Protein AF-A0A944BPG9-F1 (afdb_monomer_lite)

Radius of gyration: 37.39 Å; chains: 1; bounding box: 120×93×81 Å

Sequence (973 aa):
YGCSDDSTSGHALRCEVGTTICGHSCCDATCCDGVCIDTTSSMGNCGACGVACDTDEVCVESSCKPMTDACGDSKVWCRTTCVDTMSDDDNCGTCGNACGALESCVGGKCKPECLDSWVYCENDNKCANLTTDAEHCGACGHVCGGNMYCANGACVCPAGTSNCDGDESNGCETPSLQCGQVGQCADESKVCGDVCCDATCCNGAVCVDLTSNPLHCGDCATPCETTQRCEGGVCVDDIAGCDKESDTPCFGTCADLKTSVDHCGGCGIACSTDEECVDGECQDAGVTECDRVGYKACYGTCTNIYSDVNHCGDCRVVCGEKERCRLGKCEPDPAAFCTTTEKYCFGSCFDVLSDVERCGSCTTKCREGEVCIDGLCLEDCGEKERCGNGCFDLKRDIDNCGACGVGCLAGEACVDGACVCSEGYFDCDGKAENGCESTTACSCKPGEKRKCWRGSEETRNKGICRDGEQTCDATGAFWGSCTGGVYPSLVSCDVAGNLNGKDNDCDGVVDTVCRSTCDLEAGEKSYIGCEYWTAYLYNLYSDNHTVVMSNPSDTLTTKVYIYNKSGFENATQAPLYTLSIEPKGVVVQQINPKGKNMCISTSQMPMAYRIRADHPITAYQFNSWAAASTNSNDASLLIPSLSLGKEYIVMTYESQTGGEQDAAHTSYFTVVATEPGKTHVTVKTTAPIVKSGHFNNLGGPELYAGPNFEAMKAGDTRVFELDRFDVLTLNAPPQRVEQTGTTVNASKNVAVFGGSRSSHIPDQSVGCCRDHLEEQLFPLHSWGSHYYAARTYSKGSSGDFYRILAQKDGTKVTIVPAVVDPSTFTLNAGEFKQFEARDGFEIKANHPISVGQFMPSNYYAKTSNGDPSFLLTVPVEQYRKDYAFSVPESYSENYVTFIAPKSSEVRLDGNVVEMTDFTDIGKTGYAYGYRELKSGTHRVVATEPIGLYGYGSKGISSYGYPIGLDLKVINLN

Structure (mmCIF, N/CA/C/O backbone):
data_AF-A0A944BPG9-F1
#
_entry.id   AF-A0A944BPG9-F1
#
loop_
_atom_site.group_PDB
_atom_site.id
_atom_site.type_symbol
_atom_site.label_atom_id
_atom_site.label_alt_id
_atom_site.label_comp_id
_atom_site.label_asym_id
_atom_site.label_entity_id
_atom_site.label_seq_id
_atom_site.pdbx_PDB_ins_code
_atom_site.Cartn_x
_atom_site.Cartn_y
_atom_site.Cartn_z
_atom_site.occupancy
_atom_site.B_iso_or_equiv
_atom_site.auth_seq_id
_atom_site.auth_comp_id
_atom_site.auth_asym_id
_atom_site.auth_atom_id
_atom_site.pdbx_PDB_model_num
ATOM 1 N N . TYR A 1 1 ? 52.042 -39.621 -17.474 1.00 29.19 1 TYR A N 1
ATOM 2 C CA . TYR A 1 1 ? 52.901 -39.570 -16.275 1.00 29.19 1 TYR A CA 1
ATOM 3 C C . TYR A 1 1 ? 53.165 -38.102 -15.980 1.00 29.19 1 TYR A C 1
ATOM 5 O O . TYR A 1 1 ? 53.699 -37.453 -16.861 1.00 29.19 1 TYR A O 1
ATOM 13 N N . GLY A 1 2 ? 52.783 -37.496 -14.863 1.00 32.44 2 GLY A N 1
ATOM 14 C CA . GLY A 1 2 ? 51.903 -37.894 -13.760 1.00 32.44 2 GLY A CA 1
ATOM 15 C C . GLY A 1 2 ? 51.857 -36.696 -12.802 1.00 32.44 2 GLY A C 1
ATOM 16 O O . GLY A 1 2 ? 52.915 -36.151 -12.509 1.00 32.44 2 GLY A O 1
ATOM 17 N N . CYS A 1 3 ? 50.675 -36.233 -12.394 1.00 29.19 3 CYS A N 1
ATOM 18 C CA . CYS A 1 3 ? 50.565 -35.032 -11.560 1.00 29.19 3 CYS A CA 1
ATOM 19 C C . CYS A 1 3 ? 50.857 -35.347 -10.087 1.00 29.19 3 CYS A C 1
ATOM 21 O O . CYS A 1 3 ? 50.468 -36.404 -9.591 1.00 29.19 3 CYS A O 1
ATOM 23 N N . SER A 1 4 ? 51.465 -34.394 -9.386 1.00 32.81 4 SER A N 1
ATOM 24 C CA . SER A 1 4 ? 51.408 -34.294 -7.928 1.00 32.81 4 SER A CA 1
ATOM 25 C C . SER A 1 4 ? 51.236 -32.828 -7.555 1.00 32.81 4 SER A C 1
ATOM 27 O O . SER A 1 4 ? 52.079 -32.012 -7.928 1.00 32.81 4 SER A O 1
ATOM 29 N N . ASP A 1 5 ? 50.170 -32.513 -6.824 1.00 41.47 5 ASP A N 1
ATOM 30 C CA . ASP A 1 5 ? 50.061 -31.242 -6.116 1.00 41.47 5 ASP A CA 1
ATOM 31 C C . ASP A 1 5 ? 51.181 -31.129 -5.077 1.00 41.47 5 ASP A C 1
ATOM 33 O O . ASP A 1 5 ? 51.443 -32.079 -4.335 1.00 41.47 5 ASP A O 1
ATOM 37 N N . ASP A 1 6 ? 51.786 -29.948 -4.979 1.00 34.47 6 ASP A N 1
ATOM 38 C CA . ASP A 1 6 ? 52.363 -29.482 -3.722 1.00 34.47 6 ASP A CA 1
ATOM 39 C C . ASP A 1 6 ? 51.833 -28.073 -3.451 1.00 34.47 6 ASP A C 1
ATOM 41 O O . ASP A 1 6 ? 52.135 -27.103 -4.149 1.00 34.47 6 ASP A O 1
ATOM 45 N N . SER A 1 7 ? 50.957 -27.980 -2.458 1.00 47.81 7 SER A N 1
ATOM 46 C CA . SER A 1 7 ? 50.197 -26.784 -2.135 1.00 47.81 7 SER A CA 1
ATOM 47 C C . SER A 1 7 ? 51.023 -25.800 -1.299 1.00 47.81 7 SER A C 1
ATOM 49 O O . SER A 1 7 ? 50.663 -25.531 -0.155 1.00 47.81 7 SER A O 1
ATOM 51 N N . THR A 1 8 ? 52.110 -25.239 -1.842 1.00 41.75 8 THR A N 1
ATOM 52 C CA . THR A 1 8 ? 52.719 -23.995 -1.321 1.00 41.75 8 THR A CA 1
ATOM 53 C C . THR A 1 8 ? 53.530 -23.225 -2.376 1.00 41.75 8 THR A C 1
ATOM 55 O O . THR A 1 8 ? 54.411 -23.768 -3.029 1.00 41.75 8 THR A O 1
ATOM 58 N N . SER A 1 9 ? 53.310 -21.902 -2.434 1.00 40.91 9 SER A N 1
ATOM 59 C CA . SER A 1 9 ? 53.958 -20.902 -3.315 1.00 40.91 9 SER A CA 1
ATOM 60 C C . SER A 1 9 ? 53.590 -20.962 -4.813 1.00 40.91 9 SER A C 1
ATOM 62 O O . SER A 1 9 ? 53.558 -22.014 -5.436 1.00 40.91 9 SER A O 1
ATOM 64 N N . GLY A 1 10 ? 53.237 -19.799 -5.379 1.00 43.41 10 GLY A N 1
ATOM 65 C CA . GLY A 1 10 ? 52.512 -19.694 -6.652 1.00 43.41 10 GLY A CA 1
ATOM 66 C C . GLY A 1 10 ? 53.308 -20.054 -7.912 1.00 43.41 10 GLY A C 1
ATOM 67 O O . GLY A 1 10 ? 54.514 -19.821 -8.006 1.00 43.41 10 GLY A O 1
ATOM 68 N N . HIS A 1 11 ? 52.599 -20.574 -8.917 1.00 35.03 11 HIS A N 1
ATOM 69 C CA . HIS A 1 11 ? 53.185 -21.018 -10.178 1.00 35.03 11 HIS A CA 1
ATOM 70 C C . HIS A 1 11 ? 53.600 -19.865 -11.102 1.00 35.03 11 HIS A C 1
ATOM 72 O O . HIS A 1 11 ? 52.767 -19.110 -11.597 1.00 35.03 11 HIS A O 1
ATOM 78 N N . ALA A 1 12 ? 54.882 -19.854 -11.467 1.00 29.78 12 ALA A N 1
ATOM 79 C CA . ALA A 1 12 ? 55.327 -19.433 -12.791 1.00 29.78 12 ALA A CA 1
ATOM 80 C C . ALA A 1 12 ? 55.817 -20.683 -13.542 1.00 29.78 12 ALA A C 1
ATOM 82 O O . ALA A 1 12 ? 56.768 -21.338 -13.111 1.00 29.78 12 ALA A O 1
ATOM 83 N N . LEU A 1 13 ? 55.159 -21.038 -14.648 1.00 32.03 13 LEU A N 1
ATOM 84 C CA . LEU A 1 13 ? 55.530 -22.190 -15.476 1.00 32.03 13 LEU A CA 1
ATOM 85 C C . LEU A 1 13 ? 56.692 -21.841 -16.424 1.00 32.03 13 LEU A C 1
ATOM 87 O O . LEU A 1 13 ? 56.748 -20.750 -16.988 1.00 32.03 13 LEU A O 1
ATOM 91 N N . ARG A 1 14 ? 57.609 -22.794 -16.632 1.00 31.53 14 ARG A N 1
ATOM 92 C CA . ARG A 1 14 ? 58.635 -22.760 -17.690 1.00 31.53 14 ARG A CA 1
ATOM 93 C C . ARG A 1 14 ? 58.460 -23.965 -18.612 1.00 31.53 14 ARG A C 1
ATOM 95 O O . ARG A 1 14 ? 58.268 -25.072 -18.121 1.00 31.53 14 ARG A O 1
ATOM 102 N N . CYS A 1 15 ? 58.620 -23.751 -19.916 1.00 31.80 15 CYS A N 1
ATOM 103 C CA . CYS A 1 15 ? 58.663 -24.806 -20.932 1.00 31.80 15 CYS A CA 1
ATOM 104 C C . CYS A 1 15 ? 60.097 -25.057 -21.433 1.00 31.80 15 CYS A C 1
ATOM 106 O O . CYS A 1 15 ? 60.963 -24.185 -21.327 1.00 31.80 15 CYS A O 1
ATOM 108 N N . GLU A 1 16 ? 60.335 -26.250 -21.985 1.00 30.58 16 GLU A N 1
ATOM 109 C CA . GLU A 1 16 ? 61.619 -26.662 -22.571 1.00 30.58 16 GLU A CA 1
ATOM 110 C C . GLU A 1 16 ? 61.769 -26.308 -24.067 1.00 30.58 16 GLU A C 1
ATOM 112 O O . GLU A 1 16 ? 60.900 -25.712 -24.700 1.00 30.58 16 GLU A O 1
ATOM 117 N N . VAL A 1 17 ? 62.954 -26.612 -24.603 1.00 34.47 17 VAL A N 1
ATOM 118 C CA . VAL A 1 17 ? 63.543 -26.051 -25.826 1.00 34.47 17 VAL A CA 1
ATOM 119 C C . VAL A 1 17 ? 62.854 -26.526 -27.113 1.00 34.47 17 VAL A C 1
ATOM 121 O O . VAL A 1 17 ? 62.888 -27.712 -27.431 1.00 34.47 17 VAL A O 1
ATOM 124 N N . GLY A 1 18 ? 62.345 -25.587 -27.922 1.00 42.97 18 GLY A N 1
ATOM 125 C CA . GLY A 1 18 ? 61.896 -25.888 -29.290 1.00 42.97 18 GLY A CA 1
ATOM 126 C C . GLY A 1 18 ? 61.171 -24.774 -30.059 1.00 42.97 18 GLY A C 1
ATOM 127 O O . GLY A 1 18 ? 61.121 -24.841 -31.283 1.00 42.97 18 GLY A O 1
ATOM 128 N N . THR A 1 19 ? 60.631 -23.750 -29.389 1.00 37.53 19 THR A N 1
ATOM 129 C CA . THR A 1 19 ? 59.718 -22.760 -30.002 1.00 37.53 19 THR A CA 1
ATOM 130 C C . THR A 1 19 ? 60.218 -21.312 -29.931 1.00 37.53 19 THR A C 1
ATOM 132 O O . THR A 1 19 ? 60.877 -20.899 -28.977 1.00 37.53 19 THR A O 1
ATOM 135 N N . THR A 1 20 ? 59.901 -20.525 -30.965 1.00 37.25 20 THR A N 1
ATOM 136 C CA . THR A 1 20 ? 60.230 -19.090 -31.081 1.00 37.25 20 THR A CA 1
ATOM 137 C C . THR A 1 20 ? 59.162 -18.218 -30.402 1.00 37.25 20 THR A C 1
ATOM 139 O O . THR A 1 20 ? 58.008 -18.619 -30.300 1.00 37.25 20 THR A O 1
ATOM 142 N N . ILE A 1 21 ? 59.549 -17.039 -29.905 1.00 40.75 21 ILE A N 1
ATOM 143 C CA . ILE A 1 21 ? 58.786 -16.256 -28.916 1.00 40.75 21 ILE A CA 1
ATOM 144 C C . ILE A 1 21 ? 58.091 -15.038 -29.561 1.00 40.75 21 ILE A C 1
ATOM 146 O O . ILE A 1 21 ? 58.783 -14.137 -30.029 1.00 40.75 21 ILE A O 1
ATOM 150 N N . CYS A 1 22 ? 56.755 -14.951 -29.470 1.00 35.94 22 CYS A N 1
ATOM 151 C CA . CYS A 1 22 ? 56.055 -13.671 -29.239 1.00 35.94 22 CYS A CA 1
ATOM 152 C C . CYS A 1 22 ? 55.841 -13.516 -27.713 1.00 35.94 22 CYS A C 1
ATOM 154 O O . CYS A 1 22 ? 55.806 -14.503 -26.977 1.00 35.94 22 CYS A O 1
ATOM 156 N N . GLY A 1 23 ? 55.827 -12.284 -27.198 1.00 49.22 23 GLY A N 1
ATOM 157 C CA . GLY A 1 23 ? 56.078 -12.014 -25.776 1.00 49.22 23 GLY A CA 1
ATOM 158 C C . GLY A 1 23 ? 55.014 -12.510 -24.780 1.00 49.22 23 GLY A C 1
ATOM 159 O O . GLY A 1 23 ? 53.984 -11.875 -24.615 1.00 49.22 23 GLY A O 1
ATOM 160 N N . HIS A 1 24 ? 55.366 -13.533 -23.992 1.00 48.25 24 HIS A N 1
ATOM 161 C CA . HIS A 1 24 ? 54.801 -13.874 -22.668 1.00 48.25 24 HIS A CA 1
ATOM 162 C C . HIS A 1 24 ? 53.411 -14.539 -22.534 1.00 48.25 24 HIS A C 1
ATOM 164 O O . HIS A 1 24 ? 53.015 -14.812 -21.403 1.00 48.25 24 HIS A O 1
ATOM 170 N N . SER A 1 25 ? 52.727 -14.936 -23.611 1.00 42.34 25 SER A N 1
ATOM 171 C CA . SER A 1 25 ? 51.646 -15.940 -23.525 1.00 42.34 25 SER A CA 1
ATOM 172 C C . SER A 1 25 ? 51.577 -16.807 -24.781 1.00 42.34 25 SER A C 1
ATOM 174 O O . SER A 1 25 ? 52.030 -16.397 -25.849 1.00 42.34 25 SER A O 1
ATOM 176 N N . CYS A 1 26 ? 50.994 -18.003 -24.657 1.00 39.69 26 CYS A N 1
ATOM 177 C CA . CYS A 1 26 ? 50.511 -18.740 -25.823 1.00 39.69 26 CYS A CA 1
ATOM 178 C C . CYS A 1 26 ? 49.392 -17.926 -26.487 1.00 39.69 26 CYS A C 1
ATOM 180 O O . CYS A 1 26 ? 48.568 -17.334 -25.788 1.00 39.69 26 CYS A O 1
ATOM 182 N N . CYS A 1 27 ? 49.382 -17.901 -27.818 1.00 49.53 27 CYS A N 1
ATOM 183 C CA . CYS A 1 27 ? 48.320 -17.303 -28.614 1.00 49.53 27 CYS A CA 1
ATOM 184 C C . CYS A 1 27 ? 47.769 -18.362 -29.562 1.00 49.53 27 CYS A C 1
ATOM 186 O O . CYS A 1 27 ? 48.525 -18.921 -30.354 1.00 49.53 27 CYS A O 1
ATOM 188 N N . ASP A 1 28 ? 46.455 -18.563 -29.527 1.00 57.47 28 ASP A N 1
ATOM 189 C CA . ASP A 1 28 ? 45.728 -19.404 -30.488 1.00 57.47 28 ASP A CA 1
ATOM 190 C C . ASP A 1 28 ? 45.433 -18.654 -31.812 1.00 57.47 28 ASP A C 1
ATOM 192 O O . ASP A 1 28 ? 44.715 -19.147 -32.676 1.00 57.47 28 ASP A O 1
ATOM 196 N N . ALA A 1 29 ? 46.009 -17.455 -31.977 1.00 64.75 29 ALA A N 1
ATOM 197 C CA . ALA A 1 29 ? 45.825 -16.525 -33.091 1.00 64.75 29 ALA A CA 1
ATOM 198 C C . ALA A 1 29 ? 47.173 -16.077 -33.704 1.00 64.75 29 ALA A C 1
ATOM 200 O O . ALA A 1 29 ? 48.248 -16.338 -33.159 1.00 64.75 29 ALA A O 1
ATOM 201 N N . THR A 1 30 ? 47.134 -15.378 -34.842 1.00 74.88 30 THR A N 1
ATOM 202 C CA . THR A 1 30 ? 48.334 -15.039 -35.633 1.00 74.88 30 THR A CA 1
ATOM 203 C C . THR A 1 30 ? 49.091 -13.846 -35.035 1.00 74.88 30 THR A C 1
ATOM 205 O O . THR A 1 30 ? 48.496 -12.815 -34.738 1.00 74.88 30 THR A O 1
ATOM 208 N N . CYS A 1 31 ? 50.417 -13.939 -34.873 1.00 71.69 31 CYS A N 1
ATOM 209 C CA . CYS A 1 31 ? 51.226 -12.824 -34.357 1.00 71.69 31 CYS A CA 1
ATOM 210 C C . CYS A 1 31 ? 51.571 -11.829 -35.486 1.00 71.69 31 CYS A C 1
ATOM 212 O O . CYS A 1 31 ? 52.341 -12.158 -36.389 1.00 71.69 31 CYS A O 1
ATOM 214 N N . CYS A 1 32 ? 51.029 -10.611 -35.413 1.00 73.38 32 CYS A N 1
ATOM 215 C CA . CYS A 1 32 ? 51.250 -9.503 -36.344 1.00 73.38 32 CYS A CA 1
ATOM 216 C C . CYS A 1 32 ? 51.988 -8.363 -35.624 1.00 73.38 32 CYS A C 1
ATOM 218 O O . CYS A 1 32 ? 51.482 -7.814 -34.649 1.00 73.38 32 CYS A O 1
ATOM 220 N N . ASP A 1 33 ? 53.213 -8.047 -36.060 1.00 69.31 33 ASP A N 1
ATOM 221 C CA . ASP A 1 33 ? 54.100 -7.028 -35.461 1.00 69.31 33 ASP A CA 1
ATOM 222 C C . ASP A 1 33 ? 54.220 -7.086 -33.919 1.00 69.31 33 ASP A C 1
ATOM 224 O O . ASP A 1 33 ? 54.362 -6.078 -33.228 1.00 69.31 33 ASP A O 1
ATOM 228 N N . GLY A 1 34 ? 54.204 -8.306 -33.367 1.00 64.38 34 GLY A N 1
ATOM 229 C CA . GLY A 1 34 ? 54.338 -8.567 -31.929 1.00 64.38 34 GLY A CA 1
ATOM 230 C C . GLY A 1 34 ? 53.028 -8.541 -31.135 1.00 64.38 34 GLY A C 1
ATOM 231 O O . GLY A 1 34 ? 53.061 -8.797 -29.932 1.00 64.38 34 GLY A O 1
ATOM 232 N N . VAL A 1 35 ? 51.891 -8.286 -31.788 1.00 57.88 35 VAL A N 1
ATOM 233 C CA . VAL A 1 35 ? 50.541 -8.365 -31.212 1.00 57.88 35 VAL A CA 1
ATOM 234 C C . VAL A 1 35 ? 49.836 -9.603 -31.766 1.00 57.88 35 VAL A C 1
ATOM 236 O O . VAL A 1 35 ? 49.898 -9.872 -32.962 1.00 57.88 35 VAL A O 1
ATOM 239 N N . CYS A 1 36 ? 49.160 -10.377 -30.919 1.00 69.31 36 CYS A N 1
ATOM 240 C CA . CYS A 1 36 ? 48.346 -11.496 -31.392 1.00 69.31 36 CYS A CA 1
ATOM 241 C C . CYS A 1 36 ? 47.011 -10.966 -31.925 1.00 69.31 36 CYS A C 1
ATOM 243 O O . CYS A 1 36 ? 46.253 -10.338 -31.187 1.00 69.31 36 CYS A O 1
ATOM 245 N N . ILE A 1 37 ? 46.750 -11.198 -33.211 1.00 71.44 37 ILE A N 1
ATOM 246 C CA . ILE A 1 37 ? 45.562 -10.740 -33.926 1.00 71.44 37 ILE A CA 1
ATOM 247 C C . ILE A 1 37 ? 44.834 -11.956 -34.493 1.00 71.44 37 ILE A C 1
ATOM 249 O O . ILE A 1 37 ? 45.429 -12.821 -35.141 1.00 71.44 37 ILE A O 1
ATOM 253 N N . ASP A 1 38 ? 43.526 -12.011 -34.260 1.00 75.62 38 ASP A N 1
ATOM 254 C CA . ASP A 1 38 ? 42.659 -12.995 -34.892 1.00 75.62 38 ASP A CA 1
ATOM 255 C C . ASP A 1 38 ? 42.468 -12.657 -36.378 1.00 75.62 38 ASP A C 1
ATOM 257 O O . ASP A 1 38 ? 41.669 -11.803 -36.762 1.00 75.62 38 ASP A O 1
ATOM 261 N N . THR A 1 39 ? 43.221 -13.344 -37.231 1.00 79.81 39 THR A N 1
ATOM 262 C CA . THR A 1 39 ? 43.152 -13.213 -38.690 1.00 79.81 39 THR A CA 1
ATOM 263 C C . THR A 1 39 ? 41.931 -13.914 -39.293 1.00 79.81 39 THR A C 1
ATOM 265 O O . THR A 1 39 ? 41.782 -13.914 -40.515 1.00 79.81 39 THR A O 1
ATOM 268 N N . THR A 1 40 ? 41.039 -14.506 -38.489 1.00 77.38 40 THR A N 1
ATOM 269 C CA . THR A 1 40 ? 39.749 -15.042 -38.960 1.00 77.38 40 THR A CA 1
ATOM 270 C C . THR A 1 40 ? 38.636 -13.992 -38.982 1.00 77.38 40 THR A C 1
ATOM 272 O O . THR A 1 40 ? 37.702 -14.147 -39.771 1.00 77.38 40 THR A O 1
ATOM 275 N N . SER A 1 41 ? 38.777 -12.921 -38.185 1.00 72.00 41 SER A N 1
ATOM 276 C CA . SER A 1 41 ? 37.763 -11.873 -37.965 1.00 72.00 41 SER A CA 1
ATOM 277 C C . SER A 1 41 ? 38.285 -10.423 -38.058 1.00 72.00 41 SER A C 1
ATOM 279 O O . SER A 1 41 ? 37.500 -9.486 -38.213 1.00 72.00 41 SER A O 1
ATOM 281 N N . SER A 1 42 ? 39.603 -10.184 -37.994 1.00 77.81 42 SER A N 1
ATOM 282 C CA . SER A 1 42 ? 40.166 -8.825 -38.006 1.00 77.81 42 SER A CA 1
ATOM 283 C C . SER A 1 42 ? 40.035 -8.139 -39.370 1.00 77.81 42 SER A C 1
ATOM 285 O O . SER A 1 42 ? 40.750 -8.471 -40.314 1.00 77.81 42 SER A O 1
ATOM 287 N N . MET A 1 43 ? 39.214 -7.084 -39.447 1.00 79.94 43 MET A N 1
ATOM 288 C CA . MET A 1 43 ? 39.061 -6.243 -40.649 1.00 79.94 43 MET A CA 1
ATOM 289 C C . MET A 1 43 ? 40.363 -5.608 -41.168 1.00 79.94 43 MET A C 1
ATOM 291 O O . MET A 1 43 ? 40.407 -5.216 -42.326 1.00 79.94 43 MET A O 1
ATOM 295 N N . GLY A 1 44 ? 41.401 -5.469 -40.334 1.00 80.25 44 GLY A N 1
ATOM 296 C CA . GLY A 1 44 ? 42.708 -4.922 -40.731 1.00 80.25 44 GLY A CA 1
ATOM 297 C C . GLY A 1 44 ? 43.786 -5.977 -41.009 1.00 80.25 44 GLY A C 1
ATOM 298 O O . GLY A 1 44 ? 44.904 -5.615 -41.375 1.00 80.25 44 GLY A O 1
ATOM 299 N N . ASN A 1 45 ? 43.489 -7.257 -40.762 1.00 82.75 45 ASN A N 1
ATOM 300 C CA . ASN A 1 45 ? 44.437 -8.371 -40.859 1.00 82.75 45 ASN A CA 1
ATOM 301 C C . ASN A 1 45 ? 43.724 -9.659 -41.316 1.00 82.75 45 ASN A C 1
ATOM 303 O O . ASN A 1 45 ? 43.908 -10.725 -40.729 1.00 82.75 45 ASN A O 1
ATOM 307 N N . CYS A 1 46 ? 42.849 -9.571 -42.312 1.00 85.75 46 CYS A N 1
ATOM 308 C CA . CYS A 1 46 ? 42.018 -10.694 -42.709 1.00 85.75 46 CYS A CA 1
ATOM 309 C C . CYS A 1 46 ? 42.814 -11.750 -43.480 1.00 85.75 46 CYS A C 1
ATOM 311 O O . CYS A 1 46 ? 43.387 -11.483 -44.535 1.00 85.75 46 CYS A O 1
ATOM 313 N N . GLY A 1 47 ? 42.895 -12.958 -42.927 1.00 84.88 47 GLY A N 1
ATOM 314 C CA . GLY A 1 47 ? 43.692 -14.075 -43.443 1.00 84.88 47 GLY A CA 1
ATOM 315 C C . GLY A 1 47 ? 45.208 -13.913 -43.316 1.00 84.88 47 GLY A C 1
ATOM 316 O O . GLY A 1 47 ? 45.913 -14.911 -43.169 1.00 84.88 47 GLY A O 1
ATOM 317 N N . ALA A 1 48 ? 45.726 -12.683 -43.298 1.00 84.62 48 ALA A N 1
ATOM 318 C CA . ALA A 1 48 ? 47.121 -12.381 -43.001 1.00 84.62 48 ALA A CA 1
ATOM 319 C C . ALA A 1 48 ? 47.298 -10.965 -42.428 1.00 84.62 48 ALA A C 1
ATOM 321 O O . ALA A 1 48 ? 46.474 -10.073 -42.625 1.00 84.62 48 ALA A O 1
ATOM 322 N N . CYS A 1 49 ? 48.420 -10.747 -41.742 1.00 83.06 49 CYS A N 1
ATOM 323 C CA . CYS A 1 49 ? 48.787 -9.449 -41.180 1.00 83.06 49 CYS A CA 1
ATOM 324 C C . CYS A 1 49 ? 48.836 -8.345 -42.250 1.00 83.06 49 CYS A C 1
ATOM 326 O O . CYS A 1 49 ? 49.440 -8.530 -43.308 1.00 83.06 49 CYS A O 1
ATOM 328 N N . GLY A 1 50 ? 48.231 -7.191 -41.957 1.00 80.88 50 GLY A N 1
ATOM 329 C CA . GLY A 1 50 ? 48.183 -6.030 -42.852 1.00 80.88 50 GLY A CA 1
ATOM 330 C C . GLY A 1 50 ? 47.226 -6.149 -44.046 1.00 80.88 50 GLY A C 1
ATOM 331 O O . GLY A 1 50 ? 47.185 -5.233 -44.867 1.00 80.88 50 GLY A O 1
ATOM 332 N N . VAL A 1 51 ? 46.463 -7.241 -44.164 1.00 85.50 51 VAL A N 1
ATOM 333 C CA . VAL A 1 51 ? 45.393 -7.374 -45.163 1.00 85.50 51 VAL A CA 1
ATOM 334 C C . VAL A 1 51 ? 44.127 -6.724 -44.613 1.00 85.50 51 VAL A C 1
ATOM 336 O O . VAL A 1 51 ? 43.389 -7.334 -43.844 1.00 85.50 51 VAL A O 1
ATOM 339 N N . ALA A 1 52 ? 43.884 -5.468 -44.978 1.00 85.88 52 ALA A N 1
ATOM 340 C CA . ALA A 1 52 ? 42.625 -4.803 -44.667 1.00 85.88 52 ALA A CA 1
ATOM 341 C C . ALA A 1 52 ? 41.550 -5.162 -45.705 1.00 85.88 52 ALA A C 1
ATOM 343 O O . ALA A 1 52 ? 41.856 -5.211 -46.895 1.00 85.88 52 ALA A O 1
ATOM 344 N N . CYS A 1 53 ? 40.316 -5.390 -45.255 1.00 82.25 53 CYS A N 1
ATOM 345 C CA . CYS A 1 53 ? 39.158 -5.507 -46.144 1.00 82.25 53 CYS A CA 1
ATOM 346 C C . CYS A 1 53 ? 38.696 -4.122 -46.620 1.00 82.25 53 CYS A C 1
ATOM 348 O O . CYS A 1 53 ? 38.889 -3.127 -45.909 1.00 82.25 53 CYS A O 1
ATOM 350 N N . ASP A 1 54 ? 38.084 -4.060 -47.805 1.00 82.88 54 ASP A N 1
ATOM 351 C CA . ASP A 1 54 ? 37.541 -2.809 -48.343 1.00 82.88 54 ASP A CA 1
ATOM 352 C C . ASP A 1 54 ? 36.299 -2.331 -47.555 1.00 82.88 54 ASP A C 1
ATOM 354 O O . ASP A 1 54 ? 35.756 -3.028 -46.696 1.00 82.88 54 ASP A O 1
ATOM 358 N N . THR A 1 55 ? 35.860 -1.090 -47.795 1.00 76.31 55 THR A N 1
ATOM 359 C CA . THR A 1 55 ? 34.846 -0.398 -46.965 1.00 76.31 55 THR A CA 1
ATOM 360 C C . THR A 1 55 ? 33.462 -1.056 -46.915 1.00 76.31 55 THR A C 1
ATOM 362 O O . THR A 1 55 ? 32.671 -0.737 -46.027 1.00 76.31 55 THR A O 1
ATOM 365 N N . ASP A 1 56 ? 33.171 -1.933 -47.868 1.00 74.56 56 ASP A N 1
ATOM 366 C CA . ASP A 1 56 ? 31.935 -2.693 -48.071 1.00 74.56 56 ASP A CA 1
ATOM 367 C C . ASP A 1 56 ? 32.136 -4.217 -47.903 1.00 74.56 56 ASP A C 1
ATOM 369 O O . ASP A 1 56 ? 31.257 -5.020 -48.231 1.00 74.56 56 ASP A O 1
ATOM 373 N N . GLU A 1 57 ? 33.268 -4.617 -47.314 1.00 81.69 57 GLU A N 1
ATOM 374 C CA . GLU A 1 57 ? 33.619 -5.996 -46.975 1.00 81.69 57 GLU A CA 1
ATOM 375 C C . GLU A 1 57 ? 33.832 -6.199 -45.463 1.00 81.69 57 GLU A C 1
ATOM 377 O O . GLU A 1 57 ? 34.087 -5.269 -44.695 1.00 81.69 57 GLU A O 1
ATOM 382 N N . VAL A 1 58 ? 33.766 -7.456 -45.024 1.00 78.94 58 VAL A N 1
ATOM 383 C CA . VAL A 1 58 ? 34.101 -7.883 -43.659 1.00 78.94 58 VAL A CA 1
ATOM 384 C C . VAL A 1 58 ? 34.903 -9.183 -43.689 1.00 78.94 58 VAL A C 1
ATOM 386 O O . VAL A 1 58 ? 34.755 -10.009 -44.591 1.00 78.94 58 VAL A O 1
ATOM 389 N N . CYS A 1 59 ? 35.776 -9.365 -42.697 1.00 80.06 59 CYS A N 1
ATOM 390 C CA . CYS A 1 59 ? 36.555 -10.584 -42.550 1.00 80.06 59 CYS A CA 1
ATOM 391 C C . CYS A 1 59 ? 35.715 -11.720 -41.955 1.00 80.06 59 CYS A C 1
ATOM 393 O O . CYS A 1 59 ? 35.282 -11.633 -40.806 1.00 80.06 59 CYS A O 1
ATOM 395 N N . VAL A 1 60 ? 35.519 -12.792 -42.722 1.00 80.31 60 VAL A N 1
ATOM 396 C CA . VAL A 1 60 ? 34.827 -14.010 -42.281 1.00 80.31 60 VAL A CA 1
ATOM 397 C C . VAL A 1 60 ? 35.636 -15.221 -42.729 1.00 80.31 60 VAL A C 1
ATOM 399 O O . VAL A 1 60 ? 35.910 -15.380 -43.919 1.00 80.31 60 VAL A O 1
ATOM 402 N N . GLU A 1 61 ? 36.007 -16.087 -41.783 1.00 82.38 61 GLU A N 1
ATOM 403 C CA . GLU A 1 61 ? 36.810 -17.297 -42.038 1.00 82.38 61 GLU A CA 1
ATOM 404 C C . GLU A 1 61 ? 38.122 -16.982 -42.781 1.00 82.38 61 GLU A C 1
ATOM 406 O O . GLU A 1 61 ? 38.496 -17.649 -43.748 1.00 82.38 61 GLU A O 1
ATOM 411 N N . SER A 1 62 ? 38.823 -15.928 -42.347 1.00 82.69 62 SER A N 1
ATOM 412 C CA . SER A 1 62 ? 40.099 -15.496 -42.943 1.00 82.69 62 SER A CA 1
ATOM 413 C C . SER A 1 62 ? 40.020 -15.056 -44.413 1.00 82.69 62 SER A C 1
ATOM 415 O O . SER A 1 62 ? 41.040 -15.019 -45.100 1.00 82.69 62 SER A O 1
ATOM 417 N N . SER A 1 63 ? 38.833 -14.684 -44.898 1.00 87.25 63 SER A N 1
ATOM 418 C CA . SER A 1 63 ? 38.638 -14.053 -46.208 1.00 87.25 63 SER A CA 1
ATOM 419 C C . SER A 1 63 ? 37.799 -12.786 -46.069 1.00 87.25 63 SER A C 1
ATOM 421 O O . SER A 1 63 ? 36.794 -12.789 -45.358 1.00 87.25 63 SER A O 1
ATOM 423 N N . CYS A 1 64 ? 38.180 -11.712 -46.763 1.00 85.88 64 CYS A N 1
ATOM 424 C CA . CYS A 1 64 ? 37.280 -10.579 -46.949 1.00 85.88 64 CYS A CA 1
ATOM 425 C C . CYS A 1 64 ? 36.137 -11.033 -47.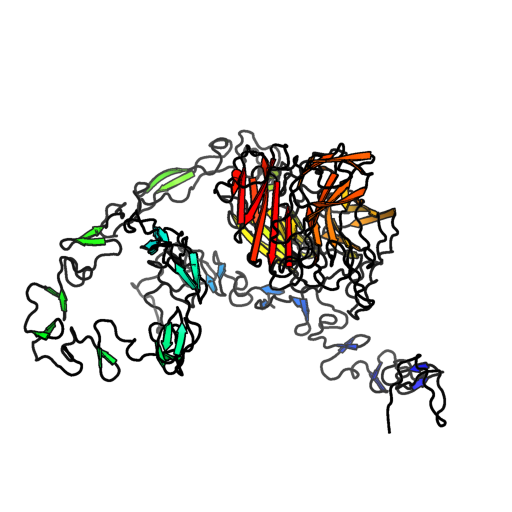862 1.00 85.88 64 CYS A C 1
ATOM 427 O O . CYS A 1 64 ? 36.378 -11.581 -48.941 1.00 85.88 64 CYS A O 1
ATOM 429 N N . LYS A 1 65 ? 34.902 -10.885 -47.384 1.00 82.94 65 LYS A N 1
ATOM 430 C CA . LYS A 1 65 ? 33.674 -11.169 -48.132 1.00 82.94 65 LYS A CA 1
ATOM 431 C C . LYS A 1 65 ? 32.846 -9.879 -48.189 1.00 82.94 65 LYS A C 1
ATOM 433 O O . LYS A 1 65 ? 32.849 -9.143 -47.195 1.00 82.94 65 LYS A O 1
ATOM 438 N N . PRO A 1 66 ? 32.111 -9.605 -49.282 1.00 76.94 66 PRO A N 1
ATOM 439 C CA . PRO A 1 66 ? 31.121 -8.531 -49.310 1.00 76.94 66 PRO A CA 1
ATOM 440 C C . PRO A 1 66 ? 30.180 -8.629 -48.107 1.00 76.94 66 PRO A C 1
ATOM 442 O O . PRO A 1 66 ? 29.793 -9.731 -47.713 1.00 76.94 66 PRO A O 1
ATOM 445 N N . MET A 1 67 ? 29.768 -7.496 -47.532 1.00 67.38 67 MET A N 1
ATOM 446 C CA . MET A 1 67 ? 28.872 -7.487 -46.361 1.00 67.38 67 MET A CA 1
ATOM 447 C C . MET A 1 67 ? 27.517 -8.185 -46.611 1.00 67.38 67 MET A C 1
ATOM 449 O O . MET A 1 67 ? 26.848 -8.572 -45.656 1.00 67.38 67 MET A O 1
ATOM 453 N N . THR A 1 68 ? 27.124 -8.389 -47.875 1.00 62.12 68 THR A N 1
ATOM 454 C CA . THR A 1 68 ? 25.952 -9.186 -48.284 1.00 62.12 68 THR A CA 1
ATOM 455 C C . THR A 1 68 ? 26.149 -10.697 -48.160 1.00 62.12 68 THR A C 1
ATOM 457 O O . THR A 1 68 ? 25.174 -11.414 -47.972 1.00 62.12 68 THR A O 1
ATOM 460 N N . ASP A 1 69 ? 27.392 -11.172 -48.254 1.00 67.31 69 ASP A N 1
ATOM 461 C CA . ASP A 1 69 ? 27.761 -12.592 -48.365 1.00 67.31 69 ASP A CA 1
ATOM 462 C C . ASP A 1 69 ? 28.395 -13.115 -47.056 1.00 67.31 69 ASP A C 1
ATOM 464 O O . ASP A 1 69 ? 28.692 -14.301 -46.903 1.00 67.31 69 ASP A O 1
ATOM 468 N N . ALA A 1 70 ? 28.638 -12.207 -46.107 1.00 65.25 70 ALA A N 1
ATOM 469 C CA . ALA A 1 70 ? 29.194 -12.475 -44.785 1.00 65.25 70 ALA A CA 1
ATOM 470 C C . ALA A 1 70 ? 28.190 -13.134 -43.826 1.00 65.25 70 ALA A C 1
ATOM 472 O O . ALA A 1 70 ? 28.582 -13.883 -42.930 1.00 65.25 70 ALA A O 1
ATOM 473 N N . CYS A 1 71 ? 26.902 -12.863 -44.029 1.00 64.19 71 CYS A N 1
ATOM 474 C CA . CYS A 1 71 ? 25.806 -13.463 -43.287 1.00 64.19 71 CYS A CA 1
ATOM 475 C C . CYS A 1 71 ? 25.140 -14.526 -44.160 1.00 64.19 71 CYS A C 1
ATOM 477 O O . CYS A 1 71 ? 24.780 -14.255 -45.301 1.00 64.19 71 CYS A O 1
ATOM 479 N N . GLY A 1 72 ? 24.983 -15.742 -43.629 1.00 65.94 72 GLY A N 1
ATOM 480 C CA . GLY A 1 72 ? 24.240 -16.798 -44.319 1.00 65.94 72 GLY A CA 1
ATOM 481 C C . GLY A 1 72 ? 22.771 -16.420 -44.540 1.00 65.94 72 GLY A C 1
ATOM 482 O O . GLY A 1 72 ? 22.262 -15.497 -43.898 1.00 65.94 72 GLY A O 1
ATOM 483 N N . ASP A 1 73 ? 22.101 -17.156 -45.433 1.00 63.97 73 ASP A N 1
ATOM 484 C CA . ASP A 1 73 ? 20.728 -16.883 -45.871 1.00 63.97 73 ASP A CA 1
ATOM 485 C C . ASP A 1 73 ? 19.799 -16.474 -44.711 1.00 63.97 73 ASP A C 1
ATOM 487 O O . ASP A 1 73 ? 19.637 -17.207 -43.733 1.00 63.97 73 ASP A O 1
ATOM 491 N N . SER A 1 74 ? 19.116 -15.335 -44.879 1.00 64.44 74 SER A N 1
ATOM 492 C CA . SER A 1 74 ? 18.165 -14.700 -43.936 1.00 64.44 74 SER A CA 1
ATOM 493 C C . SER A 1 74 ? 18.742 -13.778 -42.845 1.00 64.44 74 SER A C 1
ATOM 495 O O . SER A 1 74 ? 17.962 -13.266 -42.050 1.00 64.44 74 SER A O 1
ATOM 497 N N . LYS A 1 75 ? 20.053 -13.488 -42.807 1.00 72.94 75 LYS A N 1
ATOM 498 C CA . LYS A 1 75 ? 20.637 -12.500 -41.866 1.00 72.94 75 LYS A CA 1
ATOM 499 C C . LYS A 1 75 ? 21.302 -11.314 -42.572 1.00 72.94 75 LYS A C 1
ATOM 501 O O . LYS A 1 75 ? 21.773 -11.444 -43.697 1.00 72.94 75 LYS A O 1
ATOM 506 N N . VAL A 1 76 ? 21.363 -10.161 -41.902 1.00 78.19 76 VAL A N 1
ATOM 507 C CA . VAL A 1 76 ? 21.910 -8.896 -42.432 1.00 78.19 76 VAL A CA 1
ATOM 508 C C . VAL A 1 76 ? 23.106 -8.439 -41.594 1.00 78.19 76 VAL A C 1
ATOM 510 O O . VAL A 1 76 ? 23.094 -8.540 -40.368 1.00 78.19 76 VAL A O 1
ATOM 513 N N . TRP A 1 77 ? 24.146 -7.912 -42.247 1.00 73.31 77 TRP A N 1
ATOM 514 C CA . TRP A 1 77 ? 25.319 -7.365 -41.563 1.00 73.31 77 TRP A CA 1
ATOM 515 C C . TRP A 1 77 ? 25.053 -5.954 -41.022 1.00 73.31 77 TRP A C 1
ATOM 517 O O . TRP A 1 77 ? 25.045 -4.972 -41.769 1.00 73.31 77 TRP A O 1
ATOM 527 N N . CYS A 1 78 ? 24.890 -5.832 -39.706 1.00 70.88 78 CYS A N 1
ATOM 528 C CA . CYS A 1 78 ? 24.625 -4.561 -39.039 1.00 70.88 78 CYS A CA 1
ATOM 529 C C . CYS A 1 78 ? 25.879 -4.034 -38.335 1.00 70.88 78 CYS A C 1
ATOM 531 O O . CYS A 1 78 ? 26.049 -4.132 -37.123 1.00 70.88 78 CYS A O 1
ATOM 533 N N . ARG A 1 79 ? 26.762 -3.439 -39.153 1.00 65.81 79 ARG A N 1
ATOM 534 C CA . ARG A 1 79 ? 28.069 -2.829 -38.821 1.00 65.81 79 ARG A CA 1
ATOM 535 C C . ARG A 1 79 ? 29.129 -3.776 -38.255 1.00 65.81 79 ARG A C 1
ATOM 537 O O . ARG A 1 79 ? 30.230 -3.799 -38.797 1.00 65.81 79 ARG A O 1
ATOM 544 N N . THR A 1 80 ? 28.832 -4.497 -37.177 1.00 63.81 80 THR A N 1
ATOM 545 C CA . THR A 1 80 ? 29.798 -5.329 -36.431 1.00 63.81 80 THR A CA 1
ATOM 546 C C . THR A 1 80 ? 29.337 -6.767 -36.202 1.00 63.81 80 THR A C 1
ATOM 548 O O . THR A 1 80 ? 30.122 -7.562 -35.693 1.00 63.81 80 THR A O 1
ATOM 551 N N . THR A 1 81 ? 28.096 -7.121 -36.549 1.00 69.81 81 THR A N 1
ATOM 552 C CA . THR A 1 81 ? 27.577 -8.488 -36.394 1.00 69.81 81 THR A CA 1
ATOM 553 C C . THR A 1 81 ? 26.465 -8.812 -37.401 1.00 69.81 81 THR A C 1
ATOM 555 O O . THR A 1 81 ? 25.814 -7.910 -37.935 1.00 69.81 81 THR A O 1
ATOM 558 N N . CYS A 1 82 ? 26.250 -10.106 -37.657 1.00 77.12 82 CYS A N 1
ATOM 559 C CA . CYS A 1 82 ? 25.115 -10.618 -38.425 1.00 77.12 82 CYS A CA 1
ATOM 560 C C . CYS A 1 82 ? 23.888 -10.754 -37.524 1.00 77.12 82 CYS A C 1
ATOM 562 O O . CYS A 1 82 ? 23.852 -11.634 -36.660 1.00 77.12 82 CYS A O 1
ATOM 564 N N . VAL A 1 83 ? 22.863 -9.950 -37.782 1.00 80.06 83 VAL A N 1
ATOM 565 C CA . VAL A 1 83 ? 21.583 -9.995 -37.064 1.00 80.06 83 VAL A CA 1
ATOM 566 C C . VAL A 1 83 ? 20.482 -10.535 -37.964 1.00 80.06 83 VAL A C 1
ATOM 568 O O . VAL A 1 83 ? 20.538 -10.405 -39.188 1.00 80.06 83 VAL A O 1
ATOM 571 N N . ASP A 1 84 ? 19.474 -11.154 -37.363 1.00 84.19 84 ASP A N 1
ATOM 572 C CA . ASP A 1 84 ? 18.251 -11.500 -38.079 1.00 84.19 84 ASP A CA 1
ATOM 573 C C . ASP A 1 84 ? 17.289 -10.317 -37.974 1.00 84.19 84 ASP A C 1
ATOM 575 O O . ASP A 1 84 ? 16.586 -10.168 -36.978 1.00 84.19 84 ASP A O 1
ATOM 579 N N . THR A 1 85 ? 17.250 -9.450 -38.987 1.00 84.31 85 THR A N 1
ATOM 580 C CA . THR A 1 85 ? 16.382 -8.263 -38.948 1.00 84.31 85 THR A CA 1
ATOM 581 C C . THR A 1 85 ? 14.893 -8.614 -38.917 1.00 84.31 85 THR A C 1
ATOM 583 O O . THR A 1 85 ? 14.079 -7.705 -38.781 1.00 84.31 85 THR A O 1
ATOM 586 N N . MET A 1 86 ? 14.501 -9.892 -39.018 1.00 83.81 86 MET A N 1
ATOM 587 C CA . MET A 1 86 ? 13.117 -10.329 -38.836 1.00 83.81 86 MET A CA 1
ATOM 588 C C . MET A 1 86 ? 12.743 -10.580 -37.369 1.00 83.81 86 MET A C 1
ATOM 590 O O . MET A 1 86 ? 11.543 -10.588 -37.077 1.00 83.81 86 MET A O 1
ATOM 594 N N . SER A 1 87 ? 13.724 -10.762 -36.474 1.00 77.50 87 SER A N 1
ATOM 595 C CA . SER A 1 87 ? 13.519 -11.092 -35.051 1.00 77.50 87 SER A CA 1
ATOM 596 C C . SER A 1 87 ? 14.463 -10.394 -34.056 1.00 77.50 87 SER A C 1
ATOM 598 O O . SER A 1 87 ? 14.399 -10.677 -32.865 1.00 77.50 87 SER A O 1
ATOM 600 N N . ASP A 1 88 ? 15.376 -9.542 -34.518 1.00 76.19 88 ASP A N 1
ATOM 601 C CA . ASP A 1 88 ? 16.338 -8.813 -33.685 1.00 76.19 88 ASP A CA 1
ATOM 602 C C . ASP A 1 88 ? 15.749 -7.463 -33.239 1.00 76.19 88 ASP A C 1
ATOM 604 O O . ASP A 1 88 ? 15.543 -6.563 -34.059 1.00 76.19 88 ASP A O 1
ATOM 608 N N . ASP A 1 89 ? 15.458 -7.341 -31.940 1.00 77.12 89 ASP A N 1
ATOM 609 C CA . ASP A 1 89 ? 14.817 -6.166 -31.325 1.00 77.12 89 ASP A CA 1
ATOM 610 C C . ASP A 1 89 ? 15.614 -4.861 -31.526 1.00 77.12 89 ASP A C 1
ATOM 612 O O . ASP A 1 89 ? 15.011 -3.791 -31.566 1.00 77.12 89 ASP A O 1
ATOM 616 N N . ASP A 1 90 ? 16.938 -4.923 -31.717 1.00 81.25 90 ASP A N 1
ATOM 617 C CA . ASP A 1 90 ? 17.808 -3.750 -31.907 1.00 81.25 90 ASP A CA 1
ATOM 618 C C . ASP A 1 90 ? 17.984 -3.350 -33.392 1.00 81.25 90 ASP A C 1
ATOM 620 O O . ASP A 1 90 ? 18.494 -2.268 -33.712 1.00 81.25 90 ASP A O 1
ATOM 624 N N . ASN A 1 91 ? 17.582 -4.217 -34.327 1.00 78.00 91 ASN A N 1
ATOM 625 C CA . ASN A 1 91 ? 17.843 -4.081 -35.765 1.00 78.00 91 ASN A CA 1
ATOM 626 C C . ASN A 1 91 ? 16.619 -4.442 -36.619 1.00 78.00 91 ASN A C 1
ATOM 628 O O . ASN A 1 91 ? 16.735 -5.014 -37.710 1.00 78.00 91 ASN A O 1
ATOM 632 N N . CYS A 1 92 ? 15.429 -4.126 -36.125 1.00 85.31 92 CYS A N 1
ATOM 633 C CA . CYS A 1 92 ? 14.211 -4.686 -36.669 1.00 85.31 92 CYS A CA 1
ATOM 634 C C . CYS A 1 92 ? 13.833 -4.093 -38.032 1.00 85.31 92 CYS A C 1
ATOM 636 O O . CYS A 1 92 ? 13.678 -2.880 -38.199 1.00 85.31 92 CYS A O 1
ATOM 638 N N . GLY A 1 93 ? 13.694 -4.956 -39.036 1.00 85.94 93 GLY A N 1
ATOM 639 C CA . GLY A 1 93 ? 13.490 -4.611 -40.446 1.00 85.94 93 GLY A CA 1
ATOM 640 C C . GLY A 1 93 ? 14.736 -4.035 -41.132 1.00 85.94 93 GLY A C 1
ATOM 641 O O . GLY A 1 93 ? 14.979 -4.318 -42.304 1.00 85.94 93 GLY A O 1
ATOM 642 N N . THR A 1 94 ? 15.555 -3.265 -40.411 1.00 84.94 94 THR A N 1
ATOM 643 C CA . THR A 1 94 ? 16.825 -2.697 -40.879 1.00 84.94 94 THR A CA 1
ATOM 644 C C . THR A 1 94 ? 17.781 -2.430 -39.715 1.00 84.94 94 THR A C 1
ATOM 646 O O . THR A 1 94 ? 17.365 -2.132 -38.597 1.00 84.94 94 THR A O 1
ATOM 649 N N . CYS A 1 95 ? 19.083 -2.453 -40.000 1.00 80.56 95 CYS A N 1
ATOM 650 C CA . CYS A 1 95 ? 20.142 -2.181 -39.032 1.00 80.56 95 CYS A CA 1
ATOM 651 C C . CYS A 1 95 ? 19.949 -0.871 -38.256 1.00 80.56 95 CYS A C 1
ATOM 653 O O . CYS A 1 95 ? 19.777 0.191 -38.863 1.00 80.56 95 CYS A O 1
ATOM 655 N N . GLY A 1 96 ? 20.067 -0.942 -36.928 1.00 75.69 96 GLY A N 1
ATOM 656 C CA . GLY A 1 96 ? 19.947 0.199 -36.017 1.00 75.69 96 GLY A CA 1
ATOM 657 C C . GLY A 1 96 ? 18.529 0.756 -35.841 1.00 75.69 96 GLY A C 1
ATOM 658 O O . GLY A 1 96 ? 18.386 1.845 -35.287 1.00 75.69 96 GLY A O 1
ATOM 659 N N . ASN A 1 97 ? 17.498 0.054 -36.320 1.00 82.12 97 ASN A N 1
ATOM 660 C CA . ASN A 1 97 ? 16.101 0.360 -36.021 1.00 82.12 97 ASN A CA 1
ATOM 661 C C . ASN A 1 97 ? 15.646 -0.448 -34.795 1.00 82.12 97 ASN A C 1
ATOM 663 O O . ASN A 1 97 ? 14.980 -1.473 -34.931 1.00 82.12 97 ASN A O 1
ATOM 667 N N . ALA A 1 98 ? 16.064 0.007 -33.614 1.00 78.06 98 ALA A N 1
ATOM 668 C CA . ALA A 1 98 ? 15.706 -0.616 -32.346 1.00 78.06 98 ALA A CA 1
ATOM 669 C C . ALA A 1 98 ? 14.239 -0.349 -31.978 1.00 78.06 98 ALA A C 1
ATOM 671 O O . ALA A 1 98 ? 13.727 0.758 -32.173 1.00 78.06 98 ALA A O 1
ATOM 672 N N . CYS A 1 99 ? 13.581 -1.367 -31.436 1.00 72.06 99 CYS A N 1
ATOM 673 C CA . CYS A 1 99 ? 12.184 -1.325 -31.033 1.00 72.06 99 CYS A CA 1
ATOM 674 C C . CYS A 1 99 ? 11.969 -0.564 -29.717 1.00 72.06 99 CYS A C 1
ATOM 676 O O . CYS A 1 99 ? 12.888 -0.371 -28.917 1.00 72.06 99 CYS A O 1
ATOM 678 N N . GLY A 1 100 ? 10.742 -0.079 -29.502 1.00 59.00 100 GLY A N 1
ATOM 679 C CA . GLY A 1 100 ? 10.367 0.585 -28.257 1.00 59.00 100 GLY A CA 1
ATOM 680 C C . GLY A 1 100 ? 10.483 -0.341 -27.042 1.00 59.00 100 GLY A C 1
ATOM 681 O O . GLY A 1 100 ? 10.451 -1.559 -27.157 1.00 59.00 100 GLY A O 1
ATOM 682 N N . ALA A 1 101 ? 10.551 0.233 -25.839 1.00 48.56 101 ALA A N 1
ATOM 683 C CA . ALA A 1 101 ? 10.805 -0.511 -24.596 1.00 48.56 101 ALA A CA 1
ATOM 684 C C . ALA A 1 101 ? 9.749 -1.569 -24.191 1.00 48.56 101 ALA A C 1
ATOM 686 O O . ALA A 1 101 ? 9.919 -2.246 -23.179 1.00 48.56 101 ALA A O 1
ATOM 687 N N . LEU A 1 102 ? 8.653 -1.677 -24.943 1.00 53.84 102 LEU A N 1
ATOM 688 C CA . LEU A 1 102 ? 7.605 -2.692 -24.816 1.00 53.84 102 LEU A CA 1
ATOM 689 C C . LEU A 1 102 ? 7.227 -3.232 -26.204 1.00 53.84 102 LEU A C 1
ATOM 691 O O . LEU A 1 102 ? 6.065 -3.521 -26.456 1.00 53.84 102 LEU A O 1
ATOM 695 N N . GLU A 1 103 ? 8.183 -3.306 -27.128 1.00 69.50 103 GLU A N 1
ATOM 696 C CA . GLU A 1 103 ? 8.029 -3.846 -28.477 1.00 69.50 103 GLU A CA 1
ATOM 697 C C . GLU A 1 103 ? 9.158 -4.843 -28.757 1.00 69.50 103 GLU A C 1
ATOM 699 O O . GLU A 1 103 ? 10.299 -4.619 -28.356 1.00 69.50 103 GLU A O 1
ATOM 704 N N . SER A 1 104 ? 8.853 -5.906 -29.498 1.00 70.19 104 SER A N 1
ATOM 705 C CA . SER A 1 104 ? 9.851 -6.830 -30.038 1.00 70.19 104 SER A CA 1
ATOM 706 C C . SER A 1 104 ? 9.699 -6.959 -31.546 1.00 70.19 104 SER A C 1
ATOM 708 O O . SER A 1 104 ? 8.653 -6.664 -32.137 1.00 70.19 104 SER A O 1
ATOM 710 N N . CYS A 1 105 ? 10.773 -7.389 -32.190 1.00 76.56 105 CYS A N 1
ATOM 711 C CA . CYS A 1 105 ? 10.811 -7.577 -33.619 1.00 76.56 105 CYS A CA 1
ATOM 712 C C . CYS A 1 105 ? 10.108 -8.879 -34.006 1.00 76.56 105 CYS A C 1
ATOM 714 O O . CYS A 1 105 ? 10.581 -9.970 -33.693 1.00 76.56 105 CYS A O 1
ATOM 716 N N . VAL A 1 106 ? 8.978 -8.787 -34.716 1.00 82.06 106 VAL A N 1
ATOM 717 C CA . VAL A 1 106 ? 8.269 -9.978 -35.216 1.00 82.06 106 VAL A CA 1
ATOM 718 C C . VAL A 1 106 ? 7.906 -9.805 -36.688 1.00 82.06 106 VAL A C 1
ATOM 720 O O . VAL A 1 106 ? 6.894 -9.197 -37.057 1.00 82.06 106 VAL A O 1
ATOM 723 N N . GLY A 1 107 ? 8.743 -10.383 -37.550 1.00 80.44 107 GLY A N 1
ATOM 724 C CA . GLY A 1 107 ? 8.603 -10.311 -39.003 1.00 80.44 107 GLY A CA 1
ATOM 725 C C . GLY A 1 107 ? 9.169 -9.021 -39.603 1.00 80.44 107 GLY A C 1
ATOM 726 O O . GLY A 1 107 ? 8.625 -8.517 -40.585 1.00 80.44 107 GLY A O 1
ATOM 727 N N . GLY A 1 108 ? 10.220 -8.463 -38.995 1.00 83.06 108 GLY A N 1
ATOM 728 C CA . GLY A 1 108 ? 10.897 -7.258 -39.492 1.00 83.06 108 GLY A CA 1
ATOM 729 C C . GLY A 1 108 ? 10.140 -5.958 -39.238 1.00 83.06 108 GLY A C 1
ATOM 730 O O . GLY A 1 108 ? 10.330 -4.971 -39.949 1.00 83.06 108 GLY A O 1
ATOM 731 N N . LYS A 1 109 ? 9.260 -5.965 -38.235 1.00 84.88 109 LYS A N 1
ATOM 732 C CA . LYS A 1 109 ? 8.574 -4.788 -37.702 1.00 84.88 109 LYS A CA 1
ATOM 733 C C . LYS A 1 109 ? 8.596 -4.847 -36.182 1.00 84.88 109 LYS A C 1
ATOM 735 O O . LYS A 1 109 ? 8.316 -5.907 -35.619 1.00 84.88 109 LYS A O 1
ATOM 740 N N . CYS A 1 110 ? 8.890 -3.714 -35.555 1.00 78.06 110 CYS A N 1
ATOM 741 C CA . CYS A 1 110 ? 8.686 -3.539 -34.127 1.00 78.06 110 CYS A CA 1
ATOM 742 C C . CYS A 1 110 ? 7.192 -3.604 -33.846 1.00 78.06 110 CYS A C 1
ATOM 744 O O . CYS A 1 110 ? 6.401 -2.916 -34.497 1.00 78.06 110 CYS A O 1
ATOM 746 N N . LYS A 1 111 ? 6.821 -4.503 -32.944 1.00 74.75 111 LYS A N 1
ATOM 747 C CA . LYS A 1 111 ? 5.442 -4.787 -32.574 1.00 74.75 111 LYS A CA 1
ATOM 748 C C . LYS A 1 111 ? 5.377 -4.879 -31.056 1.00 74.75 111 LYS A C 1
ATOM 750 O O . LYS A 1 111 ? 6.201 -5.598 -30.490 1.00 74.75 111 LYS A O 1
ATOM 755 N N . PRO A 1 112 ? 4.437 -4.185 -30.399 1.00 70.75 112 PRO A N 1
ATOM 756 C CA . PRO A 1 112 ? 4.174 -4.328 -28.977 1.00 70.75 112 PRO A CA 1
ATOM 757 C C . PRO A 1 112 ? 4.293 -5.768 -28.451 1.00 70.75 112 PRO A C 1
ATOM 759 O O . PRO A 1 112 ? 3.654 -6.688 -28.961 1.00 70.75 112 PRO A O 1
ATOM 762 N N . GLU A 1 113 ? 5.135 -5.951 -27.432 1.00 61.91 113 GLU A N 1
ATOM 763 C CA . GLU A 1 113 ? 5.238 -7.186 -26.666 1.00 61.91 113 GLU A CA 1
ATOM 764 C C . GLU A 1 113 ? 4.019 -7.303 -25.765 1.00 61.91 113 GLU A C 1
ATOM 766 O O . GLU A 1 113 ? 3.853 -6.550 -24.803 1.00 61.91 113 GLU A O 1
ATOM 771 N N . CYS A 1 114 ? 3.183 -8.287 -26.054 1.00 59.81 114 CYS A N 1
ATOM 772 C CA . CYS A 1 114 ? 2.026 -8.559 -25.227 1.00 59.81 114 CYS A CA 1
ATOM 773 C C . CYS A 1 114 ? 2.439 -9.376 -23.998 1.00 59.81 114 CYS A C 1
ATOM 775 O O . CYS A 1 114 ? 3.446 -10.091 -24.015 1.00 59.81 114 CYS A O 1
ATOM 777 N N . LEU A 1 115 ? 1.677 -9.231 -22.911 1.00 52.00 115 LEU A N 1
ATOM 778 C CA . LEU A 1 115 ? 1.791 -10.096 -21.737 1.00 52.00 115 LEU A CA 1
ATOM 779 C C . LEU A 1 115 ? 1.554 -11.557 -22.146 1.00 52.00 115 LEU A C 1
ATOM 781 O O . LEU A 1 115 ? 0.872 -11.813 -23.141 1.00 52.00 115 LEU A O 1
ATOM 785 N N . ASP A 1 116 ? 2.065 -12.518 -21.372 1.00 47.28 116 ASP A N 1
ATOM 786 C CA . ASP A 1 116 ? 1.711 -13.924 -21.589 1.00 47.28 116 ASP A CA 1
ATOM 787 C C . ASP A 1 116 ? 0.177 -14.068 -21.596 1.00 47.28 116 ASP A C 1
ATOM 789 O O . ASP A 1 116 ? -0.507 -13.562 -20.706 1.00 47.28 116 ASP A O 1
ATOM 793 N N . SER A 1 117 ? -0.351 -14.736 -22.630 1.00 54.81 117 SER A N 1
ATOM 794 C CA . SER A 1 117 ? -1.774 -14.861 -23.024 1.00 54.81 117 SER A CA 1
ATOM 795 C C . SER A 1 117 ? -2.471 -13.666 -23.712 1.00 54.81 117 SER A C 1
ATOM 797 O O . SER A 1 117 ? -3.585 -13.840 -24.204 1.00 54.81 117 SER A O 1
ATOM 799 N N . TRP A 1 118 ? -1.839 -12.496 -23.856 1.00 70.44 118 TRP A N 1
ATOM 800 C CA . TRP A 1 118 ? -2.378 -11.381 -24.661 1.00 70.44 118 TRP A CA 1
ATOM 801 C C . TRP A 1 118 ? -1.925 -11.483 -26.129 1.00 70.44 118 TRP A C 1
ATOM 803 O O . TRP A 1 118 ? -0.862 -12.033 -26.422 1.00 70.44 118 TRP A O 1
ATOM 813 N N . VAL A 1 119 ? -2.699 -10.926 -27.069 1.00 76.12 119 VAL A N 1
ATOM 814 C CA . VAL A 1 119 ? -2.423 -11.043 -28.515 1.00 76.12 119 VAL A CA 1
ATOM 815 C C . VAL A 1 119 ? -2.148 -9.678 -29.141 1.00 76.12 119 VAL A C 1
ATOM 817 O O . VAL A 1 119 ? -2.801 -8.682 -28.834 1.00 76.12 119 VAL A O 1
ATOM 820 N N . TYR A 1 120 ? -1.150 -9.632 -30.026 1.00 79.62 120 TYR A N 1
ATOM 821 C CA . TYR A 1 120 ? -0.807 -8.426 -30.773 1.00 79.62 120 TYR A CA 1
ATOM 822 C C . TYR A 1 120 ? -1.718 -8.267 -31.990 1.00 79.62 120 TYR A C 1
ATOM 824 O O . TYR A 1 120 ? -1.755 -9.126 -32.876 1.00 79.62 120 TYR A O 1
ATOM 832 N N . CYS A 1 121 ? -2.412 -7.137 -32.054 1.00 79.81 121 CYS A N 1
ATOM 833 C CA . CYS A 1 121 ? -3.428 -6.873 -33.055 1.00 79.81 121 CYS A CA 1
ATOM 834 C C . CYS A 1 121 ? -2.878 -5.961 -34.153 1.00 79.81 121 CYS A C 1
ATOM 836 O O . CYS A 1 121 ? -2.846 -4.739 -34.018 1.00 79.81 121 CYS A O 1
ATOM 838 N N . GLU A 1 122 ? -2.428 -6.580 -35.254 1.00 74.62 122 GLU A N 1
ATOM 839 C CA . GLU A 1 122 ? -1.676 -5.907 -36.329 1.00 74.62 122 GLU A CA 1
ATOM 840 C C . GLU A 1 122 ? -2.411 -4.713 -36.961 1.00 74.62 122 GLU A C 1
ATOM 842 O O . GLU A 1 122 ? -1.759 -3.771 -37.410 1.00 74.62 122 GLU A O 1
ATOM 847 N N . ASN A 1 123 ? -3.748 -4.740 -37.000 1.00 74.88 123 ASN A N 1
ATOM 848 C CA . ASN A 1 123 ? -4.565 -3.679 -37.599 1.00 74.88 123 ASN A CA 1
ATOM 849 C C . ASN A 1 123 ? -4.609 -2.404 -36.742 1.00 74.88 123 ASN A C 1
ATOM 851 O O . ASN A 1 123 ? -4.673 -1.303 -37.285 1.00 74.88 123 ASN A O 1
ATOM 855 N N . ASP A 1 124 ? -4.527 -2.559 -35.420 1.00 67.62 124 ASP A N 1
ATOM 856 C CA . ASP A 1 124 ? -4.684 -1.487 -34.429 1.00 67.62 124 ASP A CA 1
ATOM 857 C C . ASP A 1 124 ? -3.350 -1.107 -33.768 1.00 67.62 124 ASP A C 1
ATOM 859 O O . ASP A 1 124 ? -3.276 -0.184 -32.959 1.00 67.62 124 ASP A O 1
ATOM 863 N N . ASN A 1 125 ? -2.278 -1.819 -34.136 1.00 69.81 125 ASN A N 1
ATOM 864 C CA . ASN A 1 125 ? -0.911 -1.648 -33.653 1.00 69.81 125 ASN A CA 1
ATOM 865 C C . ASN A 1 125 ? -0.789 -1.624 -32.115 1.00 69.81 125 ASN A C 1
ATOM 867 O O . ASN A 1 125 ? 0.064 -0.928 -31.563 1.00 69.81 125 ASN A O 1
ATOM 871 N N . LYS A 1 126 ? -1.632 -2.392 -31.417 1.00 72.62 126 LYS A N 1
ATOM 872 C CA . LYS A 1 126 ? -1.618 -2.529 -29.955 1.00 72.62 126 LYS A CA 1
ATOM 873 C C . LYS A 1 126 ? -1.748 -3.987 -29.522 1.00 72.62 126 LYS A C 1
ATOM 875 O O . LYS A 1 126 ? -2.249 -4.831 -30.262 1.00 72.62 126 LYS A O 1
ATOM 880 N N . CYS A 1 127 ? -1.286 -4.271 -28.310 1.00 74.19 127 CYS A N 1
ATOM 881 C CA . CYS A 1 127 ? -1.616 -5.508 -27.617 1.00 74.19 127 CYS A CA 1
ATOM 882 C C . CYS A 1 127 ? -3.005 -5.405 -27.015 1.00 74.19 127 CYS A C 1
ATOM 884 O O . CYS A 1 127 ? -3.313 -4.405 -26.365 1.00 74.19 127 CYS A O 1
ATOM 886 N N . ALA A 1 128 ? -3.792 -6.458 -27.181 1.00 73.25 128 ALA A N 1
ATOM 887 C CA . ALA A 1 128 ? -5.092 -6.573 -26.562 1.00 73.25 128 ALA A CA 1
ATOM 888 C C . ALA A 1 128 ? -5.195 -7.876 -25.776 1.00 73.25 128 ALA A C 1
ATOM 890 O O . ALA A 1 128 ? -4.710 -8.931 -26.202 1.00 73.25 128 ALA A O 1
ATOM 891 N N . ASN A 1 129 ? -5.858 -7.810 -24.625 1.00 77.06 129 ASN A N 1
ATOM 892 C CA . ASN A 1 129 ? -6.297 -9.023 -23.967 1.00 77.06 129 ASN A CA 1
ATOM 893 C C . ASN A 1 129 ? -7.539 -9.526 -24.691 1.00 77.06 129 ASN A C 1
ATOM 895 O O . ASN A 1 129 ? -8.625 -8.995 -24.461 1.00 77.06 129 ASN A O 1
ATOM 899 N N . LEU A 1 130 ? -7.413 -10.576 -25.502 1.00 81.38 130 LEU A N 1
ATOM 900 C CA . LEU A 1 130 ? -8.584 -11.141 -26.173 1.00 81.38 130 LEU A CA 1
ATOM 901 C C . LEU A 1 130 ? -9.644 -11.637 -25.179 1.00 81.38 130 LEU A C 1
ATOM 903 O O . LEU A 1 130 ? -10.772 -11.849 -25.590 1.00 81.38 130 LEU A O 1
ATOM 907 N N . THR A 1 131 ? -9.327 -11.802 -23.887 1.00 76.62 131 THR A N 1
ATOM 908 C CA . THR A 1 131 ? -10.311 -12.194 -22.866 1.00 76.62 131 THR A CA 1
ATOM 909 C C . THR A 1 131 ? -11.039 -11.033 -22.179 1.00 76.62 131 THR A C 1
ATOM 911 O O . THR A 1 131 ? -12.073 -11.283 -21.563 1.00 76.62 131 THR A O 1
ATOM 914 N N . THR A 1 132 ? -10.549 -9.785 -22.264 1.00 74.88 132 THR A N 1
ATOM 915 C CA . THR A 1 132 ? -11.131 -8.639 -21.521 1.00 74.88 132 THR A CA 1
ATOM 916 C C . THR A 1 132 ? -11.137 -7.291 -22.255 1.00 74.88 132 THR A C 1
ATOM 918 O O . THR A 1 132 ? -11.717 -6.337 -21.741 1.00 74.88 132 THR A O 1
ATOM 921 N N . ASP A 1 133 ? -10.498 -7.151 -23.420 1.00 77.12 133 ASP A N 1
ATOM 922 C CA . ASP A 1 133 ? -10.518 -5.907 -24.205 1.00 77.12 133 ASP A CA 1
ATOM 923 C C . ASP A 1 133 ? -11.782 -5.861 -25.083 1.00 77.12 133 ASP A C 1
ATOM 925 O O . ASP A 1 133 ? -11.945 -6.655 -26.008 1.00 77.12 133 ASP A O 1
ATOM 929 N N . ALA A 1 134 ? -12.685 -4.921 -24.791 1.00 79.00 134 ALA A N 1
ATOM 930 C CA . ALA A 1 134 ? -13.937 -4.729 -25.527 1.00 79.00 134 ALA A CA 1
ATOM 931 C C . ALA A 1 134 ? -13.745 -4.272 -26.985 1.00 79.00 134 ALA A C 1
ATOM 933 O O . ALA A 1 134 ? -14.683 -4.365 -27.769 1.00 79.00 134 ALA A O 1
ATOM 934 N N . GLU A 1 135 ? -12.556 -3.809 -27.378 1.00 83.69 135 GLU A N 1
ATOM 935 C CA . GLU A 1 135 ? -12.242 -3.482 -28.775 1.00 83.69 135 GLU A CA 1
ATOM 936 C C . GLU A 1 135 ? -11.634 -4.680 -29.547 1.00 83.69 135 GLU A C 1
ATOM 938 O O . GLU A 1 135 ? -11.392 -4.580 -30.752 1.00 83.69 135 GLU A O 1
ATOM 943 N N . HIS A 1 136 ? -11.356 -5.803 -28.867 1.00 85.94 136 HIS A N 1
ATOM 944 C CA . HIS A 1 136 ? -10.589 -6.954 -29.384 1.00 85.94 136 HIS A CA 1
ATOM 945 C C . HIS A 1 136 ? -11.058 -8.294 -28.798 1.00 85.94 136 HIS A C 1
ATOM 947 O O . HIS A 1 136 ? -10.248 -9.178 -28.514 1.00 85.94 136 HIS A O 1
ATOM 953 N N . CYS A 1 137 ? -12.351 -8.452 -28.539 1.00 83.62 137 CYS A N 1
ATOM 954 C CA . CYS A 1 137 ? -12.820 -9.589 -27.761 1.00 83.62 137 CYS A CA 1
ATOM 955 C C . CYS A 1 137 ? -12.778 -10.892 -28.568 1.00 83.62 137 CYS A C 1
ATOM 957 O O . CYS A 1 137 ? -13.309 -10.969 -29.670 1.00 83.62 137 CYS A O 1
ATOM 959 N N . GLY A 1 138 ? -12.106 -11.923 -28.061 1.00 83.06 138 GLY A N 1
ATOM 960 C CA . GLY A 1 138 ? -11.936 -13.220 -28.732 1.00 83.06 138 GLY A CA 1
ATOM 961 C C . GLY A 1 138 ? -11.018 -13.199 -29.964 1.00 83.06 138 GLY A C 1
ATOM 962 O O . GLY A 1 138 ? -10.333 -14.187 -30.234 1.00 83.06 138 GLY A O 1
ATOM 963 N N . ALA A 1 139 ? -10.944 -12.079 -30.687 1.00 88.19 139 ALA A N 1
ATOM 964 C CA . ALA A 1 139 ? -10.069 -11.858 -31.830 1.00 88.19 139 ALA A CA 1
ATOM 965 C C . ALA A 1 139 ? -9.693 -10.374 -31.996 1.00 88.19 139 ALA A C 1
ATOM 967 O O . ALA A 1 139 ? -10.448 -9.461 -31.675 1.00 88.19 139 ALA A O 1
ATOM 968 N N . CYS A 1 140 ? -8.519 -10.130 -32.572 1.00 85.75 140 CYS A N 1
ATOM 969 C CA . CYS A 1 140 ? -8.030 -8.783 -32.846 1.00 85.75 140 CYS A CA 1
ATOM 970 C C . CYS A 1 140 ? -8.949 -7.984 -33.785 1.00 85.75 140 CYS A C 1
ATOM 972 O O . CYS A 1 140 ? -9.236 -8.426 -34.900 1.00 85.75 140 CYS A O 1
ATOM 974 N N . GLY A 1 141 ? -9.353 -6.790 -33.349 1.00 82.38 141 GLY A N 1
ATOM 975 C CA . GLY A 1 141 ? -10.283 -5.902 -34.051 1.00 82.38 141 GLY A CA 1
ATOM 976 C C . GLY A 1 141 ? -11.756 -6.318 -33.946 1.00 82.38 141 GLY A C 1
ATOM 977 O O . GLY A 1 141 ? -12.600 -5.738 -34.630 1.00 82.38 141 GLY A O 1
ATOM 978 N N . HIS A 1 142 ? -12.081 -7.324 -33.128 1.00 86.06 142 HIS A N 1
ATOM 979 C CA . HIS A 1 142 ? -13.459 -7.692 -32.815 1.00 86.06 142 HIS A CA 1
ATOM 980 C C . HIS A 1 142 ? -13.997 -6.778 -31.704 1.00 86.06 142 HIS A C 1
ATOM 982 O O . HIS A 1 142 ? -13.887 -7.060 -30.510 1.00 86.06 142 HIS A O 1
ATOM 988 N N . VAL A 1 143 ? -14.526 -5.630 -32.126 1.00 83.69 143 VAL A N 1
ATOM 989 C CA . VAL A 1 143 ? -15.102 -4.615 -31.240 1.00 83.69 143 VAL A CA 1
ATOM 990 C C . VAL A 1 143 ? -16.515 -5.021 -30.829 1.00 83.69 143 VAL A C 1
ATOM 992 O O . VAL A 1 143 ? -17.386 -5.163 -31.686 1.00 83.69 143 VAL A O 1
ATOM 995 N N . CYS A 1 144 ? -16.757 -5.122 -29.525 1.00 80.94 144 CYS A N 1
ATOM 996 C CA . CYS A 1 144 ? -18.093 -5.269 -28.960 1.00 80.94 144 CYS A CA 1
ATOM 997 C C . CYS A 1 144 ? -18.904 -3.987 -29.203 1.00 80.94 144 CYS A C 1
ATOM 999 O O . CYS A 1 144 ? -18.505 -2.900 -28.775 1.00 80.94 144 CYS A O 1
ATOM 1001 N N . GLY A 1 145 ? -20.032 -4.094 -29.903 1.00 73.19 145 GLY A N 1
ATOM 1002 C CA . GLY A 1 145 ? -20.880 -2.953 -30.233 1.00 73.19 145 GLY A CA 1
ATOM 1003 C C . GLY A 1 145 ? -21.777 -2.488 -29.086 1.00 73.19 145 GLY A C 1
ATOM 1004 O O . GLY A 1 145 ? -21.974 -3.154 -28.067 1.00 73.19 145 GLY A O 1
ATOM 1005 N N . GLY A 1 146 ? -22.336 -1.290 -29.268 1.00 76.44 146 GLY A N 1
ATOM 1006 C CA . GLY A 1 146 ? -23.271 -0.662 -28.334 1.00 76.44 146 GLY A CA 1
ATOM 1007 C C . GLY A 1 146 ? -22.754 -0.577 -26.893 1.00 76.44 146 GLY A C 1
ATOM 1008 O O . GLY A 1 146 ? -21.823 0.172 -26.602 1.00 76.44 146 GLY A O 1
ATOM 1009 N N . ASN A 1 147 ? -23.422 -1.283 -25.978 1.00 70.69 147 ASN A N 1
ATOM 1010 C CA . ASN A 1 147 ? -23.150 -1.295 -24.536 1.00 70.69 147 ASN A CA 1
ATOM 1011 C C . ASN A 1 147 ? -22.597 -2.638 -24.019 1.00 70.69 147 ASN A C 1
ATOM 1013 O O . ASN A 1 147 ? -22.639 -2.878 -22.811 1.00 70.69 147 ASN A O 1
ATOM 1017 N N . MET A 1 148 ? -22.112 -3.505 -24.910 1.00 76.81 148 MET A N 1
ATOM 1018 C CA . MET A 1 148 ? -21.483 -4.785 -24.566 1.00 76.81 148 MET A CA 1
ATOM 1019 C C . MET A 1 148 ? -20.054 -4.588 -24.025 1.00 76.81 148 MET A C 1
ATOM 1021 O O . MET A 1 148 ? -19.416 -3.561 -24.263 1.00 76.81 148 MET A O 1
ATOM 1025 N N . TYR A 1 149 ? -19.533 -5.579 -23.302 1.00 77.88 149 TYR A N 1
ATOM 1026 C CA . TYR A 1 149 ? -18.149 -5.622 -22.816 1.00 77.88 149 TYR A CA 1
ATOM 1027 C C . TYR A 1 149 ? -17.530 -7.000 -23.072 1.00 77.88 149 TYR A C 1
ATOM 1029 O O . TYR A 1 149 ? -18.243 -7.963 -23.331 1.00 77.88 149 TYR A O 1
ATOM 1037 N N . CYS A 1 150 ? -16.203 -7.111 -23.011 1.00 76.81 150 CYS A N 1
ATOM 1038 C CA . CYS A 1 150 ? -15.529 -8.388 -23.232 1.00 76.81 150 CYS A CA 1
ATOM 1039 C C . CYS A 1 150 ? -15.370 -9.186 -21.934 1.00 76.81 150 CYS A C 1
ATOM 1041 O O . CYS A 1 150 ? -14.812 -8.671 -20.961 1.00 76.81 150 CYS A O 1
ATOM 1043 N N . ALA A 1 151 ? -15.793 -10.452 -21.940 1.00 77.38 151 ALA A N 1
ATOM 1044 C CA . ALA A 1 151 ? -15.517 -11.402 -20.865 1.00 77.38 151 ALA A CA 1
ATOM 1045 C C . ALA A 1 151 ? -15.138 -12.773 -21.439 1.00 77.38 151 ALA A C 1
ATOM 1047 O O . ALA A 1 151 ? -15.869 -13.345 -22.245 1.00 77.38 151 ALA A O 1
ATOM 1048 N N . ASN A 1 152 ? -13.983 -13.302 -21.028 1.00 77.50 152 ASN A N 1
ATOM 1049 C CA . ASN A 1 152 ? -13.421 -14.585 -21.473 1.00 77.50 152 ASN A CA 1
ATOM 1050 C C . ASN A 1 152 ? -13.325 -14.767 -23.004 1.00 77.50 152 ASN A C 1
ATOM 1052 O O . ASN A 1 152 ? -13.183 -15.887 -23.489 1.00 77.50 152 ASN A O 1
ATOM 1056 N N . GLY A 1 153 ? -13.355 -13.671 -23.766 1.00 79.19 153 GLY A N 1
ATOM 1057 C CA . GLY A 1 153 ? -13.262 -13.680 -25.226 1.00 79.19 153 GLY A CA 1
ATOM 1058 C C . GLY A 1 153 ? -14.586 -13.790 -25.970 1.00 79.19 153 GLY A C 1
ATOM 1059 O O . GLY A 1 153 ? -14.572 -14.076 -27.163 1.00 79.19 153 GLY A O 1
ATOM 1060 N N . ALA A 1 154 ? -15.704 -13.521 -25.296 1.00 80.69 154 ALA A N 1
ATOM 1061 C CA . ALA A 1 154 ? -16.980 -13.224 -25.934 1.00 80.69 154 ALA A CA 1
ATOM 1062 C C . ALA A 1 154 ? -17.440 -11.801 -25.581 1.00 80.69 154 ALA A C 1
ATOM 1064 O O . ALA A 1 154 ? -17.289 -11.352 -24.438 1.00 80.69 154 ALA A O 1
ATOM 1065 N N . CYS A 1 155 ? -18.022 -11.102 -26.556 1.00 79.56 155 CYS A N 1
ATOM 1066 C CA . CYS A 1 155 ? -18.758 -9.874 -26.295 1.00 79.56 155 CYS A CA 1
ATOM 1067 C C . CYS A 1 155 ? -20.047 -10.230 -25.553 1.00 79.56 155 CYS A C 1
ATOM 1069 O O . CYS A 1 155 ? -20.898 -10.958 -26.059 1.00 79.56 155 CYS A O 1
ATOM 1071 N N . VAL A 1 156 ? -20.184 -9.733 -24.328 1.00 79.19 156 VAL A N 1
ATOM 1072 C CA . VAL A 1 156 ? -21.302 -10.036 -23.434 1.00 79.19 156 VAL A CA 1
ATOM 1073 C C . VAL A 1 156 ? -22.029 -8.766 -23.018 1.00 79.19 156 VAL A C 1
ATOM 1075 O O . VAL A 1 156 ? -21.457 -7.679 -22.914 1.00 79.19 156 VAL A O 1
ATOM 1078 N N . CYS A 1 157 ? -23.325 -8.905 -22.773 1.00 71.69 157 CYS A N 1
ATOM 1079 C CA . CYS A 1 157 ? -24.149 -7.813 -22.283 1.00 71.69 157 CYS A CA 1
ATOM 1080 C C . CYS A 1 157 ? -23.978 -7.608 -20.771 1.00 71.69 157 CYS A C 1
ATOM 1082 O O . CYS A 1 157 ? -23.876 -8.591 -20.033 1.00 71.69 157 CYS A O 1
ATOM 1084 N N . PRO A 1 158 ? -23.999 -6.354 -20.276 1.00 64.50 158 PRO A N 1
ATOM 1085 C CA . PRO A 1 158 ? -24.108 -6.060 -18.851 1.00 64.50 158 PRO A CA 1
ATOM 1086 C C . PRO A 1 158 ? -25.278 -6.810 -18.211 1.00 64.50 158 PRO A C 1
ATOM 1088 O O . PRO A 1 158 ? -26.349 -6.922 -18.818 1.00 64.50 158 PRO A O 1
ATOM 1091 N N . ALA A 1 159 ? -25.075 -7.292 -16.982 1.00 58.53 159 ALA A N 1
ATOM 1092 C CA . ALA A 1 159 ? -26.049 -8.100 -16.255 1.00 58.53 159 ALA A CA 1
ATOM 1093 C C . ALA A 1 159 ? -27.459 -7.480 -16.290 1.00 58.53 159 ALA A C 1
ATOM 1095 O O . ALA A 1 159 ? -27.651 -6.296 -16.009 1.00 58.53 159 ALA A O 1
ATOM 1096 N N . GLY A 1 160 ? -28.445 -8.295 -16.667 1.00 55.28 160 GLY A N 1
ATOM 1097 C CA . GLY A 1 160 ? -29.830 -7.866 -16.866 1.00 55.28 160 GLY A CA 1
ATOM 1098 C C . GLY A 1 160 ? -30.162 -7.355 -18.272 1.00 55.28 160 GLY A C 1
ATOM 1099 O O . GLY A 1 160 ? -31.339 -7.136 -18.536 1.00 55.28 160 GLY A O 1
ATOM 1100 N N . THR A 1 161 ? -29.198 -7.211 -19.189 1.00 60.28 161 THR A N 1
ATOM 1101 C CA . THR A 1 161 ? -29.456 -6.899 -20.612 1.00 60.28 161 THR A CA 1
ATOM 1102 C C . THR A 1 161 ? -29.066 -8.049 -21.540 1.00 60.28 161 THR A C 1
ATOM 1104 O O . THR A 1 161 ? -28.311 -8.942 -21.153 1.00 60.28 161 THR A O 1
ATOM 1107 N N . SER A 1 162 ? -29.606 -8.079 -22.759 1.00 64.25 162 SER A N 1
ATOM 1108 C CA . SER A 1 162 ? -29.299 -9.133 -23.739 1.00 64.25 162 SER A CA 1
ATOM 1109 C C . SER A 1 162 ? -29.298 -8.597 -25.167 1.00 64.25 162 SER A C 1
ATOM 1111 O O . SER A 1 162 ? -30.201 -7.842 -25.533 1.00 64.25 162 SER A O 1
ATOM 1113 N N . ASN A 1 163 ? -28.300 -9.019 -25.949 1.00 65.31 163 ASN A N 1
ATOM 1114 C CA . ASN A 1 163 ? -28.283 -8.886 -27.400 1.00 65.31 163 ASN A CA 1
ATOM 1115 C C . ASN A 1 163 ? -29.298 -9.884 -27.957 1.00 65.31 163 ASN A C 1
ATOM 1117 O O . ASN A 1 163 ? -29.321 -11.055 -27.561 1.00 65.31 163 ASN A O 1
ATOM 1121 N N . CYS A 1 164 ? -30.207 -9.375 -28.769 1.00 61.19 164 CYS A N 1
ATOM 1122 C CA . CYS A 1 164 ? -31.537 -9.939 -28.897 1.00 61.19 164 CYS A CA 1
ATOM 1123 C C . CYS A 1 164 ? -31.832 -10.368 -30.346 1.00 61.19 164 CYS A C 1
ATOM 1125 O O . CYS A 1 164 ? -32.510 -11.371 -30.580 1.00 61.19 164 CYS A O 1
ATOM 1127 N N . ASP A 1 165 ? -31.272 -9.651 -31.322 1.00 64.19 165 ASP A N 1
ATOM 1128 C CA . ASP A 1 165 ? -31.236 -10.050 -32.733 1.00 64.19 165 ASP A CA 1
ATOM 1129 C C . ASP A 1 165 ? -29.960 -10.836 -33.110 1.00 64.19 165 ASP A C 1
ATOM 1131 O O . ASP A 1 165 ? -29.921 -11.454 -34.177 1.00 64.19 165 ASP A O 1
ATOM 1135 N N . GLY A 1 166 ? -28.963 -10.885 -32.220 1.00 59.84 166 GLY A N 1
ATOM 1136 C CA . GLY A 1 166 ? -27.677 -11.549 -32.433 1.00 59.84 166 GLY A CA 1
ATOM 1137 C C . GLY A 1 166 ? -26.662 -10.696 -33.200 1.00 59.84 166 GLY A C 1
ATOM 1138 O O . GLY A 1 166 ? -25.639 -11.233 -33.629 1.00 59.84 166 GLY A O 1
ATOM 1139 N N . ASP A 1 167 ? -26.935 -9.406 -33.423 1.00 67.19 167 ASP A N 1
ATOM 1140 C CA . ASP A 1 167 ? -26.022 -8.488 -34.102 1.00 67.19 167 ASP A CA 1
ATOM 1141 C C . ASP A 1 167 ? -25.109 -7.807 -33.073 1.00 67.19 167 ASP A C 1
ATOM 1143 O O . ASP A 1 167 ? -25.480 -6.844 -32.414 1.00 67.19 167 ASP A O 1
ATOM 1147 N N . GLU A 1 168 ? -23.872 -8.274 -32.915 1.00 64.50 168 GLU A N 1
ATOM 1148 C CA . GLU A 1 168 ? -22.935 -7.690 -31.939 1.00 64.50 168 GLU A CA 1
ATOM 1149 C C . GLU A 1 168 ? -22.603 -6.207 -32.212 1.00 64.50 168 GLU A C 1
ATOM 1151 O O . GLU A 1 168 ? -21.964 -5.570 -31.377 1.00 64.50 168 GLU A O 1
ATOM 1156 N N . SER A 1 169 ? -23.013 -5.628 -33.352 1.00 67.12 169 SER A N 1
ATOM 1157 C CA . SER A 1 169 ? -22.696 -4.242 -33.721 1.00 67.12 169 SER A CA 1
ATOM 1158 C C . SER A 1 169 ? -23.648 -3.180 -33.150 1.00 67.12 169 SER A C 1
ATOM 1160 O O . SER A 1 169 ? -23.242 -2.015 -33.040 1.00 67.12 169 SER A O 1
ATOM 1162 N N . ASN A 1 170 ? -24.881 -3.539 -32.764 1.00 69.19 170 ASN A N 1
ATOM 1163 C CA . ASN A 1 170 ? -25.878 -2.601 -32.219 1.00 69.19 170 ASN A CA 1
ATOM 1164 C C . ASN A 1 170 ? -26.006 -2.650 -30.677 1.00 69.19 170 ASN A C 1
ATOM 1166 O O . ASN A 1 170 ? -26.345 -1.617 -30.086 1.00 69.19 170 ASN A O 1
ATOM 1170 N N . GLY A 1 171 ? -25.597 -3.745 -30.025 1.00 69.44 171 GLY A N 1
ATOM 1171 C CA . GLY A 1 171 ? -25.350 -3.815 -28.580 1.00 69.44 171 GLY A CA 1
ATOM 1172 C C . GLY A 1 171 ? -26.266 -4.773 -27.824 1.00 69.44 171 GLY A C 1
ATOM 1173 O O . GLY A 1 171 ? -26.221 -5.975 -28.044 1.00 69.44 171 GLY A O 1
ATOM 1174 N N . CYS A 1 172 ? -26.999 -4.256 -26.835 1.00 76.19 172 CYS A N 1
ATOM 1175 C CA . CYS A 1 172 ? -27.981 -5.014 -26.063 1.00 76.19 172 CYS A CA 1
ATOM 1176 C C . CYS A 1 172 ? -29.323 -4.276 -26.092 1.00 76.19 172 CYS A C 1
ATOM 1178 O O . CYS A 1 172 ? -29.473 -3.213 -25.480 1.00 76.19 172 CYS A O 1
ATOM 1180 N N . GLU A 1 173 ? -30.321 -4.835 -26.771 1.00 68.50 173 GLU A N 1
ATOM 1181 C CA . GLU A 1 173 ? -31.525 -4.090 -27.171 1.00 68.50 173 GLU A CA 1
ATOM 1182 C C . GLU A 1 173 ? -32.579 -4.015 -26.055 1.00 68.50 173 GLU A C 1
ATOM 1184 O O . GLU A 1 173 ? -33.531 -3.236 -26.153 1.00 68.50 173 GLU A O 1
ATOM 1189 N N . THR A 1 174 ? -32.451 -4.829 -24.998 1.00 56.62 174 THR A N 1
ATOM 1190 C CA . THR A 1 174 ? -33.480 -4.976 -23.952 1.00 56.62 174 THR A CA 1
ATOM 1191 C C . THR A 1 174 ? -32.903 -5.219 -22.551 1.00 56.62 174 THR A C 1
ATOM 1193 O O . THR A 1 174 ? -31.842 -5.836 -22.429 1.00 56.62 174 THR A O 1
ATOM 1196 N N . PRO A 1 175 ? -33.610 -4.798 -21.479 1.00 40.12 175 PRO A N 1
ATOM 1197 C CA . PRO A 1 175 ? -33.443 -5.338 -20.137 1.00 40.12 175 PRO A CA 1
ATOM 1198 C C . PRO A 1 175 ? -34.411 -6.519 -19.906 1.00 40.12 175 PRO A C 1
ATOM 1200 O O . PRO A 1 175 ? -35.620 -6.312 -19.866 1.00 40.12 175 PRO A O 1
ATOM 1203 N N . SER A 1 176 ? -33.836 -7.720 -19.795 1.00 36.81 176 SER A N 1
ATOM 1204 C CA . SER A 1 176 ? -34.404 -9.050 -19.485 1.00 36.81 176 SER A CA 1
ATOM 1205 C C . SER A 1 176 ? -35.766 -9.493 -20.080 1.00 36.81 176 SER A C 1
ATOM 1207 O O . SER A 1 176 ? -36.822 -8.914 -19.857 1.00 36.81 176 SER A O 1
ATOM 1209 N N . LEU A 1 177 ? -35.736 -10.680 -20.713 1.00 38.78 177 LEU A N 1
ATOM 1210 C CA . LEU A 1 177 ? -36.885 -11.537 -21.078 1.00 38.78 177 LEU A CA 1
ATOM 1211 C C . LEU A 1 177 ? -37.862 -11.003 -22.148 1.00 38.78 177 LEU A C 1
ATOM 1213 O O . LEU A 1 177 ? -39.041 -10.781 -21.886 1.00 38.78 177 LEU A O 1
ATOM 1217 N N . GLN A 1 178 ? -37.418 -10.986 -23.410 1.00 41.81 178 GLN A N 1
ATOM 1218 C CA . GLN A 1 178 ? -37.883 -11.968 -24.414 1.00 41.81 178 GLN A CA 1
ATOM 1219 C C . GLN A 1 178 ? -37.259 -11.696 -25.791 1.00 41.81 178 GLN A C 1
ATOM 1221 O O . GLN A 1 178 ? -37.817 -10.946 -26.591 1.00 41.81 178 GLN A O 1
ATOM 1226 N N . CYS A 1 179 ? -36.200 -12.434 -26.139 1.00 37.69 179 CYS A N 1
ATOM 1227 C CA . CYS A 1 179 ? -35.960 -12.755 -27.544 1.00 37.69 179 CYS A CA 1
ATOM 1228 C C . CYS A 1 179 ? -36.492 -14.141 -27.895 1.00 37.69 179 CYS A C 1
ATOM 1230 O O . CYS A 1 179 ? -35.792 -15.144 -27.936 1.00 37.69 179 CYS A O 1
ATOM 1232 N N . GLY A 1 180 ? -37.807 -14.137 -28.136 1.00 38.38 180 GLY A N 1
ATOM 1233 C CA . GLY A 1 180 ? -38.493 -15.094 -28.994 1.00 38.38 180 GLY A CA 1
ATOM 1234 C C . GLY A 1 180 ? -38.696 -16.504 -28.447 1.00 38.38 180 GLY A C 1
ATOM 1235 O O . GLY A 1 180 ? -38.125 -17.451 -28.982 1.00 38.38 180 GLY A O 1
ATOM 1236 N N . GLN A 1 181 ? -39.658 -16.695 -27.536 1.00 31.98 181 GLN A N 1
ATOM 1237 C CA . GLN A 1 181 ? -40.379 -17.974 -27.526 1.00 31.98 181 GLN A CA 1
ATOM 1238 C C . GLN A 1 181 ? -41.468 -17.984 -28.614 1.00 31.98 181 GLN A C 1
ATOM 1240 O O . GLN A 1 181 ? -42.466 -17.276 -28.537 1.00 31.98 181 GLN A O 1
ATOM 1245 N N . VAL A 1 182 ? -41.207 -18.801 -29.641 1.00 29.91 182 VAL A N 1
ATOM 1246 C CA . VAL A 1 182 ? -42.127 -19.505 -30.559 1.00 29.91 182 VAL A CA 1
ATOM 1247 C C . VAL A 1 182 ? -43.535 -18.905 -30.747 1.00 29.91 182 VAL A C 1
ATOM 1249 O O . VAL A 1 182 ? -44.425 -19.102 -29.923 1.00 29.91 182 VAL A O 1
ATOM 1252 N N . GLY A 1 183 ? -43.802 -18.313 -31.921 1.00 32.53 183 GLY A N 1
ATOM 1253 C CA . GLY A 1 183 ? -45.168 -17.880 -32.260 1.00 32.53 183 GLY A CA 1
ATOM 1254 C C . GLY A 1 183 ? -45.474 -17.484 -33.710 1.00 32.53 183 GLY A C 1
ATOM 1255 O O . GLY A 1 183 ? -46.644 -17.513 -34.096 1.00 32.53 183 GLY A O 1
ATOM 1256 N N . GLN A 1 184 ? -44.482 -17.135 -34.541 1.00 30.84 184 GLN A N 1
ATOM 1257 C CA . GLN A 1 184 ? -44.711 -16.872 -35.970 1.00 30.84 184 GLN A CA 1
ATOM 1258 C C . GLN A 1 184 ? -43.417 -16.919 -36.791 1.00 30.84 184 GLN A C 1
ATOM 1260 O O . GLN A 1 184 ? -42.406 -16.346 -36.400 1.00 30.84 184 GLN A O 1
ATOM 1265 N N . CYS A 1 185 ? -43.463 -17.592 -37.942 1.00 29.77 185 CYS A N 1
ATOM 1266 C CA . CYS A 1 185 ? -42.378 -17.596 -38.920 1.00 29.77 185 CYS A CA 1
ATOM 1267 C C . CYS A 1 185 ? -42.499 -16.404 -39.878 1.00 29.77 185 CYS A C 1
ATOM 1269 O O . CYS A 1 185 ? -43.605 -16.058 -40.295 1.00 29.77 185 CYS A O 1
ATOM 1271 N N . ALA A 1 186 ? -41.356 -15.890 -40.328 1.00 30.47 186 ALA A N 1
ATOM 1272 C CA . ALA A 1 186 ? -41.220 -15.228 -41.620 1.00 30.47 186 ALA A CA 1
ATOM 1273 C C . ALA A 1 186 ? -40.091 -15.935 -42.400 1.00 30.47 186 ALA A C 1
ATOM 1275 O O . ALA A 1 186 ? -39.003 -16.106 -41.864 1.00 30.47 186 ALA A O 1
ATOM 1276 N N . ASP A 1 187 ? -40.426 -16.406 -43.606 1.00 29.28 187 ASP A N 1
ATOM 1277 C CA . ASP A 1 187 ? -39.622 -17.044 -44.676 1.00 29.28 187 ASP A CA 1
ATOM 1278 C C . ASP A 1 187 ? -38.080 -16.871 -44.673 1.00 29.28 187 ASP A C 1
ATOM 1280 O O . ASP A 1 187 ? -37.573 -15.797 -44.374 1.00 29.28 187 ASP A O 1
ATOM 1284 N N . GLU A 1 188 ? -37.249 -17.824 -45.133 1.00 33.16 188 GLU A N 1
ATOM 1285 C CA . GLU A 1 188 ? -37.462 -19.205 -45.623 1.00 33.16 188 GLU A CA 1
ATOM 1286 C C . GLU A 1 188 ? -36.099 -19.973 -45.540 1.00 33.16 188 GLU A C 1
ATOM 1288 O O . GLU A 1 188 ? -35.073 -19.425 -45.936 1.00 33.16 188 GLU A O 1
ATOM 1293 N N . SER A 1 189 ? -36.081 -21.257 -45.119 1.00 32.69 189 SER A N 1
ATOM 1294 C CA . SER A 1 189 ? -34.998 -22.290 -45.272 1.00 32.69 189 SER A CA 1
ATOM 1295 C C . SER A 1 189 ? -33.908 -22.618 -44.175 1.00 32.69 189 SER A C 1
ATOM 1297 O O . SER A 1 189 ? -32.776 -22.165 -44.254 1.00 32.69 189 SER A O 1
ATOM 1299 N N . LYS A 1 190 ? -34.200 -23.660 -43.342 1.00 35.31 190 LYS A N 1
ATOM 1300 C CA . LYS A 1 190 ? -33.356 -24.841 -42.892 1.00 35.31 190 LYS A CA 1
ATOM 1301 C C . LYS A 1 190 ? -32.458 -24.910 -41.587 1.00 35.31 190 LYS A C 1
ATOM 1303 O O . LYS A 1 190 ? -31.270 -24.639 -41.669 1.00 35.31 190 LYS A O 1
ATOM 1308 N N . VAL A 1 191 ? -32.963 -25.650 -40.559 1.00 33.91 191 VAL A N 1
ATOM 1309 C CA . VAL A 1 191 ? -32.333 -26.706 -39.651 1.00 33.91 191 VAL A CA 1
ATOM 1310 C C . VAL A 1 191 ? -31.405 -26.320 -38.427 1.00 33.91 191 VAL A C 1
ATOM 1312 O O . VAL A 1 191 ? -30.822 -25.249 -38.426 1.00 33.91 191 VAL A O 1
ATOM 1315 N N . CYS A 1 192 ? -31.326 -27.181 -37.369 1.00 35.06 192 CYS A N 1
ATOM 1316 C CA . CYS A 1 192 ? -31.065 -26.935 -35.902 1.00 35.06 192 CYS A CA 1
ATOM 1317 C C . CYS A 1 192 ? -29.735 -27.458 -35.231 1.00 35.06 192 CYS A C 1
ATOM 1319 O O . CYS A 1 192 ? -29.037 -28.261 -35.852 1.00 35.06 192 CYS A O 1
ATOM 1321 N N . GLY A 1 193 ? -29.478 -27.128 -33.930 1.00 36.50 193 GLY A N 1
ATOM 1322 C CA . GLY A 1 193 ? -28.557 -27.828 -32.969 1.00 36.50 193 GLY A CA 1
ATOM 1323 C C . GLY A 1 193 ? -28.308 -27.151 -31.573 1.00 36.50 193 GLY A C 1
ATOM 1324 O O . GLY A 1 193 ? -28.281 -25.927 -31.511 1.00 36.50 193 GLY A O 1
ATOM 1325 N N . ASP A 1 194 ? -28.117 -27.934 -30.485 1.00 43.03 194 ASP A N 1
ATOM 1326 C CA . ASP A 1 194 ? -28.351 -27.594 -29.035 1.00 43.03 194 ASP A CA 1
ATOM 1327 C C . ASP A 1 194 ? -27.075 -27.711 -28.102 1.00 43.03 194 ASP A C 1
ATOM 1329 O O . ASP A 1 194 ? -26.011 -28.029 -28.630 1.00 43.03 194 ASP A O 1
ATOM 1333 N N . VAL A 1 195 ? -27.003 -27.408 -26.769 1.00 40.88 195 VAL A N 1
ATOM 1334 C CA . VAL A 1 195 ? -27.376 -28.210 -25.537 1.00 40.88 195 VAL A CA 1
ATOM 1335 C C . VAL A 1 195 ? -26.865 -27.546 -24.193 1.00 40.88 195 VAL A C 1
ATOM 1337 O O . VAL A 1 195 ? -25.698 -27.169 -24.166 1.00 40.88 195 VAL A O 1
ATOM 1340 N N . CYS A 1 196 ? -27.629 -27.514 -23.062 1.00 36.69 196 CYS A N 1
ATOM 1341 C CA . CYS A 1 196 ? -27.208 -27.690 -21.618 1.00 36.69 196 CYS A CA 1
ATOM 1342 C C . CYS A 1 196 ? -28.449 -27.747 -20.662 1.00 36.69 196 CYS A C 1
ATOM 1344 O O . CYS A 1 196 ? -29.440 -27.091 -20.980 1.00 36.69 196 CYS A O 1
ATOM 1346 N N . CYS A 1 197 ? -28.457 -28.498 -19.535 1.00 47.00 197 CYS A N 1
ATOM 1347 C CA . CYS A 1 197 ? -29.689 -28.763 -18.732 1.00 47.00 197 CYS A CA 1
ATOM 1348 C C . CYS A 1 197 ? -29.521 -28.791 -17.187 1.00 47.00 197 CYS A C 1
ATOM 1350 O O . CYS A 1 197 ? -28.535 -29.320 -16.681 1.00 47.00 197 CYS A O 1
ATOM 1352 N N . ASP A 1 198 ? -30.545 -28.293 -16.476 1.00 49.97 198 ASP A N 1
ATOM 1353 C CA . ASP A 1 198 ? -30.885 -28.451 -15.040 1.00 49.97 198 ASP A CA 1
ATOM 1354 C C . ASP A 1 198 ? -29.861 -28.048 -13.952 1.00 49.97 198 ASP A C 1
ATOM 1356 O O . ASP A 1 198 ? -30.008 -28.422 -12.791 1.00 49.97 198 ASP A O 1
ATOM 1360 N N . ALA A 1 199 ? -28.870 -27.214 -14.280 1.00 51.91 199 ALA A N 1
ATOM 1361 C CA . ALA A 1 199 ? -28.057 -26.488 -13.296 1.00 51.91 199 ALA A CA 1
ATOM 1362 C C . ALA A 1 199 ? -27.496 -25.182 -13.887 1.00 51.91 199 ALA A C 1
ATOM 1364 O O . ALA A 1 199 ? -27.338 -25.059 -15.106 1.00 51.91 199 ALA A O 1
ATOM 1365 N N . THR A 1 200 ? -27.155 -24.205 -13.040 1.00 52.00 200 THR A N 1
ATOM 1366 C CA . THR A 1 200 ? -26.589 -22.927 -13.502 1.00 52.00 200 THR A CA 1
ATOM 1367 C C . THR A 1 200 ? -25.123 -23.114 -13.884 1.00 52.00 200 THR A C 1
ATOM 1369 O O . THR A 1 200 ? -24.269 -23.367 -13.032 1.00 52.00 200 THR A O 1
ATOM 1372 N N . CYS A 1 201 ? -24.811 -22.994 -15.177 1.00 55.31 201 CYS A N 1
ATOM 1373 C CA . CYS A 1 201 ? -23.435 -23.041 -15.663 1.00 55.31 201 CYS A CA 1
ATOM 1374 C C . CYS A 1 201 ? -22.732 -21.702 -15.409 1.00 55.31 201 CYS A C 1
ATOM 1376 O O . CYS A 1 201 ? -22.915 -20.737 -16.152 1.00 55.31 201 CYS A O 1
ATOM 1378 N N . CYS A 1 202 ? -21.906 -21.648 -14.368 1.00 48.09 202 CYS A N 1
ATOM 1379 C CA . CYS A 1 202 ? -21.133 -20.462 -14.034 1.00 48.09 202 CYS A CA 1
ATOM 1380 C C . CYS A 1 202 ? -19.827 -20.445 -14.840 1.00 48.09 202 CYS A C 1
ATOM 1382 O O . CYS A 1 202 ? -18.948 -21.292 -14.678 1.00 48.09 202 CYS A O 1
ATOM 1384 N N . ASN A 1 203 ? -19.731 -19.467 -15.745 1.00 45.34 203 ASN A N 1
ATOM 1385 C CA . ASN A 1 203 ? -18.599 -19.225 -16.646 1.00 45.34 203 ASN A CA 1
ATOM 1386 C C . ASN A 1 203 ? -18.198 -20.411 -17.548 1.00 45.34 203 ASN A C 1
ATOM 1388 O O . ASN A 1 203 ? -17.017 -20.670 -17.769 1.00 45.34 203 ASN A O 1
ATOM 1392 N N . GLY A 1 204 ? -19.185 -21.104 -18.127 1.00 46.59 204 GLY A N 1
ATOM 1393 C CA . GLY A 1 204 ? -19.000 -21.890 -19.359 1.00 46.59 204 GLY A CA 1
ATOM 1394 C C . GLY A 1 204 ? -18.193 -23.190 -19.250 1.00 46.59 204 GLY A C 1
ATOM 1395 O O . GLY A 1 204 ? -17.937 -23.818 -20.276 1.00 46.59 204 GLY A O 1
ATOM 1396 N N . ALA A 1 205 ? -17.801 -23.610 -18.043 1.00 49.38 205 ALA A N 1
ATOM 1397 C CA . ALA A 1 205 ? -17.068 -24.862 -17.823 1.00 49.38 205 ALA A CA 1
ATOM 1398 C C . ALA A 1 205 ? -17.547 -25.695 -16.617 1.00 49.38 205 ALA A C 1
ATOM 1400 O O . ALA A 1 205 ? -17.229 -26.881 -16.549 1.00 49.38 205 ALA A O 1
ATOM 1401 N N . VAL A 1 206 ? -18.304 -25.117 -15.672 1.00 47.25 206 VAL A N 1
ATOM 1402 C CA . VAL A 1 206 ? -18.766 -25.805 -14.449 1.00 47.25 206 VAL A CA 1
ATOM 1403 C C . VAL A 1 206 ? -20.215 -25.421 -14.138 1.00 47.25 206 VAL A C 1
ATOM 1405 O O . VAL A 1 206 ? -20.619 -24.285 -14.374 1.00 47.25 206 VAL A O 1
ATOM 1408 N N . CYS A 1 207 ? -21.004 -26.368 -13.627 1.00 52.91 207 CYS A N 1
ATOM 1409 C CA . CYS A 1 207 ? -22.382 -26.145 -13.179 1.00 52.91 207 CYS A CA 1
ATOM 1410 C C . CYS A 1 207 ? -22.463 -26.202 -11.647 1.00 52.91 207 CYS A C 1
ATOM 1412 O O . CYS A 1 207 ? -21.833 -27.073 -11.047 1.00 52.91 207 CYS A O 1
ATOM 1414 N N . VAL A 1 208 ? -23.220 -25.291 -11.028 1.00 57.72 208 VAL A N 1
ATOM 1415 C CA . VAL A 1 208 ? -23.319 -25.138 -9.563 1.00 57.72 208 VAL A CA 1
ATOM 1416 C C . VAL A 1 208 ? -24.787 -24.983 -9.144 1.00 57.72 208 VAL A C 1
ATOM 1418 O O . VAL A 1 208 ? -25.560 -24.312 -9.827 1.00 57.72 208 VAL A O 1
ATOM 1421 N N . ASP A 1 209 ? -25.164 -25.609 -8.025 1.00 64.25 209 ASP A N 1
ATOM 1422 C CA . ASP A 1 209 ? -26.457 -25.417 -7.354 1.00 64.25 209 ASP A CA 1
ATOM 1423 C C . ASP A 1 209 ? -26.321 -24.344 -6.269 1.00 64.25 209 ASP A C 1
ATOM 1425 O O . ASP A 1 209 ? -25.494 -24.446 -5.360 1.00 64.25 209 ASP A O 1
ATOM 1429 N N . LEU A 1 210 ? -27.137 -23.304 -6.403 1.00 71.75 210 LEU A N 1
ATOM 1430 C CA . LEU A 1 210 ? -27.090 -22.091 -5.598 1.00 71.75 210 LEU A CA 1
ATOM 1431 C C . LEU A 1 210 ? -27.968 -22.184 -4.345 1.00 71.75 210 LEU A C 1
ATOM 1433 O O . LEU A 1 210 ? -27.875 -21.341 -3.459 1.00 71.75 210 LEU A O 1
ATOM 1437 N N . THR A 1 211 ? -28.837 -23.190 -4.248 1.00 69.12 211 THR A N 1
ATOM 1438 C CA . THR A 1 211 ? -29.882 -23.239 -3.212 1.00 69.12 211 THR A CA 1
ATOM 1439 C C . THR A 1 211 ? -29.385 -23.740 -1.853 1.00 69.12 211 THR A C 1
ATOM 1441 O O . THR A 1 211 ? -30.017 -23.461 -0.832 1.00 69.12 211 THR A O 1
ATOM 1444 N N . SER A 1 212 ? -28.249 -24.447 -1.831 1.00 62.62 212 SER A N 1
ATOM 1445 C CA . SER A 1 212 ? -27.722 -25.161 -0.657 1.00 62.62 212 SER A CA 1
ATOM 1446 C C . SER A 1 212 ? -26.222 -24.960 -0.388 1.00 62.62 212 SER A C 1
ATOM 1448 O O . SER A 1 212 ? -25.721 -25.404 0.644 1.00 62.62 212 SER A O 1
ATOM 1450 N N . ASN A 1 213 ? -25.479 -24.298 -1.282 1.00 65.19 213 ASN A N 1
ATOM 1451 C CA . ASN A 1 213 ? -24.019 -24.207 -1.210 1.00 65.19 213 ASN A CA 1
ATOM 1452 C C . ASN A 1 213 ? -23.541 -23.010 -0.353 1.00 65.19 213 ASN A C 1
ATOM 1454 O O . ASN A 1 213 ? -23.654 -21.877 -0.808 1.00 65.19 213 ASN A O 1
ATOM 1458 N N . PRO A 1 214 ? -22.920 -23.199 0.830 1.00 59.19 214 PRO A N 1
ATOM 1459 C CA . PRO A 1 214 ? -22.514 -22.106 1.725 1.00 59.19 214 PRO A CA 1
ATOM 1460 C C . PRO A 1 214 ? -21.234 -21.360 1.309 1.00 59.19 214 PRO A C 1
ATOM 1462 O O . PRO A 1 214 ? -20.677 -20.620 2.120 1.00 59.19 214 PRO A O 1
ATOM 1465 N N . LEU A 1 215 ? -20.766 -21.547 0.071 1.00 63.34 215 LEU A N 1
ATOM 1466 C CA . LEU A 1 215 ? -19.760 -20.719 -0.611 1.00 63.34 215 LEU A CA 1
ATOM 1467 C C . LEU A 1 215 ? -20.339 -20.006 -1.852 1.00 63.34 215 LEU A C 1
ATOM 1469 O O . LEU A 1 215 ? -19.737 -19.061 -2.361 1.00 63.34 215 LEU A O 1
ATOM 1473 N N . HIS A 1 216 ? -21.505 -20.459 -2.323 1.00 68.31 216 HIS A N 1
ATOM 1474 C CA . HIS A 1 216 ? -22.181 -20.038 -3.550 1.00 68.31 216 HIS A CA 1
ATOM 1475 C C . HIS A 1 216 ? -23.705 -19.946 -3.322 1.00 68.31 216 HIS A C 1
ATOM 1477 O O . HIS A 1 216 ? -24.508 -20.460 -4.097 1.00 68.31 216 HIS A O 1
ATOM 1483 N N . CYS A 1 217 ? -24.091 -19.358 -2.191 1.00 68.81 217 CYS A N 1
ATOM 1484 C CA . CYS A 1 217 ? -25.442 -19.366 -1.657 1.00 68.81 217 CYS A CA 1
ATOM 1485 C C . CYS A 1 217 ? -26.280 -18.268 -2.318 1.00 68.81 217 CYS A C 1
ATOM 1487 O O . CYS A 1 217 ? -26.100 -17.086 -2.039 1.00 68.81 217 CYS A O 1
ATOM 1489 N N . GLY A 1 218 ? -27.166 -18.660 -3.230 1.00 64.38 218 GLY A N 1
ATOM 1490 C CA . GLY A 1 218 ? -28.016 -17.773 -4.030 1.00 64.38 218 GLY A CA 1
ATOM 1491 C C . GLY A 1 218 ? -27.364 -17.306 -5.327 1.00 64.38 218 GLY A C 1
ATOM 1492 O O . GLY A 1 218 ? -28.064 -17.116 -6.318 1.00 64.38 218 GLY A O 1
ATOM 1493 N N . ASP A 1 219 ? -26.034 -17.198 -5.350 1.00 63.75 219 ASP A N 1
ATOM 1494 C CA . ASP A 1 219 ? -25.223 -16.929 -6.540 1.00 63.75 219 ASP A CA 1
ATOM 1495 C C . ASP A 1 219 ? -23.810 -17.524 -6.395 1.00 63.75 219 ASP A C 1
ATOM 1497 O O . ASP A 1 219 ? -23.322 -17.768 -5.289 1.00 63.75 219 ASP A O 1
ATOM 1501 N N . CYS A 1 220 ? -23.128 -17.735 -7.521 1.00 60.44 220 CYS A N 1
ATOM 1502 C CA . CYS A 1 220 ? -21.824 -18.386 -7.679 1.00 60.44 220 CYS A CA 1
ATOM 1503 C C . CYS A 1 220 ? -20.632 -17.684 -6.986 1.00 60.44 220 CYS A C 1
ATOM 1505 O O . CYS A 1 220 ? -19.480 -18.004 -7.280 1.00 60.44 220 CYS A O 1
ATOM 1507 N N . ALA A 1 221 ? -20.864 -16.777 -6.033 1.00 56.47 221 ALA A N 1
ATOM 1508 C CA . ALA A 1 221 ? -19.829 -16.068 -5.279 1.00 56.47 221 ALA A CA 1
ATOM 1509 C C . ALA A 1 221 ? -20.239 -15.662 -3.840 1.00 56.47 221 ALA A C 1
ATOM 1511 O O . ALA A 1 221 ? -19.673 -14.710 -3.302 1.00 56.47 221 ALA A O 1
ATOM 1512 N N . THR A 1 222 ? -21.206 -16.342 -3.206 1.00 68.50 222 THR A N 1
ATOM 1513 C CA . THR A 1 222 ? -21.788 -15.910 -1.913 1.00 68.50 222 THR A CA 1
ATOM 1514 C C . THR A 1 222 ? -21.592 -16.915 -0.758 1.00 68.50 222 THR A C 1
ATOM 1516 O O . THR A 1 222 ? -22.397 -17.832 -0.596 1.00 68.50 222 THR A O 1
ATOM 1519 N N . PRO A 1 223 ? -20.553 -16.758 0.088 1.00 59.47 223 PRO A N 1
ATOM 1520 C CA . PRO A 1 223 ? -20.362 -17.581 1.289 1.00 59.47 223 PRO A CA 1
ATOM 1521 C C . PRO A 1 223 ? -21.150 -17.154 2.539 1.00 59.47 223 PRO A C 1
ATOM 1523 O O . PRO A 1 223 ? -21.519 -15.989 2.677 1.00 59.47 223 PRO A O 1
ATOM 1526 N N . CYS A 1 224 ? -21.319 -18.083 3.489 1.00 68.25 224 CYS A N 1
ATOM 1527 C CA . CYS A 1 224 ? -22.017 -17.878 4.771 1.00 68.25 224 CYS A CA 1
ATOM 1528 C C . CYS A 1 224 ? -21.093 -17.669 5.987 1.00 68.25 224 CYS A C 1
ATOM 1530 O O . CYS A 1 224 ? -19.951 -18.132 5.997 1.00 68.25 224 CYS A O 1
ATOM 1532 N N . GLU A 1 225 ? -21.597 -17.009 7.042 1.00 59.50 225 GLU A N 1
ATOM 1533 C CA . GLU A 1 225 ? -20.858 -16.829 8.305 1.00 59.50 225 GLU A CA 1
ATOM 1534 C C . GLU A 1 225 ? -20.820 -18.087 9.195 1.00 59.50 225 GLU A C 1
ATOM 1536 O O . GLU A 1 225 ? -21.567 -19.047 9.021 1.00 59.50 225 GLU A O 1
ATOM 1541 N N . THR A 1 226 ? -19.924 -18.086 10.188 1.00 58.06 226 THR A N 1
ATOM 1542 C CA . THR A 1 226 ? -19.497 -19.291 10.922 1.00 58.06 226 THR A CA 1
ATOM 1543 C C . THR A 1 226 ? -20.506 -19.841 11.936 1.00 58.06 226 THR A C 1
ATOM 1545 O O . THR A 1 226 ? -20.208 -20.829 12.604 1.00 58.06 226 THR A O 1
ATOM 1548 N N . THR A 1 227 ? -21.680 -19.227 12.077 1.00 55.84 227 THR A N 1
ATOM 1549 C CA . THR A 1 227 ? -22.835 -19.743 12.843 1.00 55.84 227 THR A CA 1
ATOM 1550 C C . THR A 1 227 ? -24.062 -19.994 11.961 1.00 55.84 227 THR A C 1
ATOM 1552 O O . THR A 1 227 ? -25.066 -20.520 12.441 1.00 55.84 227 THR A O 1
ATOM 1555 N N . GLN A 1 228 ? -23.947 -19.694 10.665 1.00 60.34 228 GLN A N 1
ATOM 1556 C CA . GLN A 1 228 ? -25.012 -19.746 9.671 1.00 60.34 228 GLN A CA 1
ATOM 1557 C C . GLN A 1 228 ? -24.904 -20.992 8.783 1.00 60.34 228 GLN A C 1
ATOM 1559 O O . GLN A 1 228 ? -23.854 -21.633 8.703 1.00 60.34 228 GLN A O 1
ATOM 1564 N N . ARG A 1 229 ? -25.988 -21.311 8.070 1.00 63.88 229 ARG A N 1
ATOM 1565 C CA . ARG A 1 229 ? -26.016 -22.296 6.971 1.00 63.88 229 ARG A CA 1
ATOM 1566 C C . ARG A 1 229 ? -26.655 -21.689 5.722 1.00 63.88 229 ARG A C 1
ATOM 1568 O O . ARG A 1 229 ? -27.428 -20.747 5.843 1.00 63.88 229 ARG A O 1
ATOM 1575 N N . CYS A 1 230 ? -26.366 -22.235 4.544 1.00 65.62 230 CYS A N 1
ATOM 1576 C CA . CYS A 1 230 ? -27.062 -21.847 3.317 1.00 65.62 230 CYS A CA 1
ATOM 1577 C C . CYS A 1 230 ? -28.407 -22.569 3.207 1.00 65.62 230 CYS A C 1
ATOM 1579 O O . CYS A 1 230 ? -28.439 -23.799 3.226 1.00 65.62 230 CYS A O 1
ATOM 1581 N N . GLU A 1 231 ? -29.503 -21.824 3.072 1.00 71.31 231 GLU A N 1
ATOM 1582 C CA . GLU A 1 231 ? -30.841 -22.389 2.902 1.00 71.31 231 GLU A CA 1
ATOM 1583 C C . GLU A 1 231 ? -31.659 -21.510 1.944 1.00 71.31 231 GLU A C 1
ATOM 1585 O O . GLU A 1 231 ? -31.795 -20.305 2.148 1.00 71.31 231 GLU A O 1
ATOM 1590 N N . GLY A 1 232 ? -32.145 -22.092 0.842 1.00 67.50 232 GLY A N 1
ATOM 1591 C CA . GLY A 1 232 ? -32.861 -21.350 -0.205 1.00 67.50 232 GLY A CA 1
ATOM 1592 C C . GLY A 1 232 ? -31.995 -20.331 -0.958 1.00 67.50 232 GLY A C 1
ATOM 1593 O O . GLY A 1 232 ? -32.528 -19.420 -1.584 1.00 67.50 232 GLY A O 1
ATOM 1594 N N . GLY A 1 233 ? -30.668 -20.462 -0.888 1.00 71.12 233 GLY A N 1
ATOM 1595 C CA . GLY A 1 233 ? -29.738 -19.493 -1.462 1.00 71.12 233 GLY A CA 1
ATOM 1596 C C . GLY A 1 233 ? -29.526 -18.227 -0.625 1.00 71.12 233 GLY A C 1
ATOM 1597 O O . GLY A 1 233 ? -29.060 -17.225 -1.156 1.00 71.12 233 GLY A O 1
ATOM 1598 N N . VAL A 1 234 ? -29.826 -18.245 0.679 1.00 66.62 234 VAL A N 1
ATOM 1599 C CA . VAL A 1 234 ? -29.332 -17.221 1.615 1.00 66.62 234 VAL A CA 1
ATOM 1600 C C . VAL A 1 234 ? -28.745 -17.877 2.864 1.00 66.62 234 VAL A C 1
ATOM 1602 O O . VAL A 1 234 ? -29.168 -18.944 3.305 1.00 66.62 234 VAL A O 1
ATOM 1605 N N . CYS A 1 235 ? -27.737 -17.228 3.433 1.00 68.12 235 CYS A N 1
ATOM 1606 C CA . CYS A 1 235 ? -27.095 -17.627 4.673 1.00 68.12 235 CYS A CA 1
ATOM 1607 C C . CYS A 1 235 ? -27.957 -17.237 5.882 1.00 68.12 235 CYS A C 1
ATOM 1609 O O . CYS A 1 235 ? -28.204 -16.054 6.115 1.00 68.12 235 CYS A O 1
ATOM 1611 N N . VAL A 1 236 ? -28.426 -18.230 6.640 1.00 73.44 236 VAL A N 1
ATOM 1612 C CA . VAL A 1 236 ? -29.333 -18.058 7.783 1.00 73.44 236 VAL A CA 1
ATOM 1613 C C . VAL A 1 236 ? -28.665 -18.461 9.098 1.00 73.44 236 VAL A C 1
ATOM 1615 O O . VAL A 1 236 ? -28.146 -19.571 9.224 1.00 73.44 236 VAL A O 1
ATOM 1618 N N . ASP A 1 237 ? -28.708 -17.578 10.102 1.00 67.94 237 ASP A N 1
ATOM 1619 C CA . ASP A 1 237 ? -28.508 -17.958 11.506 1.00 67.94 237 ASP A CA 1
ATOM 1620 C C . ASP A 1 237 ? -29.810 -18.590 12.008 1.00 67.94 237 ASP A C 1
ATOM 1622 O O . ASP A 1 237 ? -30.764 -17.877 12.325 1.00 67.94 237 ASP A O 1
ATOM 1626 N N . ASP A 1 238 ? -29.846 -19.915 12.145 1.00 54.38 238 ASP A N 1
ATOM 1627 C CA . ASP A 1 238 ? -30.776 -20.534 13.088 1.00 54.38 238 ASP A CA 1
ATOM 1628 C C . ASP A 1 238 ? -30.119 -21.672 13.869 1.00 54.38 238 ASP A C 1
ATOM 1630 O O . ASP A 1 238 ? -29.783 -22.731 13.331 1.00 54.38 238 ASP A O 1
ATOM 1634 N N . ILE A 1 239 ? -29.990 -21.435 15.176 1.00 54.19 239 ILE A N 1
ATOM 1635 C CA . ILE A 1 239 ? -29.575 -22.408 16.184 1.00 54.19 239 ILE A CA 1
ATOM 1636 C C . ILE A 1 239 ? -30.793 -22.705 17.066 1.00 54.19 239 ILE A C 1
ATOM 1638 O O . ILE A 1 239 ? -30.875 -22.336 18.244 1.00 54.19 239 ILE A O 1
ATOM 1642 N N . ALA A 1 240 ? -31.736 -23.432 16.479 1.00 52.25 240 ALA A N 1
ATOM 1643 C CA . ALA A 1 240 ? -32.779 -24.171 17.174 1.00 52.25 240 ALA A CA 1
ATOM 1644 C C . ALA A 1 240 ? -32.472 -25.681 17.103 1.00 52.25 240 ALA A C 1
ATOM 1646 O O . ALA A 1 240 ? -33.214 -26.453 16.503 1.00 52.25 240 ALA A O 1
ATOM 1647 N N . GLY A 1 241 ? -31.352 -26.116 17.700 1.00 56.41 241 GLY A N 1
ATOM 1648 C CA . GLY A 1 241 ? -30.945 -27.529 17.640 1.00 56.41 241 GLY A CA 1
ATOM 1649 C C . GLY A 1 241 ? -29.828 -27.974 18.588 1.00 56.41 241 GLY A C 1
ATOM 1650 O O . GLY A 1 241 ? -29.909 -29.081 19.109 1.00 56.41 241 GLY A O 1
ATOM 1651 N N . CYS A 1 242 ? -28.822 -27.135 18.864 1.00 59.78 242 CYS A N 1
ATOM 1652 C CA . CYS A 1 242 ? -27.757 -27.505 19.805 1.00 59.78 242 CYS A CA 1
ATOM 1653 C C . CYS A 1 242 ? -28.260 -27.410 21.252 1.00 59.78 242 CYS A C 1
ATOM 1655 O O . CYS A 1 242 ? -28.832 -26.385 21.647 1.00 59.78 242 CYS A O 1
ATOM 1657 N N . ASP A 1 243 ? -28.055 -28.469 22.038 1.00 59.66 243 ASP A N 1
ATOM 1658 C CA . ASP A 1 243 ? -28.502 -28.505 23.429 1.00 59.66 243 ASP A CA 1
ATOM 1659 C C . ASP A 1 243 ? -27.623 -27.570 24.274 1.00 59.66 243 ASP A C 1
ATOM 1661 O O . ASP A 1 243 ? -26.394 -27.682 24.293 1.00 59.66 243 ASP A O 1
ATOM 1665 N N . LYS A 1 244 ? -28.248 -26.594 24.944 1.00 53.84 244 LYS A N 1
ATOM 1666 C CA . LYS A 1 244 ? -27.579 -25.369 25.438 1.00 53.84 244 LYS A CA 1
ATOM 1667 C C . LYS A 1 244 ? -26.657 -25.578 26.650 1.00 53.84 244 LYS A C 1
ATOM 1669 O O . LYS A 1 244 ? -26.208 -24.596 27.241 1.00 53.84 244 LYS A O 1
ATOM 1674 N N . GLU A 1 245 ? -26.383 -26.828 27.018 1.00 57.22 245 GLU A N 1
ATOM 1675 C CA . GLU A 1 245 ? -25.482 -27.211 28.110 1.00 57.22 245 GLU A CA 1
ATOM 1676 C C . GLU A 1 245 ? -24.251 -28.038 27.663 1.00 57.22 245 GLU A C 1
ATOM 1678 O O . GLU A 1 245 ? -23.374 -28.252 28.501 1.00 57.22 245 GLU A O 1
ATOM 1683 N N . SER A 1 246 ? -24.120 -28.452 26.387 1.00 61.66 246 SER A N 1
ATOM 1684 C CA . SER A 1 246 ? -22.923 -29.185 25.902 1.00 61.66 246 SER A CA 1
ATOM 1685 C C . SER A 1 246 ? -22.367 -28.768 24.534 1.00 61.66 246 SER A C 1
ATOM 1687 O O . SER A 1 246 ? -21.147 -28.683 24.397 1.00 61.66 246 SER A O 1
ATOM 1689 N N . ASP A 1 247 ? -23.208 -28.474 23.538 1.00 65.44 247 ASP A N 1
ATOM 1690 C CA . ASP A 1 247 ? -22.757 -28.417 22.137 1.00 65.44 247 ASP A CA 1
ATOM 1691 C C . ASP A 1 247 ? -22.688 -26.975 21.606 1.00 65.44 247 ASP A C 1
ATOM 1693 O O . ASP A 1 247 ? -23.582 -26.161 21.852 1.00 65.44 247 ASP A O 1
ATOM 1697 N N . THR A 1 248 ? -21.650 -26.654 20.824 1.00 67.50 248 THR A N 1
ATOM 1698 C CA . THR A 1 248 ? -21.469 -25.324 20.212 1.00 67.50 248 THR A CA 1
ATOM 1699 C C . THR A 1 248 ? -21.698 -25.375 18.695 1.00 67.50 248 THR A C 1
ATOM 1701 O O . THR A 1 248 ? -21.155 -26.255 18.029 1.00 67.50 248 THR A O 1
ATOM 1704 N N . PRO A 1 249 ? -22.485 -24.451 18.116 1.00 65.06 249 PRO A N 1
ATOM 1705 C CA . PRO A 1 249 ? -22.736 -24.408 16.679 1.00 65.06 249 PRO A CA 1
ATOM 1706 C C . PRO A 1 249 ? -21.542 -23.852 15.895 1.00 65.06 249 PRO A C 1
ATOM 1708 O O . PRO A 1 249 ? -21.074 -22.745 16.156 1.00 65.06 249 PRO A O 1
ATOM 1711 N N . CYS A 1 250 ? -21.102 -24.607 14.891 1.00 64.25 250 CYS A N 1
ATOM 1712 C CA . CYS A 1 250 ? -19.998 -24.289 13.998 1.00 64.25 250 CYS A CA 1
ATOM 1713 C C . CYS A 1 250 ? -20.434 -24.520 12.538 1.00 64.25 250 CYS A C 1
ATOM 1715 O O . CYS A 1 250 ? -20.721 -25.651 12.144 1.00 64.25 250 CYS A O 1
ATOM 1717 N N . PHE A 1 251 ? -20.485 -23.450 11.739 1.00 61.97 251 PHE A N 1
ATOM 1718 C CA . PHE A 1 251 ? -20.804 -23.442 10.298 1.00 61.97 251 PHE A CA 1
ATOM 1719 C C . PHE A 1 251 ? -22.073 -24.247 9.932 1.00 61.97 251 PHE A C 1
ATOM 1721 O O . PHE A 1 251 ? -22.107 -24.961 8.932 1.00 61.97 251 PHE A O 1
ATOM 1728 N N . GLY A 1 252 ? -23.104 -24.178 10.783 1.00 64.25 252 GLY A N 1
ATOM 1729 C CA . GLY A 1 252 ? -24.383 -24.869 10.584 1.00 64.25 252 GLY A CA 1
ATOM 1730 C C . GLY A 1 252 ? -24.521 -26.258 11.227 1.00 64.25 252 GLY A C 1
ATOM 1731 O O . GLY A 1 252 ? -25.578 -26.869 11.083 1.00 64.25 252 GLY A O 1
ATOM 1732 N N . THR A 1 253 ? -23.519 -26.759 11.963 1.00 60.88 253 THR A N 1
ATOM 1733 C CA . THR A 1 253 ? -23.595 -28.045 12.697 1.00 60.88 253 THR A CA 1
ATOM 1734 C C . THR A 1 253 ? -23.264 -27.887 14.183 1.00 60.88 253 THR A C 1
ATOM 1736 O O . THR A 1 253 ? -22.517 -26.989 14.557 1.00 60.88 253 THR A O 1
ATOM 1739 N N . CYS A 1 254 ? -23.817 -28.738 15.053 1.00 70.69 254 CYS A N 1
ATOM 1740 C CA . CYS A 1 254 ? -23.481 -28.751 16.481 1.00 70.69 254 CYS A CA 1
ATOM 1741 C C . CYS A 1 254 ? -22.230 -29.609 16.719 1.00 70.69 254 CYS A C 1
ATOM 1743 O O . CYS A 1 254 ? -22.230 -30.791 16.377 1.00 70.69 254 CYS A O 1
ATOM 1745 N N . ALA A 1 255 ? -21.191 -29.031 17.322 1.00 72.50 255 ALA A N 1
ATOM 1746 C CA . ALA A 1 255 ? -19.969 -29.732 17.701 1.00 72.50 255 ALA A CA 1
ATOM 1747 C C . ALA A 1 255 ? -19.743 -29.653 19.219 1.00 72.50 255 ALA A C 1
ATOM 1749 O O . ALA A 1 255 ? -19.746 -28.568 19.807 1.00 72.50 255 ALA A O 1
ATOM 1750 N N . ASP A 1 256 ? -19.497 -30.799 19.856 1.00 79.75 256 ASP A N 1
ATOM 1751 C CA . ASP A 1 256 ? -18.974 -30.833 21.221 1.00 79.75 256 ASP A CA 1
ATOM 1752 C C . ASP A 1 256 ? -17.499 -30.415 21.195 1.00 79.75 256 ASP A C 1
ATOM 1754 O O . ASP A 1 256 ? -16.624 -31.164 20.749 1.00 79.75 256 ASP A O 1
ATOM 1758 N N . LEU A 1 257 ? -17.219 -29.216 21.706 1.00 79.75 257 LEU A N 1
ATOM 1759 C CA . LEU A 1 257 ? -15.865 -28.668 21.759 1.00 79.75 257 LEU A CA 1
ATOM 1760 C C . LEU A 1 257 ? -14.930 -29.474 22.671 1.00 79.75 257 LEU A C 1
ATOM 1762 O O . LEU A 1 257 ? -13.731 -29.220 22.673 1.00 79.75 257 LEU A O 1
ATOM 1766 N N . LYS A 1 258 ? -15.435 -30.430 23.459 1.00 79.31 258 LYS A N 1
ATOM 1767 C CA . LYS A 1 258 ? -14.613 -31.299 24.309 1.00 79.31 258 LYS A CA 1
ATOM 1768 C C . LYS A 1 258 ? -14.131 -32.571 23.620 1.00 79.31 258 LYS A C 1
ATOM 1770 O O . LYS A 1 258 ? -13.193 -33.186 24.124 1.00 79.31 258 LYS A O 1
ATOM 1775 N N . THR A 1 259 ? -14.764 -32.985 22.522 1.00 72.88 259 THR A N 1
ATOM 1776 C CA . THR A 1 259 ? -14.496 -34.290 21.884 1.00 72.88 259 THR A CA 1
ATOM 1777 C C . THR A 1 259 ? -14.408 -34.249 20.356 1.00 72.88 259 THR A C 1
ATOM 1779 O O . THR A 1 259 ? -13.941 -35.211 19.744 1.00 72.88 259 THR A O 1
ATOM 1782 N N . SER A 1 260 ? -14.800 -33.146 19.713 1.00 80.25 260 SER A N 1
ATOM 1783 C CA . SER A 1 260 ? -14.707 -32.987 18.260 1.00 80.25 260 SER A CA 1
ATOM 1784 C C . SER A 1 260 ? -13.264 -32.764 17.805 1.00 80.25 260 SER A C 1
ATOM 1786 O O . SER A 1 260 ? -12.656 -31.750 18.133 1.00 80.25 260 SER A O 1
ATOM 1788 N N . VAL A 1 261 ? -12.719 -33.679 16.998 1.00 75.69 261 VAL A N 1
ATOM 1789 C CA . VAL A 1 261 ? -11.348 -33.575 16.459 1.00 75.69 261 VAL A CA 1
ATOM 1790 C C . VAL A 1 261 ? -11.157 -32.461 15.432 1.00 75.69 261 VAL A C 1
ATOM 1792 O O . VAL A 1 261 ? -10.017 -32.088 15.196 1.00 75.69 261 VAL A O 1
ATOM 1795 N N . ASP A 1 262 ? -12.230 -31.915 14.855 1.00 74.81 262 ASP A N 1
ATOM 1796 C CA . ASP A 1 262 ? -12.175 -30.794 13.900 1.00 74.81 262 ASP A CA 1
ATOM 1797 C C . ASP A 1 262 ? -12.603 -29.449 14.540 1.00 74.81 262 ASP A C 1
ATOM 1799 O O . ASP A 1 262 ? -12.504 -28.386 13.924 1.00 74.81 262 ASP A O 1
ATOM 1803 N N . HIS A 1 263 ? -13.084 -29.489 15.792 1.00 78.94 263 HIS A N 1
ATOM 1804 C CA . HIS A 1 263 ? -13.570 -28.334 16.559 1.00 78.94 263 HIS A CA 1
ATOM 1805 C C . HIS A 1 263 ? -13.132 -28.406 18.042 1.00 78.94 263 HIS A C 1
ATOM 1807 O O . HIS A 1 263 ? -13.896 -28.076 18.951 1.00 78.94 263 HIS A O 1
ATOM 1813 N N . CYS A 1 264 ? -11.913 -28.877 18.306 1.00 80.75 264 CYS A N 1
ATOM 1814 C CA . CYS A 1 264 ? -11.405 -29.172 19.642 1.00 80.75 264 CYS A CA 1
ATOM 1815 C C . CYS A 1 264 ? -11.068 -27.893 20.417 1.00 80.75 264 CYS A C 1
ATOM 1817 O O . CYS A 1 264 ? -10.195 -27.117 20.036 1.00 80.75 264 CYS A O 1
ATOM 1819 N N . GLY A 1 265 ? -11.797 -27.639 21.500 1.00 72.94 265 GLY A N 1
ATOM 1820 C CA . GLY A 1 265 ? -11.727 -26.407 22.287 1.00 72.94 265 GLY A CA 1
ATOM 1821 C C . GLY A 1 265 ? -12.400 -25.191 21.631 1.00 72.94 265 GLY A C 1
ATOM 1822 O O . GLY A 1 265 ? -12.601 -24.179 22.303 1.00 72.94 265 GLY A O 1
ATOM 1823 N N . GLY A 1 266 ? -12.794 -25.270 20.355 1.00 70.69 266 GLY A N 1
ATOM 1824 C CA . GLY A 1 266 ? -13.403 -24.166 19.611 1.00 70.69 266 GLY A CA 1
ATOM 1825 C C . GLY A 1 266 ? -13.731 -24.513 18.157 1.00 70.69 266 GLY A C 1
ATOM 1826 O O . GLY A 1 266 ? -13.102 -25.373 17.545 1.00 70.69 266 GLY A O 1
ATOM 1827 N N . CYS A 1 267 ? -14.718 -23.824 17.579 1.00 68.19 267 CYS A N 1
ATOM 1828 C CA . CYS A 1 267 ? -15.147 -24.055 16.201 1.00 68.19 267 CYS A CA 1
ATOM 1829 C C . CYS A 1 267 ? -14.004 -23.883 15.183 1.00 68.19 267 CYS A C 1
ATOM 1831 O O . CYS A 1 267 ? -13.441 -22.797 15.070 1.00 68.19 267 CYS A O 1
ATOM 1833 N N . GLY A 1 268 ? -13.716 -24.932 14.404 1.00 67.25 268 GLY A N 1
ATOM 1834 C CA . GLY A 1 268 ? -12.685 -24.932 13.360 1.00 67.25 268 GLY A CA 1
ATOM 1835 C C . GLY A 1 268 ? -11.264 -25.216 13.860 1.00 67.25 268 GLY A C 1
ATOM 1836 O O . GLY A 1 268 ? -10.317 -25.102 13.082 1.00 67.25 268 GLY A O 1
ATOM 1837 N N . ILE A 1 269 ? -11.092 -25.564 15.139 1.00 68.00 269 ILE A N 1
ATOM 1838 C CA . ILE A 1 269 ? -9.801 -25.973 15.701 1.00 68.00 269 ILE A CA 1
ATOM 1839 C C . ILE A 1 269 ? -9.636 -27.485 15.508 1.00 68.00 269 ILE A C 1
ATOM 1841 O O . ILE A 1 269 ? -10.119 -28.281 16.310 1.00 68.00 269 ILE A O 1
ATOM 1845 N N . ALA A 1 270 ? -8.951 -27.888 14.440 1.00 69.38 270 ALA A N 1
ATOM 1846 C CA . ALA A 1 270 ? -8.692 -29.296 14.160 1.00 69.38 270 ALA A CA 1
ATOM 1847 C C . ALA A 1 270 ? -7.394 -29.805 14.812 1.00 69.38 270 ALA A C 1
ATOM 1849 O O . ALA A 1 270 ? -6.356 -29.143 14.753 1.00 69.38 270 ALA A O 1
ATOM 1850 N N . CYS A 1 271 ? -7.449 -31.003 15.393 1.00 75.44 271 CYS A N 1
ATOM 1851 C CA . CYS A 1 271 ? -6.296 -31.724 15.924 1.00 75.44 271 CYS A CA 1
ATOM 1852 C C . CYS A 1 271 ? -5.382 -32.249 14.807 1.00 75.44 271 CYS A C 1
ATOM 1854 O O . CYS A 1 271 ? -5.817 -32.483 13.672 1.00 75.44 271 CYS A O 1
ATOM 1856 N N . SER A 1 272 ? -4.103 -32.465 15.131 1.00 71.19 272 SER A N 1
ATOM 1857 C CA . SER A 1 272 ? -3.132 -33.022 14.182 1.00 71.19 272 SER A CA 1
ATOM 1858 C C . SER A 1 272 ? -3.527 -34.444 13.760 1.00 71.19 272 SER A C 1
ATOM 1860 O O . SER A 1 272 ? -4.309 -35.115 14.429 1.00 71.19 272 SER A O 1
ATOM 1862 N N . THR A 1 273 ? -2.971 -34.952 12.654 1.00 63.31 273 THR A N 1
ATOM 1863 C CA . THR A 1 273 ? -3.403 -36.234 12.054 1.00 63.31 273 THR A CA 1
ATOM 1864 C C . THR A 1 273 ? -3.289 -37.461 12.960 1.00 63.31 273 THR A C 1
ATOM 1866 O O . THR A 1 273 ? -3.955 -38.461 12.685 1.00 63.31 273 THR A O 1
ATOM 1869 N N . ASP A 1 274 ? -2.480 -37.366 14.016 1.00 65.56 274 ASP A N 1
ATOM 1870 C CA . ASP A 1 274 ? -2.160 -38.445 14.951 1.00 65.56 274 ASP A CA 1
ATOM 1871 C C . ASP A 1 274 ? -2.741 -38.184 16.366 1.00 65.56 274 ASP A C 1
ATOM 1873 O O . ASP A 1 274 ? -2.472 -38.937 17.300 1.00 65.56 274 ASP A O 1
ATOM 1877 N N . GLU A 1 275 ? -3.559 -37.135 16.532 1.00 74.44 275 GLU A N 1
ATOM 1878 C CA . GLU A 1 275 ? -4.142 -36.694 17.809 1.00 74.44 275 GLU A CA 1
ATOM 1879 C C . GLU A 1 275 ? -5.671 -36.908 17.870 1.00 74.44 275 GLU A C 1
ATOM 1881 O O . GLU A 1 275 ? -6.376 -36.834 16.861 1.00 74.44 275 GLU A O 1
ATOM 1886 N N . GLU A 1 276 ? -6.196 -37.137 19.075 1.00 71.44 276 GLU A N 1
ATOM 1887 C CA . GLU A 1 276 ? -7.621 -37.152 19.424 1.00 71.44 276 GLU A CA 1
ATOM 1888 C C . GLU A 1 276 ? -7.982 -35.967 20.339 1.00 71.44 276 GLU A C 1
ATOM 1890 O O . GLU A 1 276 ? -7.146 -35.475 21.095 1.00 71.44 276 GLU A O 1
ATOM 1895 N N . CYS A 1 277 ? -9.229 -35.490 20.280 1.00 76.38 277 CYS A N 1
ATOM 1896 C CA . CYS A 1 277 ? -9.700 -34.402 21.137 1.00 76.38 277 CYS A CA 1
ATOM 1897 C C . CYS A 1 277 ? -10.226 -34.958 22.464 1.00 76.38 277 CYS A C 1
ATOM 1899 O O . CYS A 1 277 ? -11.209 -35.704 22.477 1.00 76.38 277 CYS A O 1
ATOM 1901 N N . VAL A 1 278 ? -9.595 -34.585 23.580 1.00 82.44 278 VAL A N 1
ATOM 1902 C CA . VAL A 1 278 ? -9.955 -35.071 24.918 1.00 82.44 278 VAL A CA 1
ATOM 1903 C C . VAL A 1 278 ? -10.161 -33.899 25.872 1.00 82.44 278 VAL A C 1
ATOM 1905 O O . VAL A 1 278 ? -9.230 -33.190 26.248 1.00 82.44 278 VAL A O 1
ATOM 1908 N N . ASP A 1 279 ? -11.416 -33.717 26.277 1.00 81.94 279 ASP A N 1
ATOM 1909 C CA . ASP A 1 279 ? -11.913 -32.671 27.182 1.00 81.94 279 ASP A CA 1
ATOM 1910 C C . ASP A 1 279 ? -11.684 -31.216 26.700 1.00 81.94 279 ASP A C 1
ATOM 1912 O O . ASP A 1 279 ? -11.881 -30.266 27.467 1.00 81.94 279 ASP A O 1
ATOM 1916 N N . GLY A 1 280 ? -11.355 -31.052 25.412 1.00 76.44 280 GLY A N 1
ATOM 1917 C CA . GLY A 1 280 ? -11.143 -29.776 24.715 1.00 76.44 280 GLY A CA 1
ATOM 1918 C C . GLY A 1 280 ? -9.695 -29.481 24.320 1.00 76.44 280 GLY A C 1
ATOM 1919 O O . GLY A 1 280 ? -9.420 -28.391 23.828 1.00 76.44 280 GLY A O 1
ATOM 1920 N N . GLU A 1 281 ? -8.780 -30.434 24.517 1.00 78.19 281 GLU A N 1
ATOM 1921 C CA . GLU A 1 281 ? -7.386 -30.347 24.069 1.00 78.19 281 GLU A CA 1
ATOM 1922 C C . GLU A 1 281 ? -7.020 -31.551 23.187 1.00 78.19 281 GLU A C 1
ATOM 1924 O O . GLU A 1 281 ? -7.437 -32.679 23.455 1.00 78.19 281 GLU A O 1
ATOM 1929 N N . CYS A 1 282 ? -6.222 -31.318 22.143 1.00 76.62 282 CYS A N 1
ATOM 1930 C CA . CYS A 1 282 ? -5.705 -32.366 21.261 1.00 76.62 282 CYS A CA 1
ATOM 1931 C C . CYS A 1 282 ? -4.561 -33.139 21.937 1.00 76.62 282 CYS A C 1
ATOM 1933 O O . CYS A 1 282 ? -3.639 -32.530 22.485 1.00 76.62 282 CYS A O 1
ATOM 1935 N N . GLN A 1 283 ? -4.626 -34.473 21.922 1.00 78.75 283 GLN A N 1
ATOM 1936 C CA . GLN A 1 283 ? -3.683 -35.371 22.602 1.00 78.75 283 GLN A CA 1
ATOM 1937 C C . GLN A 1 283 ? -3.353 -36.591 21.724 1.00 78.75 283 GLN A C 1
ATOM 1939 O O . GLN A 1 283 ? -4.203 -37.084 20.996 1.00 78.75 283 GLN A O 1
ATOM 1944 N N . ASP A 1 284 ? -2.116 -37.089 21.782 1.00 71.81 284 ASP A N 1
ATOM 1945 C CA . ASP A 1 284 ? -1.595 -38.170 20.920 1.00 71.81 284 ASP A CA 1
ATOM 1946 C C . ASP A 1 284 ? -2.365 -39.506 21.087 1.00 71.81 284 ASP A C 1
ATOM 1948 O O . ASP A 1 284 ? -2.428 -40.069 22.185 1.00 71.81 284 ASP A O 1
ATOM 1952 N N . ALA A 1 285 ? -2.931 -40.032 19.989 1.00 59.91 285 ALA A N 1
ATOM 1953 C CA . ALA A 1 285 ? -3.900 -41.140 19.977 1.00 59.91 285 ALA A CA 1
ATOM 1954 C C . ALA A 1 285 ? -3.287 -42.557 20.129 1.00 59.91 285 ALA A C 1
ATOM 1956 O O . ALA A 1 285 ? -3.974 -43.575 19.991 1.00 59.91 285 ALA A O 1
ATOM 1957 N N . GLY A 1 286 ? -1.986 -42.661 20.422 1.00 61.09 286 GLY A N 1
ATOM 1958 C CA . GLY A 1 286 ? -1.429 -43.795 21.173 1.00 61.09 286 GLY A CA 1
ATOM 1959 C C . GLY A 1 286 ? -1.210 -45.138 20.453 1.00 61.09 286 GLY A C 1
ATOM 1960 O O . GLY A 1 286 ? -0.835 -46.107 21.121 1.00 61.09 286 GLY A O 1
ATOM 1961 N N . VAL A 1 287 ? -1.379 -45.239 19.126 1.00 61.66 287 VAL A N 1
ATOM 1962 C CA . VAL A 1 287 ? -1.048 -46.462 18.352 1.00 61.66 287 VAL A CA 1
ATOM 1963 C C . VAL A 1 287 ? -0.094 -46.157 17.200 1.00 61.66 287 VAL A C 1
ATOM 1965 O O . VAL A 1 287 ? -0.484 -45.608 16.176 1.00 61.66 287 VAL A O 1
ATOM 1968 N N . THR A 1 288 ? 1.164 -46.576 17.359 1.00 58.56 288 THR A N 1
ATOM 1969 C CA . THR A 1 288 ? 2.284 -46.197 16.481 1.00 58.56 288 THR A CA 1
ATOM 1970 C C . THR A 1 288 ? 2.747 -47.275 15.492 1.00 58.56 288 THR A C 1
ATOM 1972 O O . THR A 1 288 ? 3.558 -46.972 14.621 1.00 58.56 288 THR A O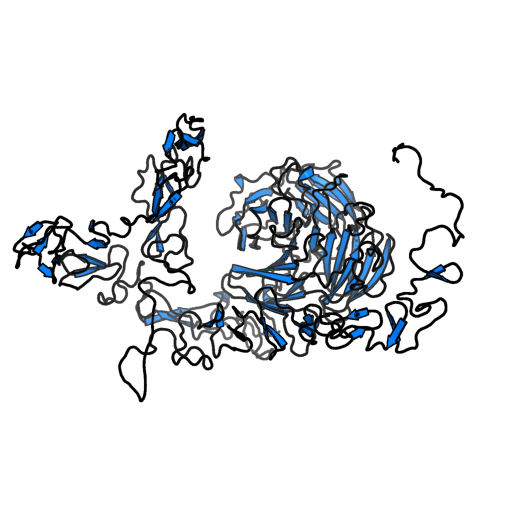 1
ATOM 1975 N N . GLU A 1 289 ? 2.251 -48.519 15.565 1.00 63.41 289 GLU A N 1
ATOM 1976 C CA . GLU A 1 289 ? 2.643 -49.594 14.633 1.00 63.41 289 GLU A CA 1
ATOM 1977 C C . GLU A 1 289 ? 1.532 -50.649 14.429 1.00 63.41 289 GLU A C 1
ATOM 1979 O O . GLU A 1 289 ? 0.768 -50.950 15.348 1.00 63.41 289 GLU A O 1
ATOM 1984 N N . CYS A 1 290 ? 1.435 -51.223 13.219 1.00 71.62 290 CYS A N 1
ATOM 1985 C CA . CYS A 1 290 ? 0.385 -52.176 12.825 1.00 71.62 290 CYS A CA 1
ATOM 1986 C C . CYS A 1 290 ? 0.957 -53.453 12.180 1.00 71.62 290 CYS A C 1
ATOM 1988 O O . CYS A 1 290 ? 1.369 -53.452 11.022 1.00 71.62 290 CYS A O 1
ATOM 1990 N N . ASP A 1 291 ? 0.881 -54.582 12.891 1.00 71.00 291 ASP A N 1
ATOM 1991 C CA . ASP A 1 291 ? 1.481 -55.884 12.525 1.00 71.00 291 ASP A CA 1
ATOM 1992 C C . ASP A 1 291 ? 0.823 -56.638 11.334 1.00 71.00 291 ASP A C 1
ATOM 1994 O O . ASP A 1 291 ? 0.910 -57.869 11.235 1.00 71.00 291 ASP A O 1
ATOM 1998 N N . ARG A 1 292 ? 0.123 -55.961 10.410 1.00 70.88 292 ARG A N 1
ATOM 1999 C CA . ARG A 1 292 ? -0.505 -56.611 9.238 1.00 70.88 292 ARG A CA 1
ATOM 2000 C C . ARG A 1 292 ? -0.235 -55.874 7.934 1.00 70.88 292 ARG A C 1
ATOM 2002 O O . ARG A 1 292 ? -0.520 -54.693 7.791 1.00 70.88 292 ARG A O 1
ATOM 2009 N N . VAL A 1 293 ? 0.221 -56.627 6.934 1.00 71.06 293 VAL A N 1
ATOM 2010 C CA . VAL A 1 293 ? 0.415 -56.136 5.562 1.00 71.06 293 VAL A CA 1
ATOM 2011 C C . VAL A 1 293 ? -0.909 -55.603 5.005 1.00 71.06 293 VAL A C 1
ATOM 2013 O O . VAL A 1 293 ? -1.910 -56.319 5.009 1.00 71.06 293 VAL A O 1
ATOM 2016 N N . GLY A 1 294 ? -0.898 -54.362 4.515 1.00 72.56 294 GLY A N 1
ATOM 2017 C CA . GLY A 1 294 ? -2.090 -53.670 4.014 1.00 72.56 294 GLY A CA 1
ATOM 2018 C C . GLY A 1 294 ? -2.902 -52.927 5.076 1.00 72.56 294 GLY A C 1
ATOM 2019 O O . GLY A 1 294 ? -3.966 -52.413 4.753 1.00 72.56 294 GLY A O 1
ATOM 2020 N N . TYR A 1 295 ? -2.419 -52.855 6.320 1.00 82.62 295 TYR A N 1
ATOM 2021 C CA . TYR A 1 295 ? -3.023 -52.048 7.375 1.00 82.62 295 TYR A CA 1
ATOM 2022 C C . TYR A 1 295 ? -2.063 -50.935 7.804 1.00 82.62 295 TYR A C 1
ATOM 2024 O O . TYR A 1 295 ? -0.880 -51.195 8.024 1.00 82.62 295 TYR A O 1
ATOM 2032 N N . LYS A 1 296 ? -2.574 -49.709 7.944 1.00 80.88 296 LYS A N 1
ATOM 2033 C CA . LYS A 1 296 ? -1.839 -48.550 8.479 1.00 80.88 296 LYS A CA 1
ATOM 2034 C C . LYS A 1 296 ? -2.549 -48.052 9.739 1.00 80.88 296 LYS A C 1
ATOM 2036 O O . LYS A 1 296 ? -3.763 -48.220 9.857 1.00 80.88 296 LYS A O 1
ATOM 2041 N N . ALA A 1 297 ? -1.804 -47.491 10.687 1.00 75.06 297 ALA A N 1
ATOM 2042 C CA . ALA A 1 297 ? -2.404 -46.814 11.830 1.00 75.06 297 ALA A CA 1
ATOM 2043 C C . ALA A 1 297 ? -3.061 -45.518 11.336 1.00 75.06 297 ALA A C 1
ATOM 2045 O O . ALA A 1 297 ? -2.375 -44.655 10.794 1.00 75.06 297 ALA A O 1
ATOM 2046 N N . CYS A 1 298 ? -4.378 -45.416 11.491 1.00 71.06 298 CYS A N 1
ATOM 2047 C CA . CYS A 1 298 ? -5.161 -44.210 11.246 1.00 71.06 298 CYS A CA 1
ATOM 2048 C C . CYS A 1 298 ? -6.071 -44.019 12.476 1.00 71.06 298 CYS A C 1
ATOM 2050 O O . CYS A 1 298 ? -6.846 -44.921 12.791 1.00 71.06 298 CYS A O 1
ATOM 2052 N N . TYR A 1 299 ? -5.972 -42.888 13.185 1.00 69.00 299 TYR A N 1
ATOM 2053 C CA . TYR A 1 299 ? -6.830 -42.546 14.344 1.00 69.00 299 TYR A CA 1
ATOM 2054 C C . TYR A 1 299 ? -6.838 -43.631 15.433 1.00 69.00 299 TYR A C 1
ATOM 2056 O O . TYR A 1 299 ? -7.862 -44.253 15.712 1.00 69.00 299 TYR A O 1
ATOM 2064 N N . GLY A 1 300 ? -5.657 -43.951 15.974 1.00 67.25 300 GLY A N 1
ATOM 2065 C CA . GLY A 1 300 ? -5.510 -44.946 17.046 1.00 67.25 300 GLY A CA 1
ATOM 2066 C C . GLY A 1 300 ? -5.881 -46.390 16.662 1.00 67.25 300 GLY A C 1
ATOM 2067 O O . GLY A 1 300 ? -5.880 -47.275 17.516 1.00 67.25 300 GLY A O 1
ATOM 2068 N N . THR A 1 301 ? -6.202 -46.676 15.393 1.00 67.50 301 THR A N 1
ATOM 2069 C CA . THR A 1 301 ? -6.649 -48.006 14.951 1.00 67.50 301 THR A CA 1
ATOM 2070 C C . THR A 1 301 ? -5.985 -48.450 13.648 1.00 67.50 301 THR A C 1
ATOM 2072 O O . THR A 1 301 ? -5.680 -47.660 12.758 1.00 67.50 301 THR A O 1
ATOM 2075 N N . CYS A 1 302 ? -5.729 -49.755 13.521 1.00 77.56 302 CYS A N 1
ATOM 2076 C CA . CYS A 1 302 ? -5.156 -50.321 12.302 1.00 77.56 302 CYS A CA 1
ATOM 2077 C C . CYS A 1 302 ? -6.245 -50.502 11.237 1.00 77.56 302 CYS A C 1
ATOM 2079 O O . CYS A 1 302 ? -7.072 -51.412 11.347 1.00 77.56 302 CYS A O 1
ATOM 2081 N N . THR A 1 303 ? -6.193 -49.690 10.182 1.00 80.69 303 THR A N 1
ATOM 2082 C CA . THR A 1 303 ? -7.215 -49.603 9.126 1.00 80.69 303 THR A CA 1
ATOM 2083 C C . THR A 1 303 ? -6.703 -50.167 7.797 1.00 80.69 303 THR A C 1
ATOM 2085 O O . THR A 1 303 ? -5.526 -50.019 7.467 1.00 80.69 303 THR A O 1
ATOM 2088 N N . ASN A 1 304 ? -7.564 -50.869 7.045 1.00 85.06 304 ASN A N 1
ATOM 2089 C CA . ASN A 1 304 ? -7.178 -51.626 5.845 1.00 85.06 304 ASN A CA 1
ATOM 2090 C C . ASN A 1 304 ? -7.131 -50.749 4.588 1.00 85.06 304 ASN A C 1
ATOM 2092 O O . ASN A 1 304 ? -8.107 -50.659 3.837 1.00 85.06 304 ASN A O 1
ATOM 2096 N N . ILE A 1 305 ? -5.960 -50.188 4.305 1.00 86.38 305 ILE A N 1
ATOM 2097 C CA . ILE A 1 305 ? -5.767 -49.251 3.197 1.00 86.38 305 ILE A CA 1
ATOM 2098 C C . ILE A 1 305 ? -5.944 -49.866 1.795 1.00 86.38 305 ILE A C 1
ATOM 2100 O O . ILE A 1 305 ? -5.867 -49.150 0.803 1.00 86.38 305 ILE A O 1
ATOM 2104 N N . TYR A 1 306 ? -6.185 -51.178 1.659 1.00 83.88 306 TYR A N 1
ATOM 2105 C CA . TYR A 1 306 ? -6.437 -51.808 0.354 1.00 83.88 306 TYR A CA 1
ATOM 2106 C C . TYR A 1 306 ? -7.909 -51.937 -0.048 1.00 83.88 306 TYR A C 1
ATOM 2108 O O . TYR A 1 306 ? -8.181 -52.241 -1.215 1.00 83.88 306 TYR A O 1
ATOM 2116 N N . SER A 1 307 ? -8.841 -51.752 0.884 1.00 82.38 307 SER A N 1
ATOM 2117 C CA . SER A 1 307 ? -10.281 -51.919 0.631 1.00 82.38 307 SER A CA 1
ATOM 2118 C C . SER A 1 307 ? -11.165 -50.909 1.352 1.00 82.38 307 SER A C 1
ATOM 2120 O O . SER A 1 307 ? -12.359 -50.859 1.068 1.00 82.38 307 SER A O 1
ATOM 2122 N N . ASP A 1 308 ? -10.620 -50.152 2.300 1.00 83.19 308 ASP A N 1
ATOM 2123 C CA . ASP A 1 308 ? -11.363 -49.100 2.975 1.00 83.19 308 ASP A CA 1
ATOM 2124 C C . ASP A 1 308 ? -11.510 -47.884 2.052 1.00 83.19 308 ASP A C 1
ATOM 2126 O O . ASP A 1 308 ? -10.519 -47.346 1.559 1.00 83.19 308 ASP A O 1
ATOM 2130 N N . VAL A 1 309 ? -12.753 -47.477 1.791 1.00 80.06 309 VAL A N 1
ATOM 2131 C CA . VAL A 1 309 ? -13.077 -46.345 0.910 1.00 80.06 309 VAL A CA 1
ATOM 2132 C C . VAL A 1 309 ? -12.656 -44.998 1.486 1.00 80.06 309 VAL A C 1
ATOM 2134 O O . VAL A 1 309 ? -12.473 -44.074 0.706 1.00 80.06 309 VAL A O 1
ATOM 2137 N N . ASN A 1 310 ? -12.444 -44.894 2.800 1.00 80.31 310 ASN A N 1
ATOM 2138 C CA . ASN A 1 310 ? -12.087 -43.641 3.474 1.00 80.31 310 ASN A CA 1
ATOM 2139 C C . ASN A 1 310 ? -10.573 -43.508 3.740 1.00 80.31 310 ASN A C 1
ATOM 2141 O O . ASN A 1 310 ? -10.087 -42.451 4.149 1.00 80.31 310 ASN A O 1
ATOM 2145 N N . HIS A 1 311 ? -9.817 -44.589 3.515 1.00 83.94 311 HIS A N 1
ATOM 2146 C CA . HIS A 1 311 ? -8.379 -44.681 3.790 1.00 83.94 311 HIS A CA 1
ATOM 2147 C C . HIS A 1 311 ? -7.646 -45.425 2.656 1.00 83.94 311 HIS A C 1
ATOM 2149 O O . HIS A 1 311 ? -6.766 -46.251 2.896 1.00 83.94 311 HIS A O 1
ATOM 2155 N N . CYS A 1 312 ? -8.049 -45.197 1.405 1.00 85.81 312 CYS A N 1
ATOM 2156 C CA . CYS A 1 312 ? -7.642 -45.994 0.256 1.00 85.81 312 CYS A CA 1
ATOM 2157 C C . CYS A 1 312 ? -6.225 -45.668 -0.238 1.00 85.81 312 CYS A C 1
ATOM 2159 O O . CYS A 1 312 ? -5.985 -44.687 -0.932 1.00 85.81 312 CYS A O 1
ATOM 2161 N N . GLY A 1 313 ? -5.267 -46.533 0.077 1.00 83.88 313 GLY A N 1
ATOM 2162 C CA . GLY A 1 313 ? -3.849 -46.351 -0.233 1.00 83.88 313 GLY A CA 1
ATOM 2163 C C . GLY A 1 313 ? -3.092 -45.549 0.830 1.00 83.88 313 GLY A C 1
ATOM 2164 O O . GLY A 1 313 ? -1.923 -45.848 1.065 1.00 83.88 313 GLY A O 1
ATOM 2165 N N . ASP A 1 314 ? -3.751 -44.614 1.522 1.00 82.44 314 ASP A N 1
ATOM 2166 C CA . ASP A 1 314 ? -3.264 -43.977 2.755 1.00 82.44 314 ASP A CA 1
ATOM 2167 C C . ASP A 1 314 ? -4.434 -43.413 3.606 1.00 82.44 314 ASP A C 1
ATOM 2169 O O . ASP A 1 314 ? -5.569 -43.310 3.139 1.00 82.44 314 ASP A O 1
ATOM 2173 N N . CYS A 1 315 ? -4.187 -43.047 4.866 1.00 76.50 315 CYS A N 1
ATOM 2174 C CA . CYS A 1 315 ? -5.167 -42.434 5.765 1.00 76.50 315 CYS A CA 1
ATOM 2175 C C . CYS A 1 315 ? -5.720 -41.111 5.182 1.00 76.50 315 CYS A C 1
ATOM 2177 O O . CYS A 1 315 ? -4.958 -40.283 4.692 1.00 76.50 315 CYS A O 1
ATOM 2179 N N . ARG A 1 316 ? -7.046 -40.903 5.266 1.00 71.19 316 ARG A N 1
ATOM 2180 C CA . ARG A 1 316 ? -7.815 -39.796 4.646 1.00 71.19 316 ARG A CA 1
ATOM 2181 C C . ARG A 1 316 ? -7.799 -39.756 3.115 1.00 71.19 316 ARG A C 1
ATOM 2183 O O . ARG A 1 316 ? -8.336 -38.811 2.543 1.00 71.19 316 ARG A O 1
ATOM 2190 N N . VAL A 1 317 ? -7.258 -40.766 2.430 1.00 80.62 317 VAL A N 1
ATOM 2191 C CA . VAL A 1 317 ? -7.471 -40.908 0.983 1.00 80.62 317 VAL A CA 1
ATOM 2192 C C . VAL A 1 317 ? -8.863 -41.499 0.763 1.00 80.62 317 VAL A C 1
ATOM 2194 O O . VAL A 1 317 ? -9.042 -42.712 0.660 1.00 80.62 317 VAL A O 1
ATOM 2197 N N . VAL A 1 318 ? -9.864 -40.622 0.763 1.00 79.94 318 VAL A N 1
ATOM 2198 C CA . VAL A 1 318 ? -11.263 -40.979 0.527 1.00 79.94 318 VAL A CA 1
ATOM 2199 C C . VAL A 1 318 ? -11.502 -41.113 -0.978 1.00 79.94 318 VAL A C 1
ATOM 2201 O O . VAL A 1 318 ? -11.145 -40.222 -1.749 1.00 79.94 318 VAL A O 1
ATOM 2204 N N . CYS A 1 319 ? -12.092 -42.226 -1.406 1.00 79.81 319 CYS A N 1
ATOM 2205 C CA . CYS A 1 319 ? -12.552 -42.406 -2.781 1.00 79.81 319 CYS A CA 1
ATOM 2206 C C . CYS A 1 319 ? -13.817 -41.586 -3.045 1.00 79.81 319 CYS A C 1
ATOM 2208 O O . CYS A 1 319 ? -14.658 -41.454 -2.158 1.00 79.81 319 CYS A O 1
ATOM 2210 N N . GLY A 1 320 ? -13.970 -41.056 -4.263 1.00 78.00 320 GLY A N 1
ATOM 2211 C CA . GLY A 1 320 ? -15.149 -40.257 -4.610 1.00 78.00 320 GLY A CA 1
ATOM 2212 C C . GLY A 1 320 ? -16.454 -41.054 -4.487 1.00 78.00 320 GLY A C 1
ATOM 2213 O O . GLY A 1 320 ? -16.449 -42.279 -4.567 1.00 78.00 320 GLY A O 1
ATOM 2214 N N . GLU A 1 321 ? -17.594 -40.368 -4.364 1.00 59.62 321 GLU A N 1
ATOM 2215 C CA . GLU A 1 321 ? -18.913 -40.972 -4.067 1.00 59.62 321 GLU A CA 1
ATOM 2216 C C . GLU A 1 321 ? -19.396 -42.056 -5.055 1.00 59.62 321 GLU A C 1
ATOM 2218 O O . GLU A 1 321 ? -20.353 -42.776 -4.776 1.00 59.62 321 GLU A O 1
ATOM 2223 N N . LYS A 1 322 ? -18.754 -42.179 -6.225 1.00 68.81 322 LYS A N 1
ATOM 2224 C CA . LYS A 1 322 ? -19.039 -43.199 -7.253 1.00 68.81 322 LYS A CA 1
ATOM 2225 C C . LYS A 1 322 ? -17.841 -44.104 -7.547 1.00 68.81 322 LYS A C 1
ATOM 2227 O O . LYS A 1 322 ? -17.772 -44.750 -8.594 1.00 68.81 322 LYS A O 1
ATOM 2232 N N . GLU A 1 323 ? -16.899 -44.166 -6.616 1.00 82.25 323 GLU A N 1
ATOM 2233 C CA . GLU A 1 323 ? -15.709 -45.004 -6.649 1.00 82.25 323 GLU A CA 1
ATOM 2234 C C . GLU A 1 323 ? -15.651 -45.916 -5.420 1.00 82.25 323 GLU A C 1
ATOM 2236 O O . GLU A 1 323 ? -16.219 -45.643 -4.366 1.00 82.25 323 GLU A O 1
ATOM 2241 N N . ARG A 1 324 ? -14.916 -47.017 -5.547 1.00 83.12 324 ARG A N 1
ATOM 2242 C CA . ARG A 1 324 ? -14.621 -47.940 -4.451 1.00 83.12 324 ARG A CA 1
ATOM 2243 C C . ARG A 1 324 ? -13.123 -48.154 -4.333 1.00 83.12 324 ARG A C 1
ATOM 2245 O O . ARG A 1 324 ? -12.407 -48.170 -5.336 1.00 83.12 324 ARG A O 1
ATOM 2252 N N . CYS A 1 325 ? -12.656 -48.417 -3.118 1.00 78.81 325 CYS A N 1
ATOM 2253 C CA . CYS A 1 325 ? -11.266 -48.770 -2.904 1.00 78.81 325 CYS A CA 1
ATOM 2254 C C . CYS A 1 325 ? -10.997 -50.213 -3.333 1.00 78.81 325 CYS A C 1
ATOM 2256 O O . CYS A 1 325 ? -11.600 -51.161 -2.820 1.00 78.81 325 CYS A O 1
ATOM 2258 N N . ARG A 1 326 ? -10.050 -50.396 -4.253 1.00 84.81 326 ARG A N 1
ATOM 2259 C CA . ARG A 1 326 ? -9.599 -51.714 -4.688 1.00 84.81 326 ARG A CA 1
ATOM 2260 C C . ARG A 1 326 ? -8.083 -51.754 -4.808 1.00 84.81 326 ARG A C 1
ATOM 2262 O O . ARG A 1 326 ? -7.492 -51.107 -5.663 1.00 84.81 326 ARG A O 1
ATOM 2269 N N . LEU A 1 327 ? -7.454 -52.565 -3.959 1.00 83.69 327 LEU A N 1
ATOM 2270 C CA . LEU A 1 327 ? -5.993 -52.696 -3.877 1.00 83.69 327 LEU A CA 1
ATOM 2271 C C . LEU A 1 327 ? -5.288 -51.347 -3.629 1.00 83.69 327 LEU A C 1
ATOM 2273 O O . LEU A 1 327 ? -4.172 -51.132 -4.097 1.00 83.69 327 LEU A O 1
ATOM 2277 N N . GLY A 1 328 ? -5.927 -50.459 -2.858 1.00 83.12 328 GLY A N 1
ATOM 2278 C CA . GLY A 1 328 ? -5.353 -49.168 -2.455 1.00 83.12 328 GLY A CA 1
ATOM 2279 C C . GLY A 1 328 ? -5.375 -48.116 -3.559 1.00 83.12 328 GLY A C 1
ATOM 2280 O O . GLY A 1 328 ? -4.532 -47.223 -3.579 1.00 83.12 328 GLY A O 1
ATOM 2281 N N . LYS A 1 329 ? -6.309 -48.253 -4.505 1.00 84.94 329 LYS A N 1
ATOM 2282 C CA . LYS A 1 329 ? -6.672 -47.226 -5.478 1.00 84.94 329 LYS A CA 1
ATOM 2283 C C . LYS A 1 329 ? -8.183 -47.111 -5.561 1.00 84.94 329 LYS A C 1
ATOM 2285 O O . LYS A 1 329 ? -8.884 -48.119 -5.470 1.00 84.94 329 LYS A O 1
ATOM 2290 N N . CYS A 1 330 ? -8.656 -45.896 -5.777 1.00 83.44 330 CYS A N 1
ATOM 2291 C CA . CYS A 1 330 ? -10.045 -45.640 -6.101 1.00 83.44 330 CYS A CA 1
ATOM 2292 C C . CYS A 1 330 ? -10.293 -46.022 -7.567 1.00 83.44 330 CYS A C 1
ATOM 2294 O O . CYS A 1 330 ? -9.531 -45.647 -8.461 1.00 83.44 330 CYS A O 1
ATOM 2296 N N . GLU A 1 331 ? -11.303 -46.859 -7.792 1.00 80.12 331 GLU A N 1
ATOM 2297 C CA . GLU A 1 331 ? -11.784 -47.277 -9.113 1.00 80.12 331 GLU A CA 1
ATOM 2298 C C . GLU A 1 331 ? -13.302 -47.022 -9.172 1.00 80.12 331 GLU A C 1
ATOM 2300 O O . GLU A 1 331 ? -13.974 -47.316 -8.180 1.00 80.12 331 GLU A O 1
ATOM 2305 N N . PRO A 1 332 ? -13.881 -46.571 -10.302 1.00 75.44 332 PRO A N 1
ATOM 2306 C CA . PRO A 1 332 ? -15.328 -46.387 -10.432 1.00 75.44 332 PRO A CA 1
ATOM 2307 C C . PRO A 1 332 ? -16.125 -47.639 -10.038 1.00 75.44 332 PRO A C 1
ATOM 2309 O O . PRO A 1 332 ? -15.810 -48.746 -10.493 1.00 75.44 332 PRO A O 1
ATOM 2312 N N . ASP A 1 333 ? -17.165 -47.481 -9.213 1.00 73.75 333 ASP A N 1
ATOM 2313 C CA . ASP A 1 333 ? -18.043 -48.584 -8.813 1.00 73.75 333 ASP A CA 1
ATOM 2314 C C . ASP A 1 333 ? -19.266 -48.671 -9.743 1.00 73.75 333 ASP A C 1
ATOM 2316 O O . ASP A 1 333 ? -20.128 -47.791 -9.704 1.00 73.75 333 ASP A O 1
ATOM 2320 N N . PRO A 1 334 ? -19.415 -49.739 -10.555 1.00 61.47 334 PRO A N 1
ATOM 2321 C CA . PRO A 1 334 ? -20.560 -49.887 -11.453 1.00 61.47 334 PRO A CA 1
ATOM 2322 C C . PRO A 1 334 ? -21.924 -49.927 -10.748 1.00 61.47 334 PRO A C 1
ATOM 2324 O O . PRO A 1 334 ? -22.939 -49.730 -11.411 1.00 61.47 334 PRO A O 1
ATOM 2327 N N . ALA A 1 335 ? -21.964 -50.197 -9.437 1.00 60.34 335 ALA A N 1
ATOM 2328 C CA . ALA A 1 335 ? -23.200 -50.201 -8.654 1.00 60.34 335 ALA A CA 1
ATOM 2329 C C . ALA A 1 335 ? -23.626 -48.803 -8.157 1.00 60.34 335 ALA A C 1
ATOM 2331 O O . ALA A 1 335 ? -24.811 -48.597 -7.909 1.00 60.34 335 ALA A O 1
ATOM 2332 N N . ALA A 1 336 ? -22.703 -47.837 -8.063 1.00 62.34 336 ALA A N 1
ATOM 2333 C CA . ALA A 1 336 ? -22.966 -46.481 -7.554 1.00 62.34 336 ALA A CA 1
ATOM 2334 C C . ALA A 1 336 ? -23.668 -45.550 -8.571 1.00 62.34 336 ALA A C 1
ATOM 2336 O O . ALA A 1 336 ? -23.854 -44.359 -8.327 1.00 62.34 336 ALA A O 1
ATOM 2337 N N . PHE A 1 337 ? -24.059 -46.093 -9.727 1.00 63.53 337 PHE A N 1
ATOM 2338 C CA . PHE A 1 337 ? -24.832 -45.399 -10.761 1.00 63.53 337 PHE A CA 1
ATOM 2339 C C . PHE A 1 337 ? -26.342 -45.685 -10.684 1.00 63.53 337 PHE A C 1
ATOM 2341 O O . PHE A 1 337 ? -27.080 -45.210 -11.541 1.00 63.53 337 PHE A O 1
ATOM 2348 N N . CYS A 1 338 ? -26.798 -46.442 -9.680 1.00 64.06 338 CYS A N 1
ATOM 2349 C CA . CYS A 1 338 ? -28.219 -46.636 -9.383 1.00 64.06 338 CYS A CA 1
ATOM 2350 C C . CYS A 1 338 ? -28.670 -45.692 -8.268 1.00 64.06 338 CYS A C 1
ATOM 2352 O O . CYS A 1 338 ? -27.921 -45.456 -7.318 1.00 64.06 338 CYS A O 1
ATOM 2354 N N . THR A 1 339 ? -29.898 -45.185 -8.358 1.00 66.44 339 THR A N 1
ATOM 2355 C CA . THR A 1 339 ? -30.523 -44.421 -7.267 1.00 66.44 339 THR A CA 1
ATOM 2356 C C . THR A 1 339 ? -30.892 -45.331 -6.084 1.00 66.44 339 THR A C 1
ATOM 2358 O O . THR A 1 339 ? -30.841 -46.557 -6.177 1.00 66.44 339 THR A O 1
ATOM 2361 N N . THR A 1 340 ? -31.257 -44.747 -4.940 1.00 60.28 340 THR A N 1
ATOM 2362 C CA . THR A 1 340 ? -31.487 -45.477 -3.674 1.00 60.28 340 THR A CA 1
ATOM 2363 C C . THR A 1 340 ? -32.676 -46.447 -3.690 1.00 60.28 340 THR A C 1
ATOM 2365 O O . THR A 1 340 ? -32.734 -47.337 -2.840 1.00 60.28 340 THR A O 1
ATOM 2368 N N . THR A 1 341 ? -33.602 -46.316 -4.645 1.00 58.69 341 THR A N 1
ATOM 2369 C CA . THR A 1 341 ? -34.715 -47.255 -4.889 1.00 58.69 341 THR A CA 1
ATOM 2370 C C . THR A 1 341 ? -34.390 -48.307 -5.958 1.00 58.69 341 THR A C 1
ATOM 2372 O O . THR A 1 341 ? -35.039 -49.353 -6.035 1.00 58.69 341 THR A O 1
ATOM 2375 N N . GLU A 1 342 ? -33.351 -48.082 -6.762 1.00 73.56 342 GLU A N 1
ATOM 2376 C CA . GLU A 1 342 ? -32.984 -48.940 -7.882 1.00 73.56 342 GLU A CA 1
ATOM 2377 C C . GLU A 1 342 ? -32.003 -50.050 -7.507 1.00 73.56 342 GLU A C 1
ATOM 2379 O O . GLU A 1 342 ? -31.128 -49.922 -6.650 1.00 73.56 342 GLU A O 1
ATOM 2384 N N . LYS A 1 343 ? -32.099 -51.169 -8.228 1.00 78.50 343 LYS A N 1
ATOM 2385 C CA . LYS A 1 343 ? -31.192 -52.305 -8.083 1.00 78.50 343 LYS A CA 1
ATOM 2386 C C . LYS A 1 343 ? -30.397 -52.525 -9.362 1.00 78.50 343 LYS A C 1
ATOM 2388 O O . LYS A 1 343 ? -30.963 -52.587 -10.451 1.00 78.50 343 LYS A O 1
ATOM 2393 N N . TYR A 1 344 ? -29.083 -52.710 -9.229 1.00 78.56 344 TYR A N 1
ATOM 2394 C CA . TYR A 1 344 ? -28.227 -53.042 -10.367 1.00 78.56 344 TYR A CA 1
ATOM 2395 C C . TYR A 1 344 ? -28.492 -54.478 -10.839 1.00 78.56 344 TYR A C 1
ATOM 2397 O O . TYR A 1 344 ? -28.140 -55.456 -10.172 1.00 78.56 344 TYR A O 1
ATOM 2405 N N . CYS A 1 345 ? -29.122 -54.605 -12.004 1.00 71.38 345 CYS A N 1
ATOM 2406 C CA . CYS A 1 345 ? -29.592 -55.859 -12.573 1.00 71.38 345 CYS A CA 1
ATOM 2407 C C . CYS A 1 345 ? -28.990 -56.057 -13.972 1.00 71.38 345 CYS A C 1
ATOM 2409 O O . CYS A 1 345 ? -29.320 -55.349 -14.919 1.00 71.38 345 CYS A O 1
ATOM 2411 N N . PHE A 1 346 ? -28.113 -57.056 -14.114 1.00 74.06 346 PHE A N 1
ATOM 2412 C CA . PHE A 1 346 ? -27.538 -57.495 -15.400 1.00 74.06 346 PHE A CA 1
ATOM 2413 C C . PHE A 1 346 ? -26.835 -56.408 -16.243 1.00 74.06 346 PHE A C 1
ATOM 2415 O O . PHE A 1 346 ? -26.743 -56.547 -17.460 1.00 74.06 346 PHE A O 1
ATOM 2422 N N . GLY A 1 347 ? -26.291 -55.367 -15.605 1.00 71.06 347 GLY A N 1
ATOM 2423 C CA . GLY A 1 347 ? -25.526 -54.307 -16.275 1.00 71.06 347 GLY A CA 1
ATOM 2424 C C . GLY A 1 347 ? -26.197 -52.931 -16.296 1.00 71.06 347 GLY A C 1
ATOM 2425 O O . GLY A 1 347 ? -25.604 -51.988 -16.817 1.00 71.06 347 GLY A O 1
ATOM 2426 N N . SER A 1 348 ? -27.409 -52.788 -15.753 1.00 72.94 348 SER A N 1
ATOM 2427 C CA . SER A 1 348 ? -28.134 -51.508 -15.684 1.00 72.94 348 SER A CA 1
ATOM 2428 C C . SER A 1 348 ? -29.013 -51.422 -14.431 1.00 72.94 348 SER A C 1
ATOM 2430 O O . SER A 1 348 ? -29.282 -52.437 -13.786 1.00 72.94 348 SER A O 1
ATOM 2432 N N . CYS A 1 349 ? -29.437 -50.212 -14.076 1.00 78.31 349 CYS A N 1
ATOM 2433 C CA . CYS A 1 349 ? -30.278 -49.924 -12.914 1.00 78.31 349 CYS A CA 1
ATOM 2434 C C . CYS A 1 349 ? -31.766 -50.007 -13.272 1.00 78.31 349 CYS A C 1
ATOM 2436 O O . CYS A 1 349 ? -32.144 -49.669 -14.393 1.00 78.31 349 CYS A O 1
ATOM 2438 N N . PHE A 1 350 ? -32.583 -50.503 -12.340 1.00 80.50 350 PHE A N 1
ATOM 2439 C CA . PHE A 1 350 ? -34.041 -50.569 -12.465 1.00 80.50 350 PHE A CA 1
ATOM 2440 C C . PHE A 1 350 ? -34.698 -50.445 -11.085 1.00 80.50 350 PHE A C 1
ATOM 2442 O O . PHE A 1 350 ? -34.232 -51.083 -10.135 1.00 80.50 350 PHE A O 1
ATOM 2449 N N . ASP A 1 351 ? -35.787 -49.680 -10.977 1.00 81.56 351 ASP A N 1
ATOM 2450 C CA . ASP A 1 351 ? -36.545 -49.526 -9.729 1.00 81.56 351 ASP A CA 1
ATOM 2451 C C . ASP A 1 351 ? -37.372 -50.782 -9.457 1.00 81.56 351 ASP A C 1
ATOM 2453 O O . ASP A 1 351 ? -38.441 -50.993 -10.025 1.00 81.56 351 ASP A O 1
ATOM 2457 N N . VAL A 1 352 ? -36.884 -51.630 -8.556 1.00 77.75 352 VAL A N 1
ATOM 2458 C CA . VAL A 1 352 ? -37.574 -52.874 -8.203 1.00 77.75 352 VAL A CA 1
ATOM 2459 C C . VAL A 1 352 ? -38.789 -52.646 -7.300 1.00 77.75 352 VAL A C 1
ATOM 2461 O O . VAL A 1 352 ? -39.475 -53.616 -6.993 1.00 77.75 352 VAL A O 1
ATOM 2464 N N . LEU A 1 353 ? -39.081 -51.422 -6.854 1.00 80.06 353 LEU A N 1
ATOM 2465 C CA . LEU A 1 353 ? -40.272 -51.119 -6.055 1.00 80.06 353 LEU A CA 1
ATOM 2466 C C . LEU A 1 353 ? -41.492 -50.754 -6.913 1.00 80.06 353 LEU A C 1
ATOM 2468 O O . LEU A 1 353 ? -42.612 -50.970 -6.447 1.00 80.06 353 LEU A O 1
ATOM 2472 N N . SER A 1 354 ? -41.283 -50.274 -8.149 1.00 76.94 354 SER A N 1
ATOM 2473 C CA . SER A 1 354 ? -42.354 -49.859 -9.075 1.00 76.94 354 SER A CA 1
ATOM 2474 C C . SER A 1 354 ? -42.282 -50.447 -10.502 1.00 76.94 354 SER A C 1
ATOM 2476 O O . SER A 1 354 ? -43.291 -50.438 -11.214 1.00 76.94 354 SER A O 1
ATOM 2478 N N . ASP A 1 355 ? -41.154 -51.026 -10.942 1.00 81.25 355 ASP A N 1
ATOM 2479 C CA . ASP A 1 355 ? -41.044 -51.655 -12.270 1.00 81.25 355 ASP A CA 1
ATOM 2480 C C . ASP A 1 355 ? -41.826 -52.978 -12.333 1.00 81.25 355 ASP A C 1
ATOM 2482 O O . ASP A 1 355 ? -41.432 -54.006 -11.778 1.00 81.25 355 ASP A O 1
ATOM 2486 N N . VAL A 1 356 ? -42.918 -52.971 -13.099 1.00 79.56 356 VAL A N 1
ATOM 2487 C CA . VAL A 1 356 ? -43.779 -54.132 -13.376 1.00 79.56 356 VAL A CA 1
ATOM 2488 C C . VAL A 1 356 ? -43.029 -55.325 -14.000 1.00 79.56 356 VAL A C 1
ATOM 2490 O O . VAL A 1 356 ? -43.460 -56.470 -13.856 1.00 79.56 356 VAL A O 1
ATOM 2493 N N . GLU A 1 357 ? -41.890 -55.102 -14.661 1.00 84.44 357 GLU A N 1
ATOM 2494 C CA . GLU A 1 357 ? -41.049 -56.156 -15.245 1.00 84.44 357 GLU A CA 1
ATOM 2495 C C . GLU A 1 357 ? -40.009 -56.726 -14.253 1.00 84.44 357 GLU A C 1
ATOM 2497 O O . GLU A 1 357 ? -39.426 -57.779 -14.539 1.00 84.44 357 GLU A O 1
ATOM 2502 N N . ARG A 1 358 ? -39.744 -56.041 -13.123 1.00 86.50 358 ARG A N 1
ATOM 2503 C CA . ARG A 1 358 ? -38.659 -56.346 -12.153 1.00 86.50 358 ARG A CA 1
ATOM 2504 C C . ARG A 1 358 ? -39.075 -56.154 -10.679 1.00 86.50 358 ARG A C 1
ATOM 2506 O O . ARG A 1 358 ? -38.248 -55.878 -9.809 1.00 86.50 358 ARG A O 1
ATOM 2513 N N . CYS A 1 359 ? -40.355 -56.340 -10.386 1.00 84.44 359 CYS A N 1
ATOM 2514 C CA . CYS A 1 359 ? -40.989 -56.058 -9.104 1.00 84.44 359 CYS A CA 1
ATOM 2515 C C . CYS A 1 359 ? -40.456 -56.938 -7.954 1.00 84.44 359 CYS A C 1
ATOM 2517 O O . CYS A 1 359 ? -40.585 -58.163 -7.953 1.00 84.44 359 CYS A O 1
ATOM 2519 N N . GLY A 1 360 ? -39.800 -56.321 -6.976 1.00 81.62 360 GLY A N 1
ATOM 2520 C CA . GLY A 1 360 ? -39.135 -56.948 -5.831 1.00 81.62 360 GLY A CA 1
ATOM 2521 C C . GLY A 1 360 ? -37.810 -57.654 -6.160 1.00 81.62 360 GLY A C 1
ATOM 2522 O O . GLY A 1 360 ? -37.012 -57.934 -5.260 1.00 81.62 360 GLY A O 1
ATOM 2523 N N . SER A 1 361 ? -37.523 -57.954 -7.434 1.00 84.06 361 SER A N 1
ATOM 2524 C CA . SER A 1 361 ? -36.241 -58.536 -7.850 1.00 84.06 361 SER A CA 1
ATOM 2525 C C . SER A 1 361 ? -35.948 -58.356 -9.340 1.00 84.06 361 SER A C 1
ATOM 2527 O O . SER A 1 361 ? -36.852 -58.387 -10.170 1.00 84.06 361 SER A O 1
ATOM 2529 N N . CYS A 1 362 ? -34.655 -58.354 -9.685 1.00 81.88 362 CYS A N 1
ATOM 2530 C CA . CYS A 1 362 ? -34.115 -58.294 -11.051 1.00 81.88 362 CYS A CA 1
ATOM 2531 C C . CYS A 1 362 ? -34.704 -59.285 -12.080 1.00 81.88 362 CYS A C 1
ATOM 2533 O O . CYS A 1 362 ? -34.382 -59.182 -13.262 1.00 81.88 362 CYS A O 1
ATOM 2535 N N . THR A 1 363 ? -35.482 -60.283 -11.652 1.00 83.38 363 THR A N 1
ATOM 2536 C CA . THR A 1 363 ? -36.059 -61.336 -12.505 1.00 83.38 363 THR A CA 1
ATOM 2537 C C . THR A 1 363 ? -37.569 -61.532 -12.322 1.00 83.38 363 THR A C 1
ATOM 2539 O O . THR A 1 363 ? -38.126 -62.470 -12.893 1.00 83.38 363 THR A O 1
ATOM 2542 N N . THR A 1 364 ? -38.237 -60.714 -11.504 1.00 84.25 364 THR A N 1
ATOM 2543 C CA . THR A 1 364 ? -39.656 -60.901 -11.162 1.00 84.25 364 THR A CA 1
ATOM 2544 C C . THR A 1 364 ? -40.544 -59.978 -11.990 1.00 84.25 364 THR A C 1
ATOM 2546 O O . THR A 1 364 ? -40.572 -58.781 -11.754 1.00 84.25 364 THR A O 1
ATOM 2549 N N . LYS A 1 365 ? -41.330 -60.540 -12.908 1.00 89.38 365 LYS A N 1
ATOM 2550 C CA . LYS A 1 365 ? -42.321 -59.800 -13.698 1.00 89.38 365 LYS A CA 1
ATOM 2551 C C . LYS A 1 365 ? -43.738 -60.021 -13.155 1.00 89.38 365 LYS A C 1
ATOM 2553 O O . LYS A 1 365 ? -44.135 -61.175 -12.965 1.00 89.38 365 LYS A O 1
ATOM 2558 N N . CYS A 1 366 ? -44.494 -58.943 -12.953 1.00 83.31 366 CYS A N 1
ATOM 2559 C CA . CYS A 1 366 ? -45.913 -58.984 -12.597 1.00 83.31 366 CYS A CA 1
ATOM 2560 C C . CYS A 1 366 ? -46.788 -59.452 -13.768 1.00 83.31 366 CYS A C 1
ATOM 2562 O O . CYS A 1 366 ? -46.376 -59.457 -14.933 1.00 83.31 366 CYS A O 1
ATOM 2564 N N . ARG A 1 367 ? -48.013 -59.881 -13.466 1.00 81.44 367 ARG A N 1
ATOM 2565 C CA . ARG A 1 367 ? -48.958 -60.373 -14.475 1.00 81.44 367 ARG A CA 1
ATOM 2566 C C . ARG A 1 367 ? -49.673 -59.225 -15.174 1.00 81.44 367 ARG A C 1
ATOM 2568 O O . ARG A 1 367 ? -49.748 -58.102 -14.692 1.00 81.44 367 ARG A O 1
ATOM 2575 N N . GLU A 1 368 ? -50.223 -59.538 -16.340 1.00 76.12 368 GLU A N 1
ATOM 2576 C CA . GLU A 1 368 ? -50.979 -58.596 -17.160 1.00 76.12 368 GLU A CA 1
ATOM 2577 C C . GLU A 1 368 ? -52.227 -58.102 -16.404 1.00 76.12 368 GLU A C 1
ATOM 2579 O O . GLU A 1 368 ? -53.172 -58.861 -16.194 1.00 76.12 368 GLU A O 1
ATOM 2584 N N . GLY A 1 369 ? -52.197 -56.835 -15.974 1.00 71.94 369 GLY A N 1
ATOM 2585 C CA . GLY A 1 369 ? -53.238 -56.188 -15.164 1.00 71.94 369 GLY A CA 1
ATOM 2586 C C . GLY A 1 369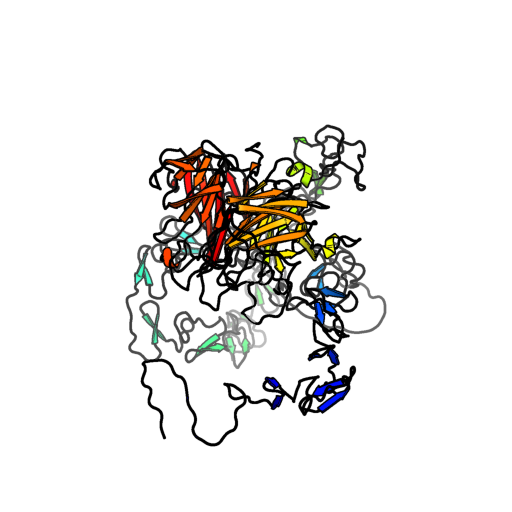 ? -52.800 -55.789 -13.748 1.00 71.94 369 GLY A C 1
ATOM 2587 O O . GLY A 1 369 ? -53.447 -54.930 -13.157 1.00 71.94 369 GLY A O 1
ATOM 2588 N N . GLU A 1 370 ? -51.703 -56.348 -13.231 1.00 81.25 370 GLU A N 1
ATOM 2589 C CA . GLU A 1 370 ? -51.132 -55.993 -11.922 1.00 81.25 370 GLU A CA 1
ATOM 2590 C C . GLU A 1 370 ? -50.236 -54.736 -12.023 1.00 81.25 370 GLU A C 1
ATOM 2592 O O . GLU A 1 370 ? -49.617 -54.473 -13.059 1.00 81.25 370 GLU A O 1
ATOM 2597 N N . VAL A 1 371 ? -50.135 -53.975 -10.931 1.00 77.38 371 VAL A N 1
ATOM 2598 C CA . VAL A 1 371 ? -49.174 -52.875 -10.728 1.00 77.38 371 VAL A CA 1
ATOM 2599 C C . VAL A 1 371 ? -48.150 -53.268 -9.662 1.00 77.38 371 VAL A C 1
ATOM 2601 O O . VAL A 1 371 ? -48.471 -54.023 -8.746 1.00 77.38 371 VAL A O 1
ATOM 2604 N N . CYS A 1 372 ? -46.914 -52.780 -9.772 1.00 78.12 372 CYS A N 1
ATOM 2605 C CA . CYS A 1 372 ? -45.901 -52.988 -8.739 1.00 78.12 372 CYS A CA 1
ATOM 2606 C C . CYS A 1 372 ? -45.983 -51.860 -7.703 1.00 78.12 372 CYS A C 1
ATOM 2608 O O . CYS A 1 372 ? -45.906 -50.687 -8.066 1.00 78.12 372 CYS A O 1
ATOM 2610 N N . ILE A 1 373 ? -46.167 -52.215 -6.432 1.00 77.56 373 ILE A N 1
ATOM 2611 C CA . ILE A 1 373 ? -46.206 -51.287 -5.297 1.00 77.56 373 ILE A CA 1
ATOM 2612 C C . ILE A 1 373 ? -45.306 -51.867 -4.204 1.00 77.56 373 ILE A C 1
ATOM 2614 O O . ILE A 1 373 ? -45.493 -53.013 -3.792 1.00 77.56 373 ILE A O 1
ATOM 2618 N N . ASP A 1 374 ? -44.313 -51.093 -3.761 1.00 78.62 374 ASP A N 1
ATOM 2619 C CA . ASP A 1 374 ? -43.316 -51.476 -2.749 1.00 78.62 374 ASP A CA 1
ATOM 2620 C C . ASP A 1 374 ? -42.647 -52.845 -3.021 1.00 78.62 374 ASP A C 1
ATOM 2622 O O . ASP A 1 374 ? -42.311 -53.607 -2.110 1.00 78.62 374 ASP A O 1
ATOM 2626 N N . GLY A 1 375 ? -42.456 -53.178 -4.303 1.00 79.62 375 GLY A N 1
ATOM 2627 C CA . GLY A 1 375 ? -41.841 -54.434 -4.746 1.00 79.62 375 GLY A CA 1
ATOM 2628 C C . GLY A 1 375 ? -42.765 -55.657 -4.708 1.00 79.62 375 GLY A C 1
ATOM 2629 O O . GLY A 1 375 ? -42.284 -56.791 -4.801 1.00 79.62 375 GLY A O 1
ATOM 2630 N N . LEU A 1 376 ? -44.080 -55.450 -4.592 1.00 82.00 376 LEU A N 1
ATOM 2631 C CA . LEU A 1 376 ? -45.113 -56.482 -4.692 1.00 82.00 376 LEU A CA 1
ATOM 2632 C C . LEU A 1 376 ? -46.083 -56.184 -5.844 1.00 82.00 376 LEU A C 1
ATOM 2634 O O . LEU A 1 376 ? -46.536 -55.059 -6.023 1.00 82.00 376 LEU A O 1
ATOM 2638 N N . CYS A 1 377 ? -46.440 -57.217 -6.606 1.00 84.44 377 CYS A N 1
ATOM 2639 C CA . CYS A 1 377 ? -47.452 -57.128 -7.659 1.00 84.44 377 CYS A CA 1
ATOM 2640 C C . CYS A 1 377 ? -48.862 -57.176 -7.043 1.00 84.44 377 CYS A C 1
ATOM 2642 O O . CYS A 1 377 ? -49.211 -58.176 -6.409 1.00 84.44 377 CYS A O 1
ATOM 2644 N N . LEU A 1 378 ? -49.658 -56.117 -7.224 1.00 77.88 378 LEU A N 1
ATOM 2645 C CA . LEU A 1 378 ? -51.005 -55.933 -6.661 1.00 77.88 378 LEU A CA 1
ATOM 2646 C C . LEU A 1 378 ? -52.027 -55.555 -7.752 1.00 77.88 378 LEU A C 1
ATOM 2648 O O . LEU A 1 378 ? -51.652 -55.118 -8.836 1.00 77.88 378 LEU A O 1
ATOM 2652 N N . GLU A 1 379 ? -53.327 -55.724 -7.481 1.00 75.31 379 GLU A N 1
ATOM 2653 C CA . GLU A 1 379 ? -54.398 -55.501 -8.475 1.00 75.31 379 GLU A CA 1
ATOM 2654 C C . GLU A 1 379 ? -54.950 -54.049 -8.519 1.00 75.31 379 GLU A C 1
ATOM 2656 O O . GLU A 1 379 ? -55.519 -53.669 -9.542 1.00 75.31 379 GLU A O 1
ATOM 2661 N N . ASP A 1 380 ? -54.777 -53.213 -7.477 1.00 74.88 380 ASP A N 1
ATOM 2662 C CA . ASP A 1 380 ? -55.225 -51.799 -7.457 1.00 74.88 380 ASP A CA 1
ATOM 2663 C C . ASP A 1 380 ? -54.392 -50.856 -6.539 1.00 74.88 380 ASP A C 1
ATOM 2665 O O . ASP A 1 380 ? -53.442 -51.291 -5.889 1.00 74.88 380 ASP A O 1
ATOM 2669 N N . CYS A 1 381 ? -54.719 -49.549 -6.536 1.00 69.75 381 CYS A N 1
ATOM 2670 C CA . CYS A 1 381 ? -54.013 -48.467 -5.811 1.00 69.75 381 CYS A CA 1
ATOM 2671 C C . CYS A 1 381 ? -54.517 -48.180 -4.371 1.00 69.75 381 CYS A C 1
ATOM 2673 O O . CYS A 1 381 ? -53.961 -47.304 -3.699 1.00 69.75 381 CYS A O 1
ATOM 2675 N N . GLY A 1 382 ? -55.568 -48.844 -3.877 1.00 76.31 382 GLY A N 1
ATOM 2676 C CA . GLY A 1 382 ? -56.174 -48.520 -2.577 1.00 76.31 382 GLY A CA 1
ATOM 2677 C C . GLY A 1 382 ? -56.774 -47.103 -2.491 1.00 76.31 382 GLY A C 1
ATOM 2678 O O . GLY A 1 382 ? -57.540 -46.696 -3.358 1.00 76.31 382 GLY A O 1
ATOM 2679 N N . GLU A 1 383 ? -56.459 -46.358 -1.420 1.00 71.44 383 GLU A N 1
ATOM 2680 C CA . GLU A 1 383 ? -56.971 -44.989 -1.172 1.00 71.44 383 GLU A CA 1
ATOM 2681 C C . GLU A 1 383 ? -56.165 -43.870 -1.873 1.00 71.44 383 GLU A C 1
ATOM 2683 O O . GLU A 1 383 ? -56.499 -42.695 -1.723 1.00 71.44 383 GLU A O 1
ATOM 2688 N N . LYS A 1 384 ? -55.107 -44.210 -2.624 1.00 75.38 384 LYS A N 1
ATOM 2689 C CA . LYS A 1 384 ? -54.278 -43.252 -3.377 1.00 75.38 384 LYS A CA 1
ATOM 2690 C C . LYS A 1 384 ? -54.795 -43.072 -4.807 1.00 75.38 384 LYS A C 1
ATOM 2692 O O . LYS A 1 384 ? -55.262 -44.030 -5.422 1.00 75.38 384 LYS A O 1
ATOM 2697 N N . GLU A 1 385 ? -54.650 -41.872 -5.366 1.00 81.31 385 GLU A N 1
ATOM 2698 C CA . GLU A 1 385 ? -55.078 -41.583 -6.742 1.00 81.31 385 GLU A CA 1
ATOM 2699 C C . GLU A 1 385 ? -54.039 -42.089 -7.755 1.00 81.31 385 GLU A C 1
ATOM 2701 O O . GLU A 1 385 ? -52.828 -42.014 -7.519 1.00 81.31 385 GLU A O 1
ATOM 2706 N N . ARG A 1 386 ? -54.497 -42.617 -8.897 1.00 79.56 386 ARG A N 1
ATOM 2707 C CA . ARG A 1 386 ? -53.609 -43.208 -9.908 1.00 79.56 386 ARG A CA 1
ATOM 2708 C C . ARG A 1 386 ? -53.119 -42.160 -10.909 1.00 79.56 386 ARG A C 1
ATOM 2710 O O . ARG A 1 386 ? -53.749 -41.930 -11.943 1.00 79.56 386 ARG A O 1
ATOM 2717 N N . CYS A 1 387 ? -51.940 -41.603 -10.659 1.00 74.50 387 CYS A N 1
ATOM 2718 C CA . CYS A 1 387 ? -51.263 -40.711 -11.597 1.00 74.50 387 CYS A CA 1
ATOM 2719 C C . CYS A 1 387 ? -50.371 -41.529 -12.550 1.00 74.50 387 CYS A C 1
ATOM 2721 O O . CYS A 1 387 ? -49.217 -41.854 -12.268 1.00 74.50 387 CYS A O 1
ATOM 2723 N N . GLY A 1 388 ? -50.943 -41.923 -13.693 1.00 72.75 388 GLY A N 1
ATOM 2724 C CA . GLY A 1 388 ? -50.259 -42.729 -14.709 1.00 72.75 388 GLY A CA 1
ATOM 2725 C C . GLY A 1 388 ? -50.021 -44.178 -14.264 1.00 72.75 388 GLY A C 1
ATOM 2726 O O . GLY A 1 388 ? -50.965 -44.966 -14.136 1.00 72.75 388 GLY A O 1
ATOM 2727 N N . ASN A 1 389 ? -48.749 -44.540 -14.071 1.00 66.94 389 ASN A N 1
ATOM 2728 C CA . ASN A 1 389 ? -48.337 -45.880 -13.634 1.00 66.94 389 ASN A CA 1
ATOM 2729 C C . ASN A 1 389 ? -48.078 -45.987 -12.118 1.00 66.94 389 ASN A C 1
ATOM 2731 O O . ASN A 1 389 ? -47.881 -47.101 -11.644 1.00 66.94 389 ASN A O 1
ATOM 2735 N N . GLY A 1 390 ? -48.112 -44.874 -11.373 1.00 65.56 390 GLY A N 1
ATOM 2736 C CA . GLY A 1 390 ? -47.966 -44.841 -9.910 1.00 65.56 390 GLY A CA 1
ATOM 2737 C C . GLY A 1 390 ? -49.254 -44.438 -9.178 1.00 65.56 390 GLY A C 1
ATOM 2738 O O . GLY A 1 390 ? -50.246 -44.056 -9.805 1.00 65.56 390 GLY A O 1
ATOM 2739 N N . CYS A 1 391 ? -49.228 -44.517 -7.843 1.00 79.00 391 CYS A N 1
ATOM 2740 C CA . CYS A 1 391 ? -50.343 -44.166 -6.956 1.00 79.00 391 CYS A CA 1
ATOM 2741 C C . CYS A 1 391 ? -49.872 -43.153 -5.885 1.00 79.00 391 CYS A C 1
ATOM 2743 O O . CYS A 1 391 ? -49.000 -43.492 -5.079 1.00 79.00 391 CYS A O 1
ATOM 2745 N N . PHE A 1 392 ? -50.462 -41.953 -5.829 1.00 82.38 392 PHE A N 1
ATOM 2746 C CA . PHE A 1 392 ? -49.978 -40.807 -5.028 1.00 82.38 392 PHE A CA 1
ATOM 2747 C C . PHE A 1 392 ? -51.075 -40.210 -4.111 1.00 82.38 392 PHE A C 1
ATOM 2749 O O . PHE A 1 392 ? -52.268 -40.422 -4.343 1.00 82.38 392 PHE A O 1
ATOM 2756 N N . ASP A 1 393 ? -50.690 -39.490 -3.046 1.00 85.19 393 ASP A N 1
ATOM 2757 C CA . ASP A 1 393 ? -51.623 -38.814 -2.114 1.00 85.19 393 ASP A CA 1
ATOM 2758 C C . ASP A 1 393 ? -51.683 -37.307 -2.399 1.00 85.19 393 ASP A C 1
ATOM 2760 O O . ASP A 1 393 ? -50.892 -36.522 -1.873 1.00 85.19 393 ASP A O 1
ATOM 2764 N N . LEU A 1 394 ? -52.674 -36.897 -3.195 1.00 85.62 394 LEU A N 1
ATOM 2765 C CA . LEU A 1 394 ? -52.815 -35.529 -3.708 1.00 85.62 394 LEU A CA 1
ATOM 2766 C C . LEU A 1 394 ? -52.983 -34.434 -2.634 1.00 85.62 394 LEU A C 1
ATOM 2768 O O . LEU A 1 394 ? -53.086 -33.258 -2.967 1.00 85.62 394 LEU A O 1
ATOM 2772 N N . LYS A 1 395 ? -53.076 -34.774 -1.343 1.00 85.81 395 LYS A N 1
ATOM 2773 C CA . LYS A 1 395 ? -53.189 -33.781 -0.260 1.00 85.81 395 LYS A CA 1
ATOM 2774 C C . LYS A 1 395 ? -51.856 -33.349 0.340 1.00 85.81 395 LYS A C 1
ATOM 2776 O O . LYS A 1 395 ? -51.851 -32.437 1.167 1.00 85.81 395 LYS A O 1
ATOM 2781 N N . ARG A 1 396 ? -50.780 -34.070 0.016 1.00 83.25 396 ARG A N 1
ATOM 2782 C CA . ARG A 1 396 ? -49.459 -33.968 0.662 1.00 83.25 396 ARG A CA 1
ATOM 2783 C C . ARG A 1 396 ? -48.299 -34.193 -0.298 1.00 83.25 396 ARG A C 1
ATOM 2785 O O . ARG A 1 396 ? -47.196 -33.740 -0.021 1.00 83.25 396 ARG A O 1
ATOM 2792 N N . ASP A 1 397 ? -48.539 -34.932 -1.374 1.00 83.38 397 ASP A N 1
ATOM 2793 C CA . ASP A 1 397 ? -47.576 -35.164 -2.436 1.00 83.38 397 ASP A CA 1
ATOM 2794 C C . ASP A 1 397 ? -47.283 -33.839 -3.149 1.00 83.38 397 ASP A C 1
ATOM 2796 O O . ASP A 1 397 ? -48.179 -33.238 -3.740 1.00 83.38 397 ASP A O 1
ATOM 2800 N N . ILE A 1 398 ? -46.047 -33.353 -3.024 1.00 81.38 398 ILE A N 1
ATOM 2801 C CA . ILE A 1 398 ? -45.661 -32.017 -3.495 1.00 81.38 398 ILE A CA 1
ATOM 2802 C C . ILE A 1 398 ? -45.663 -31.909 -5.025 1.00 81.38 398 ILE A C 1
ATOM 2804 O O . ILE A 1 398 ? -45.871 -30.813 -5.534 1.00 81.38 398 ILE A O 1
ATOM 2808 N N . ASP A 1 399 ? -45.522 -33.035 -5.733 1.00 83.19 399 ASP A N 1
ATOM 2809 C CA . ASP A 1 399 ? -45.501 -33.135 -7.200 1.00 83.19 399 ASP A CA 1
ATOM 2810 C C . ASP A 1 399 ? -46.900 -33.382 -7.808 1.00 83.19 399 ASP A C 1
ATOM 2812 O O . ASP A 1 399 ? -47.099 -33.294 -9.024 1.00 83.19 399 ASP A O 1
ATOM 2816 N N . ASN A 1 400 ? -47.885 -33.716 -6.967 1.00 81.38 400 ASN A N 1
ATOM 2817 C CA . ASN A 1 400 ? -49.262 -34.036 -7.353 1.00 81.38 400 ASN A CA 1
ATOM 2818 C C . ASN A 1 400 ? -50.289 -33.349 -6.426 1.00 81.38 400 ASN A C 1
ATOM 2820 O O . ASN A 1 400 ? -51.347 -33.907 -6.121 1.00 81.38 400 ASN A O 1
ATOM 2824 N N . CYS A 1 401 ? -49.984 -32.145 -5.947 1.00 85.19 401 CYS A N 1
ATOM 2825 C CA . CYS A 1 401 ? -50.803 -31.404 -5.000 1.00 85.19 401 CYS A CA 1
ATOM 2826 C C . CYS A 1 401 ? -52.138 -30.956 -5.622 1.00 85.19 401 CYS A C 1
ATOM 2828 O O . CYS A 1 401 ? -52.197 -30.231 -6.614 1.00 85.19 401 CYS A O 1
ATOM 2830 N N . GLY A 1 402 ? -53.249 -31.408 -5.044 1.00 84.81 402 GLY A N 1
ATOM 2831 C CA . GLY A 1 402 ? -54.614 -31.139 -5.508 1.00 84.81 402 GLY A CA 1
ATOM 2832 C C . GLY A 1 402 ? -55.031 -31.924 -6.761 1.00 84.81 402 GLY A C 1
ATOM 2833 O O . GLY A 1 402 ? -56.201 -32.299 -6.876 1.00 84.81 402 GLY A O 1
ATOM 2834 N N . ALA A 1 403 ? -54.102 -32.219 -7.677 1.00 85.62 403 ALA A N 1
ATOM 2835 C CA . ALA A 1 403 ? -54.320 -33.045 -8.865 1.00 85.62 403 ALA A CA 1
ATOM 2836 C C . ALA A 1 403 ? -53.016 -33.693 -9.373 1.00 85.62 403 ALA A C 1
ATOM 2838 O O . ALA A 1 403 ? -51.924 -33.167 -9.183 1.00 85.62 403 ALA A O 1
ATOM 2839 N N . CYS A 1 404 ? -53.137 -34.821 -10.082 1.00 79.94 404 CYS A N 1
ATOM 2840 C CA . CYS A 1 404 ? -52.000 -35.495 -10.715 1.00 79.94 404 CYS A CA 1
ATOM 2841 C C . CYS A 1 404 ? -51.201 -34.555 -11.636 1.00 79.94 404 CYS A C 1
ATOM 2843 O O . CYS A 1 404 ? -51.770 -33.982 -12.568 1.00 79.94 404 CYS A O 1
ATOM 2845 N N . GLY A 1 405 ? -49.887 -34.463 -11.415 1.00 77.06 405 GLY A N 1
ATOM 2846 C CA . GLY A 1 405 ? -48.969 -33.612 -12.177 1.00 77.06 405 GLY A CA 1
ATOM 2847 C C . GLY A 1 405 ? -49.082 -32.108 -11.897 1.00 77.06 405 GLY A C 1
ATOM 2848 O O . GLY A 1 405 ? -48.580 -31.317 -12.695 1.00 77.06 405 GLY A O 1
ATOM 2849 N N . VAL A 1 406 ? -49.756 -31.702 -10.816 1.00 78.00 406 VAL A N 1
ATOM 2850 C CA . VAL A 1 406 ? -49.772 -30.315 -10.330 1.00 78.00 406 VAL A CA 1
ATOM 2851 C C . VAL A 1 406 ? -48.814 -30.214 -9.147 1.00 78.00 406 VAL A C 1
ATOM 2853 O O . VAL A 1 406 ? -49.172 -30.552 -8.026 1.00 78.00 406 VAL A O 1
ATOM 2856 N N . GLY A 1 407 ? -47.580 -29.785 -9.408 1.00 79.12 407 GLY A N 1
ATOM 2857 C CA . GLY A 1 407 ? -46.582 -29.562 -8.364 1.00 79.12 407 GLY A CA 1
ATOM 2858 C C . GLY A 1 407 ? -46.701 -28.180 -7.716 1.00 79.12 407 GLY A C 1
ATOM 2859 O O . GLY A 1 407 ? -47.085 -27.223 -8.392 1.00 79.12 407 GLY A O 1
ATOM 2860 N N . CYS A 1 408 ? -46.351 -28.066 -6.434 1.00 80.12 408 CYS A N 1
ATOM 2861 C CA . CYS A 1 408 ? -46.167 -26.766 -5.776 1.00 80.12 408 CYS A CA 1
ATOM 2862 C C . CYS A 1 408 ? -44.810 -26.139 -6.128 1.00 80.12 408 CYS A C 1
ATOM 2864 O O . CYS A 1 408 ? -43.855 -26.846 -6.456 1.00 80.12 408 CYS A O 1
ATOM 2866 N N . LEU A 1 409 ? -44.720 -24.810 -6.062 1.00 76.88 409 LEU A N 1
ATOM 2867 C CA . LEU A 1 409 ? -43.500 -24.067 -6.375 1.00 76.88 409 LEU A CA 1
ATOM 2868 C C . LEU A 1 409 ? -42.541 -24.015 -5.173 1.00 76.88 409 LEU A C 1
ATOM 2870 O O . LEU A 1 409 ? -42.909 -24.270 -4.026 1.00 76.88 409 LEU A O 1
ATOM 2874 N N . ALA A 1 410 ? -41.274 -23.688 -5.433 1.00 61.91 410 ALA A N 1
ATOM 2875 C CA . ALA A 1 410 ? -40.256 -23.599 -4.389 1.00 61.91 410 ALA A CA 1
ATOM 2876 C C . ALA A 1 410 ? -40.619 -22.529 -3.338 1.00 61.91 410 ALA A C 1
ATOM 2878 O O . ALA A 1 410 ? -40.947 -21.396 -3.684 1.00 61.91 410 ALA A O 1
ATOM 2879 N N . GLY A 1 411 ? -40.553 -22.898 -2.054 1.00 67.50 411 GLY A N 1
ATOM 2880 C CA . GLY A 1 411 ? -41.015 -22.075 -0.924 1.00 67.50 411 GLY A CA 1
ATOM 2881 C C . GLY A 1 411 ? -42.450 -22.380 -0.469 1.00 67.50 411 GLY A C 1
ATOM 2882 O O . GLY A 1 411 ? -42.844 -21.991 0.636 1.00 67.50 411 GLY A O 1
ATOM 2883 N N . GLU A 1 412 ? -43.219 -23.133 -1.256 1.00 81.50 412 GLU A N 1
ATOM 2884 C CA . GLU A 1 412 ? -44.575 -23.560 -0.911 1.00 81.50 412 GLU A CA 1
ATOM 2885 C C . GLU A 1 412 ? -44.611 -24.978 -0.323 1.00 81.50 412 GLU A C 1
ATOM 2887 O O . GLU A 1 412 ? -43.807 -25.845 -0.666 1.00 81.50 412 GLU A O 1
ATOM 2892 N N . ALA A 1 413 ? -45.601 -25.239 0.530 1.00 81.94 413 ALA A N 1
ATOM 2893 C CA . ALA A 1 413 ? -45.925 -26.581 1.005 1.00 81.94 413 ALA A CA 1
ATOM 2894 C C . ALA A 1 413 ? -47.297 -27.025 0.478 1.00 81.94 413 ALA A C 1
ATOM 2896 O O . ALA A 1 413 ? -48.247 -26.240 0.470 1.00 81.94 413 ALA A O 1
ATOM 2897 N N . CYS A 1 414 ? -47.428 -28.304 0.105 1.00 81.94 414 CYS A N 1
ATOM 2898 C CA . CYS A 1 414 ? -48.731 -28.897 -0.194 1.00 81.94 414 CYS A CA 1
ATOM 2899 C C . CYS A 1 414 ? -49.499 -29.163 1.110 1.00 81.94 414 CYS A C 1
ATOM 2901 O O . CYS A 1 414 ? -49.236 -30.142 1.816 1.00 81.94 414 CYS A O 1
ATOM 2903 N N . VAL A 1 415 ? -50.454 -28.290 1.439 1.00 85.88 415 VAL A N 1
ATOM 2904 C CA . VAL A 1 415 ? -51.266 -28.380 2.660 1.00 85.88 415 VAL A CA 1
ATOM 2905 C C . VAL A 1 415 ? -52.734 -28.559 2.277 1.00 85.88 415 VAL A C 1
ATOM 2907 O O . VAL A 1 415 ? -53.359 -27.675 1.699 1.00 85.88 415 VAL A O 1
ATOM 2910 N N . ASP A 1 416 ? -53.285 -29.737 2.586 1.00 85.50 416 ASP A N 1
ATOM 2911 C CA . ASP A 1 416 ? -54.659 -30.148 2.243 1.00 85.50 416 ASP A CA 1
ATOM 2912 C C . ASP A 1 416 ? -55.001 -30.054 0.735 1.00 85.50 416 ASP A C 1
ATOM 2914 O O . ASP A 1 416 ? -56.168 -29.940 0.351 1.00 85.50 416 ASP A O 1
ATOM 2918 N N . GLY A 1 417 ? -53.990 -30.189 -0.133 1.00 81.88 417 GLY A N 1
ATOM 2919 C CA . GLY A 1 417 ? -54.147 -30.148 -1.593 1.00 81.88 417 GLY A CA 1
ATOM 2920 C C . GLY A 1 417 ? -54.151 -28.739 -2.197 1.00 81.88 417 GLY A C 1
ATOM 2921 O O . GLY A 1 417 ? -54.633 -28.566 -3.315 1.00 81.88 417 GLY A O 1
ATOM 2922 N N . ALA A 1 418 ? -53.642 -27.743 -1.467 1.00 80.56 418 ALA A N 1
ATOM 2923 C CA . ALA A 1 418 ? -53.325 -26.417 -1.985 1.00 80.56 418 ALA A CA 1
ATOM 2924 C C . ALA A 1 418 ? -51.874 -26.048 -1.643 1.00 80.56 418 ALA A C 1
ATOM 2926 O O . ALA A 1 418 ? -51.381 -26.384 -0.565 1.00 80.56 418 ALA A O 1
ATOM 2927 N N . CYS A 1 419 ? -51.215 -25.341 -2.556 1.00 81.81 419 CYS A N 1
ATOM 2928 C CA . CYS A 1 419 ? -49.884 -24.791 -2.344 1.00 81.81 419 CYS A CA 1
ATOM 2929 C C . CYS A 1 419 ? -49.995 -23.471 -1.572 1.00 81.81 419 CYS A C 1
ATOM 2931 O O . CYS A 1 419 ? -50.845 -22.634 -1.885 1.00 81.81 419 CYS A O 1
ATOM 2933 N N . VAL A 1 420 ? -49.200 -23.325 -0.511 1.00 83.38 420 VAL A N 1
ATOM 2934 C CA . VAL A 1 420 ? -49.202 -22.146 0.368 1.00 83.38 420 VAL A CA 1
ATOM 2935 C C . VAL A 1 420 ? -47.784 -21.800 0.813 1.00 83.38 420 VAL A C 1
ATOM 2937 O O . VAL A 1 420 ? -46.995 -22.703 1.092 1.00 83.38 420 VAL A O 1
ATOM 2940 N N . CYS A 1 421 ? -47.479 -20.503 0.925 1.00 80.69 421 CYS A N 1
ATOM 2941 C CA . CYS A 1 421 ? -46.187 -20.012 1.410 1.00 80.69 421 CYS A CA 1
ATOM 2942 C C . CYS A 1 421 ? -45.829 -20.589 2.785 1.00 80.69 421 CYS A C 1
ATOM 2944 O O . CYS A 1 421 ? -46.630 -20.540 3.726 1.00 80.69 421 CYS A O 1
ATOM 2946 N N . SER A 1 422 ? -44.607 -21.108 2.895 1.00 79.31 422 SER A N 1
ATOM 2947 C CA . SER A 1 422 ? -44.052 -21.626 4.147 1.00 79.31 422 SER A CA 1
ATOM 2948 C C . SER A 1 422 ? -43.711 -20.497 5.129 1.00 79.31 422 SER A C 1
ATOM 2950 O O . SER A 1 422 ? -43.579 -19.332 4.751 1.00 79.31 422 SER A O 1
ATOM 2952 N N . GLU A 1 423 ? -43.561 -20.828 6.413 1.00 72.00 423 GLU A N 1
ATOM 2953 C CA . GLU A 1 423 ? -43.220 -19.845 7.449 1.00 72.00 423 GLU A CA 1
ATOM 2954 C C . GLU A 1 423 ? -41.885 -19.142 7.124 1.00 72.00 423 GLU A C 1
ATOM 2956 O O . GLU A 1 423 ? -40.889 -19.793 6.824 1.00 72.00 423 GLU A O 1
ATOM 2961 N N . GLY A 1 424 ? -41.886 -17.803 7.138 1.00 65.19 424 GLY A N 1
ATOM 2962 C CA . GLY A 1 424 ? -40.756 -16.967 6.705 1.00 65.19 424 GLY A CA 1
ATOM 2963 C C . GLY A 1 424 ? -40.881 -16.378 5.292 1.00 65.19 424 GLY A C 1
ATOM 2964 O O . GLY A 1 424 ? -40.163 -15.431 4.979 1.00 65.19 424 GLY A O 1
ATOM 2965 N N . TYR A 1 425 ? -41.820 -16.859 4.471 1.00 72.06 425 TYR A N 1
ATOM 2966 C CA . TYR A 1 425 ? -42.063 -16.360 3.112 1.00 72.06 425 TYR A CA 1
ATOM 2967 C C . TYR A 1 425 ? -43.361 -15.541 3.036 1.00 72.06 425 TYR A C 1
ATOM 2969 O O . TYR A 1 425 ? -44.368 -15.871 3.669 1.00 72.06 425 TYR A O 1
ATOM 2977 N N . PHE A 1 426 ? -43.340 -14.460 2.257 1.00 75.00 426 PHE A N 1
ATOM 2978 C CA . PHE A 1 426 ? -44.422 -13.484 2.137 1.00 75.00 426 PHE A CA 1
ATOM 2979 C C . PHE A 1 426 ? -44.813 -13.276 0.669 1.00 75.00 426 PHE A C 1
ATOM 2981 O O . PHE A 1 426 ? -43.983 -12.876 -0.145 1.00 75.00 426 PHE A O 1
ATOM 2988 N N . ASP A 1 427 ? -46.095 -13.496 0.370 1.00 78.81 427 ASP A N 1
ATOM 2989 C CA . ASP A 1 427 ? -46.774 -13.001 -0.834 1.00 78.81 427 ASP A CA 1
ATOM 2990 C C . ASP A 1 427 ? -47.007 -11.485 -0.662 1.00 78.81 427 ASP A C 1
ATOM 2992 O O . ASP A 1 427 ? -47.778 -11.047 0.205 1.00 78.81 427 ASP A O 1
ATOM 2996 N N . CYS A 1 428 ? -46.257 -10.681 -1.416 1.00 76.00 428 CYS A N 1
ATOM 2997 C CA . CYS A 1 428 ? -46.185 -9.226 -1.286 1.00 76.00 428 CYS A CA 1
ATOM 2998 C C . CYS A 1 428 ? -47.064 -8.471 -2.284 1.00 76.00 428 CYS A C 1
ATOM 3000 O O . CYS A 1 428 ? -47.452 -7.328 -1.998 1.00 76.00 428 CYS A O 1
ATOM 3002 N N . ASP A 1 429 ? -47.418 -9.092 -3.413 1.00 76.12 429 ASP A N 1
ATOM 3003 C CA . ASP A 1 429 ? -48.332 -8.500 -4.395 1.00 76.12 429 ASP A CA 1
ATOM 3004 C C . ASP A 1 429 ? -49.766 -9.072 -4.349 1.00 76.12 429 ASP A C 1
ATOM 3006 O O . ASP A 1 429 ? -50.696 -8.478 -4.909 1.00 76.12 429 ASP A O 1
ATOM 3010 N N . GLY A 1 430 ? -49.972 -10.119 -3.545 1.00 69.62 430 GLY A N 1
ATOM 3011 C CA . GLY A 1 430 ? -51.255 -10.737 -3.212 1.00 69.62 430 GLY A CA 1
ATOM 3012 C C . GLY A 1 430 ? -51.702 -11.807 -4.208 1.00 69.62 430 GLY A C 1
ATOM 3013 O O . GLY A 1 430 ? -52.916 -11.975 -4.389 1.00 69.62 430 GLY A O 1
ATOM 3014 N N . LYS A 1 431 ? -50.763 -12.464 -4.901 1.00 72.31 431 LYS A N 1
ATOM 3015 C CA . LYS A 1 431 ? -51.032 -13.425 -5.979 1.00 72.31 431 LYS A CA 1
ATOM 3016 C C . LYS A 1 431 ? -50.248 -14.729 -5.810 1.00 72.31 431 LYS A C 1
ATOM 3018 O O . LYS A 1 431 ? -49.269 -14.979 -6.504 1.00 72.31 431 LYS A O 1
ATOM 3023 N N . ALA A 1 432 ? -50.833 -15.646 -5.044 1.00 60.31 432 ALA A N 1
ATOM 3024 C CA . ALA A 1 432 ? -50.402 -17.044 -4.896 1.00 60.31 432 ALA A CA 1
ATOM 3025 C C . ALA A 1 432 ? -50.166 -17.843 -6.208 1.00 60.31 432 ALA A C 1
ATOM 3027 O O . ALA A 1 432 ? -49.656 -18.953 -6.166 1.00 60.31 432 ALA A O 1
ATOM 3028 N N . GLU A 1 433 ? -50.532 -17.325 -7.384 1.00 63.06 433 GLU A N 1
ATOM 3029 C CA . GLU A 1 433 ? -50.211 -17.920 -8.693 1.00 63.06 433 GLU A CA 1
ATOM 3030 C C . GLU A 1 433 ? -48.772 -17.636 -9.175 1.00 63.06 433 GLU A C 1
ATOM 3032 O O . GLU A 1 433 ? -48.317 -18.276 -10.123 1.00 63.06 433 GLU A O 1
ATOM 3037 N N . ASN A 1 434 ? -48.051 -16.713 -8.521 1.00 65.00 434 ASN A N 1
ATOM 3038 C CA . ASN A 1 434 ? -46.621 -16.447 -8.728 1.00 65.00 434 ASN A CA 1
ATOM 3039 C C . ASN A 1 434 ? -45.727 -16.835 -7.527 1.00 65.00 434 ASN A C 1
ATOM 3041 O O . ASN A 1 434 ? -44.526 -16.568 -7.559 1.00 65.00 434 ASN A O 1
ATOM 3045 N N . GLY A 1 435 ? -46.275 -17.537 -6.528 1.00 70.00 435 GLY A N 1
ATOM 3046 C CA . GLY A 1 435 ? -45.547 -18.001 -5.346 1.00 70.00 435 GLY A CA 1
ATOM 3047 C C . GLY A 1 435 ? -45.455 -16.937 -4.248 1.00 70.00 435 GLY A C 1
ATOM 3048 O O . GLY A 1 435 ? -46.457 -16.319 -3.896 1.00 70.00 435 GLY A O 1
ATOM 3049 N N . CYS A 1 436 ? -44.261 -16.773 -3.671 1.00 75.06 436 CYS A N 1
ATOM 3050 C CA . CYS A 1 436 ? -43.988 -15.865 -2.555 1.00 75.06 436 CYS A CA 1
ATOM 3051 C C . CYS A 1 436 ? -42.798 -14.960 -2.920 1.00 75.06 436 CYS A C 1
ATOM 3053 O O . CYS A 1 436 ? -41.690 -15.461 -3.121 1.00 75.06 436 CYS A O 1
ATOM 3055 N N . GLU A 1 437 ? -42.984 -13.641 -3.001 1.00 76.50 437 GLU A N 1
ATOM 3056 C CA . GLU A 1 437 ? -41.980 -12.737 -3.597 1.00 76.50 437 GLU A CA 1
ATOM 3057 C C . GLU A 1 437 ? -40.868 -12.298 -2.632 1.00 76.50 437 GLU A C 1
ATOM 3059 O O . GLU A 1 437 ? -39.887 -11.694 -3.069 1.00 76.50 437 GLU A O 1
ATOM 3064 N N . SER A 1 438 ? -41.008 -12.538 -1.323 1.00 64.69 438 SER A N 1
ATOM 3065 C CA . SER A 1 438 ? -40.046 -12.045 -0.329 1.00 64.69 438 SER A CA 1
ATOM 3066 C C . SER A 1 438 ? -39.885 -12.963 0.883 1.00 64.69 438 SER A C 1
ATOM 3068 O O . SER A 1 438 ? -40.858 -13.463 1.441 1.00 64.69 438 SER A O 1
ATOM 3070 N N . THR A 1 439 ? -38.649 -13.096 1.368 1.00 63.66 439 THR A N 1
ATOM 3071 C CA . THR A 1 439 ? -38.286 -13.722 2.659 1.00 63.66 439 THR A CA 1
ATOM 3072 C C . THR A 1 439 ? -38.316 -12.738 3.839 1.00 63.66 439 THR A C 1
ATOM 3074 O O . THR A 1 439 ? -37.978 -13.073 4.972 1.00 63.66 439 THR A O 1
ATOM 3077 N N . THR A 1 440 ? -38.710 -11.485 3.592 1.00 59.81 440 THR A N 1
ATOM 3078 C CA . THR A 1 440 ? -38.864 -10.436 4.613 1.00 59.81 440 THR A CA 1
ATOM 3079 C C . THR A 1 440 ? -40.173 -9.668 4.424 1.00 59.81 440 THR A C 1
ATOM 3081 O O . THR A 1 440 ? -40.759 -9.664 3.341 1.00 59.81 440 THR A O 1
ATOM 3084 N N . ALA A 1 441 ? -40.655 -9.001 5.476 1.00 67.06 441 ALA A N 1
ATOM 3085 C CA . ALA A 1 441 ? -41.897 -8.234 5.399 1.00 67.06 441 ALA A CA 1
ATOM 3086 C C . ALA A 1 441 ? -41.810 -7.116 4.337 1.00 67.06 441 ALA A C 1
ATOM 3088 O O . ALA A 1 441 ? -40.892 -6.299 4.362 1.00 67.06 441 ALA A O 1
ATOM 3089 N N . CYS A 1 442 ? -42.793 -7.079 3.435 1.00 74.38 442 CYS A N 1
ATOM 3090 C CA . CYS A 1 442 ? -42.793 -6.281 2.205 1.00 74.38 442 CYS A CA 1
ATOM 3091 C C . CYS A 1 442 ? -42.452 -4.792 2.420 1.00 74.38 442 CYS A C 1
ATOM 3093 O O . CYS A 1 442 ? -43.107 -4.092 3.201 1.00 74.38 442 CYS A O 1
ATOM 3095 N N . SER A 1 443 ? -41.449 -4.295 1.689 1.00 72.38 443 SER A N 1
ATOM 3096 C CA . SER A 1 443 ? -40.861 -2.958 1.886 1.00 72.38 443 SER A CA 1
ATOM 3097 C C . SER A 1 443 ? -41.753 -1.793 1.448 1.00 72.38 443 SER A C 1
ATOM 3099 O O . SER A 1 443 ? -41.572 -0.662 1.917 1.00 72.38 443 SER A O 1
ATOM 3101 N N . CYS A 1 444 ? -42.650 -2.025 0.491 1.00 78.75 444 CYS A N 1
ATOM 3102 C CA . CYS A 1 444 ? -43.566 -1.028 -0.059 1.00 78.75 444 CYS A CA 1
ATOM 3103 C C . CYS A 1 444 ? -44.715 -1.694 -0.821 1.00 78.75 444 CYS A C 1
ATOM 3105 O O . CYS A 1 444 ? -44.747 -2.910 -0.984 1.00 78.75 444 CYS A O 1
ATOM 3107 N N . LYS A 1 445 ? -45.697 -0.909 -1.274 1.00 84.38 445 LYS A N 1
ATOM 3108 C CA . LYS A 1 445 ? -46.746 -1.443 -2.153 1.00 84.38 445 LYS A CA 1
ATOM 3109 C C . LYS A 1 445 ? -46.291 -1.410 -3.612 1.00 84.38 445 LYS A C 1
ATOM 3111 O O . LYS A 1 445 ? -45.734 -0.389 -4.018 1.00 84.38 445 LYS A O 1
ATOM 3116 N N . PRO A 1 446 ? -46.589 -2.441 -4.421 1.00 83.12 446 PRO A N 1
ATOM 3117 C CA . PRO A 1 446 ? -46.266 -2.443 -5.841 1.00 83.12 446 PRO A CA 1
ATOM 3118 C C . PRO A 1 446 ? -46.636 -1.138 -6.560 1.00 83.12 446 PRO A C 1
ATOM 3120 O O . PRO A 1 446 ? -47.775 -0.666 -6.476 1.00 83.12 446 PRO A O 1
ATOM 3123 N N . GLY A 1 447 ? -45.666 -0.520 -7.239 1.00 81.56 447 GLY A N 1
ATOM 3124 C CA . GLY A 1 447 ? -45.855 0.751 -7.952 1.00 81.56 447 GLY A CA 1
ATOM 3125 C C . GLY A 1 447 ? -46.059 2.007 -7.083 1.00 81.56 447 GLY A C 1
ATOM 3126 O O . GLY A 1 447 ? -46.331 3.083 -7.627 1.00 81.56 447 GLY A O 1
ATOM 3127 N N . GLU A 1 448 ? -45.930 1.921 -5.753 1.00 87.94 448 GLU A N 1
ATOM 3128 C CA . GLU A 1 448 ? -45.898 3.085 -4.855 1.00 87.94 448 GLU A CA 1
ATOM 3129 C C . GLU A 1 448 ? -44.734 4.026 -5.222 1.00 87.94 448 GLU A C 1
ATOM 3131 O O . GLU A 1 448 ? -43.752 3.615 -5.834 1.00 87.94 448 GLU A O 1
ATOM 3136 N N . LYS A 1 449 ? -44.815 5.315 -4.877 1.00 87.69 449 LYS A N 1
ATOM 3137 C CA . LYS A 1 449 ? -43.787 6.313 -5.221 1.00 87.69 449 LYS A CA 1
ATOM 3138 C C . LYS A 1 449 ? -43.316 7.075 -3.995 1.00 87.69 449 LYS A C 1
ATOM 3140 O O . LYS A 1 449 ? -44.137 7.582 -3.232 1.00 87.69 449 LYS A O 1
ATOM 3145 N N . ARG A 1 450 ? -41.996 7.217 -3.844 1.00 87.12 450 ARG A N 1
ATOM 3146 C CA . ARG A 1 450 ? -41.379 8.032 -2.788 1.00 87.12 450 ARG A CA 1
ATOM 3147 C C . ARG A 1 450 ? -40.310 8.956 -3.345 1.00 87.12 450 ARG A C 1
ATOM 3149 O O . ARG A 1 450 ? -39.648 8.655 -4.335 1.00 87.12 450 ARG A O 1
ATOM 3156 N N . LYS A 1 451 ? -40.089 10.063 -2.642 1.00 88.19 451 LYS A N 1
ATOM 3157 C CA . LYS A 1 451 ? -38.930 10.919 -2.885 1.00 88.19 451 LYS A CA 1
ATOM 3158 C C . LYS A 1 451 ? -37.651 10.259 -2.390 1.00 88.19 451 LYS A C 1
ATOM 3160 O O . LYS A 1 451 ? -37.664 9.544 -1.390 1.00 88.19 451 LYS A O 1
ATOM 3165 N N . CYS A 1 452 ? -36.550 10.571 -3.052 1.00 77.00 452 CYS A N 1
ATOM 3166 C CA . CYS A 1 452 ? -35.227 10.071 -2.717 1.00 77.00 452 CYS A CA 1
ATOM 3167 C C . CYS A 1 452 ? -34.175 11.164 -2.904 1.00 77.00 452 CYS A C 1
ATOM 3169 O O . CYS A 1 452 ? -34.294 12.040 -3.765 1.00 77.00 452 CYS A O 1
ATOM 3171 N N . TRP A 1 453 ? -33.132 11.105 -2.090 1.00 81.19 453 TRP A N 1
ATOM 3172 C CA . TRP A 1 453 ? -32.078 12.102 -2.045 1.00 81.19 453 TRP A CA 1
ATOM 3173 C C . TRP A 1 453 ? -30.729 11.387 -1.941 1.00 81.19 453 TRP A C 1
ATOM 3175 O O . TRP A 1 453 ? -30.618 10.418 -1.196 1.00 81.19 453 TRP A O 1
ATOM 3185 N N . ARG A 1 454 ? -29.747 11.812 -2.749 1.00 65.62 454 ARG A N 1
ATOM 3186 C CA . ARG A 1 454 ? -28.415 11.179 -2.838 1.00 65.62 454 ARG A CA 1
ATOM 3187 C C . ARG A 1 454 ? -27.275 12.048 -2.285 1.00 65.62 454 ARG A C 1
ATOM 3189 O O . ARG A 1 454 ? -26.148 11.580 -2.232 1.00 65.62 454 ARG A O 1
ATOM 3196 N N . GLY A 1 455 ? -27.548 13.305 -1.927 1.00 59.72 455 GLY A N 1
ATOM 3197 C CA . GLY A 1 455 ? -26.577 14.198 -1.285 1.00 59.72 455 GLY A CA 1
ATOM 3198 C C . GLY A 1 455 ? -26.702 14.183 0.242 1.00 59.72 455 GLY A C 1
ATOM 3199 O O . GLY A 1 455 ? -27.525 13.462 0.806 1.00 59.72 455 GLY A O 1
ATOM 3200 N N . SER A 1 456 ? -25.944 15.042 0.922 1.00 63.25 456 SER A N 1
ATOM 3201 C CA . SER A 1 456 ? -26.163 15.325 2.348 1.00 63.25 456 SER A CA 1
ATOM 3202 C C . SER A 1 456 ? -27.503 16.044 2.563 1.00 63.25 456 SER A C 1
ATOM 3204 O O . SER A 1 456 ? -27.943 16.809 1.706 1.00 63.25 456 SER A O 1
ATOM 3206 N N . GLU A 1 457 ? -28.171 15.865 3.707 1.00 75.56 457 GLU A N 1
ATOM 3207 C CA . GLU A 1 457 ? -29.404 16.628 4.005 1.00 75.56 457 GLU A CA 1
ATOM 3208 C C . GLU A 1 457 ? -29.163 18.152 4.008 1.00 75.56 457 GLU A C 1
ATOM 3210 O O . GLU A 1 457 ? -30.061 18.931 3.700 1.00 75.56 457 GLU A O 1
ATOM 3215 N N . GLU A 1 458 ? -27.928 18.595 4.260 1.00 70.19 458 GLU A N 1
ATOM 3216 C CA . GLU A 1 458 ? -27.542 20.009 4.225 1.00 70.19 458 GLU A CA 1
ATOM 3217 C C . GLU A 1 458 ? -27.490 20.614 2.813 1.00 70.19 458 GLU A C 1
ATOM 3219 O O . GLU A 1 458 ? -27.603 21.833 2.689 1.00 70.19 458 GLU A O 1
ATOM 3224 N N . THR A 1 459 ? -27.349 19.804 1.758 1.00 71.25 459 THR A N 1
ATOM 3225 C CA . THR A 1 459 ? -27.353 20.242 0.341 1.00 71.25 459 THR A CA 1
ATOM 3226 C C . THR A 1 459 ? -28.727 20.072 -0.329 1.00 71.25 459 THR A C 1
ATOM 3228 O O . THR A 1 459 ? -28.941 20.425 -1.492 1.00 71.25 459 THR A O 1
ATOM 3231 N N . ARG A 1 460 ? -29.706 19.538 0.411 1.00 84.12 460 ARG A N 1
ATOM 3232 C CA . ARG A 1 460 ? -31.018 19.150 -0.107 1.00 84.12 460 ARG A CA 1
ATOM 3233 C C . ARG A 1 460 ? -31.887 20.354 -0.473 1.00 84.12 460 ARG A C 1
ATOM 3235 O O . ARG A 1 460 ? -32.165 21.217 0.354 1.00 84.12 460 ARG A O 1
ATOM 3242 N N . ASN A 1 461 ? -32.383 20.371 -1.713 1.00 86.62 461 ASN A N 1
ATOM 3243 C CA . ASN A 1 461 ? -33.208 21.452 -2.282 1.00 86.62 461 ASN A CA 1
ATOM 3244 C C . ASN A 1 461 ? -32.553 22.858 -2.244 1.00 86.62 461 ASN A C 1
ATOM 3246 O O . ASN A 1 461 ? -33.261 23.868 -2.225 1.00 86.62 461 ASN A O 1
ATOM 3250 N N . LYS A 1 462 ? -31.214 22.927 -2.242 1.00 84.88 462 LYS A N 1
ATOM 3251 C CA . LYS A 1 462 ? -30.425 24.153 -2.460 1.00 84.88 462 LYS A CA 1
ATOM 3252 C C . LYS A 1 462 ? -29.964 24.262 -3.916 1.00 84.88 462 LYS A C 1
ATOM 3254 O O . LYS A 1 462 ? -29.961 23.267 -4.633 1.00 84.88 462 LYS A O 1
ATOM 3259 N N . GLY A 1 463 ? -29.584 25.459 -4.359 1.00 84.56 463 GLY A N 1
ATOM 3260 C CA . GLY A 1 463 ? -29.060 25.681 -5.707 1.00 84.56 463 GLY A CA 1
ATOM 3261 C C . GLY A 1 463 ? -29.938 25.118 -6.825 1.00 84.56 463 GLY A C 1
ATOM 3262 O O . GLY A 1 463 ? -31.127 25.433 -6.929 1.00 84.56 463 GLY A O 1
ATOM 3263 N N . ILE A 1 464 ? -29.342 24.282 -7.678 1.00 82.12 464 ILE A N 1
ATOM 3264 C CA . ILE A 1 464 ? -30.062 23.514 -8.712 1.00 82.12 464 ILE A CA 1
ATOM 3265 C C . ILE A 1 464 ? -30.616 22.171 -8.222 1.00 82.12 464 ILE A C 1
ATOM 3267 O O . ILE A 1 464 ? -31.349 21.501 -8.966 1.00 82.12 464 ILE A O 1
ATOM 3271 N N . CYS A 1 465 ? -30.241 21.760 -7.012 1.00 86.38 465 CYS A N 1
ATOM 3272 C CA . CYS A 1 465 ? -30.532 20.446 -6.482 1.00 86.38 465 CYS A CA 1
ATOM 3273 C C . CYS A 1 465 ? -32.003 20.249 -6.134 1.00 86.38 465 CYS A C 1
ATOM 3275 O O . CYS A 1 465 ? -32.712 21.155 -5.697 1.00 86.38 465 CYS A O 1
ATOM 3277 N N . ARG A 1 466 ? -32.458 19.009 -6.308 1.00 90.56 466 ARG A N 1
ATOM 3278 C CA . ARG A 1 466 ? -33.809 18.559 -5.976 1.00 90.56 466 ARG A CA 1
ATOM 3279 C C . ARG A 1 466 ? -33.849 17.050 -5.800 1.00 90.56 466 ARG A C 1
ATOM 3281 O O . ARG A 1 466 ? -33.130 16.319 -6.484 1.00 90.56 466 ARG A O 1
ATOM 3288 N N . ASP A 1 467 ? -34.759 16.609 -4.944 1.00 87.56 467 ASP A N 1
ATOM 3289 C CA . ASP A 1 467 ? -35.108 15.199 -4.780 1.00 87.56 467 ASP A CA 1
ATOM 3290 C C . ASP A 1 467 ? -35.400 14.525 -6.130 1.00 87.56 467 ASP A C 1
ATOM 3292 O O . ASP A 1 467 ? -36.032 15.112 -7.015 1.00 87.56 467 ASP A O 1
ATOM 3296 N N . GLY A 1 468 ? -34.970 13.272 -6.257 1.00 85.06 468 GLY A N 1
ATOM 3297 C CA . GLY A 1 468 ? -35.493 12.364 -7.269 1.00 85.06 468 GLY A CA 1
ATOM 3298 C C . GLY A 1 468 ? -36.738 11.632 -6.776 1.00 85.06 468 GLY A C 1
ATOM 3299 O O . GLY A 1 468 ? -37.197 11.822 -5.644 1.00 85.06 468 GLY A O 1
ATOM 3300 N N . GLU A 1 469 ? -37.243 10.739 -7.616 1.00 88.81 469 GLU A N 1
ATOM 3301 C CA . GLU A 1 469 ? -38.329 9.818 -7.295 1.00 88.81 469 GLU A CA 1
ATOM 3302 C C . GLU A 1 469 ? -37.858 8.366 -7.473 1.00 88.81 469 GLU A C 1
ATOM 3304 O O . GLU A 1 469 ? -37.202 8.030 -8.463 1.00 88.81 469 GLU A O 1
ATOM 3309 N N . GLN A 1 470 ? -38.183 7.514 -6.500 1.00 78.31 470 GLN A N 1
ATOM 3310 C CA . GLN A 1 470 ? -38.146 6.056 -6.625 1.00 78.31 470 GLN A CA 1
ATOM 3311 C C . GLN A 1 470 ? -39.579 5.561 -6.790 1.00 78.31 470 GLN A C 1
ATOM 3313 O O . GLN A 1 470 ? -40.490 6.040 -6.109 1.00 78.31 470 GLN A O 1
ATOM 3318 N N . THR A 1 471 ? -39.760 4.570 -7.654 1.00 85.44 471 THR A N 1
ATOM 3319 C CA . THR A 1 471 ? -41.005 3.798 -7.741 1.00 85.44 471 THR A CA 1
ATOM 3320 C C . THR A 1 471 ? -40.730 2.425 -7.136 1.00 85.44 471 THR A C 1
ATOM 3322 O O . THR A 1 471 ? -39.700 1.829 -7.448 1.00 85.44 471 THR A O 1
ATOM 3325 N N . CYS A 1 472 ? -41.587 1.973 -6.226 1.00 75.00 472 CYS A N 1
ATOM 3326 C CA . CYS A 1 472 ? -41.592 0.610 -5.718 1.00 75.00 472 CYS A CA 1
ATOM 3327 C C . CYS A 1 472 ? -41.815 -0.337 -6.897 1.00 75.00 472 CYS A C 1
ATOM 3329 O O . CYS A 1 472 ? -42.572 -0.013 -7.818 1.00 75.00 472 CYS A O 1
ATOM 3331 N N . ASP A 1 473 ? -41.108 -1.454 -6.901 1.00 77.62 473 ASP A N 1
ATOM 3332 C CA . ASP A 1 473 ? -41.123 -2.404 -8.002 1.00 77.62 473 ASP A CA 1
ATOM 3333 C C . ASP A 1 473 ? -42.496 -3.109 -8.141 1.00 77.62 473 ASP A C 1
ATOM 3335 O O . ASP A 1 473 ? -43.446 -2.810 -7.415 1.00 77.62 473 ASP A O 1
ATOM 3339 N N . ALA A 1 474 ? -42.642 -4.005 -9.119 1.00 71.06 474 ALA A N 1
ATOM 3340 C CA . ALA A 1 474 ? -43.919 -4.674 -9.380 1.00 71.06 474 ALA A CA 1
ATOM 3341 C C . ALA A 1 474 ? -44.291 -5.740 -8.327 1.00 71.06 474 ALA A C 1
ATOM 3343 O O . ALA A 1 474 ? -45.467 -6.076 -8.228 1.00 71.06 474 ALA A O 1
ATOM 3344 N N . THR A 1 475 ? -43.325 -6.231 -7.543 1.00 66.94 475 THR A N 1
ATOM 3345 C CA . THR A 1 475 ? -43.518 -7.239 -6.481 1.00 66.94 475 THR A CA 1
ATOM 3346 C C . THR A 1 475 ? -43.774 -6.627 -5.100 1.00 66.94 475 THR A C 1
ATOM 3348 O O . THR A 1 475 ? -44.323 -7.283 -4.221 1.00 66.94 475 THR A O 1
ATOM 3351 N N . GLY A 1 476 ? -43.399 -5.358 -4.881 1.00 70.56 476 GLY A N 1
ATOM 3352 C CA . GLY A 1 476 ? -43.502 -4.705 -3.568 1.00 70.56 476 GLY A CA 1
ATOM 3353 C C . GLY A 1 476 ? -42.313 -4.973 -2.634 1.00 70.56 476 GLY A C 1
ATOM 3354 O O . GLY A 1 476 ? -42.265 -4.453 -1.512 1.00 70.56 476 GLY A O 1
ATOM 3355 N N . ALA A 1 477 ? -41.335 -5.762 -3.082 1.00 61.44 477 ALA A N 1
ATOM 3356 C CA . ALA A 1 477 ? -40.168 -6.127 -2.295 1.00 61.44 477 ALA A CA 1
ATOM 3357 C C . ALA A 1 477 ? -39.175 -4.962 -2.121 1.00 61.44 477 ALA A C 1
ATOM 3359 O O . ALA A 1 477 ? -38.543 -4.864 -1.064 1.00 61.44 477 ALA A O 1
ATOM 3360 N N . PHE A 1 478 ? -39.037 -4.049 -3.097 1.00 66.69 478 PHE A N 1
ATOM 3361 C CA . PHE A 1 478 ? -38.005 -3.001 -3.053 1.00 66.69 478 PHE A CA 1
ATOM 3362 C C . PHE A 1 478 ? -38.316 -1.713 -3.838 1.00 66.69 478 PHE A C 1
ATOM 3364 O O . PHE A 1 478 ? -39.183 -1.617 -4.702 1.00 66.69 478 PHE A O 1
ATOM 3371 N N . TRP A 1 479 ? -37.550 -0.664 -3.529 1.00 70.69 479 TRP A N 1
ATOM 3372 C CA . TRP A 1 479 ? -37.637 0.640 -4.186 1.00 70.69 479 TRP A CA 1
ATOM 3373 C C . TRP A 1 479 ? -36.635 0.751 -5.339 1.00 70.69 479 TRP A C 1
ATOM 3375 O O . TRP A 1 479 ? -35.428 0.703 -5.109 1.00 70.69 479 TRP A O 1
ATOM 3385 N N . GLY A 1 480 ? -37.131 0.978 -6.559 1.00 66.88 480 GLY A N 1
ATOM 3386 C CA . GLY A 1 480 ? -36.319 1.135 -7.770 1.00 66.88 480 GLY A CA 1
ATOM 3387 C C . GLY A 1 480 ? -35.386 2.354 -7.756 1.00 66.88 480 GLY A C 1
ATOM 3388 O O . GLY A 1 480 ? -35.335 3.125 -6.797 1.00 66.88 480 GLY A O 1
ATOM 3389 N N . SER A 1 481 ? -34.622 2.553 -8.832 1.00 62.31 481 SER A N 1
ATOM 3390 C CA . SER A 1 481 ? -33.573 3.581 -8.869 1.00 62.31 481 SER A CA 1
ATOM 3391 C C . SER A 1 481 ? -34.112 5.009 -8.675 1.00 62.31 481 SER A C 1
ATOM 3393 O O . SER A 1 481 ? -35.207 5.376 -9.100 1.00 62.31 481 SER A O 1
ATOM 3395 N N . CYS A 1 482 ? -33.325 5.839 -7.986 1.00 66.12 482 CYS A N 1
ATOM 3396 C CA . CYS A 1 482 ? -33.681 7.225 -7.694 1.00 66.12 482 CYS A CA 1
ATOM 3397 C C . CYS A 1 482 ? -33.459 8.100 -8.941 1.00 66.12 482 CYS A C 1
ATOM 3399 O O . CYS A 1 482 ? -32.308 8.394 -9.275 1.00 66.12 482 CYS A O 1
ATOM 3401 N N . THR A 1 483 ? -34.532 8.482 -9.641 1.00 71.88 483 THR A N 1
ATOM 3402 C CA . THR A 1 483 ? -34.481 9.137 -10.967 1.00 71.88 483 THR A CA 1
ATOM 3403 C C . THR A 1 483 ? -35.017 10.573 -10.948 1.00 71.88 483 THR A C 1
ATOM 3405 O O . THR A 1 483 ? -35.711 10.980 -10.021 1.00 71.88 483 THR A O 1
ATOM 3408 N N . GLY A 1 484 ? -34.665 11.384 -11.955 1.00 73.88 484 GLY A N 1
ATOM 3409 C CA . GLY A 1 484 ? -35.178 12.757 -12.142 1.00 73.88 484 GLY A CA 1
ATOM 3410 C C . GLY A 1 484 ? -34.663 13.827 -11.162 1.00 73.88 484 GLY A C 1
ATOM 3411 O O . GLY A 1 484 ? -34.879 15.026 -11.391 1.00 73.88 484 GLY A O 1
ATOM 3412 N N . GLY A 1 485 ? -33.963 13.411 -10.105 1.00 76.94 485 GLY A N 1
ATOM 3413 C CA . GLY A 1 485 ? -33.294 14.303 -9.166 1.00 76.94 485 GLY A CA 1
ATOM 3414 C C . GLY A 1 485 ? -32.094 15.007 -9.793 1.00 76.94 485 GLY A C 1
ATOM 3415 O O . GLY A 1 485 ? -31.538 14.564 -10.797 1.00 76.94 485 GLY A O 1
ATOM 3416 N N . VAL A 1 486 ? -31.705 16.123 -9.184 1.00 76.12 486 VAL A N 1
ATOM 3417 C CA . VAL A 1 486 ? -30.415 16.774 -9.439 1.00 76.12 486 VAL A CA 1
ATOM 3418 C C . VAL A 1 486 ? -29.717 16.848 -8.098 1.00 76.12 486 VAL A C 1
ATOM 3420 O O . VAL A 1 486 ? -30.287 17.343 -7.128 1.00 76.12 486 VAL A O 1
ATOM 3423 N N . TYR A 1 487 ? -28.519 16.291 -8.051 1.00 70.62 487 TYR A N 1
ATOM 3424 C CA . TYR A 1 487 ? -27.719 16.131 -6.844 1.00 70.62 487 TYR A CA 1
ATOM 3425 C C . TYR A 1 487 ? -26.498 17.055 -6.928 1.00 70.62 487 TYR A C 1
ATOM 3427 O O . TYR A 1 487 ? -26.225 17.554 -8.025 1.00 70.62 487 TYR A O 1
ATOM 3435 N N . PRO A 1 488 ? -25.785 17.289 -5.811 1.00 63.88 488 PRO A N 1
ATOM 3436 C CA . PRO A 1 488 ? -24.581 18.110 -5.796 1.00 63.88 488 PRO A CA 1
ATOM 3437 C C . PRO A 1 488 ? -23.606 17.678 -6.893 1.00 63.88 488 PRO A C 1
ATOM 3439 O O . PRO A 1 488 ? -23.143 16.537 -6.918 1.00 63.88 488 PRO A O 1
ATOM 3442 N N . SER A 1 489 ? -23.342 18.579 -7.833 1.00 55.97 489 SER A N 1
ATOM 3443 C CA . SER A 1 489 ? -22.350 18.394 -8.882 1.00 55.97 489 SER A CA 1
ATOM 3444 C C . SER A 1 489 ? -20.993 18.761 -8.317 1.00 55.97 489 SER A C 1
ATOM 3446 O O . SER A 1 489 ? -20.721 19.916 -8.004 1.00 55.97 489 SER A O 1
ATOM 3448 N N . LEU A 1 490 ? -20.119 17.766 -8.246 1.00 53.81 490 LEU A N 1
ATOM 3449 C CA . LEU A 1 490 ? -18.774 17.894 -7.691 1.00 53.81 490 LEU A CA 1
ATOM 3450 C C . LEU A 1 490 ? -17.805 18.602 -8.661 1.00 53.81 490 LEU A C 1
ATOM 3452 O O . LEU A 1 490 ? -16.630 18.771 -8.357 1.00 53.81 490 LEU A O 1
ATOM 3456 N N . VAL A 1 491 ? -18.309 19.036 -9.824 1.00 53.72 491 VAL A N 1
ATOM 3457 C CA . VAL A 1 491 ? -17.721 20.108 -10.629 1.00 53.72 491 VAL A CA 1
ATOM 3458 C C . VAL A 1 491 ? -18.643 21.326 -10.568 1.00 53.72 491 VAL A C 1
ATOM 3460 O O . VAL A 1 491 ? -19.772 21.274 -11.060 1.00 53.72 491 VAL A O 1
ATOM 3463 N N . SER A 1 492 ? -18.144 22.433 -10.015 1.00 58.91 492 SER A N 1
ATOM 3464 C CA . SER A 1 492 ? -18.847 23.723 -9.841 1.00 58.91 492 SER A CA 1
ATOM 3465 C C . SER A 1 492 ? -19.030 24.537 -11.142 1.00 58.91 492 SER A C 1
ATOM 3467 O O . SER A 1 492 ? -19.169 25.762 -11.140 1.00 58.91 492 SER A O 1
ATOM 3469 N N . CYS A 1 493 ? -18.974 23.865 -12.293 1.00 60.69 493 CYS A N 1
ATOM 3470 C CA . CYS A 1 493 ? -18.946 24.458 -13.627 1.00 60.69 493 CYS A CA 1
ATOM 3471 C C . CYS A 1 493 ? -19.743 23.606 -14.627 1.00 60.69 493 CYS A C 1
ATOM 3473 O O . CYS A 1 493 ? -20.115 22.468 -14.345 1.00 60.69 493 CYS A O 1
ATOM 3475 N N . ASP A 1 494 ? -20.059 24.168 -15.797 1.00 58.19 494 ASP A N 1
ATOM 3476 C CA . ASP A 1 494 ? -20.740 23.417 -16.854 1.00 58.19 494 ASP A CA 1
ATOM 3477 C C . ASP A 1 494 ? -19.876 22.295 -17.456 1.00 58.19 494 ASP A C 1
ATOM 3479 O O . ASP A 1 494 ? -18.678 22.176 -17.204 1.00 58.19 494 ASP A O 1
ATOM 3483 N N . VAL A 1 495 ? -20.498 21.489 -18.321 1.00 48.88 495 VAL A N 1
ATOM 3484 C CA . VAL A 1 495 ? -19.852 20.404 -19.083 1.00 48.88 495 VAL A CA 1
ATOM 3485 C C . VAL A 1 495 ? -18.705 20.865 -19.999 1.00 48.88 495 VAL A C 1
ATOM 3487 O O . VAL A 1 495 ? -18.022 20.024 -20.575 1.00 48.88 495 VAL A O 1
ATOM 3490 N N . ALA A 1 496 ? -18.484 22.175 -20.151 1.00 47.62 496 ALA A N 1
ATOM 3491 C CA . ALA A 1 496 ? -17.364 22.765 -20.882 1.00 47.62 496 ALA A CA 1
ATOM 3492 C C . ALA A 1 496 ? -16.312 23.412 -19.951 1.00 47.62 496 ALA A C 1
ATOM 3494 O O . ALA A 1 496 ? -15.388 24.064 -20.439 1.00 47.62 496 ALA A O 1
ATOM 3495 N N . GLY A 1 497 ? -16.438 23.243 -18.628 1.00 52.62 497 GLY A N 1
ATOM 3496 C CA . GLY A 1 497 ? -15.503 23.763 -17.628 1.00 52.62 497 GLY A CA 1
ATOM 3497 C C . GLY A 1 497 ? -15.631 25.264 -17.352 1.00 52.62 497 GLY A C 1
ATOM 3498 O O . GLY A 1 497 ? -14.664 25.869 -16.894 1.00 52.62 497 GLY A O 1
ATOM 3499 N N . ASN A 1 498 ? -16.785 25.881 -17.632 1.00 59.53 498 ASN A N 1
ATOM 3500 C CA . ASN A 1 498 ? -17.019 27.312 -17.401 1.00 59.53 498 ASN A CA 1
ATOM 3501 C C . ASN A 1 498 ? -17.995 27.559 -16.245 1.00 59.53 498 ASN A C 1
ATOM 3503 O O . ASN A 1 498 ? -18.931 26.792 -16.014 1.00 59.53 498 ASN A O 1
ATOM 3507 N N . LEU A 1 499 ? -17.822 28.692 -15.558 1.00 65.25 499 LEU A N 1
ATOM 3508 C CA . LEU A 1 499 ? -18.773 29.164 -14.551 1.00 65.25 499 LEU A CA 1
ATOM 3509 C C . LEU A 1 499 ? -20.122 29.467 -15.210 1.00 65.25 499 LEU A C 1
ATOM 3511 O O . LEU A 1 499 ? -20.256 30.408 -15.993 1.00 65.25 499 LEU A O 1
ATOM 3515 N N . ASN A 1 500 ? -21.133 28.678 -14.857 1.00 70.88 500 ASN A N 1
ATOM 3516 C CA . ASN A 1 500 ? -22.465 28.733 -15.462 1.00 70.88 500 ASN A CA 1
ATOM 3517 C C . ASN A 1 500 ? -23.453 29.648 -14.703 1.00 70.88 500 ASN A C 1
ATOM 3519 O O . ASN A 1 500 ? -24.627 29.731 -15.074 1.00 70.88 500 ASN A O 1
ATOM 3523 N N . GLY A 1 501 ? -22.983 30.327 -13.648 1.00 74.44 501 GLY A N 1
ATOM 3524 C CA . GLY A 1 501 ? -23.774 31.240 -12.817 1.00 74.44 501 GLY A CA 1
ATOM 3525 C C . GLY A 1 501 ? -24.816 30.548 -11.935 1.00 74.44 501 GLY A C 1
ATOM 3526 O O . GLY A 1 501 ? -25.833 31.162 -11.606 1.00 74.44 501 GLY A O 1
ATOM 3527 N N . LYS A 1 502 ? -24.597 29.276 -11.589 1.00 81.19 502 LYS A N 1
ATOM 3528 C CA . LYS A 1 502 ? -25.463 28.475 -10.717 1.00 81.19 502 LYS A CA 1
ATOM 3529 C C . LYS A 1 502 ? -24.692 28.010 -9.484 1.00 81.19 502 LYS A C 1
ATOM 3531 O O . LYS A 1 502 ? -23.475 28.076 -9.449 1.00 81.19 502 LYS A O 1
ATOM 3536 N N . ASP A 1 503 ? -25.445 27.594 -8.483 1.00 78.38 503 ASP A N 1
ATOM 3537 C CA . ASP A 1 503 ? -24.989 26.853 -7.309 1.00 78.38 503 ASP A CA 1
ATOM 3538 C C . ASP A 1 503 ? -25.109 25.366 -7.685 1.00 78.38 503 ASP A C 1
ATOM 3540 O O . ASP A 1 503 ? -26.230 24.837 -7.729 1.00 78.38 503 ASP A O 1
ATOM 3544 N N . ASN A 1 504 ? -24.004 24.767 -8.152 1.00 75.88 504 ASN A N 1
ATOM 3545 C CA . ASN A 1 504 ? -23.968 23.395 -8.664 1.00 75.88 504 ASN A CA 1
ATOM 3546 C C . ASN A 1 504 ? -23.548 22.390 -7.576 1.00 75.88 504 ASN A C 1
ATOM 3548 O O . ASN A 1 504 ? -24.041 21.263 -7.622 1.00 75.88 504 ASN A O 1
ATOM 3552 N N . ASP A 1 505 ? -22.711 22.777 -6.604 1.00 67.00 505 ASP A N 1
ATOM 3553 C CA . ASP A 1 505 ? -22.378 21.945 -5.430 1.00 67.00 505 ASP A CA 1
ATOM 3554 C C . ASP A 1 505 ? -23.466 21.976 -4.331 1.00 67.00 505 ASP A C 1
ATOM 3556 O O . ASP A 1 505 ? -23.493 21.124 -3.439 1.00 67.00 505 ASP A O 1
ATOM 3560 N N . CYS A 1 506 ? -24.447 22.874 -4.467 1.00 79.94 506 CYS A N 1
ATOM 3561 C CA . CYS A 1 506 ? -25.640 22.977 -3.634 1.00 79.94 506 CYS A CA 1
ATOM 3562 C C . CYS A 1 506 ? -25.343 23.342 -2.171 1.00 79.94 506 CYS A C 1
ATOM 3564 O O . CYS A 1 506 ? -26.137 23.011 -1.280 1.00 79.94 506 CYS A O 1
ATOM 3566 N N . ASP A 1 507 ? -24.247 24.064 -1.900 1.00 75.75 507 ASP A N 1
ATOM 3567 C CA . ASP A 1 507 ? -23.941 24.595 -0.565 1.00 75.75 507 ASP A CA 1
ATOM 3568 C C . ASP A 1 507 ? -24.900 25.739 -0.144 1.00 75.75 507 ASP A C 1
ATOM 3570 O O . ASP A 1 507 ? -25.184 25.920 1.052 1.00 75.75 507 ASP A O 1
ATOM 3574 N N . GLY A 1 508 ? -25.523 26.413 -1.122 1.00 79.75 508 GLY A N 1
ATOM 3575 C CA . GLY A 1 508 ? -26.413 27.569 -0.962 1.00 79.75 508 GLY A CA 1
ATOM 3576 C C . GLY A 1 508 ? -25.855 28.890 -1.519 1.00 79.75 508 GLY A C 1
ATOM 3577 O O . GLY A 1 508 ? -26.504 29.933 -1.365 1.00 79.75 508 GLY A O 1
ATOM 3578 N N . VAL A 1 509 ? -24.676 28.868 -2.138 1.00 79.88 509 VAL A N 1
ATOM 3579 C CA . VAL A 1 509 ? -23.950 29.997 -2.728 1.00 79.88 509 VAL A CA 1
ATOM 3580 C C . VAL A 1 509 ? -23.719 29.720 -4.216 1.00 79.88 509 VAL A C 1
ATOM 3582 O O . VAL A 1 509 ? -23.426 28.611 -4.632 1.00 79.88 509 VAL A O 1
ATOM 3585 N N . VAL A 1 510 ? -23.856 30.740 -5.065 1.00 80.75 510 VAL A N 1
ATOM 3586 C CA . VAL A 1 510 ? -23.570 30.585 -6.502 1.00 80.75 510 VAL A CA 1
ATOM 3587 C C . VAL A 1 510 ? -22.068 30.414 -6.726 1.00 80.75 510 VAL A C 1
ATOM 3589 O O . VAL A 1 510 ? -21.278 31.216 -6.222 1.00 80.75 510 VAL A O 1
ATOM 3592 N N . ASP A 1 511 ? -21.697 29.430 -7.544 1.00 69.19 511 ASP A N 1
ATOM 3593 C CA . ASP A 1 511 ? -20.312 29.089 -7.844 1.00 69.19 511 ASP A CA 1
ATOM 3594 C C . ASP A 1 511 ? -19.526 30.276 -8.412 1.00 69.19 511 ASP A C 1
ATOM 3596 O O . ASP A 1 511 ? -19.955 30.969 -9.341 1.00 69.19 511 ASP A O 1
ATOM 3600 N N . THR A 1 512 ? -18.327 30.493 -7.865 1.00 67.25 512 THR A N 1
ATOM 3601 C CA . THR A 1 512 ? -17.415 31.577 -8.282 1.00 67.25 512 THR A CA 1
ATOM 3602 C C . THR A 1 512 ? -16.052 31.091 -8.778 1.00 67.25 512 THR A C 1
ATOM 3604 O O . THR A 1 512 ? -15.289 31.892 -9.319 1.00 67.25 512 THR A O 1
ATOM 3607 N N . VAL A 1 513 ? -15.739 29.796 -8.633 1.00 60.88 513 VAL A N 1
ATOM 3608 C CA . VAL A 1 513 ? -14.499 29.149 -9.104 1.00 60.88 513 VAL A CA 1
ATOM 3609 C C . VAL A 1 513 ? -14.805 27.698 -9.498 1.00 60.88 513 VAL A C 1
ATOM 3611 O O . VAL A 1 513 ? -15.468 27.006 -8.731 1.00 60.88 513 VAL A O 1
ATOM 3614 N N . CYS A 1 514 ? -14.293 27.220 -10.641 1.00 57.31 514 CYS A N 1
ATOM 3615 C CA . CYS A 1 514 ? -14.354 25.796 -10.995 1.00 57.31 514 CYS A CA 1
ATOM 3616 C C . CYS A 1 514 ? -13.444 24.968 -10.074 1.00 57.31 514 CYS A C 1
ATOM 3618 O O . CYS A 1 514 ? -12.251 25.256 -9.970 1.00 57.31 514 CYS A O 1
ATOM 3620 N N . ARG A 1 515 ? -13.997 23.933 -9.445 1.00 54.03 515 ARG A N 1
ATOM 3621 C CA . ARG A 1 515 ? -13.312 22.931 -8.615 1.00 54.03 515 ARG A CA 1
ATOM 3622 C C . ARG A 1 515 ? -13.864 21.556 -8.972 1.00 54.03 515 ARG A C 1
ATOM 3624 O O . ARG A 1 515 ? -15.045 21.475 -9.290 1.00 54.03 515 ARG A O 1
ATOM 3631 N N . SER A 1 516 ? -13.039 20.516 -8.938 1.00 54.66 516 SER A N 1
ATOM 3632 C CA . SER A 1 516 ? -13.460 19.109 -9.043 1.00 54.66 516 SER A CA 1
ATOM 3633 C C . SER A 1 516 ? -13.652 18.460 -7.663 1.00 54.66 516 SER A C 1
ATOM 3635 O O . SER A 1 516 ? -13.233 19.034 -6.658 1.00 54.66 516 SER A O 1
ATOM 3637 N N . THR A 1 517 ? -14.185 17.230 -7.615 1.00 53.00 517 THR A N 1
ATOM 3638 C CA . THR A 1 517 ? -14.103 16.300 -6.462 1.00 53.00 517 THR A CA 1
ATOM 3639 C C . THR A 1 517 ? -12.733 16.364 -5.804 1.00 53.00 517 THR A C 1
ATOM 3641 O O . THR A 1 517 ? -12.596 16.639 -4.616 1.00 53.00 517 THR A O 1
ATOM 3644 N N . CYS A 1 518 ? -11.705 16.200 -6.628 1.00 56.84 518 CYS A N 1
ATOM 3645 C CA . CYS A 1 518 ? -10.309 16.178 -6.235 1.00 56.84 518 CYS A CA 1
ATOM 3646 C C . CYS A 1 518 ? -9.788 17.520 -5.701 1.00 56.84 518 CYS A C 1
ATOM 3648 O O . CYS A 1 518 ? -8.824 17.517 -4.947 1.00 56.84 518 CYS A O 1
ATOM 3650 N N . ASP A 1 519 ? -10.410 18.651 -6.046 1.00 50.41 519 ASP A N 1
ATOM 3651 C CA . ASP A 1 519 ? -10.053 19.977 -5.514 1.00 50.41 519 ASP A CA 1
ATOM 3652 C C . ASP A 1 519 ? -10.889 20.368 -4.278 1.00 50.41 519 ASP A C 1
ATOM 3654 O O . ASP A 1 519 ? -10.517 21.286 -3.544 1.00 50.41 519 ASP A O 1
ATOM 3658 N N . LEU A 1 520 ? -12.032 19.706 -4.062 1.00 48.94 520 LEU A N 1
ATOM 3659 C CA . LEU A 1 520 ? -12.932 19.915 -2.924 1.00 48.94 520 LEU A CA 1
ATOM 3660 C C . LEU A 1 520 ? -12.571 19.000 -1.744 1.00 48.94 520 LEU A C 1
ATOM 3662 O O . LEU A 1 520 ? -12.439 19.482 -0.621 1.00 48.94 520 LEU A O 1
ATOM 3666 N N . GLU A 1 521 ? -12.354 17.706 -1.993 1.00 46.81 521 GLU A N 1
ATOM 3667 C CA . GLU A 1 521 ? -12.059 16.706 -0.956 1.00 46.81 521 GLU A CA 1
ATOM 3668 C C . GLU A 1 521 ? -10.573 16.684 -0.561 1.00 46.81 521 GLU A C 1
ATOM 3670 O O . GLU A 1 521 ? -10.263 16.560 0.622 1.00 46.81 521 GLU A O 1
ATOM 3675 N N . ALA A 1 522 ? -9.645 16.913 -1.502 1.00 46.12 522 ALA A N 1
ATOM 3676 C CA . ALA A 1 522 ? -8.220 17.111 -1.187 1.00 46.12 522 ALA A CA 1
ATOM 3677 C C . ALA A 1 522 ? -7.865 18.586 -0.887 1.00 46.12 522 ALA A C 1
ATOM 3679 O O . ALA A 1 522 ? -6.699 18.987 -0.947 1.00 46.12 522 ALA A O 1
ATOM 3680 N N . GLY A 1 523 ? -8.873 19.406 -0.553 1.00 40.62 523 GLY A N 1
ATOM 3681 C CA . GLY A 1 523 ? -8.687 20.775 -0.062 1.00 40.62 523 GLY A CA 1
ATOM 3682 C C . GLY A 1 523 ? -7.927 20.836 1.271 1.00 40.62 523 GLY A C 1
ATOM 3683 O O . GLY A 1 523 ? -7.248 21.827 1.551 1.00 40.62 523 GLY A O 1
ATOM 3684 N N . GLU A 1 524 ? -7.966 19.755 2.059 1.00 57.72 524 GLU A N 1
ATOM 3685 C CA . GLU A 1 524 ? -6.946 19.456 3.065 1.00 57.72 524 GLU A CA 1
ATOM 3686 C C . GLU A 1 524 ? -5.949 18.434 2.505 1.00 57.72 524 GLU A C 1
ATOM 3688 O O . GLU A 1 524 ? -6.333 17.464 1.851 1.00 57.72 524 GLU A O 1
ATOM 3693 N N . LYS A 1 525 ? -4.656 18.624 2.804 1.00 69.88 525 LYS A N 1
ATOM 3694 C CA . LYS A 1 525 ? -3.643 17.598 2.532 1.00 69.88 525 LYS A CA 1
ATOM 3695 C C . LYS A 1 525 ? -4.029 16.283 3.221 1.00 69.88 525 LYS A C 1
ATOM 3697 O O . LYS A 1 525 ? -4.643 16.286 4.288 1.00 69.88 525 LYS A O 1
ATOM 3702 N N . SER A 1 526 ? -3.680 15.175 2.572 1.00 83.06 526 SER A N 1
ATOM 3703 C CA . SER A 1 526 ? -3.883 13.803 3.044 1.00 83.06 526 SER A CA 1
ATOM 3704 C C . SER A 1 526 ? -3.021 12.825 2.234 1.00 83.06 526 SER A C 1
ATOM 3706 O O . SER A 1 526 ? -2.460 13.194 1.201 1.00 83.06 526 SER A O 1
ATOM 3708 N N . TYR A 1 527 ? -2.933 11.574 2.686 1.00 86.75 527 TYR A N 1
ATOM 3709 C CA . TYR A 1 527 ? -2.532 10.417 1.879 1.00 86.75 527 TYR A CA 1
ATOM 3710 C C . TYR A 1 527 ? -3.624 9.959 0.885 1.00 86.75 527 TYR A C 1
ATOM 3712 O O . TYR A 1 527 ? -3.308 9.313 -0.113 1.00 86.75 527 TYR A O 1
ATOM 3720 N N . ILE A 1 528 ? -4.890 10.328 1.123 1.00 85.62 528 ILE A N 1
ATOM 3721 C CA . ILE A 1 528 ? -6.011 10.148 0.187 1.00 85.62 528 ILE A CA 1
ATOM 3722 C C . ILE A 1 528 ? -5.965 11.267 -0.864 1.00 85.62 528 ILE A C 1
ATOM 3724 O O . ILE A 1 528 ? -5.797 12.438 -0.516 1.00 85.62 528 ILE A O 1
ATOM 3728 N N . GLY A 1 529 ? -6.119 10.936 -2.147 1.00 85.31 529 GLY A N 1
ATOM 3729 C CA . GLY A 1 529 ? -6.076 11.924 -3.227 1.00 85.31 529 GLY A CA 1
ATOM 3730 C C . GLY A 1 529 ? -6.306 11.335 -4.617 1.00 85.31 529 GLY A C 1
ATOM 3731 O O . GLY A 1 529 ? -6.553 10.146 -4.771 1.00 85.31 529 GLY A O 1
ATOM 3732 N N . CYS A 1 530 ? -6.238 12.182 -5.648 1.00 84.12 530 CYS A N 1
ATOM 3733 C CA . CYS A 1 530 ? -6.544 11.791 -7.032 1.00 84.12 530 CYS A CA 1
ATOM 3734 C C . CYS A 1 530 ? -5.337 11.741 -7.976 1.00 84.12 530 CYS A C 1
ATOM 3736 O O . CYS A 1 530 ? -5.502 11.453 -9.159 1.00 84.12 530 CYS A O 1
ATOM 3738 N N . GLU A 1 531 ? -4.131 12.073 -7.518 1.00 89.50 531 GLU A N 1
ATOM 3739 C CA . GLU A 1 531 ? -2.939 11.998 -8.359 1.00 89.50 531 GLU A CA 1
ATOM 3740 C C . GLU A 1 531 ? -1.730 11.552 -7.556 1.00 89.50 531 GLU A C 1
ATOM 3742 O O . GLU A 1 531 ? -1.400 12.182 -6.554 1.00 89.50 531 GLU A O 1
ATOM 3747 N N . TYR A 1 532 ? -1.051 10.519 -8.050 1.00 95.56 532 TYR A N 1
ATOM 3748 C CA . TYR A 1 532 ? 0.145 9.946 -7.446 1.00 95.56 532 TYR A CA 1
ATOM 3749 C C . TYR A 1 532 ? 1.243 9.768 -8.487 1.00 95.56 532 TYR A C 1
ATOM 3751 O O . TYR A 1 532 ? 0.984 9.617 -9.686 1.00 95.56 532 TYR A O 1
ATOM 3759 N N . TRP A 1 533 ? 2.479 9.751 -7.999 1.00 95.06 533 TRP A N 1
ATOM 3760 C CA . TRP A 1 533 ? 3.674 9.558 -8.804 1.00 95.06 533 TRP A CA 1
ATOM 3761 C C . TRP A 1 533 ? 4.506 8.429 -8.223 1.00 95.06 533 TRP A C 1
ATOM 3763 O O . TRP A 1 533 ? 4.892 8.464 -7.055 1.00 95.06 533 TRP A O 1
ATOM 3773 N N . THR A 1 534 ? 4.786 7.448 -9.070 1.00 93.81 534 THR A N 1
ATOM 3774 C CA . THR A 1 534 ? 5.553 6.248 -8.743 1.00 93.81 534 THR A CA 1
ATOM 3775 C C . THR A 1 534 ? 6.665 6.062 -9.774 1.00 93.81 534 THR A C 1
ATOM 3777 O O . THR A 1 534 ? 6.609 6.612 -10.881 1.00 93.81 534 THR A O 1
ATOM 3780 N N . ALA A 1 535 ? 7.701 5.324 -9.405 1.00 88.69 535 ALA A N 1
ATOM 3781 C CA . ALA A 1 535 ? 8.785 4.946 -10.296 1.00 88.69 535 ALA A CA 1
ATOM 3782 C C . ALA A 1 535 ? 9.332 3.595 -9.845 1.00 88.69 535 ALA A C 1
ATOM 3784 O O . ALA A 1 535 ? 9.409 3.330 -8.646 1.00 88.69 535 ALA A O 1
ATOM 3785 N N . TYR A 1 536 ? 9.766 2.769 -10.797 1.00 81.81 536 TYR A N 1
ATOM 3786 C CA . TYR A 1 536 ? 10.454 1.534 -10.451 1.00 81.81 536 TYR A CA 1
ATOM 3787 C C . TYR A 1 536 ? 11.783 1.851 -9.755 1.00 81.81 536 TYR A C 1
ATOM 3789 O O . TYR A 1 536 ? 12.637 2.547 -10.314 1.00 81.81 536 TYR A O 1
ATOM 3797 N N . LEU A 1 537 ? 11.952 1.334 -8.541 1.00 82.31 537 LEU A N 1
ATOM 3798 C CA . LEU A 1 537 ? 13.203 1.388 -7.796 1.00 82.31 537 LEU A CA 1
ATOM 3799 C C . LEU A 1 537 ? 13.906 0.037 -7.970 1.00 82.31 537 LEU A C 1
ATOM 3801 O O . LEU A 1 537 ? 13.264 -1.004 -7.955 1.00 82.31 537 LEU A O 1
ATOM 3805 N N . TYR A 1 538 ? 15.215 0.025 -8.203 1.00 75.06 538 TYR A N 1
ATOM 3806 C CA . TYR A 1 538 ? 15.894 -1.207 -8.617 1.00 75.06 538 TYR A CA 1
ATOM 3807 C C . TYR A 1 538 ? 15.980 -2.233 -7.471 1.00 75.06 538 TYR A C 1
ATOM 3809 O O . TYR A 1 538 ? 16.767 -2.034 -6.543 1.00 75.06 538 TYR A O 1
ATOM 3817 N N . ASN A 1 539 ? 15.235 -3.336 -7.581 1.00 74.44 539 ASN A N 1
ATOM 3818 C CA . ASN A 1 539 ? 15.399 -4.542 -6.768 1.00 74.44 539 ASN A CA 1
ATOM 3819 C C . ASN A 1 539 ? 16.340 -5.528 -7.505 1.00 74.44 539 ASN A C 1
ATOM 3821 O O . ASN A 1 539 ? 16.381 -5.575 -8.733 1.00 74.44 539 ASN A O 1
ATOM 3825 N N . LEU A 1 540 ? 17.150 -6.287 -6.759 1.00 65.25 540 LEU A N 1
ATOM 3826 C CA . LEU A 1 540 ? 18.101 -7.277 -7.288 1.00 65.25 540 LEU A CA 1
ATOM 3827 C C . LEU A 1 540 ? 17.487 -8.644 -7.631 1.00 65.25 540 LEU A C 1
ATOM 3829 O O . LEU A 1 540 ? 18.119 -9.414 -8.351 1.00 65.25 540 LEU A O 1
ATOM 3833 N N . TYR A 1 541 ? 16.308 -8.962 -7.094 1.00 62.88 541 TYR A N 1
ATOM 3834 C CA . TYR A 1 541 ? 15.672 -10.284 -7.193 1.00 62.88 541 TYR A CA 1
ATOM 3835 C C . TYR A 1 541 ? 14.230 -10.213 -7.732 1.00 62.88 541 TYR A C 1
ATOM 3837 O O . TYR A 1 541 ? 13.465 -11.165 -7.576 1.00 62.88 541 TYR A O 1
ATOM 3845 N N . SER A 1 542 ? 13.852 -9.073 -8.314 1.00 63.00 542 SER A N 1
ATOM 3846 C CA . SER A 1 542 ? 12.508 -8.729 -8.782 1.00 63.00 542 SER A CA 1
ATOM 3847 C C . SER A 1 542 ? 12.607 -7.704 -9.908 1.00 63.00 542 SER A C 1
ATOM 3849 O O . SER A 1 542 ? 13.332 -6.730 -9.749 1.00 63.00 542 SER A O 1
ATOM 3851 N N . ASP A 1 543 ? 11.808 -7.861 -10.966 1.00 61.22 543 ASP A N 1
ATOM 3852 C CA . ASP A 1 543 ? 11.584 -6.824 -11.991 1.00 61.22 543 ASP A CA 1
ATOM 3853 C C . ASP A 1 543 ? 10.178 -6.187 -11.886 1.00 61.22 543 ASP A C 1
ATOM 3855 O O . ASP A 1 543 ? 9.806 -5.306 -12.669 1.00 61.22 543 ASP A O 1
ATOM 3859 N N . ASN A 1 544 ? 9.373 -6.641 -10.917 1.00 70.62 544 ASN A N 1
ATOM 3860 C CA . ASN A 1 544 ? 7.922 -6.469 -10.888 1.00 70.62 544 ASN A CA 1
ATOM 3861 C C . ASN A 1 544 ? 7.492 -5.209 -10.118 1.00 70.62 544 ASN A C 1
ATOM 3863 O O . ASN A 1 544 ? 7.068 -5.275 -8.960 1.00 70.62 544 ASN A O 1
ATOM 3867 N N . HIS A 1 545 ? 7.523 -4.057 -10.791 1.00 81.19 545 HIS A N 1
ATOM 3868 C CA . HIS A 1 545 ? 6.936 -2.822 -10.261 1.00 81.19 545 HIS A CA 1
ATOM 3869 C C . HIS A 1 545 ? 5.405 -2.908 -10.227 1.00 81.19 545 HIS A C 1
ATOM 3871 O O . HIS A 1 545 ? 4.767 -2.983 -11.284 1.00 81.19 545 HIS A O 1
ATOM 3877 N N . THR A 1 546 ? 4.816 -2.862 -9.033 1.00 85.25 546 THR A N 1
ATOM 3878 C CA . THR A 1 546 ? 3.364 -2.978 -8.841 1.00 85.25 546 THR A CA 1
ATOM 3879 C C . THR A 1 546 ? 2.817 -1.785 -8.073 1.00 85.25 546 THR A C 1
ATOM 3881 O O . THR A 1 546 ? 3.438 -1.333 -7.114 1.00 85.25 546 THR A O 1
ATOM 3884 N N . VAL A 1 547 ? 1.637 -1.303 -8.462 1.00 90.69 547 VAL A N 1
ATOM 3885 C CA . VAL A 1 547 ? 0.862 -0.338 -7.676 1.00 90.69 547 VAL A CA 1
ATOM 3886 C C . VAL A 1 547 ? -0.461 -0.932 -7.236 1.00 90.69 547 VAL A C 1
ATOM 3888 O O . VAL A 1 547 ? -1.090 -1.707 -7.957 1.00 90.69 547 VAL A O 1
ATOM 3891 N N . VAL A 1 548 ? -0.880 -0.545 -6.041 1.00 89.81 548 VAL A N 1
ATOM 3892 C CA . VAL A 1 548 ? -2.084 -1.033 -5.375 1.00 89.81 548 VAL A CA 1
ATOM 3893 C C . VAL A 1 548 ? -2.932 0.182 -5.078 1.00 89.81 548 VAL A C 1
ATOM 3895 O O . VAL A 1 548 ? -2.501 1.082 -4.358 1.00 89.81 548 VAL A O 1
ATOM 3898 N N . MET A 1 549 ? -4.107 0.235 -5.686 1.00 91.31 549 MET A N 1
ATOM 3899 C CA . MET A 1 549 ? -4.990 1.394 -5.664 1.00 91.31 549 MET A CA 1
ATOM 3900 C C . MET A 1 549 ? -6.307 0.969 -5.033 1.00 91.31 549 MET A C 1
ATOM 3902 O O . MET A 1 549 ? -6.914 -0.002 -5.480 1.00 91.31 549 MET A O 1
ATOM 3906 N N . SER A 1 550 ? -6.736 1.674 -3.992 1.00 87.31 550 SER A N 1
ATOM 3907 C CA . SER A 1 550 ? -7.922 1.313 -3.204 1.00 87.31 550 SER A CA 1
ATOM 3908 C C . SER A 1 550 ? -8.922 2.458 -3.230 1.00 87.31 550 SER A C 1
ATOM 3910 O O . SER A 1 550 ? -8.534 3.619 -3.102 1.00 87.31 550 SER A O 1
ATOM 3912 N N . ASN A 1 551 ? -10.205 2.148 -3.388 1.00 83.75 551 ASN A N 1
ATOM 3913 C CA . ASN A 1 551 ? -11.264 3.147 -3.413 1.00 83.75 551 ASN A CA 1
ATOM 3914 C C . ASN A 1 551 ? -11.901 3.287 -2.015 1.00 83.75 551 ASN A C 1
ATOM 3916 O O . ASN A 1 551 ? -12.662 2.408 -1.613 1.00 83.75 551 ASN A O 1
ATOM 3920 N N . PRO A 1 552 ? -11.637 4.373 -1.262 1.00 75.62 552 PRO A N 1
ATOM 3921 C CA . PRO A 1 552 ? -12.219 4.591 0.061 1.00 75.62 552 PRO A CA 1
ATOM 3922 C C . PRO A 1 552 ? -13.716 4.938 0.024 1.00 75.62 552 PRO A C 1
ATOM 3924 O O . PRO A 1 552 ? -14.342 5.001 1.082 1.00 75.62 552 PRO A O 1
ATOM 3927 N N . SER A 1 553 ? -14.298 5.200 -1.154 1.00 73.06 553 SER A N 1
ATOM 3928 C CA . SER A 1 553 ? -15.705 5.582 -1.275 1.00 73.06 553 SER A CA 1
ATOM 3929 C C . SER A 1 553 ? -16.643 4.432 -0.911 1.00 73.06 553 SER A C 1
ATOM 3931 O O . SER A 1 553 ? -16.496 3.309 -1.391 1.00 73.06 553 SER A O 1
ATOM 3933 N N . ASP A 1 554 ? -17.668 4.741 -0.116 1.00 65.62 554 ASP A N 1
ATOM 3934 C CA . ASP A 1 554 ? -18.776 3.831 0.185 1.00 65.62 554 ASP A CA 1
ATOM 3935 C C . ASP A 1 554 ? -19.805 3.730 -0.967 1.00 65.62 554 ASP A C 1
ATOM 3937 O O . ASP A 1 554 ? -20.687 2.876 -0.904 1.00 65.62 554 ASP A O 1
ATOM 3941 N N . THR A 1 555 ? -19.755 4.606 -1.988 1.00 64.12 555 THR A N 1
ATOM 3942 C CA . THR A 1 555 ? -20.856 4.744 -2.977 1.00 64.12 555 THR A CA 1
ATOM 3943 C C . THR A 1 555 ? -20.462 5.039 -4.428 1.00 64.12 555 THR A C 1
ATOM 3945 O O . THR A 1 555 ? -21.307 4.880 -5.309 1.00 64.12 555 THR A O 1
ATOM 3948 N N . LEU A 1 556 ? -19.230 5.481 -4.705 1.00 67.69 556 LEU A N 1
ATOM 3949 C CA . LEU A 1 556 ? -18.801 5.906 -6.043 1.00 67.69 556 LEU A CA 1
ATOM 3950 C C . LEU A 1 556 ? -17.737 4.961 -6.602 1.00 67.69 556 LEU A C 1
ATOM 3952 O O . LEU A 1 556 ? -16.697 4.772 -5.976 1.00 67.69 556 LEU A O 1
ATOM 3956 N N . THR A 1 557 ? -17.980 4.403 -7.787 1.00 73.50 557 THR A N 1
ATOM 3957 C CA . THR A 1 557 ? -16.963 3.727 -8.604 1.00 73.50 557 THR A CA 1
ATOM 3958 C C . THR A 1 557 ? -15.977 4.763 -9.143 1.00 73.50 557 THR A C 1
ATOM 3960 O O . THR A 1 557 ? -16.389 5.777 -9.710 1.00 73.50 557 THR A O 1
ATOM 3963 N N . THR A 1 558 ? -14.680 4.499 -9.006 1.00 74.25 558 THR A N 1
ATOM 3964 C CA . THR A 1 558 ? -13.605 5.440 -9.347 1.00 74.25 558 THR A CA 1
ATOM 3965 C C . THR A 1 558 ? -12.844 4.966 -10.578 1.00 74.25 558 THR A C 1
ATOM 3967 O O . THR A 1 558 ? -12.347 3.837 -10.592 1.00 74.25 558 THR A O 1
ATOM 3970 N N . LYS A 1 559 ? -12.695 5.810 -11.605 1.00 77.50 559 LYS A N 1
ATOM 3971 C CA . LYS A 1 559 ? -11.851 5.492 -12.768 1.00 77.50 559 LYS A CA 1
ATOM 3972 C C . LYS A 1 559 ? -10.434 5.989 -12.556 1.00 77.50 559 LYS A C 1
ATOM 3974 O O . LYS A 1 559 ? -10.219 7.130 -12.148 1.00 77.50 559 LYS A O 1
ATOM 3979 N N . VAL A 1 560 ? -9.468 5.142 -12.895 1.00 85.19 560 VAL A N 1
ATOM 3980 C CA . VAL A 1 560 ? -8.038 5.422 -12.764 1.00 85.19 560 VAL A CA 1
ATOM 3981 C C . VAL A 1 560 ? -7.340 5.278 -14.110 1.00 85.19 560 VAL A C 1
ATOM 3983 O O . VAL A 1 560 ? -7.574 4.337 -14.862 1.00 85.19 560 VAL A O 1
ATOM 3986 N N . TYR A 1 561 ? -6.458 6.226 -14.398 1.00 82.31 561 TYR A N 1
ATOM 3987 C CA . TYR A 1 561 ? -5.700 6.352 -15.631 1.00 82.31 561 TYR A CA 1
ATOM 3988 C C . TYR A 1 561 ? -4.212 6.421 -15.280 1.00 82.31 561 TYR A C 1
ATOM 3990 O O . TYR A 1 561 ? -3.790 7.318 -14.543 1.00 82.31 561 TYR A O 1
ATOM 3998 N N . ILE A 1 562 ? -3.411 5.497 -15.806 1.00 85.81 562 ILE A N 1
ATOM 3999 C CA . ILE A 1 562 ? -1.958 5.466 -15.589 1.00 85.81 562 ILE A CA 1
ATOM 4000 C C . ILE A 1 562 ? -1.258 5.909 -16.868 1.00 85.81 562 ILE A C 1
ATOM 4002 O O . ILE A 1 562 ? -1.538 5.382 -17.941 1.00 85.81 562 ILE A O 1
ATOM 4006 N N . TYR A 1 563 ? -0.322 6.849 -16.763 1.00 80.94 563 TYR A N 1
ATOM 4007 C CA . TYR A 1 563 ? 0.425 7.395 -17.898 1.00 80.94 563 TYR A CA 1
ATOM 4008 C C . TYR A 1 563 ? 1.933 7.249 -17.694 1.00 80.94 563 TYR A C 1
ATOM 4010 O O . TYR A 1 563 ? 2.431 7.492 -16.594 1.00 80.94 563 TYR A O 1
ATOM 4018 N N . ASN A 1 564 ? 2.666 6.968 -18.773 1.00 82.06 564 ASN A N 1
ATOM 4019 C CA . ASN A 1 564 ? 4.087 7.313 -18.890 1.00 82.06 564 ASN A CA 1
ATOM 4020 C C . ASN A 1 564 ? 4.249 8.647 -19.648 1.00 82.06 564 ASN A C 1
ATOM 4022 O O . ASN A 1 564 ? 3.269 9.228 -20.126 1.00 82.06 564 ASN A O 1
ATOM 4026 N N . LYS A 1 565 ? 5.493 9.121 -19.805 1.00 78.44 565 LYS A N 1
ATOM 4027 C CA . LYS A 1 565 ? 5.784 10.376 -20.518 1.00 78.44 565 LYS A CA 1
ATOM 4028 C C . LYS A 1 565 ? 5.257 10.386 -21.957 1.00 78.44 565 LYS A C 1
ATOM 4030 O O . LYS A 1 565 ? 4.626 11.356 -22.360 1.00 78.44 565 LYS A O 1
ATOM 4035 N N . SER A 1 566 ? 5.479 9.306 -22.711 1.00 71.56 566 SER A N 1
ATOM 4036 C CA . SER A 1 566 ? 5.104 9.217 -24.131 1.00 71.56 566 SER A CA 1
ATOM 4037 C C . SER A 1 566 ? 3.589 9.312 -24.340 1.00 71.56 566 SER A C 1
ATOM 4039 O O . SER A 1 566 ? 3.133 10.151 -25.115 1.00 71.56 566 SER A O 1
ATOM 4041 N N . GLY A 1 567 ? 2.806 8.523 -23.597 1.00 62.41 567 GLY A N 1
ATOM 4042 C CA . GLY A 1 567 ? 1.344 8.571 -23.648 1.00 62.41 567 GLY A CA 1
ATOM 4043 C C . GLY A 1 567 ? 0.786 9.919 -23.185 1.00 62.41 567 GLY A C 1
ATOM 4044 O O . GLY A 1 567 ? -0.113 10.468 -23.823 1.00 62.41 567 GLY A O 1
ATOM 4045 N N . PHE A 1 568 ? 1.373 10.508 -22.134 1.00 66.00 568 PHE A N 1
ATOM 4046 C CA . PHE A 1 568 ? 0.924 11.796 -21.600 1.00 66.00 568 PHE A CA 1
ATOM 4047 C C . PHE A 1 568 ? 1.236 12.999 -22.505 1.00 66.00 568 PHE A C 1
ATOM 4049 O O . PHE A 1 568 ? 0.460 13.954 -22.554 1.00 66.00 568 PHE A O 1
ATOM 4056 N N . GLU A 1 569 ? 2.387 13.001 -23.180 1.00 68.12 569 GLU A N 1
ATOM 4057 C CA . GLU A 1 569 ? 2.821 14.114 -24.040 1.00 68.12 569 GLU A CA 1
ATOM 4058 C C . GLU A 1 569 ? 2.308 13.989 -25.486 1.00 68.12 569 GLU A C 1
ATOM 4060 O O . GLU A 1 569 ? 2.413 14.942 -26.260 1.00 68.12 569 GLU A O 1
ATOM 4065 N N . ASN A 1 570 ? 1.680 12.860 -25.838 1.00 55.66 570 ASN A N 1
ATOM 4066 C CA . ASN A 1 570 ? 0.923 12.704 -27.077 1.00 55.66 570 ASN A CA 1
ATOM 4067 C C . ASN A 1 570 ? -0.298 13.651 -27.104 1.00 55.66 570 ASN A C 1
ATOM 4069 O O . ASN A 1 570 ? -0.929 13.919 -26.081 1.00 55.66 570 ASN A O 1
ATOM 4073 N N . ALA A 1 571 ? -0.671 14.131 -28.293 1.00 42.84 571 ALA A N 1
ATOM 4074 C CA . ALA A 1 571 ? -1.767 15.080 -28.499 1.00 42.84 571 ALA A CA 1
ATOM 4075 C C . ALA A 1 571 ? -3.139 14.560 -28.025 1.00 42.84 571 ALA A C 1
ATOM 4077 O O . ALA A 1 571 ? -4.022 15.360 -27.720 1.00 42.84 571 ALA A O 1
ATOM 4078 N N . THR A 1 572 ? -3.313 13.238 -27.956 1.00 44.56 572 THR A N 1
ATOM 4079 C CA . THR A 1 572 ? -4.523 12.567 -27.457 1.00 44.56 572 THR A CA 1
ATOM 4080 C C . THR A 1 572 ? -4.499 12.262 -25.956 1.00 44.56 572 THR A C 1
ATOM 4082 O O . THR A 1 572 ? -5.531 11.861 -25.431 1.00 44.56 572 THR A O 1
ATOM 4085 N N . GLN A 1 573 ? -3.360 12.439 -25.271 1.00 56.25 573 GLN A N 1
ATOM 4086 C CA . GLN A 1 573 ? -3.131 12.006 -23.882 1.00 56.25 573 GLN A CA 1
ATOM 4087 C C . GLN A 1 573 ? -3.581 10.557 -23.637 1.00 56.25 573 GLN A C 1
ATOM 4089 O O . GLN A 1 573 ? -4.458 10.294 -22.819 1.00 56.25 573 GLN A O 1
ATOM 4094 N N . ALA A 1 574 ? -2.993 9.609 -24.368 1.00 66.31 574 ALA A N 1
ATOM 4095 C CA . ALA A 1 574 ? -3.326 8.195 -24.236 1.00 66.31 574 ALA A CA 1
ATOM 4096 C C . ALA A 1 574 ? -2.769 7.622 -22.912 1.00 66.31 574 ALA A C 1
ATOM 4098 O O . ALA A 1 574 ? -1.549 7.658 -22.708 1.00 66.31 574 ALA A O 1
ATOM 4099 N N . PRO A 1 575 ? -3.609 7.095 -22.002 1.00 73.12 575 PRO A N 1
ATOM 4100 C CA . PRO A 1 575 ? -3.132 6.340 -20.848 1.00 73.12 575 PRO A CA 1
ATOM 4101 C C . PRO A 1 575 ? -2.570 4.979 -21.286 1.00 73.12 575 PRO A C 1
ATOM 4103 O O . PRO A 1 575 ? -3.028 4.395 -22.264 1.00 73.12 575 PRO A O 1
ATOM 4106 N N . LEU A 1 576 ? -1.602 4.458 -20.530 1.00 76.31 576 LEU A N 1
ATOM 4107 C CA . LEU A 1 576 ? -1.141 3.069 -20.637 1.00 76.31 576 LEU A CA 1
ATOM 4108 C C . LEU A 1 576 ? -2.198 2.086 -20.129 1.00 76.31 576 LEU A C 1
ATOM 4110 O O . LEU A 1 576 ? -2.411 1.041 -20.731 1.00 76.31 576 LEU A O 1
ATOM 4114 N N . TYR A 1 577 ? -2.852 2.436 -19.019 1.00 77.81 577 TYR A N 1
ATOM 4115 C CA . TYR A 1 577 ? -3.892 1.629 -18.391 1.00 77.81 577 TYR A CA 1
ATOM 4116 C C . TYR A 1 577 ? -5.077 2.522 -18.032 1.00 77.81 577 TYR A C 1
ATOM 4118 O O . TYR A 1 577 ? -4.887 3.606 -17.472 1.00 77.81 577 TYR A O 1
ATOM 4126 N N . THR A 1 578 ? -6.288 2.054 -18.333 1.00 79.75 578 THR A N 1
ATOM 4127 C CA . THR A 1 578 ? -7.548 2.631 -17.845 1.00 79.75 578 THR A CA 1
ATOM 4128 C C . THR A 1 578 ? -8.267 1.557 -17.046 1.00 79.75 578 THR A C 1
ATOM 4130 O O . THR A 1 578 ? -8.504 0.465 -17.553 1.00 79.75 578 THR A O 1
ATOM 4133 N N . LEU A 1 579 ? -8.569 1.860 -15.790 1.00 80.31 579 LEU A N 1
ATOM 4134 C CA . LEU A 1 579 ? -9.036 0.918 -14.778 1.00 80.31 579 LEU A CA 1
ATOM 4135 C C . LEU A 1 579 ? -10.280 1.498 -14.096 1.00 80.31 579 LEU A C 1
ATOM 4137 O O . LEU A 1 579 ? -10.440 2.718 -14.036 1.00 80.31 579 LEU A O 1
ATOM 4141 N N . SER A 1 580 ? -11.144 0.640 -13.560 1.00 74.31 580 SER A N 1
ATOM 4142 C CA . SER A 1 580 ? -12.255 1.047 -12.688 1.00 74.31 580 SER A CA 1
ATOM 4143 C C . SER A 1 580 ? -12.125 0.324 -11.353 1.00 74.31 580 SER A C 1
ATOM 4145 O O . SER A 1 580 ? -11.802 -0.861 -11.327 1.00 74.31 580 SER A O 1
ATOM 4147 N N . ILE A 1 581 ? -12.337 1.047 -10.257 1.00 79.94 581 ILE A N 1
ATOM 4148 C CA . ILE A 1 581 ? -12.264 0.535 -8.890 1.00 79.94 581 ILE A CA 1
ATOM 4149 C C . ILE A 1 581 ? -13.629 0.761 -8.247 1.00 79.94 581 ILE A C 1
ATOM 4151 O O . ILE A 1 581 ? -14.022 1.903 -8.001 1.00 79.94 581 ILE A O 1
ATOM 4155 N N . GLU A 1 582 ? -14.363 -0.316 -7.986 1.00 79.81 582 GLU A N 1
ATOM 4156 C CA . GLU A 1 582 ? -15.675 -0.252 -7.331 1.00 79.81 582 GLU A CA 1
ATOM 4157 C C . GLU A 1 582 ? -15.593 0.340 -5.911 1.00 79.81 582 GLU A C 1
ATOM 4159 O O . GLU A 1 582 ? -14.495 0.422 -5.352 1.00 79.81 582 GLU A O 1
ATOM 4164 N N . PRO A 1 583 ? -16.710 0.795 -5.309 1.00 75.88 583 PRO A N 1
ATOM 4165 C CA . PRO A 1 583 ? -16.736 1.239 -3.914 1.00 75.88 583 PRO A CA 1
ATOM 4166 C C . PRO A 1 583 ? -16.106 0.195 -2.981 1.00 75.88 583 PRO A C 1
ATOM 4168 O O . PRO A 1 583 ? -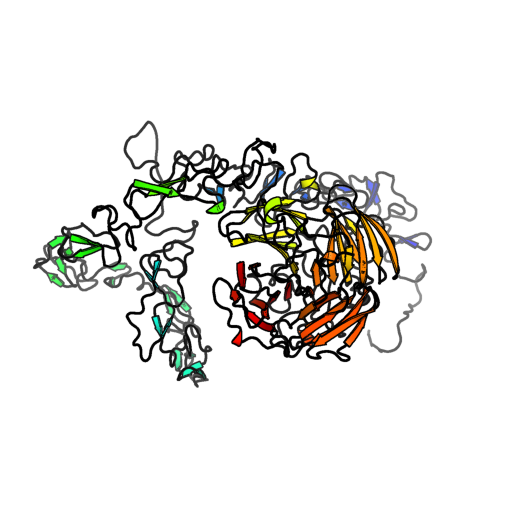16.445 -0.984 -3.064 1.00 75.88 583 PRO A O 1
ATOM 4171 N N . LYS A 1 584 ? -15.174 0.609 -2.111 1.00 72.94 584 LYS A N 1
ATOM 4172 C CA . LYS A 1 584 ? -14.337 -0.273 -1.255 1.00 72.94 584 LYS A CA 1
ATOM 4173 C C . LYS A 1 584 ? -13.447 -1.277 -2.002 1.00 72.94 584 LYS A C 1
ATOM 4175 O O . LYS A 1 584 ? -12.775 -2.086 -1.363 1.00 72.94 584 LYS A O 1
ATOM 4180 N N . GLY A 1 585 ? -13.423 -1.234 -3.330 1.00 74.12 585 GLY A N 1
ATOM 4181 C CA . GLY A 1 585 ? -12.631 -2.119 -4.170 1.00 74.12 585 GLY A CA 1
ATOM 4182 C C . GLY A 1 585 ? -11.142 -1.781 -4.157 1.00 74.12 585 GLY A C 1
ATOM 4183 O O . GLY A 1 585 ? -10.721 -0.681 -3.785 1.00 74.12 585 GLY A O 1
ATOM 4184 N N . VAL A 1 586 ? -10.349 -2.745 -4.620 1.00 81.62 586 VAL A N 1
ATOM 4185 C CA . VAL A 1 586 ? -8.898 -2.641 -4.795 1.00 81.62 586 VAL A CA 1
ATOM 4186 C C . VAL A 1 586 ? -8.541 -3.126 -6.185 1.00 81.62 586 VAL A C 1
ATOM 4188 O O . VAL A 1 586 ? -9.036 -4.157 -6.632 1.00 81.62 586 VAL A O 1
ATOM 4191 N N . VAL A 1 587 ? -7.650 -2.399 -6.851 1.00 82.88 587 VAL A N 1
ATOM 4192 C CA . VAL A 1 587 ? -7.022 -2.835 -8.096 1.00 82.88 587 VAL A CA 1
ATOM 4193 C C . VAL A 1 587 ? -5.513 -2.865 -7.908 1.00 82.88 587 VAL A C 1
ATOM 4195 O O . VAL A 1 587 ? -4.886 -1.875 -7.523 1.00 82.88 587 VAL A O 1
ATOM 4198 N N . VAL A 1 588 ? -4.939 -4.024 -8.211 1.00 84.50 588 VAL A N 1
ATOM 4199 C CA . VAL A 1 588 ? -3.499 -4.257 -8.276 1.00 84.50 588 VAL A CA 1
ATOM 4200 C C . VAL A 1 588 ? -3.091 -4.170 -9.741 1.00 84.50 588 VAL A C 1
ATOM 4202 O O . VAL A 1 588 ? -3.572 -4.950 -10.559 1.00 84.50 588 VAL A O 1
ATOM 4205 N N . GLN A 1 589 ? -2.204 -3.238 -10.080 1.00 85.38 589 GLN A N 1
ATOM 4206 C CA . GLN A 1 589 ? -1.682 -3.087 -11.435 1.00 85.38 589 GLN A CA 1
ATOM 4207 C C . GLN A 1 589 ? -0.164 -3.239 -11.432 1.00 85.38 589 GLN A C 1
ATOM 4209 O O . GLN A 1 589 ? 0.565 -2.386 -10.923 1.00 85.38 589 GLN A O 1
ATOM 4214 N N . GLN A 1 590 ? 0.327 -4.303 -12.065 1.00 82.12 590 GLN A N 1
ATOM 4215 C CA . GLN A 1 590 ? 1.735 -4.395 -12.427 1.00 82.12 590 GLN A CA 1
ATOM 4216 C C . GLN A 1 590 ? 2.003 -3.442 -13.597 1.00 82.12 590 GLN A C 1
ATOM 4218 O O . GLN A 1 590 ? 1.350 -3.525 -14.636 1.00 82.12 590 GLN A O 1
ATOM 4223 N N . ILE A 1 591 ? 2.935 -2.507 -13.423 1.00 76.50 591 ILE A N 1
ATOM 4224 C CA . ILE A 1 591 ? 3.234 -1.476 -14.427 1.00 76.50 591 ILE A CA 1
ATOM 4225 C C . ILE A 1 591 ? 4.416 -1.891 -15.315 1.00 76.50 591 ILE A C 1
ATOM 4227 O O . ILE A 1 591 ? 4.413 -1.585 -16.507 1.00 76.50 591 ILE A O 1
ATOM 4231 N N . ASN A 1 592 ? 5.404 -2.602 -14.758 1.00 65.12 592 ASN A N 1
ATOM 4232 C CA . ASN A 1 592 ? 6.608 -3.049 -15.467 1.00 65.12 592 ASN A CA 1
ATOM 4233 C C . ASN A 1 592 ? 6.716 -4.590 -15.430 1.00 65.12 592 ASN A C 1
ATOM 4235 O O . ASN A 1 592 ? 7.006 -5.136 -14.365 1.00 65.12 592 ASN A O 1
ATOM 4239 N N . PRO A 1 593 ? 6.456 -5.298 -16.547 1.00 45.25 593 PRO A N 1
ATOM 4240 C CA . PRO A 1 593 ? 6.486 -6.762 -16.586 1.00 45.25 593 PRO A CA 1
ATOM 4241 C C . PRO A 1 593 ? 7.765 -7.390 -17.168 1.00 45.25 593 PRO A C 1
ATOM 4243 O O . PRO A 1 593 ? 7.834 -8.613 -17.223 1.00 45.25 593 PRO A O 1
ATOM 4246 N N . LYS A 1 594 ? 8.747 -6.610 -17.658 1.00 43.09 594 LYS A N 1
ATOM 4247 C CA . LYS A 1 594 ? 9.881 -7.168 -18.438 1.00 43.09 594 LYS A CA 1
ATOM 4248 C C . LYS A 1 594 ? 11.289 -6.639 -18.130 1.00 43.09 594 LYS A C 1
ATOM 4250 O O . LYS A 1 594 ? 12.206 -6.971 -18.870 1.00 43.09 594 LYS A O 1
ATOM 4255 N N . GLY A 1 595 ? 11.500 -5.807 -17.106 1.00 46.38 595 GLY A N 1
ATOM 4256 C CA . GLY A 1 595 ? 12.855 -5.416 -16.652 1.00 46.38 595 GLY A CA 1
ATOM 4257 C C . GLY A 1 595 ? 13.746 -4.629 -17.645 1.00 46.38 595 GLY A C 1
ATOM 4258 O O . GLY A 1 595 ? 14.791 -4.119 -17.254 1.00 46.38 595 GLY A O 1
ATOM 4259 N N . LYS A 1 596 ? 13.342 -4.445 -18.913 1.00 38.84 596 LYS A N 1
ATOM 4260 C CA . LYS A 1 596 ? 14.189 -3.906 -20.002 1.00 38.84 596 LYS A CA 1
ATOM 4261 C C . LYS A 1 596 ? 14.683 -2.452 -19.804 1.00 38.84 596 LYS A C 1
ATOM 4263 O O . LYS A 1 596 ? 15.661 -2.065 -20.432 1.00 38.84 596 LYS A O 1
ATOM 4268 N N . ASN A 1 597 ? 14.080 -1.666 -18.901 1.00 45.38 597 ASN A N 1
ATOM 4269 C CA . ASN A 1 597 ? 14.430 -0.258 -18.621 1.00 45.38 597 ASN A CA 1
ATOM 4270 C C . ASN A 1 597 ? 15.050 -0.051 -17.220 1.00 45.38 597 ASN A C 1
ATOM 4272 O O . ASN A 1 597 ? 14.557 0.741 -16.412 1.00 45.38 597 ASN A O 1
ATOM 4276 N N . MET A 1 598 ? 16.113 -0.782 -16.886 1.00 50.25 598 MET A N 1
ATOM 4277 C CA . MET A 1 598 ? 16.723 -0.730 -15.552 1.00 50.25 598 MET A CA 1
ATOM 4278 C C . MET A 1 598 ? 17.867 0.282 -15.420 1.00 50.25 598 MET A C 1
ATOM 4280 O O . MET A 1 598 ? 18.976 0.080 -15.912 1.00 50.25 598 MET A O 1
ATOM 4284 N N . CYS A 1 599 ? 17.657 1.314 -14.602 1.00 51.66 599 CYS A N 1
ATOM 4285 C CA . CYS A 1 599 ? 18.738 2.170 -14.115 1.00 51.66 599 CYS A CA 1
ATOM 4286 C C . CYS A 1 599 ? 19.544 1.501 -12.988 1.00 51.66 599 CYS A C 1
ATOM 4288 O O . CYS A 1 599 ? 19.480 1.902 -11.826 1.00 51.66 599 CYS A O 1
ATOM 4290 N N . ILE A 1 600 ? 20.402 0.540 -13.347 1.00 55.78 600 ILE A N 1
ATOM 4291 C CA . ILE A 1 600 ? 21.369 -0.086 -12.419 1.00 55.78 600 ILE A CA 1
ATOM 4292 C C . ILE A 1 600 ? 22.423 0.934 -11.929 1.00 55.78 600 ILE A C 1
ATOM 4294 O O . ILE A 1 600 ? 23.196 0.646 -11.018 1.00 55.78 600 ILE A O 1
ATOM 4298 N N . SER A 1 601 ? 22.468 2.161 -12.468 1.00 64.50 601 SER A N 1
ATOM 4299 C CA . SER A 1 601 ? 23.436 3.199 -12.083 1.00 64.50 601 SER A CA 1
ATOM 4300 C C . SER A 1 601 ? 22.828 4.593 -11.886 1.00 64.50 601 SER A C 1
ATOM 4302 O O . SER A 1 601 ? 21.659 4.836 -12.191 1.00 64.50 601 SER A O 1
ATOM 4304 N N . THR A 1 602 ? 23.637 5.515 -11.350 1.00 77.25 602 THR A N 1
ATOM 4305 C CA . THR A 1 602 ? 23.287 6.935 -11.203 1.00 77.25 602 THR A CA 1
ATOM 4306 C C . THR A 1 602 ? 22.857 7.526 -12.543 1.00 77.25 602 THR A C 1
ATOM 4308 O O . THR A 1 602 ? 23.592 7.426 -13.527 1.00 77.25 602 THR A O 1
ATOM 4311 N N . SER A 1 603 ? 21.656 8.101 -12.587 1.00 78.75 603 SER A N 1
ATOM 4312 C CA . SER A 1 603 ? 20.932 8.339 -13.841 1.00 78.75 603 SER A CA 1
ATOM 4313 C C . SER A 1 603 ? 19.812 9.374 -13.701 1.00 78.75 603 SER A C 1
ATOM 4315 O O . SER A 1 603 ? 19.317 9.637 -12.607 1.00 78.75 603 SER A O 1
ATOM 4317 N N . GLN A 1 604 ? 19.386 9.921 -14.842 1.00 83.12 604 GLN A N 1
ATOM 4318 C CA . GLN A 1 604 ? 18.165 10.711 -15.005 1.00 83.12 604 GLN A CA 1
ATOM 4319 C C . GLN A 1 604 ? 17.463 10.249 -16.281 1.00 83.12 604 GLN A C 1
ATOM 4321 O O . GLN A 1 604 ? 18.060 10.343 -17.355 1.00 83.12 604 GLN A O 1
ATOM 4326 N N . MET A 1 605 ? 16.229 9.748 -16.174 1.00 76.75 605 MET A N 1
ATOM 4327 C CA . MET A 1 605 ? 15.463 9.224 -17.316 1.00 76.75 605 MET A CA 1
ATOM 4328 C C . MET A 1 605 ? 13.946 9.410 -17.148 1.00 76.75 605 MET A C 1
ATOM 4330 O O . MET A 1 605 ? 13.467 9.430 -16.016 1.00 76.75 605 MET A O 1
ATOM 4334 N N . PRO A 1 606 ? 13.167 9.502 -18.243 1.00 78.88 606 PRO A N 1
ATOM 4335 C CA . PRO A 1 606 ? 11.717 9.731 -18.220 1.00 78.88 606 PRO A CA 1
ATOM 4336 C C . PRO A 1 606 ? 10.892 8.472 -17.865 1.00 78.88 606 PRO A C 1
ATOM 4338 O O . PRO A 1 606 ? 10.050 8.036 -18.649 1.00 78.88 606 PRO A O 1
ATOM 4341 N N . MET A 1 607 ? 11.158 7.861 -16.707 1.00 79.25 607 MET A N 1
ATOM 4342 C CA . MET A 1 607 ? 10.640 6.532 -16.323 1.00 79.25 607 MET A CA 1
ATOM 4343 C C . MET A 1 607 ? 9.593 6.549 -15.201 1.00 79.25 607 MET A C 1
ATOM 4345 O O . MET A 1 607 ? 9.276 5.500 -14.642 1.00 79.25 607 MET A O 1
ATOM 4349 N N . ALA A 1 608 ? 9.074 7.721 -14.831 1.00 88.62 608 ALA A N 1
ATOM 4350 C CA . ALA A 1 608 ? 8.003 7.798 -13.845 1.00 88.62 608 ALA A CA 1
ATOM 4351 C C . ALA A 1 608 ? 6.661 7.394 -14.459 1.00 88.62 608 ALA A C 1
ATOM 4353 O O . ALA A 1 608 ? 6.435 7.559 -15.664 1.00 88.62 608 ALA A O 1
ATOM 4354 N N . TYR A 1 609 ? 5.734 6.993 -13.596 1.00 92.06 609 TYR A N 1
ATOM 4355 C CA . TYR A 1 609 ? 4.333 6.814 -13.944 1.00 92.06 609 TYR A CA 1
ATOM 4356 C C . TYR A 1 609 ? 3.470 7.774 -13.132 1.00 92.06 609 TYR A C 1
ATOM 4358 O O . TYR A 1 609 ? 3.647 7.932 -11.921 1.00 92.06 609 TYR A O 1
ATOM 4366 N N . ARG A 1 610 ? 2.528 8.420 -13.822 1.00 89.81 610 ARG A N 1
ATOM 4367 C CA . ARG A 1 610 ? 1.505 9.277 -13.219 1.00 89.81 610 ARG A CA 1
ATOM 4368 C C . ARG A 1 610 ? 0.213 8.487 -13.137 1.00 89.81 610 ARG A C 1
ATOM 4370 O O . ARG A 1 610 ? -0.341 8.123 -14.173 1.00 89.81 610 ARG A O 1
ATOM 4377 N N . ILE A 1 611 ? -0.271 8.273 -11.924 1.00 93.50 611 ILE A N 1
ATOM 4378 C CA . ILE A 1 611 ? -1.590 7.706 -11.649 1.00 93.50 611 ILE A CA 1
ATOM 4379 C C . ILE A 1 611 ? -2.540 8.885 -11.461 1.00 93.50 611 ILE A C 1
ATOM 4381 O O . ILE A 1 611 ? -2.245 9.781 -10.671 1.00 93.50 611 ILE A O 1
ATOM 4385 N N . ARG A 1 612 ? -3.664 8.905 -12.176 1.00 86.69 612 ARG A N 1
ATOM 4386 C CA . ARG A 1 612 ? -4.721 9.912 -12.026 1.00 86.69 612 ARG A CA 1
ATOM 4387 C C . ARG A 1 612 ? -6.066 9.222 -11.843 1.00 86.69 612 ARG A C 1
ATOM 4389 O O . ARG A 1 612 ? -6.430 8.410 -12.683 1.00 86.69 612 ARG A O 1
ATOM 4396 N N . ALA A 1 613 ? -6.814 9.597 -10.819 1.00 84.94 613 ALA A N 1
ATOM 4397 C CA . ALA A 1 613 ? -8.186 9.165 -10.586 1.00 84.94 613 ALA A CA 1
ATOM 4398 C C . ALA A 1 613 ? -9.186 10.315 -10.825 1.00 84.94 613 ALA A C 1
ATOM 4400 O O . ALA A 1 613 ? -8.788 11.486 -10.850 1.00 84.94 613 ALA A O 1
ATOM 4401 N N . ASP A 1 614 ? -10.467 9.996 -11.029 1.00 72.00 614 ASP A N 1
ATOM 4402 C CA . ASP A 1 614 ? -11.563 10.983 -11.081 1.00 72.00 614 ASP A CA 1
ATOM 4403 C C . ASP A 1 614 ? -12.240 11.244 -9.717 1.00 72.00 614 ASP A C 1
ATOM 4405 O O . ASP A 1 614 ? -12.873 12.285 -9.525 1.00 72.00 614 ASP A O 1
ATOM 4409 N N . HIS A 1 615 ? -12.017 10.355 -8.750 1.00 76.75 615 HIS A N 1
ATOM 4410 C CA . HIS A 1 615 ? -12.377 10.493 -7.338 1.00 76.75 615 HIS A CA 1
ATOM 4411 C C . HIS A 1 615 ? -11.172 10.098 -6.464 1.00 76.75 615 HIS A C 1
ATOM 4413 O O . HIS A 1 615 ? -10.258 9.434 -6.966 1.00 76.75 615 HIS A O 1
ATOM 4419 N N . PRO A 1 616 ? -11.110 10.494 -5.180 1.00 81.12 616 PRO A N 1
ATOM 4420 C CA . PRO A 1 616 ? -9.956 10.173 -4.352 1.00 81.12 616 PRO A CA 1
ATOM 4421 C C . PRO A 1 616 ? -9.813 8.669 -4.096 1.00 81.12 616 PRO A C 1
ATOM 4423 O O . PRO A 1 616 ? -10.777 7.986 -3.763 1.00 81.12 616 PRO A O 1
ATOM 4426 N N . ILE A 1 617 ? -8.582 8.178 -4.207 1.00 88.25 617 ILE A N 1
ATOM 4427 C CA . ILE A 1 617 ? -8.165 6.810 -3.880 1.00 88.25 617 ILE A CA 1
ATOM 4428 C C . ILE A 1 617 ? -7.129 6.846 -2.748 1.00 88.25 617 ILE A C 1
ATOM 4430 O O . ILE A 1 617 ? -6.725 7.920 -2.300 1.00 88.25 617 ILE A O 1
ATOM 4434 N N . THR A 1 618 ? -6.670 5.679 -2.306 1.00 90.62 618 THR A N 1
ATOM 4435 C CA . THR A 1 618 ? -5.344 5.514 -1.688 1.00 90.62 618 THR A CA 1
ATOM 4436 C C . THR A 1 618 ? -4.458 4.697 -2.616 1.00 90.62 618 THR A C 1
ATOM 4438 O O . THR A 1 618 ? -4.959 3.884 -3.398 1.00 90.62 618 THR A O 1
ATOM 4441 N N . ALA A 1 619 ? -3.147 4.938 -2.581 1.00 93.31 619 ALA A N 1
ATOM 4442 C CA . ALA A 1 619 ? -2.199 4.269 -3.460 1.00 93.31 619 ALA A CA 1
ATOM 4443 C C . ALA A 1 619 ? -0.918 3.868 -2.716 1.00 93.31 619 ALA A C 1
ATOM 4445 O O . ALA A 1 619 ? -0.391 4.623 -1.899 1.00 93.31 619 ALA A O 1
ATOM 4446 N N . TYR A 1 620 ? -0.409 2.688 -3.051 1.00 93.31 620 TYR A N 1
ATOM 4447 C CA . TYR A 1 620 ? 0.820 2.105 -2.515 1.00 93.31 620 TYR A CA 1
ATOM 4448 C C . TYR A 1 620 ? 1.629 1.523 -3.679 1.00 93.31 620 TYR A C 1
ATOM 4450 O O . TYR A 1 620 ? 1.038 1.080 -4.669 1.00 93.31 620 TYR A O 1
ATOM 4458 N N . GLN A 1 621 ? 2.957 1.508 -3.577 1.00 92.19 621 GLN A N 1
ATOM 4459 C CA . GLN A 1 621 ? 3.820 0.762 -4.503 1.00 92.19 621 GLN A CA 1
ATOM 4460 C C . GLN A 1 621 ? 4.462 -0.435 -3.797 1.00 92.19 621 GLN A C 1
ATOM 4462 O O . GLN A 1 621 ? 4.686 -0.387 -2.591 1.00 92.19 621 GLN A O 1
ATOM 4467 N N . PHE A 1 622 ? 4.719 -1.497 -4.558 1.00 88.06 622 PHE A N 1
ATOM 4468 C CA . PHE A 1 622 ? 5.319 -2.755 -4.113 1.00 88.06 622 PHE A CA 1
ATOM 4469 C C . PHE A 1 622 ? 6.326 -3.255 -5.152 1.00 88.06 622 PHE A C 1
ATOM 4471 O O . PHE A 1 622 ? 6.168 -3.014 -6.360 1.00 88.06 622 PHE A O 1
ATOM 4478 N N . ASN A 1 623 ? 7.332 -3.996 -4.692 1.00 81.12 623 ASN A N 1
ATOM 4479 C CA . ASN A 1 623 ? 8.497 -4.355 -5.490 1.00 81.12 623 ASN A CA 1
ATOM 4480 C C . ASN A 1 623 ? 9.154 -5.690 -5.053 1.00 81.12 623 ASN A C 1
ATOM 4482 O O . ASN A 1 623 ? 10.293 -5.693 -4.593 1.00 81.12 623 ASN A O 1
ATOM 4486 N N . SER A 1 624 ? 8.500 -6.855 -5.157 1.00 68.94 624 SER A N 1
ATOM 4487 C CA . SER A 1 624 ? 7.205 -7.110 -5.808 1.00 68.94 624 SER A CA 1
ATOM 4488 C C . SER A 1 624 ? 6.020 -7.392 -4.873 1.00 68.94 624 SER A C 1
ATOM 4490 O O . SER A 1 624 ? 6.150 -7.988 -3.809 1.00 68.94 624 SER A O 1
ATOM 4492 N N . TRP A 1 625 ? 4.810 -7.107 -5.365 1.00 64.19 625 TRP A N 1
ATOM 4493 C CA . TRP A 1 625 ? 3.539 -7.476 -4.718 1.00 64.19 625 TRP A CA 1
ATOM 4494 C C . TRP A 1 625 ? 3.344 -8.989 -4.497 1.00 64.19 625 TRP A C 1
ATOM 4496 O O . TRP A 1 625 ? 2.491 -9.392 -3.705 1.00 64.19 625 TRP A O 1
ATOM 4506 N N . ALA A 1 626 ? 4.093 -9.850 -5.194 1.00 61.12 626 ALA A N 1
ATOM 4507 C CA . ALA A 1 626 ? 3.892 -11.295 -5.197 1.00 61.12 626 ALA A CA 1
ATOM 4508 C C . ALA A 1 626 ? 5.049 -12.035 -4.506 1.00 61.12 626 ALA A C 1
ATOM 4510 O O . ALA A 1 626 ? 5.999 -12.474 -5.161 1.00 61.12 626 ALA A O 1
ATOM 4511 N N . ALA A 1 627 ? 4.909 -12.288 -3.198 1.00 54.12 627 ALA A N 1
ATOM 4512 C CA . ALA A 1 627 ? 5.906 -12.980 -2.369 1.00 54.12 627 ALA A CA 1
ATOM 4513 C C . ALA A 1 627 ? 6.327 -14.378 -2.870 1.00 54.12 627 ALA A C 1
ATOM 4515 O O . ALA A 1 627 ? 7.363 -14.895 -2.469 1.00 54.12 627 ALA A O 1
ATOM 4516 N N . ALA A 1 628 ? 5.532 -15.017 -3.735 1.00 47.19 628 ALA A N 1
ATOM 4517 C CA . ALA A 1 628 ? 5.872 -16.304 -4.346 1.00 47.19 628 ALA A CA 1
ATOM 4518 C C . ALA A 1 628 ? 6.865 -16.196 -5.522 1.00 47.19 628 ALA A C 1
ATOM 4520 O O . ALA A 1 628 ? 7.415 -17.212 -5.941 1.00 47.19 628 ALA A O 1
ATOM 4521 N N . SER A 1 629 ? 7.070 -14.994 -6.070 1.00 47.91 629 SER A N 1
ATOM 4522 C CA . SER A 1 629 ? 7.909 -14.761 -7.254 1.00 47.91 629 SER A CA 1
ATOM 4523 C C . SER A 1 629 ? 9.281 -14.161 -6.939 1.00 47.91 629 SER A C 1
ATOM 4525 O O . SER A 1 629 ? 10.184 -14.272 -7.765 1.00 47.91 629 SER A O 1
ATOM 4527 N N . THR A 1 630 ? 9.462 -13.550 -5.761 1.00 56.56 630 THR A N 1
ATOM 4528 C CA . THR A 1 630 ? 10.680 -12.801 -5.419 1.00 56.56 630 THR A CA 1
ATOM 4529 C C . THR A 1 630 ? 11.108 -13.071 -3.975 1.00 56.56 630 THR A C 1
ATOM 4531 O O . THR A 1 630 ? 10.312 -12.963 -3.047 1.00 56.56 630 THR A O 1
ATOM 4534 N N . ASN A 1 631 ? 12.396 -13.377 -3.775 1.00 64.12 631 ASN A N 1
ATOM 4535 C CA . ASN A 1 631 ? 13.040 -13.552 -2.456 1.00 64.12 631 ASN A CA 1
ATOM 4536 C C . ASN A 1 631 ? 13.383 -12.207 -1.780 1.00 64.12 631 ASN A C 1
ATOM 4538 O O . ASN A 1 631 ? 14.330 -12.117 -1.004 1.00 64.12 631 ASN A O 1
ATOM 4542 N N . SER A 1 632 ? 12.694 -11.148 -2.193 1.00 74.31 632 SER A N 1
ATOM 4543 C CA . SER A 1 632 ? 12.940 -9.771 -1.800 1.00 74.31 632 SER A CA 1
ATOM 4544 C C . SER A 1 632 ? 11.730 -8.918 -2.181 1.00 74.31 632 SER A C 1
ATOM 4546 O O . SER A 1 632 ? 11.229 -9.045 -3.307 1.00 74.31 632 SER A O 1
ATOM 4548 N N . ASN A 1 633 ? 11.265 -8.077 -1.262 1.00 79.62 633 ASN A N 1
ATOM 4549 C CA . ASN A 1 633 ? 10.272 -7.037 -1.494 1.00 79.62 633 ASN A CA 1
ATOM 4550 C C . ASN A 1 633 ? 10.335 -5.944 -0.412 1.00 79.62 633 ASN A C 1
ATOM 4552 O O . ASN A 1 633 ? 10.668 -6.212 0.735 1.00 79.62 633 ASN A O 1
ATOM 4556 N N . ASP A 1 634 ? 9.895 -4.738 -0.769 1.00 88.56 634 ASP A N 1
ATOM 4557 C CA . ASP A 1 634 ? 9.404 -3.760 0.201 1.00 88.56 634 ASP A CA 1
ATOM 4558 C C . ASP A 1 634 ? 8.217 -2.983 -0.398 1.00 88.56 634 ASP A C 1
ATOM 4560 O O . ASP A 1 634 ? 7.865 -3.176 -1.570 1.00 88.56 634 ASP A O 1
ATOM 4564 N N . ALA A 1 635 ? 7.569 -2.134 0.394 1.00 91.88 635 ALA A N 1
ATOM 4565 C CA . ALA A 1 635 ? 6.430 -1.339 -0.053 1.00 91.88 635 ALA A CA 1
ATOM 4566 C C . ALA A 1 635 ? 6.534 0.112 0.414 1.00 91.88 635 ALA A C 1
ATOM 4568 O O . ALA A 1 635 ? 7.133 0.403 1.438 1.00 91.88 635 ALA A O 1
ATOM 4569 N N . SER A 1 636 ? 5.900 1.032 -0.308 1.00 94.44 636 SER A N 1
ATOM 4570 C CA . SER A 1 636 ? 5.858 2.444 0.088 1.00 94.44 636 SER A CA 1
ATOM 4571 C C . SER A 1 636 ? 4.446 3.009 0.011 1.00 94.44 636 SER A C 1
ATOM 4573 O O . SER A 1 636 ? 3.710 2.749 -0.951 1.00 94.44 636 SER A O 1
ATOM 4575 N N . LEU A 1 637 ? 4.088 3.857 0.979 1.00 95.31 637 LEU A N 1
ATOM 4576 C CA . LEU A 1 637 ? 2.890 4.692 0.878 1.00 95.31 637 LEU A CA 1
ATOM 4577 C C . LEU A 1 637 ? 3.114 5.747 -0.211 1.00 95.31 637 LEU A C 1
ATOM 4579 O O . LEU A 1 637 ? 4.034 6.556 -0.101 1.00 95.31 637 LEU A O 1
ATOM 4583 N N . LEU A 1 638 ? 2.257 5.798 -1.235 1.00 96.38 638 LEU A N 1
ATOM 4584 C CA . LEU A 1 638 ? 2.329 6.882 -2.211 1.00 96.38 638 LEU A CA 1
ATOM 4585 C C . LEU A 1 638 ? 1.622 8.134 -1.676 1.00 96.38 638 LEU A C 1
ATOM 4587 O O . LEU A 1 638 ? 0.516 8.097 -1.140 1.00 96.38 638 LEU A O 1
ATOM 4591 N N . ILE A 1 639 ? 2.277 9.273 -1.856 1.00 94.75 639 ILE A N 1
ATOM 4592 C CA . ILE A 1 639 ? 1.851 10.597 -1.424 1.00 94.75 639 ILE A CA 1
ATOM 4593 C C . ILE A 1 639 ? 1.175 11.316 -2.602 1.00 94.75 639 ILE A C 1
ATOM 4595 O O . ILE A 1 639 ? 1.786 11.428 -3.672 1.00 94.75 639 ILE A O 1
ATOM 4599 N N . PRO A 1 640 ? -0.040 11.875 -2.429 1.00 91.31 640 PRO A N 1
ATOM 4600 C CA . PRO A 1 640 ? -0.695 12.642 -3.481 1.00 91.31 640 PRO A CA 1
ATOM 4601 C C . PRO A 1 640 ? 0.087 13.893 -3.896 1.00 91.31 640 PRO A C 1
ATOM 4603 O O . PRO A 1 640 ? 0.674 14.570 -3.048 1.00 91.31 640 PRO A O 1
ATOM 4606 N N . SER A 1 641 ? 0.005 14.297 -5.167 1.00 89.12 641 SER A N 1
ATOM 4607 C CA . SER A 1 641 ? 0.704 15.483 -5.707 1.00 89.12 641 SER A CA 1
ATOM 4608 C C . SER A 1 641 ? 0.454 16.790 -4.942 1.00 89.12 641 SER A C 1
ATOM 4610 O O . SER A 1 641 ? 1.344 17.639 -4.855 1.00 89.12 641 SER A O 1
ATOM 4612 N N . LEU A 1 642 ? -0.742 16.954 -4.365 1.00 82.81 642 LEU A N 1
ATOM 4613 C CA . LEU A 1 642 ? -1.111 18.107 -3.529 1.00 82.81 642 LEU A CA 1
ATOM 4614 C C . LEU A 1 642 ? -0.406 18.093 -2.161 1.00 82.81 642 LEU A C 1
ATOM 4616 O O . LEU A 1 642 ? -0.104 19.144 -1.589 1.00 82.81 642 LEU A O 1
ATOM 4620 N N . SER A 1 643 ? -0.107 16.900 -1.653 1.00 88.00 643 SER A N 1
ATOM 4621 C CA . SER A 1 643 ? 0.549 16.672 -0.367 1.00 88.00 643 SER A CA 1
ATOM 4622 C C . SER A 1 643 ? 2.076 16.671 -0.471 1.00 88.00 643 SER A C 1
ATOM 4624 O O . SER A 1 643 ? 2.731 17.022 0.513 1.00 88.00 643 SER A O 1
ATOM 4626 N N . LEU A 1 644 ? 2.640 16.404 -1.657 1.00 92.38 644 LEU A N 1
ATOM 4627 C CA . LEU A 1 644 ? 4.073 16.546 -1.943 1.00 92.38 644 LEU A CA 1
ATOM 4628 C C . LEU A 1 644 ? 4.627 17.936 -1.574 1.00 92.38 644 LEU A C 1
ATOM 4630 O O . LEU A 1 644 ? 3.908 18.926 -1.376 1.00 92.38 644 LEU A O 1
ATOM 4634 N N . GLY A 1 645 ? 5.950 18.000 -1.448 1.00 91.75 645 GLY A N 1
ATOM 4635 C CA . GLY A 1 645 ? 6.678 19.207 -1.092 1.00 91.75 645 GLY A CA 1
ATOM 4636 C C . GLY A 1 645 ? 7.883 19.457 -1.984 1.00 91.75 645 GLY A C 1
ATOM 4637 O O . GLY A 1 645 ? 8.120 18.779 -2.980 1.00 91.75 645 GLY A O 1
ATOM 4638 N N . LYS A 1 646 ? 8.649 20.473 -1.593 1.00 95.88 646 LYS A N 1
ATOM 4639 C CA . LYS A 1 646 ? 9.846 20.939 -2.301 1.00 95.88 646 LYS A CA 1
ATOM 4640 C C . LYS A 1 646 ? 11.143 20.600 -1.580 1.00 95.88 646 LYS A C 1
ATOM 4642 O O . LYS A 1 646 ? 12.210 20.672 -2.174 1.00 95.88 646 LYS A O 1
ATOM 4647 N N . GLU A 1 647 ? 11.057 20.280 -0.295 1.00 97.62 647 GLU A N 1
ATOM 4648 C CA . GLU A 1 647 ? 12.203 20.156 0.597 1.00 97.62 647 GLU A CA 1
ATOM 4649 C C . GLU A 1 647 ? 12.121 18.830 1.344 1.00 97.62 647 GLU A C 1
ATOM 4651 O O . GLU A 1 647 ? 11.100 18.530 1.971 1.00 97.62 647 GLU A O 1
ATOM 4656 N N . TYR A 1 648 ? 13.203 18.058 1.268 1.00 98.44 648 TYR A N 1
ATOM 4657 C CA . TYR A 1 648 ? 13.346 16.736 1.870 1.00 98.44 648 TYR A CA 1
ATOM 4658 C C . TYR A 1 648 ? 14.755 16.590 2.451 1.00 98.44 648 TYR A C 1
ATOM 4660 O O . TYR A 1 648 ? 15.727 17.117 1.900 1.00 98.44 648 TYR A O 1
ATOM 4668 N N . ILE A 1 649 ? 14.874 15.832 3.539 1.00 98.25 649 ILE A N 1
ATOM 4669 C CA . ILE A 1 649 ? 16.147 15.258 3.978 1.00 98.25 649 ILE A CA 1
ATOM 4670 C C . ILE A 1 649 ? 16.006 13.747 3.807 1.00 98.25 649 ILE A C 1
ATOM 4672 O O . ILE A 1 649 ? 15.064 13.144 4.318 1.00 98.25 649 ILE A O 1
ATOM 4676 N N . VAL A 1 650 ? 16.918 13.163 3.040 1.00 98.25 650 VAL A N 1
ATOM 4677 C CA . VAL A 1 650 ? 16.917 11.754 2.660 1.00 98.25 650 VAL A CA 1
ATOM 4678 C C . VAL A 1 650 ? 17.185 10.874 3.879 1.00 98.25 650 VAL A C 1
ATOM 4680 O O . VAL A 1 650 ? 18.036 11.196 4.713 1.00 98.25 650 VAL A O 1
ATOM 4683 N N . MET A 1 651 ? 16.498 9.734 3.937 1.00 97.75 651 MET A N 1
ATOM 4684 C CA . MET A 1 651 ? 16.821 8.605 4.802 1.00 97.75 651 MET A CA 1
ATOM 4685 C C . MET A 1 651 ? 17.017 7.361 3.932 1.00 97.75 651 MET A C 1
ATOM 4687 O O . MET A 1 651 ? 16.249 7.125 3.005 1.00 97.75 651 MET A O 1
ATOM 4691 N N . THR A 1 652 ? 18.059 6.590 4.221 1.00 94.56 652 THR A N 1
ATOM 4692 C CA . THR A 1 652 ? 18.385 5.309 3.570 1.00 94.56 652 THR A CA 1
ATOM 4693 C C . THR A 1 652 ? 18.907 4.335 4.622 1.00 94.56 652 THR A C 1
ATOM 4695 O O . THR A 1 652 ? 19.281 4.768 5.713 1.00 94.56 652 THR A O 1
ATOM 4698 N N . TYR A 1 653 ? 19.056 3.060 4.270 1.00 90.56 653 TYR A N 1
ATOM 4699 C CA . TYR A 1 653 ? 19.911 2.127 5.010 1.00 90.56 653 TYR A CA 1
ATOM 4700 C C . TYR A 1 653 ? 21.179 1.793 4.202 1.00 90.56 653 TYR A C 1
ATOM 4702 O O . TYR A 1 653 ? 21.240 2.038 2.996 1.00 90.56 653 TYR A O 1
ATOM 4710 N N . GLU A 1 654 ? 22.214 1.256 4.849 1.00 85.06 654 GLU A N 1
ATOM 4711 C CA . GLU A 1 654 ? 23.424 0.779 4.164 1.00 85.06 654 GLU A CA 1
ATOM 4712 C C . GLU A 1 654 ? 23.154 -0.510 3.367 1.00 85.06 654 GLU A C 1
ATOM 4714 O O . GLU A 1 654 ? 22.383 -1.372 3.794 1.00 85.06 654 GLU A O 1
ATOM 4719 N N . SER A 1 655 ? 23.816 -0.678 2.220 1.00 75.69 655 SER A N 1
ATOM 4720 C CA . SER A 1 655 ? 23.756 -1.926 1.447 1.00 75.69 655 SER A CA 1
ATOM 4721 C C . SER A 1 655 ? 24.966 -2.817 1.748 1.00 75.69 655 SER A C 1
ATOM 4723 O O . SER A 1 655 ? 26.082 -2.321 1.923 1.00 75.69 655 SER A O 1
ATOM 4725 N N . GLN A 1 656 ? 24.743 -4.131 1.832 1.00 69.31 656 GLN A N 1
ATOM 4726 C CA . GLN A 1 656 ? 25.787 -5.127 2.112 1.00 69.31 656 GLN A CA 1
ATOM 4727 C C . GLN A 1 656 ? 26.860 -5.161 1.015 1.00 69.31 656 GLN A C 1
ATOM 4729 O O . GLN A 1 656 ? 26.553 -5.084 -0.169 1.00 69.31 656 GLN A O 1
ATOM 4734 N N . THR A 1 657 ? 28.121 -5.383 1.390 1.00 58.53 657 THR A N 1
ATOM 4735 C CA . THR A 1 657 ? 29.152 -5.794 0.426 1.00 58.53 657 THR A CA 1
ATOM 4736 C C . THR A 1 657 ? 28.956 -7.262 0.066 1.00 58.53 657 THR A C 1
ATOM 4738 O O . THR A 1 657 ? 29.108 -8.125 0.932 1.00 58.53 657 THR A O 1
ATOM 4741 N N . GLY A 1 658 ? 28.673 -7.552 -1.202 1.00 49.41 658 GLY A N 1
ATOM 4742 C CA . GLY A 1 658 ? 28.949 -8.876 -1.756 1.00 49.41 658 GLY A CA 1
ATOM 4743 C C . GLY A 1 658 ? 30.444 -9.046 -2.068 1.00 49.41 658 GLY A C 1
ATOM 4744 O O . GLY A 1 658 ? 31.272 -8.229 -1.650 1.00 49.41 658 GLY A O 1
ATOM 4745 N N . GLY A 1 659 ? 30.810 -10.121 -2.769 1.00 48.59 659 GLY A N 1
ATOM 4746 C CA . GLY A 1 659 ? 32.211 -10.377 -3.141 1.00 48.59 659 GLY A CA 1
ATOM 4747 C C . GLY A 1 659 ? 32.735 -9.403 -4.208 1.00 48.59 659 GLY A C 1
ATOM 4748 O O . GLY A 1 659 ? 32.003 -8.543 -4.689 1.00 48.59 659 GLY A O 1
ATOM 4749 N N . GLU A 1 660 ? 33.979 -9.581 -4.676 1.00 38.28 660 GLU A N 1
ATOM 4750 C CA . GLU A 1 660 ? 34.533 -8.792 -5.805 1.00 38.28 660 GLU A CA 1
ATOM 4751 C C . GLU A 1 660 ? 33.710 -8.903 -7.113 1.00 38.28 660 GLU A C 1
ATOM 4753 O O . GLU A 1 660 ? 33.928 -8.128 -8.043 1.00 38.28 660 GLU A O 1
ATOM 4758 N N . GLN A 1 661 ? 32.758 -9.840 -7.185 1.00 42.53 661 GLN A N 1
ATOM 4759 C CA . GLN A 1 661 ? 31.828 -10.032 -8.303 1.00 42.53 661 GLN A CA 1
ATOM 4760 C C . GLN A 1 661 ? 30.499 -9.255 -8.148 1.00 42.53 661 GLN A C 1
ATOM 4762 O O . GLN A 1 661 ? 29.839 -8.987 -9.150 1.00 42.53 661 GLN A O 1
ATOM 4767 N N . ASP A 1 662 ? 30.133 -8.812 -6.940 1.00 51.94 662 ASP A N 1
ATOM 4768 C CA . ASP A 1 662 ? 28.819 -8.222 -6.627 1.00 51.94 662 ASP A CA 1
ATOM 4769 C C . ASP A 1 662 ? 28.863 -6.685 -6.563 1.00 51.94 662 ASP A C 1
ATOM 4771 O O . ASP A 1 662 ? 28.510 -6.053 -5.562 1.00 51.94 662 ASP A O 1
ATOM 4775 N N . ALA A 1 663 ? 29.295 -6.044 -7.649 1.00 49.12 663 ALA A N 1
ATOM 4776 C CA . ALA A 1 663 ? 29.440 -4.585 -7.691 1.00 49.12 663 ALA A CA 1
ATOM 4777 C C . ALA A 1 663 ? 28.115 -3.803 -7.501 1.00 49.12 663 ALA A C 1
ATOM 4779 O O . ALA A 1 663 ? 28.156 -2.593 -7.305 1.00 49.12 663 ALA A O 1
ATOM 4780 N N . ALA A 1 664 ? 26.950 -4.457 -7.579 1.00 55.50 664 ALA A N 1
ATOM 4781 C CA . ALA A 1 664 ? 25.638 -3.822 -7.741 1.00 55.50 664 ALA A CA 1
ATOM 4782 C C . ALA A 1 664 ? 24.886 -3.447 -6.442 1.00 55.50 664 ALA A C 1
ATOM 4784 O O . ALA A 1 664 ? 23.808 -2.855 -6.534 1.00 55.50 664 ALA A O 1
ATOM 4785 N N . HIS A 1 665 ? 25.408 -3.776 -5.255 1.00 72.19 665 HIS A N 1
ATOM 4786 C CA . HIS A 1 665 ? 24.751 -3.521 -3.963 1.00 72.19 665 HIS A CA 1
ATOM 4787 C C . HIS A 1 665 ? 24.983 -2.086 -3.457 1.00 72.19 665 HIS A C 1
ATOM 4789 O O . HIS A 1 665 ? 26.065 -1.768 -2.968 1.00 72.19 665 HIS A O 1
ATOM 4795 N N . THR A 1 666 ? 23.984 -1.203 -3.550 1.00 78.75 666 THR A N 1
ATOM 4796 C CA . THR A 1 666 ? 24.114 0.212 -3.150 1.00 78.75 666 THR A CA 1
ATOM 4797 C C . THR A 1 666 ? 22.883 0.733 -2.416 1.00 78.75 666 THR A C 1
ATOM 4799 O O . THR A 1 666 ? 21.754 0.379 -2.760 1.00 78.75 666 THR A O 1
ATOM 4802 N N . SER A 1 667 ? 23.089 1.654 -1.468 1.00 87.56 667 SER A N 1
ATOM 4803 C CA . SER A 1 667 ? 22.014 2.559 -1.046 1.00 87.56 667 SER A CA 1
ATOM 4804 C C . SER A 1 667 ? 21.710 3.553 -2.168 1.00 87.56 667 SER A C 1
ATOM 4806 O O . SER A 1 667 ? 22.606 3.939 -2.935 1.00 87.56 667 SER A O 1
ATOM 4808 N N . TYR A 1 668 ? 20.459 3.983 -2.272 1.00 89.19 668 TYR A N 1
ATOM 4809 C CA . TYR A 1 668 ? 20.023 4.922 -3.299 1.00 89.19 668 TYR A CA 1
ATOM 4810 C C . TYR A 1 668 ? 18.962 5.876 -2.752 1.00 89.19 668 TYR A C 1
ATOM 4812 O O . TYR A 1 668 ? 18.276 5.590 -1.771 1.00 89.19 668 TYR A O 1
ATOM 4820 N N . PHE A 1 669 ? 18.807 7.014 -3.419 1.00 94.38 669 PHE A N 1
ATOM 4821 C CA . PHE A 1 669 ? 17.585 7.798 -3.321 1.00 94.38 669 PHE A CA 1
ATOM 4822 C C . PHE A 1 669 ? 17.183 8.296 -4.706 1.00 94.38 669 PHE A C 1
ATOM 4824 O O . PHE A 1 669 ? 18.026 8.472 -5.596 1.00 94.38 669 PHE A O 1
ATOM 4831 N N . THR A 1 670 ? 15.885 8.516 -4.869 1.00 94.25 670 THR A N 1
ATOM 4832 C CA . THR A 1 670 ? 15.258 8.791 -6.158 1.00 94.25 670 THR A CA 1
ATOM 4833 C C . THR A 1 670 ? 14.367 10.018 -6.050 1.00 94.25 670 THR A C 1
ATOM 4835 O O . THR A 1 670 ? 13.603 10.141 -5.098 1.00 94.25 670 THR A O 1
ATOM 4838 N N . VAL A 1 671 ? 14.447 10.927 -7.021 1.00 97.25 671 VAL A N 1
ATOM 4839 C CA . VAL A 1 671 ? 13.619 12.138 -7.115 1.00 97.25 671 VAL A CA 1
ATOM 4840 C C . VAL A 1 671 ? 12.820 12.102 -8.413 1.00 97.25 671 VAL A C 1
ATOM 4842 O O . VAL A 1 671 ? 13.397 11.986 -9.493 1.00 97.25 671 VAL A O 1
ATOM 4845 N N . VAL A 1 672 ? 11.500 12.236 -8.312 1.00 96.81 672 VAL A N 1
ATOM 4846 C CA . VAL A 1 672 ? 10.555 12.215 -9.434 1.00 96.81 672 VAL A CA 1
ATOM 4847 C C . VAL A 1 672 ? 9.950 13.604 -9.630 1.00 96.81 672 VAL A C 1
ATOM 4849 O O . VAL A 1 672 ? 9.374 14.182 -8.702 1.00 96.81 672 VAL A O 1
ATOM 4852 N N . ALA A 1 673 ? 10.059 14.144 -10.844 1.00 92.62 673 ALA A N 1
ATOM 4853 C CA . ALA A 1 673 ? 9.491 15.441 -11.202 1.00 92.62 673 ALA A CA 1
ATOM 4854 C C . ALA A 1 673 ? 8.031 15.322 -11.675 1.00 92.62 673 ALA A C 1
ATOM 4856 O O . ALA A 1 673 ? 7.727 14.669 -12.676 1.00 92.62 673 ALA A O 1
ATOM 4857 N N . THR A 1 674 ? 7.132 15.997 -10.953 1.00 90.75 674 THR A N 1
ATOM 4858 C CA . THR A 1 674 ? 5.670 15.825 -11.068 1.00 90.75 674 THR A CA 1
ATOM 4859 C C . THR A 1 674 ? 4.972 16.980 -11.804 1.00 90.75 674 THR A C 1
ATOM 4861 O O . THR A 1 674 ? 4.023 16.780 -12.564 1.00 90.75 674 THR A O 1
ATOM 4864 N N . GLU A 1 675 ? 5.475 18.207 -11.649 1.00 84.12 675 GLU A N 1
ATOM 4865 C CA . GLU A 1 675 ? 4.880 19.418 -12.224 1.00 84.12 675 GLU A CA 1
ATOM 4866 C C . GLU A 1 675 ? 5.356 19.715 -13.666 1.00 84.12 675 GLU A C 1
ATOM 4868 O O . GLU A 1 675 ? 6.510 19.454 -14.011 1.00 84.12 675 GLU A O 1
ATOM 4873 N N . PRO A 1 676 ? 4.512 20.322 -14.529 1.00 79.12 676 PRO A N 1
ATOM 4874 C CA . PRO A 1 676 ? 4.869 20.655 -15.910 1.00 79.12 676 PRO A CA 1
ATOM 4875 C C . PRO A 1 676 ? 5.974 21.721 -16.027 1.00 79.12 676 PRO A C 1
ATOM 4877 O O . PRO A 1 676 ? 5.987 22.723 -15.306 1.00 79.12 676 PRO A O 1
ATOM 4880 N N . GLY A 1 677 ? 6.864 21.545 -17.010 1.00 82.00 677 GLY A N 1
ATOM 4881 C CA . GLY A 1 677 ? 8.018 22.413 -17.284 1.00 82.00 677 GLY A CA 1
ATOM 4882 C C . GLY A 1 677 ? 9.181 22.217 -16.301 1.00 82.00 677 GLY A C 1
ATOM 4883 O O . GLY A 1 677 ? 9.029 21.570 -15.269 1.00 82.00 677 GLY A O 1
ATOM 4884 N N . LYS A 1 678 ? 10.332 22.843 -16.574 1.00 89.62 678 LYS A N 1
ATOM 4885 C CA . LYS A 1 678 ? 11.592 22.592 -15.847 1.00 89.62 678 LYS A CA 1
ATOM 4886 C C . LYS A 1 678 ? 11.481 22.692 -14.324 1.00 89.62 678 LYS A C 1
ATOM 4888 O O . LYS A 1 678 ? 11.070 23.725 -13.786 1.00 89.62 678 LYS A O 1
ATOM 4893 N N . THR A 1 679 ? 11.889 21.620 -13.653 1.00 95.31 679 THR A N 1
ATOM 4894 C CA . THR A 1 679 ? 12.027 21.504 -12.202 1.00 95.31 679 THR A CA 1
ATOM 4895 C C . THR A 1 679 ? 13.509 21.429 -11.866 1.00 95.31 679 THR A C 1
ATOM 4897 O O . THR A 1 679 ? 14.170 20.421 -12.092 1.00 95.31 679 THR A O 1
ATOM 4900 N N . HIS A 1 680 ? 14.042 22.518 -11.326 1.00 96.94 680 HIS A N 1
ATOM 4901 C CA . HIS A 1 680 ? 15.399 22.561 -10.793 1.00 96.94 680 HIS A CA 1
ATOM 4902 C C . HIS A 1 680 ? 15.411 21.893 -9.418 1.00 96.94 680 HIS A C 1
ATOM 4904 O O . HIS A 1 680 ? 14.612 22.287 -8.561 1.00 96.94 680 HIS A O 1
ATOM 4910 N N . VAL A 1 681 ? 16.305 20.924 -9.217 1.00 98.06 681 VAL A N 1
ATOM 4911 C CA . VAL A 1 681 ? 16.494 20.165 -7.974 1.00 98.06 681 VAL A CA 1
ATOM 4912 C C . VAL A 1 681 ? 17.934 20.338 -7.503 1.00 98.06 681 VAL A C 1
ATOM 4914 O O . VAL A 1 681 ? 18.870 19.876 -8.150 1.00 98.06 681 VAL A O 1
ATOM 4917 N N . THR A 1 682 ? 18.119 21.004 -6.369 1.00 98.44 682 THR A N 1
ATOM 4918 C CA . THR A 1 682 ? 19.413 21.156 -5.701 1.00 98.44 682 THR A CA 1
ATOM 4919 C C . THR A 1 682 ? 19.594 20.023 -4.699 1.00 98.44 682 THR A C 1
ATOM 4921 O O . THR A 1 682 ? 18.818 19.900 -3.753 1.00 98.44 682 THR A O 1
ATOM 4924 N N . VAL A 1 683 ? 20.633 19.216 -4.889 1.00 98.06 683 VAL A N 1
ATOM 4925 C CA . VAL A 1 683 ? 21.033 18.140 -3.978 1.00 98.06 683 VAL A CA 1
ATOM 4926 C C . VAL A 1 683 ? 22.336 18.530 -3.297 1.00 98.06 683 VAL A C 1
ATOM 4928 O O . VAL A 1 683 ? 23.297 18.884 -3.982 1.00 98.06 683 VAL A O 1
ATOM 4931 N N . LYS A 1 684 ? 22.401 18.396 -1.971 1.00 97.62 684 LYS A N 1
ATOM 4932 C CA . LYS A 1 684 ? 23.656 18.408 -1.205 1.00 97.62 684 LYS A CA 1
ATOM 4933 C C . LYS A 1 684 ? 23.816 17.061 -0.514 1.00 97.62 684 LYS A C 1
ATOM 4935 O O . LYS A 1 684 ? 23.063 16.752 0.408 1.00 97.62 684 LYS A O 1
ATOM 4940 N N . THR A 1 685 ? 24.784 16.274 -0.970 1.00 95.31 685 THR A N 1
ATOM 4941 C CA . THR A 1 685 ? 24.970 14.891 -0.511 1.00 95.31 685 THR A CA 1
ATOM 4942 C C . THR A 1 685 ? 25.769 14.807 0.791 1.00 95.31 685 THR A C 1
ATOM 4944 O O . THR A 1 685 ? 26.726 15.559 0.987 1.00 95.31 685 THR A O 1
ATOM 4947 N N . THR A 1 686 ? 25.414 13.877 1.677 1.00 95.12 686 THR A N 1
ATOM 4948 C CA . THR A 1 686 ? 26.221 13.501 2.856 1.00 95.12 686 THR A CA 1
ATOM 4949 C C . THR A 1 686 ? 27.258 12.422 2.547 1.00 95.12 686 THR A C 1
ATOM 4951 O O . THR A 1 686 ? 28.238 12.299 3.279 1.00 95.12 686 THR A O 1
ATOM 4954 N N . ALA A 1 687 ? 27.106 11.702 1.434 1.00 90.38 687 ALA A N 1
ATOM 4955 C CA . ALA A 1 687 ? 27.964 10.595 1.021 1.00 90.38 687 ALA A CA 1
ATOM 4956 C C . ALA A 1 687 ? 28.530 10.789 -0.401 1.00 90.38 687 ALA A C 1
ATOM 4958 O O . ALA A 1 687 ? 28.039 11.630 -1.158 1.00 90.38 687 ALA A O 1
ATOM 4959 N N . PRO A 1 688 ? 29.569 10.043 -0.814 1.00 87.38 688 PRO A N 1
ATOM 4960 C CA . PRO A 1 688 ? 29.952 9.995 -2.220 1.00 87.38 688 PRO A CA 1
ATOM 4961 C C . PRO A 1 688 ? 28.818 9.414 -3.081 1.00 87.38 688 PRO A C 1
ATOM 4963 O O . PRO A 1 688 ? 28.113 8.514 -2.635 1.00 87.38 688 PRO A O 1
ATOM 4966 N N . ILE A 1 689 ? 28.688 9.884 -4.323 1.00 87.38 689 ILE A N 1
ATOM 4967 C CA . ILE A 1 689 ? 27.753 9.366 -5.337 1.00 87.38 689 ILE A CA 1
ATOM 4968 C C . ILE A 1 689 ? 28.570 8.820 -6.505 1.00 87.38 689 ILE A C 1
ATOM 4970 O O . ILE A 1 689 ? 29.470 9.510 -6.999 1.00 87.38 689 ILE A O 1
ATOM 4974 N N . VAL A 1 690 ? 28.271 7.604 -6.967 1.00 80.44 690 VAL A N 1
ATOM 4975 C CA . VAL A 1 690 ? 28.983 7.008 -8.110 1.00 80.44 690 VAL A CA 1
ATOM 4976 C C . VAL A 1 690 ? 28.573 7.648 -9.432 1.00 80.44 690 VAL A C 1
ATOM 4978 O O . VAL A 1 690 ? 27.442 8.107 -9.595 1.00 80.44 690 VAL A O 1
ATOM 4981 N N . LYS A 1 691 ? 29.494 7.631 -10.401 1.00 73.94 691 LYS A N 1
ATOM 4982 C CA . LYS A 1 691 ? 29.204 8.023 -11.783 1.00 73.94 691 LYS A CA 1
ATOM 4983 C C . LYS A 1 691 ? 28.286 7.022 -12.498 1.00 73.94 691 LYS A C 1
ATOM 4985 O O . LYS A 1 691 ? 28.194 5.861 -12.092 1.00 73.94 691 LYS A O 1
ATOM 4990 N N . SER A 1 692 ? 27.663 7.448 -13.596 1.00 66.25 692 SER A N 1
ATOM 4991 C CA . SER A 1 692 ? 26.925 6.549 -14.498 1.00 66.25 692 SER A CA 1
ATOM 4992 C C . SER A 1 692 ? 27.823 5.421 -15.038 1.00 66.25 692 SER A C 1
ATOM 4994 O O . SER A 1 692 ? 29.017 5.622 -15.278 1.00 66.25 692 SER A O 1
ATOM 4996 N N . GLY A 1 693 ? 27.250 4.227 -15.227 1.00 54.38 693 GLY A N 1
ATOM 4997 C CA . GLY A 1 693 ? 27.915 3.088 -15.881 1.00 54.38 693 GLY A CA 1
ATOM 4998 C C . GLY A 1 693 ? 28.989 2.339 -15.070 1.00 54.38 693 GLY A C 1
ATOM 4999 O O . GLY A 1 693 ? 29.689 1.509 -15.635 1.00 54.38 693 GLY A O 1
ATOM 5000 N N . HIS A 1 694 ? 29.148 2.587 -13.763 1.00 48.34 694 HIS A N 1
ATOM 5001 C CA . HIS A 1 694 ? 30.235 1.992 -12.953 1.00 48.34 694 HIS A CA 1
ATOM 5002 C C . HIS A 1 694 ? 30.039 0.499 -12.559 1.00 48.34 694 HIS A C 1
ATOM 5004 O O . HIS A 1 694 ? 30.857 -0.059 -11.831 1.00 48.34 694 HIS A O 1
ATOM 5010 N N . PHE A 1 695 ? 28.971 -0.170 -13.003 1.00 50.47 695 PHE A N 1
ATOM 5011 C CA . PHE A 1 695 ? 28.605 -1.528 -12.550 1.00 50.47 695 PHE A CA 1
ATOM 5012 C C . PHE A 1 695 ? 28.802 -2.624 -13.615 1.00 50.47 695 PHE A C 1
ATOM 5014 O O . PHE A 1 695 ? 28.283 -3.729 -13.496 1.00 50.47 695 PHE A O 1
ATOM 5021 N N . ASN A 1 696 ? 29.573 -2.332 -14.661 1.00 43.06 696 ASN A N 1
ATOM 5022 C CA . ASN A 1 696 ? 29.662 -3.099 -15.906 1.00 43.06 696 ASN A CA 1
ATOM 5023 C C . ASN A 1 696 ? 30.568 -4.356 -15.886 1.00 43.06 696 ASN A C 1
ATOM 5025 O O . ASN A 1 696 ? 30.913 -4.869 -16.946 1.00 43.06 696 ASN A O 1
ATOM 5029 N N . ASN A 1 697 ? 30.916 -4.906 -14.716 1.00 38.53 697 ASN A N 1
ATOM 5030 C CA . ASN A 1 697 ? 31.727 -6.135 -14.620 1.00 38.53 697 ASN A CA 1
ATOM 5031 C C . ASN A 1 697 ? 30.935 -7.447 -14.837 1.00 38.53 697 ASN A C 1
ATOM 5033 O O . ASN A 1 697 ? 31.537 -8.518 -14.817 1.00 38.53 697 ASN A O 1
ATOM 5037 N N . LEU A 1 698 ? 29.614 -7.385 -15.053 1.00 36.81 698 LEU A N 1
ATOM 5038 C CA . LEU A 1 698 ? 28.736 -8.559 -15.218 1.00 36.81 698 LEU A CA 1
ATOM 5039 C C . LEU A 1 698 ? 28.349 -8.883 -16.676 1.00 36.81 698 LEU A C 1
ATOM 5041 O O . LEU A 1 698 ? 27.530 -9.764 -16.907 1.00 36.81 698 LEU A O 1
ATOM 5045 N N . GLY A 1 699 ? 28.930 -8.204 -17.672 1.00 31.00 699 GLY A N 1
ATOM 5046 C CA . GLY A 1 699 ? 28.789 -8.592 -19.086 1.00 31.00 699 GLY A CA 1
ATOM 5047 C C . GLY A 1 699 ? 27.404 -8.394 -19.720 1.00 31.00 699 GLY A C 1
ATOM 5048 O O . GLY A 1 699 ? 27.184 -8.872 -20.830 1.00 31.00 699 GLY A O 1
ATOM 5049 N N . GLY A 1 700 ? 26.483 -7.688 -19.056 1.00 34.09 700 GLY A N 1
ATOM 5050 C CA . GLY A 1 700 ? 25.251 -7.210 -19.689 1.00 34.09 700 GLY A CA 1
ATOM 5051 C C . GLY A 1 700 ? 25.537 -6.146 -20.766 1.00 34.09 700 GLY A C 1
ATOM 5052 O O . GLY A 1 700 ? 26.569 -5.470 -20.679 1.00 34.09 700 GLY A O 1
ATOM 5053 N N . PRO A 1 701 ? 24.654 -5.966 -21.770 1.00 31.14 701 PRO A N 1
ATOM 5054 C CA . PRO A 1 701 ? 24.808 -4.917 -22.781 1.00 31.14 701 PRO A CA 1
ATOM 5055 C C . PRO A 1 701 ? 24.833 -3.507 -22.162 1.00 31.14 701 PRO A C 1
ATOM 5057 O O . PRO A 1 701 ? 24.370 -3.309 -21.038 1.00 31.14 701 PRO A O 1
ATOM 5060 N N . GLU A 1 702 ? 25.321 -2.505 -22.906 1.00 37.75 702 GLU A N 1
ATOM 5061 C CA . GLU A 1 702 ? 25.282 -1.081 -22.513 1.00 37.75 702 GLU A CA 1
ATOM 5062 C C . GLU A 1 702 ? 23.849 -0.504 -22.542 1.00 37.75 702 GLU A C 1
ATOM 5064 O O . GLU A 1 702 ? 23.540 0.436 -23.277 1.00 37.75 702 GLU A O 1
ATOM 5069 N N . LEU A 1 703 ? 22.951 -1.054 -21.727 1.00 36.56 703 LEU A N 1
ATOM 5070 C CA . LEU A 1 703 ? 21.571 -0.598 -21.627 1.00 36.56 703 LEU A CA 1
ATOM 5071 C C . LEU A 1 703 ? 21.494 0.628 -20.710 1.00 36.56 703 LEU A C 1
ATOM 5073 O O . LEU A 1 703 ? 21.433 0.551 -19.485 1.00 36.56 703 LEU A O 1
ATOM 5077 N N . TYR A 1 704 ? 21.505 1.779 -21.379 1.00 40.31 704 TYR A N 1
ATOM 5078 C CA . TYR A 1 704 ? 21.134 3.097 -20.871 1.00 40.31 704 TYR A CA 1
ATOM 5079 C C . TYR A 1 704 ? 22.074 3.696 -19.811 1.00 40.31 704 TYR A C 1
ATOM 5081 O O . TYR A 1 704 ? 21.715 3.981 -18.667 1.00 40.31 704 TYR A O 1
ATOM 5089 N N . ALA A 1 705 ? 23.274 4.075 -20.254 1.00 33.66 705 ALA A N 1
ATOM 5090 C CA . ALA A 1 705 ? 23.922 5.238 -19.662 1.00 33.66 705 ALA A CA 1
ATOM 5091 C C . ALA A 1 705 ? 23.114 6.504 -20.019 1.00 33.66 705 ALA A C 1
ATOM 5093 O O . ALA A 1 705 ? 23.154 6.986 -21.151 1.00 33.66 705 ALA A O 1
ATOM 5094 N N . GLY A 1 706 ? 22.406 7.071 -19.036 1.00 41.47 706 GLY A N 1
ATOM 5095 C CA . GLY A 1 706 ? 21.985 8.475 -19.097 1.00 41.47 706 GLY A CA 1
ATOM 5096 C C . GLY A 1 706 ? 23.202 9.408 -19.260 1.00 41.47 706 GLY A C 1
ATOM 5097 O O . GLY A 1 706 ? 24.341 8.961 -19.089 1.00 41.47 706 GLY A O 1
ATOM 5098 N N . PRO A 1 707 ? 23.005 10.702 -19.578 1.00 46.28 707 PRO A N 1
ATOM 5099 C CA . PRO A 1 707 ? 24.106 11.623 -19.880 1.00 46.28 707 PRO A CA 1
ATOM 5100 C C . PRO A 1 707 ? 25.168 11.606 -18.774 1.00 46.28 707 PRO A C 1
ATOM 5102 O O . PRO A 1 707 ? 24.813 11.792 -17.617 1.00 46.28 707 PRO A O 1
ATOM 5105 N N . ASN A 1 708 ? 26.443 11.393 -19.138 1.00 55.59 708 ASN A N 1
ATOM 5106 C CA . ASN A 1 708 ? 27.575 11.140 -18.228 1.00 55.59 708 ASN A CA 1
ATOM 5107 C C . ASN A 1 708 ? 27.453 11.840 -16.859 1.00 55.59 708 ASN A C 1
ATOM 5109 O O . ASN A 1 708 ? 27.800 13.017 -16.694 1.00 55.59 708 ASN A O 1
ATOM 5113 N N . PHE A 1 709 ? 26.976 11.099 -15.857 1.00 69.81 709 PHE A N 1
ATOM 5114 C CA . PHE A 1 709 ? 26.840 11.601 -14.498 1.00 69.81 709 PHE A CA 1
ATOM 5115 C C . PHE A 1 709 ? 28.209 11.581 -13.839 1.00 69.81 709 PHE A C 1
ATOM 5117 O O . PHE A 1 709 ? 28.675 10.530 -13.422 1.00 69.81 709 PHE A O 1
ATOM 5124 N N . GLU A 1 710 ? 28.858 12.739 -13.731 1.00 78.12 710 GLU A N 1
ATOM 5125 C CA . GLU A 1 710 ? 30.082 12.857 -12.932 1.00 78.12 710 GLU A CA 1
ATOM 5126 C C . GLU A 1 710 ? 29.829 12.504 -11.460 1.00 78.12 710 GLU A C 1
ATOM 5128 O O . GLU A 1 710 ? 28.821 12.924 -10.883 1.00 78.12 710 GLU A O 1
ATOM 5133 N N . ALA A 1 711 ? 30.767 11.766 -10.863 1.00 82.00 711 ALA A N 1
ATOM 5134 C CA . ALA A 1 711 ? 30.716 11.366 -9.460 1.00 82.00 711 ALA A CA 1
ATOM 5135 C C . ALA A 1 711 ? 30.741 12.588 -8.524 1.00 82.00 711 ALA A C 1
ATOM 5137 O O . ALA A 1 711 ? 31.407 13.587 -8.804 1.00 82.00 711 ALA A O 1
ATOM 5138 N N . MET A 1 712 ? 30.056 12.485 -7.384 1.00 88.88 712 MET A N 1
ATOM 5139 C CA . MET A 1 712 ? 30.039 13.523 -6.345 1.00 88.88 712 MET A CA 1
ATOM 5140 C C . MET A 1 712 ? 30.758 13.018 -5.094 1.00 88.88 712 MET A C 1
ATOM 5142 O O . MET A 1 712 ? 30.716 11.830 -4.776 1.00 88.88 712 MET A O 1
ATOM 5146 N N . LYS A 1 713 ? 31.416 13.914 -4.365 1.00 90.69 713 LYS A N 1
ATOM 5147 C CA . LYS A 1 713 ? 32.004 13.642 -3.047 1.00 90.69 713 LYS A CA 1
ATOM 5148 C C . LYS A 1 713 ? 30.988 13.952 -1.951 1.00 90.69 713 LYS A C 1
ATOM 5150 O O . LYS A 1 713 ? 30.101 14.779 -2.135 1.00 90.69 713 LYS A O 1
ATOM 5155 N N . ALA A 1 714 ? 31.174 13.348 -0.780 1.00 91.81 714 ALA A N 1
ATOM 5156 C CA . ALA A 1 714 ? 30.461 13.755 0.427 1.00 91.81 714 ALA A CA 1
ATOM 5157 C C . ALA A 1 714 ? 30.618 15.270 0.667 1.00 91.81 714 ALA A C 1
ATOM 5159 O O . ALA A 1 714 ? 31.736 15.791 0.658 1.00 91.81 714 ALA A O 1
ATOM 5160 N N . GLY A 1 715 ? 29.501 15.968 0.871 1.00 94.06 715 GLY A N 1
ATOM 5161 C CA . GLY A 1 715 ? 29.427 17.421 1.030 1.00 94.06 715 GLY A CA 1
ATOM 5162 C C . GLY A 1 715 ? 29.232 18.218 -0.267 1.00 94.06 715 GLY A C 1
ATOM 5163 O O . GLY A 1 715 ? 28.888 19.401 -0.179 1.00 94.06 715 GLY A O 1
ATOM 5164 N N . ASP A 1 716 ? 29.402 17.614 -1.450 1.00 95.56 716 ASP A N 1
ATOM 5165 C CA . ASP A 1 716 ? 29.202 18.312 -2.726 1.00 95.56 716 ASP A CA 1
ATOM 5166 C C . ASP A 1 716 ? 27.732 18.723 -2.911 1.00 95.56 716 ASP A C 1
ATOM 5168 O O . ASP A 1 716 ? 26.798 18.042 -2.481 1.00 95.56 716 ASP A O 1
ATOM 5172 N N . THR A 1 717 ? 27.526 19.853 -3.590 1.00 97.38 717 THR A N 1
ATOM 5173 C CA . THR A 1 717 ? 26.199 20.364 -3.960 1.00 97.38 717 THR A CA 1
ATOM 5174 C C . THR A 1 717 ? 26.085 20.453 -5.477 1.00 97.38 717 THR A C 1
ATOM 5176 O O . THR A 1 717 ? 26.967 21.017 -6.127 1.00 97.38 717 THR A O 1
ATOM 5179 N N . ARG A 1 718 ? 25.002 19.920 -6.049 1.00 94.31 718 ARG A N 1
ATOM 5180 C CA . ARG A 1 718 ? 24.740 19.921 -7.495 1.00 94.31 718 ARG A CA 1
ATOM 5181 C C . ARG A 1 718 ? 23.281 20.269 -7.774 1.00 94.31 718 ARG A C 1
ATOM 5183 O O . ARG A 1 718 ? 22.394 19.872 -7.026 1.00 94.31 718 ARG A O 1
ATOM 5190 N N . VAL A 1 719 ? 23.048 21.012 -8.852 1.00 95.88 719 VAL A N 1
ATOM 5191 C CA . VAL A 1 719 ? 21.705 21.298 -9.367 1.00 95.88 719 VAL A CA 1
ATOM 5192 C C . VAL A 1 719 ? 21.457 20.405 -10.576 1.00 95.88 719 VAL A C 1
ATOM 5194 O O . VAL A 1 719 ? 22.294 20.340 -11.478 1.00 95.88 719 VAL A O 1
ATOM 5197 N N . PHE A 1 720 ? 20.312 19.735 -10.580 1.00 93.69 720 PHE A N 1
ATOM 5198 C CA . PHE A 1 720 ? 19.787 18.947 -11.688 1.00 93.69 720 PHE A CA 1
ATOM 5199 C C . PHE A 1 720 ? 18.558 19.654 -12.264 1.00 93.69 720 PHE A C 1
ATOM 5201 O O . PHE A 1 720 ? 17.831 20.334 -11.538 1.00 93.69 720 PHE A O 1
ATOM 5208 N N . GLU A 1 721 ? 18.329 19.510 -13.565 1.00 95.06 721 GLU A N 1
ATOM 5209 C CA . GLU A 1 721 ? 17.159 20.055 -14.252 1.00 95.06 721 GLU A CA 1
ATOM 5210 C C . GLU A 1 721 ? 16.320 18.884 -14.764 1.00 95.06 721 GLU A C 1
ATOM 5212 O O . GLU A 1 721 ? 16.779 18.127 -15.617 1.00 95.06 721 GLU A O 1
ATOM 5217 N N . LEU A 1 722 ? 15.114 18.729 -14.219 1.00 91.75 722 LEU A N 1
ATOM 5218 C CA . LEU A 1 722 ? 14.196 17.633 -14.521 1.00 91.75 722 LEU A CA 1
ATOM 5219 C C . LEU A 1 722 ? 12.990 18.156 -15.310 1.00 91.75 722 LEU A C 1
ATOM 5221 O O . LEU A 1 722 ? 12.384 19.165 -14.928 1.00 91.75 722 LEU A O 1
ATOM 5225 N N . ASP A 1 723 ? 12.612 17.467 -16.382 1.00 88.75 723 ASP A N 1
ATOM 5226 C CA . ASP A 1 723 ? 11.276 17.595 -16.968 1.00 88.75 723 ASP A CA 1
ATOM 5227 C C . ASP A 1 723 ? 10.272 16.725 -16.201 1.00 88.75 723 ASP A C 1
ATOM 5229 O O . ASP A 1 723 ? 10.643 15.808 -15.472 1.00 88.75 723 ASP A O 1
ATOM 5233 N N . ARG A 1 724 ? 8.972 16.986 -16.362 1.00 89.19 724 ARG A N 1
ATOM 5234 C CA . ARG A 1 724 ? 7.940 16.100 -15.806 1.00 89.19 724 ARG A CA 1
ATOM 5235 C C . ARG A 1 724 ? 8.125 14.673 -16.339 1.00 89.19 724 ARG A C 1
ATOM 5237 O O . ARG A 1 724 ? 8.459 14.502 -17.511 1.00 89.19 724 ARG A O 1
ATOM 5244 N N . PHE A 1 725 ? 7.850 13.683 -15.489 1.00 86.06 725 PHE A N 1
ATOM 5245 C CA . PHE A 1 725 ? 8.148 12.254 -15.670 1.00 86.06 725 PHE A CA 1
ATOM 5246 C C . PHE A 1 725 ? 9.629 11.861 -15.565 1.00 86.06 725 PHE A C 1
ATOM 5248 O O . PHE A 1 725 ? 9.920 10.663 -15.561 1.00 86.06 725 PHE A O 1
ATOM 5255 N N . ASP A 1 726 ? 10.564 12.808 -15.446 1.00 88.75 726 ASP A N 1
ATOM 5256 C CA . ASP A 1 726 ? 11.963 12.461 -15.210 1.00 88.75 726 ASP A CA 1
ATOM 5257 C C . ASP A 1 726 ? 12.162 11.946 -13.775 1.00 88.75 726 ASP A C 1
ATOM 5259 O O . ASP A 1 726 ? 11.678 12.522 -12.794 1.00 88.75 726 ASP A O 1
ATOM 5263 N N . VAL A 1 727 ? 12.924 10.860 -13.685 1.00 89.38 727 VAL A N 1
ATOM 5264 C CA . VAL A 1 727 ? 13.343 10.153 -12.477 1.00 89.38 727 VAL A CA 1
ATOM 5265 C C . VAL A 1 727 ? 14.854 10.302 -12.362 1.00 89.38 727 VAL A C 1
ATOM 5267 O O . VAL A 1 727 ? 15.590 9.786 -13.204 1.00 89.38 727 VAL A O 1
ATOM 5270 N N . LEU A 1 728 ? 15.319 11.009 -11.336 1.00 90.62 728 LEU A N 1
ATOM 5271 C CA . LEU A 1 728 ? 16.729 11.157 -10.975 1.00 90.62 728 LEU A CA 1
ATOM 5272 C C . LEU A 1 728 ? 17.064 10.167 -9.859 1.00 90.62 728 LEU A C 1
ATOM 5274 O O . LEU A 1 728 ? 16.577 10.336 -8.746 1.00 90.62 728 LEU A O 1
ATOM 5278 N N . THR A 1 729 ? 17.918 9.180 -10.124 1.00 89.31 729 THR A N 1
ATOM 5279 C CA . THR A 1 729 ? 18.370 8.200 -9.118 1.00 89.31 729 THR A CA 1
ATOM 5280 C C . THR A 1 729 ? 19.851 8.411 -8.825 1.00 89.31 729 THR A C 1
ATOM 5282 O O . THR A 1 729 ? 20.672 8.331 -9.743 1.00 89.31 729 THR A O 1
ATOM 5285 N N . LEU A 1 730 ? 20.217 8.654 -7.562 1.00 88.88 730 LEU A N 1
ATOM 5286 C CA . LEU A 1 730 ? 21.612 8.798 -7.126 1.00 88.88 730 LEU A CA 1
ATOM 5287 C C . LEU A 1 730 ? 22.025 7.618 -6.231 1.00 88.88 730 LEU A C 1
ATOM 5289 O O . LEU A 1 730 ? 21.423 7.368 -5.185 1.00 88.88 730 LEU A O 1
ATOM 5293 N N . ASN A 1 731 ? 23.072 6.894 -6.639 1.00 86.50 731 ASN A N 1
ATOM 5294 C CA . ASN A 1 731 ? 23.554 5.698 -5.942 1.00 86.50 731 ASN A CA 1
ATOM 5295 C C . ASN A 1 731 ? 24.869 5.983 -5.203 1.00 86.50 731 ASN A C 1
ATOM 5297 O O . ASN A 1 731 ? 25.777 6.621 -5.750 1.00 86.50 731 ASN A O 1
ATOM 5301 N N . ALA A 1 732 ? 24.998 5.462 -3.985 1.00 85.31 732 ALA A N 1
ATOM 5302 C CA . ALA A 1 732 ? 26.257 5.473 -3.244 1.00 85.31 732 ALA A CA 1
ATOM 5303 C C . ALA A 1 732 ? 27.233 4.390 -3.765 1.00 85.31 732 ALA A C 1
ATOM 5305 O O . ALA A 1 732 ? 26.818 3.489 -4.494 1.00 85.31 732 ALA A O 1
ATOM 5306 N N . PRO A 1 733 ? 28.533 4.429 -3.410 1.00 77.88 733 PRO A N 1
ATOM 5307 C CA . PRO A 1 733 ? 29.458 3.325 -3.665 1.00 77.88 733 PRO A CA 1
ATOM 5308 C C . PRO A 1 733 ? 29.025 2.006 -2.998 1.00 77.88 733 PRO A C 1
ATOM 5310 O O . PRO A 1 733 ? 28.471 2.044 -1.895 1.00 77.88 733 PRO A O 1
ATOM 5313 N N . PRO A 1 734 ? 29.345 0.839 -3.594 1.00 70.06 734 PRO A N 1
ATOM 5314 C CA . PRO A 1 734 ? 28.939 -0.478 -3.093 1.00 70.06 734 PRO A CA 1
ATOM 5315 C C . PRO A 1 734 ? 29.802 -0.969 -1.915 1.00 70.06 734 PRO A C 1
ATOM 5317 O O . PRO A 1 734 ? 30.447 -2.012 -1.968 1.00 70.06 734 PRO A O 1
ATOM 5320 N N . GLN A 1 735 ? 29.905 -0.150 -0.866 1.00 69.25 735 GLN A N 1
ATOM 5321 C CA . GLN A 1 735 ? 30.860 -0.311 0.238 1.00 69.25 735 GLN A CA 1
ATOM 5322 C C . GLN A 1 735 ? 30.233 0.055 1.593 1.00 69.25 735 GLN A C 1
ATOM 5324 O O . GLN A 1 735 ? 30.835 0.799 2.365 1.00 69.25 735 GLN A O 1
ATOM 5329 N N . ARG A 1 736 ? 29.002 -0.411 1.866 1.00 75.38 736 ARG A N 1
ATOM 5330 C CA . ARG A 1 736 ? 28.244 -0.062 3.091 1.00 75.38 736 ARG A CA 1
ATOM 5331 C C . ARG A 1 736 ? 28.094 1.449 3.297 1.00 75.38 736 ARG A C 1
ATOM 5333 O O . ARG A 1 736 ? 28.119 1.966 4.407 1.00 75.38 736 ARG A O 1
ATOM 5340 N N . VAL A 1 737 ? 27.967 2.178 2.191 1.00 81.88 737 VAL A N 1
ATOM 5341 C CA . VAL A 1 737 ? 27.753 3.622 2.211 1.00 81.88 737 VAL A CA 1
ATOM 5342 C C . VAL A 1 737 ? 26.256 3.885 2.184 1.00 81.88 737 VAL A C 1
ATOM 5344 O O . VAL A 1 737 ? 25.540 3.375 1.321 1.00 81.88 737 VAL A O 1
ATOM 5347 N N . GLU A 1 738 ? 25.792 4.707 3.114 1.00 87.06 738 GLU A N 1
ATOM 5348 C CA . GLU A 1 738 ? 24.420 5.198 3.193 1.00 87.06 738 GLU A CA 1
ATOM 5349 C C . GLU A 1 738 ? 24.370 6.724 3.004 1.00 87.06 738 GLU A C 1
ATOM 5351 O O . GLU A 1 738 ? 25.390 7.401 3.131 1.00 87.06 738 GLU A O 1
ATOM 5356 N N . GLN A 1 739 ? 23.201 7.264 2.658 1.00 93.62 739 GLN A N 1
ATOM 5357 C CA . GLN A 1 739 ? 23.026 8.649 2.201 1.00 93.62 739 GLN A CA 1
ATOM 5358 C C . GLN A 1 739 ? 22.138 9.496 3.129 1.00 93.62 739 GLN A C 1
ATOM 5360 O O . GLN A 1 739 ? 21.740 10.605 2.752 1.00 93.62 739 GLN A O 1
ATOM 5365 N N . THR A 1 740 ? 21.818 9.011 4.336 1.00 96.94 740 THR A N 1
ATOM 5366 C CA . THR A 1 740 ? 20.952 9.742 5.275 1.00 96.94 740 THR A CA 1
ATOM 5367 C C . THR A 1 740 ? 21.521 11.126 5.593 1.00 96.94 740 THR A C 1
ATOM 5369 O O . THR A 1 740 ? 22.737 11.317 5.689 1.00 96.94 740 THR A O 1
ATOM 5372 N N . GLY A 1 741 ? 20.638 12.118 5.703 1.00 97.56 741 GLY A N 1
ATOM 5373 C CA . GLY A 1 741 ? 21.015 13.519 5.900 1.00 97.56 741 GLY A CA 1
ATOM 5374 C C . GLY A 1 741 ? 21.271 14.296 4.601 1.00 97.56 741 GLY A C 1
ATOM 5375 O O . GLY A 1 741 ? 21.393 15.520 4.649 1.00 97.56 741 GLY A O 1
ATOM 5376 N N . THR A 1 742 ? 21.317 13.631 3.438 1.00 98.12 742 THR A N 1
ATOM 5377 C CA . THR A 1 742 ? 21.381 14.301 2.125 1.00 98.12 742 THR A CA 1
ATOM 5378 C C . THR A 1 742 ? 20.155 15.191 1.931 1.00 98.12 742 THR A C 1
ATOM 5380 O O . THR A 1 742 ? 19.028 14.739 2.111 1.00 98.12 742 THR A O 1
ATOM 5383 N N . THR A 1 743 ? 20.342 16.458 1.560 1.00 98.38 743 THR A N 1
ATOM 5384 C CA . THR A 1 743 ? 19.221 17.402 1.404 1.00 98.38 743 THR A CA 1
ATOM 5385 C C . THR A 1 743 ? 18.824 17.559 -0.057 1.00 98.38 743 THR A C 1
ATOM 5387 O O . THR A 1 743 ? 19.693 17.784 -0.905 1.00 98.38 743 THR A O 1
ATOM 5390 N N . VAL A 1 744 ? 17.520 17.540 -0.328 1.00 98.56 744 VAL A N 1
ATOM 5391 C CA . VAL A 1 744 ? 16.915 17.808 -1.639 1.00 98.56 744 VAL A CA 1
ATOM 5392 C C . VAL A 1 744 ? 16.045 19.059 -1.518 1.00 98.56 744 VAL A C 1
ATOM 5394 O O . VAL A 1 744 ? 15.118 19.087 -0.712 1.00 98.56 744 VAL A O 1
ATOM 5397 N N . ASN A 1 745 ? 16.340 20.094 -2.306 1.00 98.31 745 ASN A N 1
ATOM 5398 C CA . ASN A 1 745 ? 15.559 21.332 -2.382 1.00 98.31 745 ASN A CA 1
ATOM 5399 C C . ASN A 1 745 ? 15.201 21.623 -3.849 1.00 98.31 745 ASN A C 1
ATOM 5401 O O . ASN A 1 745 ? 16.079 21.827 -4.689 1.00 98.31 745 ASN A O 1
ATOM 5405 N N . ALA A 1 746 ? 13.910 21.603 -4.163 1.00 97.81 746 ALA A N 1
ATOM 5406 C CA . ALA A 1 746 ? 13.371 21.719 -5.507 1.00 97.81 746 ALA A CA 1
ATOM 5407 C C . ALA A 1 746 ? 12.598 23.031 -5.714 1.00 97.81 746 ALA A C 1
ATOM 5409 O O . ALA A 1 746 ? 11.964 23.585 -4.821 1.00 97.81 746 ALA A O 1
ATOM 5410 N N . SER A 1 747 ? 12.597 23.524 -6.949 1.00 96.44 747 SER A N 1
ATOM 5411 C CA . SER A 1 747 ? 11.805 24.702 -7.348 1.00 96.44 747 SER A CA 1
ATOM 5412 C C . SER A 1 747 ? 10.289 24.433 -7.406 1.00 96.44 747 SER A C 1
ATOM 5414 O O . SER A 1 747 ? 9.485 25.363 -7.283 1.00 96.44 747 SER A O 1
ATOM 5416 N N . LYS A 1 748 ? 9.893 23.164 -7.540 1.00 93.62 748 LYS A N 1
ATOM 5417 C CA . LYS A 1 748 ? 8.517 22.652 -7.657 1.00 93.62 748 LYS A CA 1
ATOM 5418 C C . LYS A 1 748 ? 8.343 21.408 -6.790 1.00 93.62 748 LYS A C 1
ATOM 5420 O O . LYS A 1 748 ? 9.337 20.907 -6.264 1.00 93.62 748 LYS A O 1
ATOM 5425 N N . ASN A 1 749 ? 7.113 20.936 -6.625 1.00 93.06 749 ASN A N 1
ATOM 5426 C CA . ASN A 1 749 ? 6.853 19.709 -5.890 1.00 93.06 749 ASN A CA 1
ATOM 5427 C C . ASN A 1 749 ? 7.493 18.505 -6.598 1.00 93.06 749 ASN A C 1
ATOM 5429 O O . ASN A 1 749 ? 7.426 18.355 -7.823 1.00 93.06 749 ASN A O 1
ATOM 5433 N N . VAL A 1 750 ? 8.121 17.638 -5.810 1.00 97.88 750 VAL A N 1
ATOM 5434 C CA . VAL A 1 750 ? 8.776 16.410 -6.273 1.00 97.88 750 VAL A CA 1
ATOM 5435 C C . VAL A 1 750 ? 8.410 15.263 -5.346 1.00 97.88 750 VAL A C 1
ATOM 5437 O O . VAL A 1 750 ? 8.220 15.472 -4.153 1.00 97.88 750 VAL A O 1
ATOM 5440 N N . ALA A 1 751 ? 8.328 14.054 -5.885 1.00 98.06 751 ALA A N 1
ATOM 5441 C CA . ALA A 1 751 ? 8.280 12.839 -5.079 1.00 98.06 751 ALA A CA 1
ATOM 5442 C C . ALA A 1 751 ? 9.720 12.395 -4.784 1.00 98.06 751 ALA A C 1
ATOM 5444 O O . ALA A 1 751 ? 10.565 12.441 -5.678 1.00 98.06 751 ALA A O 1
ATOM 5445 N N . VAL A 1 752 ? 10.019 12.000 -3.544 1.00 98.25 752 VAL A N 1
ATOM 5446 C CA . VAL A 1 752 ? 11.362 11.552 -3.140 1.00 98.25 752 VAL A CA 1
ATOM 5447 C C . VAL A 1 752 ? 11.255 10.208 -2.440 1.00 98.25 752 VAL A C 1
ATOM 5449 O O . VAL A 1 752 ? 10.495 10.080 -1.488 1.00 98.25 752 VAL A O 1
ATOM 5452 N N . PHE A 1 753 ? 12.034 9.233 -2.891 1.00 97.25 753 PHE A N 1
ATOM 5453 C CA . PHE A 1 753 ? 12.124 7.898 -2.305 1.00 97.25 753 PHE A CA 1
ATOM 5454 C C . PHE A 1 753 ? 13.528 7.672 -1.754 1.00 97.25 753 PHE A C 1
ATOM 5456 O O . PHE A 1 753 ? 14.506 8.134 -2.351 1.00 97.25 753 PHE A O 1
ATOM 5463 N N . GLY A 1 754 ? 13.633 6.964 -0.635 1.00 94.94 754 GLY A N 1
ATOM 5464 C CA . GLY A 1 754 ? 14.900 6.548 -0.037 1.00 94.94 754 GLY A CA 1
ATOM 5465 C C . GLY A 1 754 ? 14.923 5.038 0.153 1.00 94.94 754 GLY A C 1
ATOM 5466 O O . GLY A 1 754 ? 13.900 4.452 0.499 1.00 94.94 754 GLY A O 1
ATOM 5467 N N . GLY A 1 755 ? 16.069 4.403 -0.090 1.00 91.81 755 GLY A N 1
ATOM 5468 C CA . GLY A 1 755 ? 16.127 2.947 -0.085 1.00 91.81 755 GLY A CA 1
ATOM 5469 C C . GLY A 1 755 ? 17.523 2.345 -0.187 1.00 91.81 755 GLY A C 1
ATOM 5470 O O . GLY A 1 755 ? 18.557 3.019 -0.095 1.00 91.81 755 GLY A O 1
ATOM 5471 N N . SER A 1 756 ? 17.540 1.029 -0.363 1.00 87.94 756 SER A N 1
ATOM 5472 C CA . SER A 1 756 ? 18.739 0.216 -0.549 1.00 87.94 756 SER A CA 1
ATOM 5473 C C . SER A 1 756 ? 18.395 -1.027 -1.353 1.00 87.94 756 SER A C 1
ATOM 5475 O O . SER A 1 756 ? 17.346 -1.616 -1.148 1.00 87.94 756 SER A O 1
ATOM 5477 N N . ARG A 1 757 ? 19.273 -1.445 -2.266 1.00 81.56 757 ARG A N 1
ATOM 5478 C CA . ARG A 1 757 ? 18.999 -2.594 -3.153 1.00 81.56 757 ARG A CA 1
ATOM 5479 C C . ARG A 1 757 ? 19.041 -3.945 -2.444 1.00 81.56 757 ARG A C 1
ATOM 5481 O O . ARG A 1 757 ? 18.545 -4.932 -2.969 1.00 81.56 757 ARG A O 1
ATOM 5488 N N . SER A 1 758 ? 19.773 -4.014 -1.333 1.00 80.81 758 SER A N 1
ATOM 5489 C CA . SER A 1 758 ? 19.946 -5.224 -0.529 1.00 80.81 758 SER A CA 1
ATOM 5490 C C . SER A 1 758 ? 20.604 -4.854 0.800 1.00 80.81 758 SER A C 1
ATOM 5492 O O . SER A 1 758 ? 21.785 -4.482 0.838 1.00 80.81 758 SER A O 1
ATOM 5494 N N . SER A 1 759 ? 19.846 -4.931 1.886 1.00 83.94 759 SER A N 1
ATOM 5495 C CA . SER A 1 759 ? 20.257 -4.578 3.244 1.00 83.94 759 SER A CA 1
ATOM 5496 C C . SER A 1 759 ? 20.058 -5.748 4.201 1.00 83.94 759 SER A C 1
ATOM 5498 O O . SER A 1 759 ? 19.155 -6.561 4.048 1.00 83.94 759 SER A O 1
ATOM 5500 N N . HIS A 1 760 ? 20.923 -5.822 5.210 1.00 83.19 760 HIS A N 1
ATOM 5501 C CA . HIS A 1 760 ? 20.840 -6.775 6.314 1.00 83.19 760 HIS A CA 1
ATOM 5502 C C . HIS A 1 760 ? 20.819 -5.960 7.603 1.00 83.19 760 HIS A C 1
ATOM 5504 O O . HIS A 1 760 ? 21.702 -5.119 7.793 1.00 83.19 760 HIS A O 1
ATOM 5510 N N . ILE A 1 761 ? 19.814 -6.162 8.452 1.00 86.94 761 ILE A N 1
ATOM 5511 C CA . ILE A 1 761 ? 19.557 -5.279 9.594 1.00 86.94 761 ILE A CA 1
ATOM 5512 C C . ILE A 1 761 ? 19.536 -6.099 10.892 1.00 86.94 761 ILE A C 1
ATOM 5514 O O . ILE A 1 761 ? 18.708 -7.000 11.015 1.00 86.94 761 ILE A O 1
ATOM 5518 N N . PRO A 1 762 ? 20.421 -5.816 11.869 1.00 83.12 762 PRO A N 1
ATOM 5519 C CA . PRO A 1 762 ? 21.594 -4.941 11.789 1.00 83.12 762 PRO A CA 1
ATOM 5520 C C . PRO A 1 762 ? 22.697 -5.587 10.938 1.00 83.12 762 PRO A C 1
ATOM 5522 O O . PRO A 1 762 ? 22.671 -6.796 10.715 1.00 83.12 762 PRO A O 1
ATOM 5525 N N . ASP A 1 763 ? 23.709 -4.822 10.520 1.00 70.50 763 ASP A N 1
ATOM 5526 C CA . ASP A 1 763 ? 24.825 -5.392 9.764 1.00 70.50 763 ASP A CA 1
ATOM 5527 C C . ASP A 1 763 ? 25.561 -6.491 10.548 1.00 70.50 763 ASP A C 1
ATOM 5529 O O . ASP A 1 763 ? 26.129 -6.262 11.618 1.00 70.50 763 ASP A O 1
ATOM 5533 N N . GLN A 1 764 ? 25.586 -7.685 9.959 1.00 61.97 764 GLN A N 1
ATOM 5534 C CA . GLN A 1 764 ? 26.482 -8.777 10.306 1.00 61.97 764 GLN A CA 1
ATOM 5535 C C . GLN A 1 764 ? 27.059 -9.355 9.009 1.00 61.97 764 GLN A C 1
ATOM 5537 O O . GLN A 1 764 ? 26.423 -9.326 7.955 1.00 61.97 764 GLN A O 1
ATOM 5542 N N . SER A 1 765 ? 28.286 -9.875 9.062 1.00 56.38 765 SER A N 1
ATOM 5543 C CA . SER A 1 765 ? 29.030 -10.360 7.892 1.00 56.38 765 SER A CA 1
ATOM 5544 C C . SER A 1 765 ? 28.555 -11.748 7.423 1.00 56.38 765 SER A C 1
ATOM 5546 O O . SER A 1 765 ? 29.320 -12.714 7.440 1.00 56.38 765 SER A O 1
ATOM 5548 N N . VAL A 1 766 ? 27.277 -11.855 7.057 1.00 57.19 766 VAL A N 1
ATOM 5549 C CA . VAL A 1 766 ? 26.594 -13.078 6.610 1.00 57.19 766 VAL A CA 1
ATOM 5550 C C . VAL A 1 766 ? 26.028 -12.875 5.203 1.00 57.19 766 VAL A C 1
ATOM 5552 O O . VAL A 1 766 ? 25.471 -11.828 4.893 1.00 57.19 766 VAL A O 1
ATOM 5555 N N . GLY A 1 767 ? 26.188 -13.879 4.335 1.00 57.50 767 GLY A N 1
ATOM 5556 C CA . GLY A 1 767 ? 25.842 -13.784 2.908 1.00 57.50 767 GLY A CA 1
ATOM 5557 C C . GLY A 1 767 ? 24.367 -14.024 2.555 1.00 57.50 767 GLY A C 1
ATOM 5558 O O . GLY A 1 767 ? 24.012 -13.954 1.380 1.00 57.50 767 GLY A O 1
ATOM 5559 N N . CYS A 1 768 ? 23.517 -14.332 3.536 1.00 65.12 768 CYS A N 1
ATOM 5560 C CA . CYS A 1 768 ? 22.090 -14.593 3.343 1.00 65.12 768 CYS A CA 1
ATOM 5561 C C . CYS A 1 768 ? 21.236 -13.432 3.849 1.00 65.12 768 CYS A C 1
ATOM 5563 O O . CYS A 1 768 ? 21.731 -12.546 4.548 1.00 65.12 768 CYS A O 1
ATOM 5565 N N . CYS A 1 769 ? 19.933 -13.553 3.609 1.00 73.94 769 CYS A N 1
ATOM 5566 C CA . CYS A 1 769 ? 18.927 -12.932 4.453 1.00 73.94 769 CYS A CA 1
ATOM 5567 C C . CYS A 1 769 ? 18.929 -11.394 4.335 1.00 73.94 769 CYS A C 1
ATOM 5569 O O . CYS A 1 769 ? 19.252 -10.674 5.285 1.00 73.94 769 CYS A O 1
ATOM 5571 N N . ARG A 1 770 ? 18.756 -10.899 3.102 1.00 79.19 770 ARG A N 1
ATOM 5572 C CA . ARG A 1 770 ? 18.972 -9.497 2.708 1.00 79.19 770 ARG A CA 1
ATOM 5573 C C . ARG A 1 770 ? 17.863 -9.059 1.770 1.00 79.19 770 ARG A C 1
ATOM 5575 O O . ARG A 1 770 ? 17.728 -9.667 0.711 1.00 79.19 770 ARG A O 1
ATOM 5582 N N . ASP A 1 771 ? 17.193 -7.962 2.090 1.00 81.69 771 ASP A N 1
ATOM 5583 C CA . ASP A 1 771 ? 16.073 -7.468 1.290 1.00 81.69 771 ASP A CA 1
ATOM 5584 C C . ASP A 1 771 ? 16.356 -6.085 0.680 1.00 81.69 771 ASP A C 1
ATOM 5586 O O . ASP A 1 771 ? 17.193 -5.316 1.169 1.00 81.69 771 ASP A O 1
ATOM 5590 N N . HIS A 1 772 ? 15.687 -5.802 -0.430 1.00 86.31 772 HIS A N 1
ATOM 5591 C CA . HIS A 1 772 ? 15.476 -4.466 -0.966 1.00 86.31 772 HIS A CA 1
ATOM 5592 C C . HIS A 1 772 ? 14.687 -3.637 0.048 1.00 86.31 772 HIS A C 1
ATOM 5594 O O . HIS A 1 772 ? 13.867 -4.169 0.781 1.00 86.31 772 HIS A O 1
ATOM 5600 N N . LEU A 1 773 ? 14.947 -2.335 0.092 1.00 90.50 773 LEU A N 1
ATOM 5601 C CA . LEU A 1 773 ? 14.247 -1.385 0.948 1.00 90.50 773 LEU A CA 1
ATOM 5602 C C . LEU A 1 773 ? 13.788 -0.203 0.106 1.00 90.50 773 LEU A C 1
ATOM 5604 O O . LEU A 1 773 ? 14.602 0.356 -0.646 1.00 90.50 773 LEU A O 1
ATOM 5608 N N . GLU A 1 774 ? 12.541 0.223 0.284 1.00 92.25 774 GLU A N 1
ATOM 5609 C CA . GLU A 1 774 ? 11.998 1.431 -0.340 1.00 92.25 774 GLU A CA 1
ATOM 5610 C C . GLU A 1 774 ? 10.898 2.096 0.486 1.00 92.25 774 GLU A C 1
ATOM 5612 O O . GLU A 1 774 ? 9.908 1.471 0.830 1.00 92.25 774 GLU A O 1
ATOM 5617 N N . GLU A 1 775 ? 11.013 3.406 0.707 1.00 95.88 775 GLU A N 1
ATOM 5618 C CA . GLU A 1 775 ? 9.921 4.211 1.263 1.00 95.88 775 GLU A CA 1
ATOM 5619 C C . GLU A 1 775 ? 9.842 5.575 0.569 1.00 95.88 775 GLU A C 1
ATOM 5621 O O . GLU A 1 775 ? 10.872 6.182 0.228 1.00 95.88 775 GLU A O 1
ATOM 5626 N N . GLN A 1 776 ? 8.623 6.096 0.390 1.00 97.75 776 GLN A N 1
ATOM 5627 C CA . GLN A 1 776 ? 8.429 7.460 -0.090 1.00 97.75 776 GLN A CA 1
ATOM 5628 C C . GLN A 1 776 ? 8.537 8.433 1.082 1.00 97.75 776 GLN A C 1
ATOM 5630 O O . GLN A 1 776 ? 7.743 8.443 2.021 1.00 97.75 776 GLN A O 1
ATOM 5635 N N . LEU A 1 777 ? 9.552 9.287 1.029 1.00 98.12 777 LEU A N 1
ATOM 5636 C CA . LEU A 1 777 ? 9.918 10.127 2.154 1.00 98.12 777 LEU A CA 1
ATOM 5637 C C . LEU A 1 777 ? 8.910 11.260 2.350 1.00 98.12 777 LEU A C 1
ATOM 5639 O O . LEU A 1 777 ? 8.518 11.937 1.400 1.00 98.12 777 LEU A O 1
ATOM 5643 N N . PHE A 1 778 ? 8.542 11.531 3.602 1.00 97.44 778 PHE A N 1
ATOM 5644 C CA . PHE A 1 778 ? 7.678 12.662 3.932 1.00 97.44 778 PHE A CA 1
ATOM 5645 C C . PHE A 1 778 ? 8.399 14.011 3.719 1.00 97.44 778 PHE A C 1
ATOM 5647 O O . PHE A 1 778 ? 9.550 14.169 4.149 1.00 97.44 778 PHE A O 1
ATOM 5654 N N . PRO A 1 779 ? 7.747 15.022 3.110 1.00 95.75 779 PRO A N 1
ATOM 5655 C CA . PRO A 1 779 ? 8.334 16.350 2.931 1.00 95.75 779 PRO A CA 1
ATOM 5656 C C . PRO A 1 779 ? 8.531 17.067 4.270 1.00 95.75 779 PRO A C 1
ATOM 5658 O O . PRO A 1 779 ? 7.703 16.934 5.175 1.00 95.75 779 PRO A O 1
ATOM 5661 N N . LEU A 1 780 ? 9.564 17.914 4.374 1.00 95.56 780 LEU A N 1
ATOM 5662 C CA . LEU A 1 780 ? 9.956 18.566 5.637 1.00 95.56 780 LEU A CA 1
ATOM 5663 C C . LEU A 1 780 ? 8.835 19.354 6.327 1.00 95.56 780 LEU A C 1
ATOM 5665 O O . LEU A 1 780 ? 8.836 19.475 7.550 1.00 95.56 780 LEU A O 1
ATOM 5669 N N . HIS A 1 781 ? 7.868 19.870 5.566 1.00 91.81 781 HIS A N 1
ATOM 5670 C CA . HIS A 1 781 ? 6.743 20.631 6.112 1.00 91.81 781 HIS A CA 1
ATOM 5671 C C . HIS A 1 781 ? 5.726 19.780 6.895 1.00 91.81 781 HIS A C 1
ATOM 5673 O O . HIS A 1 781 ? 4.899 20.329 7.623 1.00 91.81 781 HIS A O 1
ATOM 5679 N N . SER A 1 782 ? 5.777 18.455 6.733 1.00 94.06 782 SER A N 1
ATOM 5680 C CA . SER A 1 782 ? 4.905 17.487 7.411 1.00 94.06 782 SER A CA 1
ATOM 5681 C C . SER A 1 782 ? 5.567 16.806 8.618 1.00 94.06 782 SER A C 1
ATOM 5683 O O . SER A 1 782 ? 4.893 16.073 9.337 1.00 94.06 782 SER A O 1
ATOM 5685 N N . TRP A 1 783 ? 6.858 17.063 8.866 1.00 96.75 783 TRP A N 1
ATOM 5686 C CA . TRP A 1 783 ? 7.607 16.501 9.995 1.00 96.75 783 TRP A CA 1
ATOM 5687 C C . TRP A 1 783 ? 7.152 17.119 11.324 1.00 96.75 783 TRP A C 1
ATOM 5689 O O . TRP A 1 783 ? 7.140 18.344 11.466 1.00 96.75 783 TRP A O 1
ATOM 5699 N N . GLY A 1 784 ? 6.820 16.274 12.302 1.00 96.50 784 GLY A N 1
ATOM 5700 C CA . GLY A 1 784 ? 6.451 16.688 13.661 1.00 96.50 784 GLY A CA 1
ATOM 5701 C C . GLY A 1 784 ? 7.625 16.648 14.639 1.00 96.50 784 GLY A C 1
ATOM 5702 O O . GLY A 1 784 ? 8.772 16.381 14.262 1.00 96.50 784 GLY A O 1
ATOM 5703 N N . SER A 1 785 ? 7.342 16.898 15.918 1.00 97.06 785 SER A N 1
ATOM 5704 C CA . SER A 1 785 ? 8.323 16.773 17.011 1.00 97.06 785 SER A CA 1
ATOM 5705 C C . SER A 1 785 ? 7.900 15.795 18.113 1.00 97.06 785 SER A C 1
ATOM 5707 O O . SER A 1 785 ? 8.669 15.566 19.055 1.00 97.06 785 SER A O 1
ATOM 5709 N N . HIS A 1 786 ? 6.720 15.181 17.988 1.00 98.19 786 HIS A N 1
ATOM 5710 C CA . HIS A 1 786 ? 6.193 14.180 18.914 1.00 98.19 786 HIS A CA 1
ATOM 5711 C C . HIS A 1 786 ? 5.799 12.912 18.147 1.00 98.19 786 HIS A C 1
ATOM 5713 O O . HIS A 1 786 ? 5.001 12.954 17.219 1.00 98.19 786 HIS A O 1
ATOM 5719 N N . TYR A 1 787 ? 6.372 11.775 18.536 1.00 98.56 787 TYR A N 1
ATOM 5720 C CA . TYR A 1 787 ? 6.096 10.471 17.933 1.00 98.56 787 TYR A CA 1
ATOM 5721 C C . TYR A 1 787 ? 5.826 9.437 19.024 1.00 98.56 787 TYR A C 1
ATOM 5723 O O . TYR A 1 787 ? 6.393 9.508 20.119 1.00 98.56 787 TYR A O 1
ATOM 5731 N N . TYR A 1 788 ? 5.028 8.433 18.684 1.00 98.31 788 TYR A N 1
ATOM 5732 C CA . TYR A 1 788 ? 5.018 7.147 19.367 1.00 98.31 788 TYR A CA 1
ATOM 5733 C C . TYR A 1 788 ? 5.459 6.071 18.378 1.00 98.31 788 TYR A C 1
ATOM 5735 O O . TYR A 1 788 ? 5.081 6.107 17.206 1.00 98.31 788 TYR A O 1
ATOM 5743 N N . ALA A 1 789 ? 6.255 5.125 18.861 1.00 96.81 789 ALA A N 1
ATOM 5744 C CA . ALA A 1 789 ? 6.801 4.034 18.071 1.00 96.81 789 ALA A CA 1
ATOM 5745 C C . ALA A 1 789 ? 6.665 2.714 18.835 1.00 96.81 789 ALA A C 1
ATOM 5747 O O . ALA A 1 789 ? 6.772 2.681 20.064 1.00 96.81 789 ALA A O 1
ATOM 5748 N N . ALA A 1 790 ? 6.417 1.633 18.102 1.00 95.12 790 ALA A N 1
ATOM 5749 C CA . ALA A 1 790 ? 6.295 0.277 18.615 1.00 95.12 790 ALA A CA 1
ATOM 5750 C C . ALA A 1 790 ? 6.750 -0.702 17.531 1.00 95.12 790 ALA A C 1
ATOM 5752 O O . ALA A 1 790 ? 6.525 -0.454 16.344 1.00 95.12 790 ALA A O 1
ATOM 5753 N N . ARG A 1 791 ? 7.410 -1.795 17.936 1.00 92.88 791 ARG A N 1
ATOM 5754 C CA . ARG A 1 791 ? 7.965 -2.764 16.983 1.00 92.88 791 ARG A CA 1
ATOM 5755 C C . ARG A 1 791 ? 6.865 -3.397 16.135 1.00 92.88 791 ARG A C 1
ATOM 5757 O O . ARG A 1 791 ? 5.707 -3.431 16.534 1.00 92.88 791 ARG A O 1
ATOM 5764 N N . THR A 1 792 ? 7.237 -3.945 14.994 1.00 91.94 792 THR A N 1
ATOM 5765 C CA . THR A 1 792 ? 6.395 -4.872 14.248 1.00 91.94 792 THR A CA 1
ATOM 5766 C C . THR A 1 792 ? 6.145 -6.142 15.064 1.00 91.94 792 THR A C 1
ATOM 5768 O O . THR A 1 792 ? 6.958 -6.570 15.902 1.00 91.94 792 THR A O 1
ATOM 5771 N N . TYR A 1 793 ? 4.987 -6.759 14.837 1.00 89.19 793 TYR A N 1
ATOM 5772 C CA . TYR A 1 793 ? 4.685 -8.073 15.371 1.00 89.19 793 TYR A CA 1
ATOM 5773 C C . TYR A 1 793 ? 5.671 -9.081 14.780 1.00 89.19 793 TYR A C 1
ATOM 5775 O O . TYR A 1 793 ? 5.667 -9.389 13.594 1.00 89.19 793 TYR A O 1
ATOM 5783 N N . SER A 1 794 ? 6.533 -9.592 15.648 1.00 72.00 794 SER A N 1
ATOM 5784 C CA . SER A 1 794 ? 7.502 -10.632 15.336 1.00 72.00 794 SER A CA 1
ATOM 5785 C C . SER A 1 794 ? 7.506 -11.649 16.464 1.00 72.00 794 SER A C 1
ATOM 5787 O O . SER A 1 794 ? 7.560 -11.280 17.647 1.00 72.00 794 SER A O 1
ATOM 5789 N N . LYS A 1 795 ? 7.465 -12.922 16.060 1.00 63.09 795 LYS A N 1
ATOM 5790 C CA . LYS A 1 795 ? 7.589 -14.122 16.901 1.00 63.09 795 LYS A CA 1
ATOM 5791 C C . LYS A 1 795 ? 9.041 -14.340 17.380 1.00 63.09 795 LYS A C 1
ATOM 5793 O O . LYS A 1 795 ? 9.291 -15.207 18.213 1.00 63.09 795 LYS A O 1
ATOM 5798 N N . GLY A 1 796 ? 9.992 -13.560 16.853 1.00 70.44 796 GLY A N 1
ATOM 5799 C CA . GLY A 1 796 ? 11.403 -13.568 17.233 1.00 70.44 796 GLY A CA 1
ATOM 5800 C C . GLY A 1 796 ? 11.704 -12.825 18.538 1.00 70.44 796 GLY A C 1
ATOM 5801 O O . GLY A 1 796 ? 10.839 -12.224 19.173 1.00 70.44 796 GLY A O 1
ATOM 5802 N N . SER A 1 797 ? 12.978 -12.859 18.937 1.00 74.38 797 SER A N 1
ATOM 5803 C CA . SER A 1 797 ? 13.447 -12.242 20.193 1.00 74.38 797 SER A CA 1
ATOM 5804 C C . SER A 1 797 ? 14.069 -10.850 20.028 1.00 74.38 797 SER A C 1
ATOM 5806 O O . SER A 1 797 ? 14.498 -10.267 21.023 1.00 74.38 797 SER A O 1
ATOM 5808 N N . SER A 1 798 ? 14.157 -10.334 18.802 1.00 86.31 798 SER A N 1
ATOM 5809 C CA . SER A 1 798 ? 14.686 -9.007 18.463 1.00 86.31 798 SER A CA 1
ATOM 5810 C C . SER A 1 798 ? 13.637 -7.903 18.608 1.00 86.31 798 SER A C 1
ATOM 5812 O O . SER A 1 798 ? 12.433 -8.150 18.536 1.00 86.31 798 SER A O 1
ATOM 5814 N N . GLY A 1 799 ? 14.105 -6.670 18.783 1.00 91.50 799 GLY A N 1
ATOM 5815 C CA . GLY A 1 799 ? 13.324 -5.472 18.487 1.00 91.50 799 GLY A CA 1
ATOM 5816 C C . GLY A 1 799 ? 13.494 -5.018 17.038 1.00 91.50 799 GLY A C 1
ATOM 5817 O O . GLY A 1 799 ? 14.265 -5.606 16.278 1.00 91.50 799 GLY A O 1
ATOM 5818 N N . ASP A 1 800 ? 12.814 -3.925 16.708 1.00 94.56 800 ASP A N 1
ATOM 5819 C CA . ASP A 1 800 ? 13.010 -3.206 15.448 1.00 94.56 800 ASP A CA 1
ATOM 5820 C C . ASP A 1 800 ? 14.070 -2.119 15.626 1.00 94.56 800 ASP A C 1
ATOM 5822 O O . ASP A 1 800 ? 14.323 -1.646 16.741 1.00 94.56 800 ASP A O 1
ATOM 5826 N N . PHE A 1 801 ? 14.682 -1.703 14.520 1.00 95.38 801 PHE A N 1
ATOM 5827 C CA . PHE A 1 801 ? 15.686 -0.648 14.510 1.00 95.38 801 PHE A CA 1
ATOM 5828 C C . PHE A 1 801 ? 15.046 0.691 14.163 1.00 95.38 801 PHE A C 1
ATOM 5830 O O . PHE A 1 801 ? 14.428 0.851 13.117 1.00 95.38 801 PHE A O 1
ATOM 5837 N N . TYR A 1 802 ? 15.239 1.678 15.030 1.00 97.62 802 TYR A N 1
ATOM 5838 C CA . TYR A 1 802 ? 14.692 3.020 14.872 1.00 97.62 802 TYR A CA 1
ATOM 5839 C C . TYR A 1 802 ? 15.792 4.007 14.564 1.00 97.62 802 TYR A C 1
ATOM 5841 O O . TYR A 1 802 ? 16.868 3.951 15.163 1.00 97.62 802 TYR A O 1
ATOM 5849 N N . ARG A 1 803 ? 15.502 4.944 13.664 1.00 97.06 803 ARG A N 1
ATOM 5850 C CA . ARG A 1 803 ? 16.432 5.971 13.203 1.00 97.06 803 ARG A CA 1
ATOM 5851 C C . ARG A 1 803 ? 15.785 7.342 13.299 1.00 97.06 803 ARG A C 1
ATOM 5853 O O . ARG A 1 803 ? 14.927 7.686 12.492 1.00 97.06 803 ARG A O 1
ATOM 5860 N N . ILE A 1 804 ? 16.226 8.133 14.271 1.00 98.62 804 ILE A N 1
ATOM 5861 C CA . ILE A 1 804 ? 15.737 9.498 14.493 1.00 98.62 804 ILE A CA 1
ATOM 5862 C C . ILE A 1 804 ? 16.679 10.472 13.794 1.00 98.62 804 ILE A C 1
ATOM 5864 O O . ILE A 1 804 ? 17.844 10.548 14.175 1.00 98.62 804 ILE A O 1
ATOM 5868 N N . LEU A 1 805 ? 16.173 11.202 12.802 1.00 98.56 805 LEU A N 1
ATOM 5869 C CA . LEU A 1 805 ? 16.888 12.149 11.940 1.00 98.56 805 LEU A CA 1
ATOM 5870 C C . LEU A 1 805 ? 16.418 13.582 12.220 1.00 98.56 805 LEU A C 1
ATOM 5872 O O . LEU A 1 805 ? 15.218 13.853 12.195 1.00 98.56 805 LEU A O 1
ATOM 5876 N N . ALA A 1 806 ? 17.347 14.503 12.477 1.00 98.25 806 ALA A N 1
ATOM 5877 C CA . ALA A 1 806 ? 17.024 15.878 12.859 1.00 98.25 806 ALA A CA 1
ATOM 5878 C C . ALA A 1 806 ? 16.989 16.860 11.676 1.00 98.25 806 ALA A C 1
ATOM 5880 O O . ALA A 1 806 ? 17.891 16.881 10.837 1.00 98.25 806 ALA A O 1
ATOM 5881 N N . GLN A 1 807 ? 15.977 17.738 11.650 1.00 96.38 807 GLN A N 1
ATOM 5882 C CA . GLN A 1 807 ? 15.880 18.803 10.643 1.00 96.38 807 GLN A CA 1
ATOM 5883 C C . GLN A 1 807 ? 16.801 19.999 10.948 1.00 96.38 807 GLN A C 1
ATOM 5885 O O . GLN A 1 807 ? 17.293 20.648 10.026 1.00 96.38 807 GLN A O 1
ATOM 5890 N N . LYS A 1 808 ? 17.003 20.336 12.231 1.00 96.25 808 LYS A N 1
ATOM 5891 C CA . LYS A 1 808 ? 17.659 21.584 12.671 1.00 96.25 808 LYS A CA 1
ATOM 5892 C C . LYS A 1 808 ? 18.821 21.313 13.633 1.00 96.25 808 LYS A C 1
ATOM 5894 O O . LYS A 1 808 ? 18.839 20.304 14.337 1.00 96.25 808 LYS A O 1
ATOM 5899 N N . ASP A 1 809 ? 19.778 22.237 13.684 1.00 97.88 809 ASP A N 1
ATOM 5900 C CA . ASP A 1 809 ? 20.894 22.170 14.632 1.00 97.88 809 ASP A CA 1
ATOM 5901 C C . ASP A 1 809 ? 20.409 22.242 16.085 1.00 97.88 809 ASP A C 1
ATOM 5903 O O . ASP A 1 809 ? 19.448 22.947 16.397 1.00 97.88 809 ASP A O 1
ATOM 5907 N N . GLY A 1 810 ? 21.076 21.526 16.996 1.00 98.06 810 GLY A N 1
ATOM 5908 C CA . GLY A 1 810 ? 20.694 21.527 18.411 1.00 98.06 810 GLY A CA 1
ATOM 5909 C C . GLY A 1 810 ? 19.331 20.879 18.705 1.00 98.06 810 GLY A C 1
ATOM 5910 O O . GLY A 1 810 ? 18.701 21.212 19.715 1.00 98.06 810 GLY A O 1
ATOM 5911 N N . THR A 1 811 ? 18.876 19.954 17.854 1.00 98.62 811 THR A N 1
ATOM 5912 C CA . THR A 1 811 ? 17.659 19.165 18.080 1.00 98.62 811 THR A CA 1
ATOM 5913 C C . THR A 1 811 ? 17.880 18.205 19.244 1.00 98.62 811 THR A C 1
ATOM 5915 O O . THR A 1 811 ? 18.535 17.172 19.119 1.00 98.62 811 THR A O 1
ATOM 5918 N N . LYS A 1 812 ? 17.344 18.561 20.409 1.00 98.62 812 LYS A N 1
ATOM 5919 C CA . LYS A 1 812 ? 17.348 17.748 21.619 1.00 98.62 812 LYS A CA 1
ATOM 5920 C C . LYS A 1 812 ? 16.164 16.787 21.587 1.00 98.62 812 LYS A C 1
ATOM 5922 O O . LYS A 1 812 ? 15.017 17.230 21.590 1.00 98.62 812 LYS A O 1
ATOM 5927 N N . VAL A 1 813 ? 16.462 15.494 21.631 1.00 98.69 813 VAL A N 1
ATOM 5928 C CA . VAL A 1 813 ? 15.502 14.385 21.637 1.00 98.69 813 VAL A CA 1
ATOM 5929 C C . VAL A 1 813 ? 15.482 13.743 23.025 1.00 98.69 813 VAL A C 1
ATOM 5931 O O . VAL A 1 813 ? 16.534 13.564 23.641 1.00 98.69 813 VAL A O 1
ATOM 5934 N N . THR A 1 814 ? 14.298 13.378 23.510 1.00 98.50 814 THR A N 1
ATOM 5935 C CA . THR A 1 814 ? 14.068 12.625 24.750 1.00 98.50 814 THR A CA 1
ATOM 5936 C C . THR A 1 814 ? 13.118 11.460 24.470 1.00 98.50 814 THR A C 1
ATOM 5938 O O . THR A 1 814 ? 12.097 11.647 23.810 1.00 98.50 814 THR A O 1
ATOM 5941 N N . ILE A 1 815 ? 13.452 10.272 24.982 1.00 98.25 815 ILE A N 1
ATOM 5942 C CA . ILE A 1 815 ? 12.722 9.017 24.755 1.00 98.25 815 ILE A CA 1
ATOM 5943 C C . ILE A 1 815 ? 12.231 8.431 26.087 1.00 98.25 815 ILE A C 1
ATOM 5945 O O . ILE A 1 815 ? 13.006 8.329 27.045 1.00 98.25 815 ILE A O 1
ATOM 5949 N N . VAL A 1 816 ? 10.944 8.069 26.160 1.00 95.56 816 VAL A N 1
ATOM 5950 C CA . VAL A 1 816 ? 10.281 7.559 27.377 1.00 95.56 816 VAL A CA 1
ATOM 5951 C C . VAL A 1 816 ? 9.262 6.453 27.034 1.00 95.56 816 VAL A C 1
ATOM 5953 O O . VAL A 1 816 ? 8.337 6.728 26.280 1.00 95.56 816 VAL A O 1
ATOM 5956 N N . PRO A 1 817 ? 9.324 5.241 27.625 1.00 96.12 817 PRO A N 1
ATOM 5957 C CA . PRO A 1 817 ? 10.374 4.720 28.503 1.00 96.12 817 PRO A CA 1
ATOM 5958 C C . PRO A 1 817 ? 11.762 4.707 27.848 1.00 96.12 817 PRO A C 1
ATOM 5960 O O . PRO A 1 817 ? 11.895 4.818 26.635 1.00 96.12 817 PRO A O 1
ATOM 5963 N N . ALA A 1 818 ? 12.814 4.598 28.659 1.00 94.50 818 ALA A N 1
ATOM 5964 C CA . ALA A 1 818 ? 14.186 4.598 28.162 1.00 94.50 818 ALA A CA 1
ATOM 5965 C C . ALA A 1 818 ? 14.528 3.262 27.475 1.00 94.50 818 ALA A C 1
ATOM 5967 O O . ALA A 1 818 ? 14.911 2.307 28.145 1.00 94.50 818 ALA A O 1
ATOM 5968 N N . VAL A 1 819 ? 14.412 3.221 26.144 1.00 94.50 819 VAL A N 1
ATOM 5969 C CA . VAL A 1 819 ? 14.827 2.084 25.292 1.00 94.50 819 VAL A CA 1
ATOM 5970 C C . VAL A 1 819 ? 16.236 2.247 24.695 1.00 94.50 819 VAL A C 1
ATOM 5972 O O . VAL A 1 819 ? 16.759 1.334 24.069 1.00 94.50 819 VAL A O 1
ATOM 5975 N N . VAL A 1 820 ? 16.882 3.397 24.911 1.00 94.94 820 VAL A N 1
ATOM 5976 C CA . VAL A 1 820 ? 18.253 3.704 24.472 1.00 94.94 820 VAL A CA 1
ATOM 5977 C C . VAL A 1 820 ? 18.991 4.484 25.564 1.00 94.94 820 VAL A C 1
ATOM 5979 O O . VAL A 1 820 ? 18.372 5.265 26.288 1.00 94.94 820 VAL A O 1
ATOM 5982 N N . ASP A 1 821 ? 20.307 4.283 25.679 1.00 93.50 821 ASP A N 1
ATOM 5983 C CA . ASP A 1 821 ? 21.188 4.999 26.610 1.00 93.50 821 ASP A CA 1
ATOM 5984 C C . ASP A 1 821 ? 22.210 5.871 25.839 1.00 93.50 821 ASP A C 1
ATOM 5986 O O . ASP A 1 821 ? 22.907 5.356 24.954 1.00 93.50 821 ASP A O 1
ATOM 5990 N N . PRO A 1 822 ? 22.313 7.187 26.116 1.00 95.81 822 PRO A N 1
ATOM 5991 C CA . PRO A 1 822 ? 21.405 7.977 26.949 1.00 95.81 822 PRO A CA 1
ATOM 5992 C C . PRO A 1 822 ? 20.025 8.137 26.297 1.00 95.81 822 PRO A C 1
ATOM 5994 O O . PRO A 1 822 ? 19.918 8.368 25.095 1.00 95.81 822 PRO A O 1
ATOM 5997 N N . SER A 1 823 ? 18.963 8.130 27.106 1.00 96.44 823 SER A N 1
ATOM 5998 C CA . SER A 1 823 ? 17.579 8.359 26.645 1.00 96.44 823 SER A CA 1
ATOM 5999 C C . SER A 1 823 ? 17.267 9.829 26.336 1.00 96.44 823 SER A C 1
ATOM 6001 O O . SER A 1 823 ? 16.131 10.200 26.042 1.00 96.44 823 SER A O 1
ATOM 6003 N N . THR A 1 824 ? 18.265 10.705 26.438 1.00 98.25 824 THR A N 1
ATOM 6004 C CA . THR A 1 824 ? 18.206 12.092 25.986 1.00 98.25 824 THR A CA 1
ATOM 6005 C C . THR A 1 824 ? 19.536 12.471 25.358 1.00 98.25 824 THR A C 1
ATOM 6007 O O . THR A 1 824 ? 20.586 12.327 25.983 1.00 98.25 824 THR A O 1
ATOM 6010 N N . PHE A 1 825 ? 19.483 12.979 24.133 1.00 98.38 825 PHE A N 1
ATOM 6011 C CA . PHE A 1 825 ? 20.649 13.342 23.329 1.00 98.38 825 PHE A CA 1
ATOM 6012 C C . PHE A 1 825 ? 20.328 14.544 22.435 1.00 98.38 825 PHE A C 1
ATOM 6014 O O . PHE A 1 825 ? 19.183 14.991 22.363 1.00 98.38 825 PHE A O 1
ATOM 6021 N N . THR A 1 826 ? 21.349 15.081 21.774 1.00 98.50 826 THR A N 1
ATOM 6022 C CA . THR A 1 826 ? 21.225 16.201 20.835 1.00 98.50 826 THR A CA 1
ATOM 6023 C C . THR A 1 826 ? 21.788 15.782 19.484 1.00 98.50 826 THR A C 1
ATOM 6025 O O . THR A 1 826 ? 22.835 15.139 19.445 1.00 98.50 826 THR A O 1
ATOM 6028 N N . LEU A 1 827 ? 21.099 16.162 18.411 1.00 98.44 827 LEU A N 1
ATOM 6029 C CA . LEU A 1 827 ? 21.486 15.977 17.015 1.00 98.44 827 LEU A CA 1
ATOM 6030 C C . LEU A 1 827 ? 21.566 17.339 16.315 1.00 98.44 827 LEU A C 1
ATOM 6032 O O . LEU A 1 827 ? 20.797 18.252 16.635 1.00 98.44 827 LEU A O 1
ATOM 6036 N N . ASN A 1 828 ? 22.474 17.472 15.354 1.00 98.25 828 ASN A N 1
ATOM 6037 C CA . ASN A 1 828 ? 22.512 18.600 14.423 1.00 98.25 828 ASN A CA 1
ATOM 6038 C C . ASN A 1 828 ? 21.709 18.311 13.141 1.00 98.25 828 ASN A C 1
ATOM 6040 O O . ASN A 1 828 ? 21.243 17.190 12.934 1.00 98.25 828 ASN A O 1
ATOM 6044 N N . ALA A 1 829 ? 21.527 19.307 12.271 1.00 96.44 829 ALA A N 1
ATOM 6045 C CA . ALA A 1 829 ? 20.761 19.135 11.037 1.00 96.44 829 ALA A CA 1
ATOM 6046 C C . ALA A 1 829 ? 21.383 18.053 10.132 1.00 96.44 829 ALA A C 1
ATOM 6048 O O . ALA A 1 829 ? 22.558 18.126 9.770 1.00 96.44 829 ALA A O 1
ATOM 6049 N N . GLY A 1 830 ? 20.585 17.050 9.759 1.00 95.56 830 GLY A N 1
ATOM 6050 C CA . GLY A 1 830 ? 21.030 15.897 8.970 1.00 95.56 830 GLY A CA 1
ATOM 6051 C C . GLY A 1 830 ? 21.760 14.805 9.765 1.00 95.56 830 GLY A C 1
ATOM 6052 O O . GLY A 1 830 ? 22.017 13.740 9.208 1.00 95.56 830 GLY A O 1
ATOM 6053 N N . GLU A 1 831 ? 22.062 15.012 11.052 1.00 97.38 831 GLU A N 1
ATOM 6054 C CA . GLU A 1 831 ? 22.532 13.936 11.931 1.00 97.38 831 GLU A CA 1
ATOM 6055 C C . GLU A 1 831 ? 21.363 13.039 12.360 1.00 97.38 831 GLU A C 1
ATOM 6057 O O . GLU A 1 831 ? 20.221 13.488 12.514 1.00 97.38 831 GLU A O 1
ATOM 6062 N N . PHE A 1 832 ? 21.666 11.764 12.611 1.00 97.25 832 PHE A N 1
ATOM 6063 C CA . PHE A 1 832 ? 20.699 10.798 13.114 1.00 97.25 832 PHE A CA 1
ATOM 6064 C C . PHE A 1 832 ? 21.256 9.937 14.253 1.00 97.25 832 PHE A C 1
ATOM 6066 O O . PHE A 1 832 ? 22.467 9.779 14.419 1.00 97.25 832 PHE A O 1
ATOM 6073 N N . LYS A 1 833 ? 20.349 9.334 15.027 1.00 97.31 833 LYS A N 1
ATOM 6074 C CA . LYS A 1 833 ? 20.656 8.308 16.034 1.00 97.31 833 LYS A CA 1
ATOM 6075 C C . LYS A 1 833 ? 19.881 7.033 15.714 1.00 97.31 833 LYS A C 1
ATOM 6077 O O . LYS A 1 833 ? 18.660 7.088 15.593 1.00 97.31 833 LYS A O 1
ATOM 6082 N N . GLN A 1 834 ? 20.589 5.905 15.627 1.00 95.88 834 GLN A N 1
ATOM 6083 C CA . GLN A 1 834 ? 20.000 4.570 15.488 1.00 95.88 834 GLN A CA 1
ATOM 6084 C C . GLN A 1 834 ? 20.081 3.764 16.796 1.00 95.88 834 GLN A C 1
ATOM 6086 O O . GLN A 1 834 ? 21.058 3.901 17.542 1.00 95.88 834 GLN A O 1
ATOM 6091 N N . PHE A 1 835 ? 19.061 2.943 17.072 1.00 95.88 835 PHE A N 1
ATOM 6092 C CA . PHE A 1 835 ? 18.992 1.989 18.193 1.00 95.88 835 PHE A CA 1
ATOM 6093 C C . PHE A 1 835 ? 17.955 0.876 17.923 1.00 95.88 835 PHE A C 1
ATOM 6095 O O . PHE A 1 835 ? 17.040 1.080 17.133 1.00 95.88 835 PHE A O 1
ATOM 6102 N N . GLU A 1 836 ? 18.089 -0.286 18.573 1.00 95.81 836 GLU A N 1
ATOM 6103 C CA . GLU A 1 836 ? 17.052 -1.339 18.620 1.00 95.81 836 GLU A CA 1
ATOM 6104 C C . GLU A 1 836 ? 16.069 -1.032 19.763 1.00 95.81 836 GLU A C 1
ATOM 6106 O O . GLU A 1 836 ? 16.509 -0.643 20.848 1.00 95.81 836 GLU A O 1
ATOM 6111 N N . ALA A 1 837 ? 14.764 -1.241 19.567 1.00 95.25 837 ALA A N 1
ATOM 6112 C CA . ALA A 1 837 ? 13.780 -1.211 20.653 1.00 95.25 837 ALA A CA 1
ATOM 6113 C C . ALA A 1 837 ? 12.701 -2.297 20.501 1.00 95.25 837 ALA A C 1
ATOM 6115 O O . ALA A 1 837 ? 12.230 -2.594 19.402 1.00 95.25 837 ALA A O 1
ATOM 6116 N N . ARG A 1 838 ? 12.321 -2.899 21.636 1.00 92.00 838 ARG A N 1
ATOM 6117 C CA . ARG A 1 838 ? 11.384 -4.037 21.724 1.00 92.00 838 ARG A CA 1
ATOM 6118 C C . ARG A 1 838 ? 10.007 -3.644 22.239 1.00 92.00 838 ARG A C 1
ATOM 6120 O O . ARG A 1 838 ? 9.006 -4.141 21.738 1.00 92.00 838 ARG A O 1
ATOM 6127 N N . ASP A 1 839 ? 9.987 -2.763 23.230 1.00 92.25 839 ASP A N 1
ATOM 6128 C CA . ASP A 1 839 ? 8.778 -2.210 23.829 1.00 92.25 839 ASP A CA 1
ATOM 6129 C C . ASP A 1 839 ? 8.423 -0.877 23.165 1.00 92.25 839 ASP A C 1
ATOM 6131 O O . ASP A 1 839 ? 9.306 -0.176 22.669 1.00 92.25 839 ASP A O 1
ATOM 6135 N N . GLY A 1 840 ? 7.143 -0.502 23.184 1.00 95.75 840 GLY A N 1
ATOM 6136 C CA . GLY A 1 840 ? 6.688 0.793 22.678 1.00 95.75 840 GLY A CA 1
ATOM 6137 C C . GLY A 1 840 ? 7.182 1.982 23.511 1.00 95.75 840 GLY A C 1
ATOM 6138 O O . GLY A 1 840 ? 7.260 1.917 24.743 1.00 95.75 840 GLY A O 1
ATOM 6139 N N . PHE A 1 841 ? 7.491 3.091 22.839 1.00 98.12 841 PHE A N 1
ATOM 6140 C CA . PHE A 1 841 ? 8.071 4.294 23.441 1.00 98.12 841 PHE A CA 1
ATOM 6141 C C . PHE A 1 841 ? 7.563 5.590 22.794 1.00 98.12 841 PHE A C 1
ATOM 6143 O O . PHE A 1 841 ? 7.120 5.633 21.649 1.00 98.12 841 PHE A O 1
ATOM 6150 N N . GLU A 1 842 ? 7.641 6.670 23.564 1.00 98.50 842 GLU A N 1
ATOM 6151 C CA . GLU A 1 842 ? 7.390 8.046 23.149 1.00 98.50 842 GLU A CA 1
ATOM 6152 C C . GLU A 1 842 ? 8.710 8.741 22.808 1.00 98.50 842 GLU A C 1
ATOM 6154 O O . GLU A 1 842 ? 9.686 8.631 23.556 1.00 98.50 842 GLU A O 1
ATOM 6159 N N . ILE A 1 843 ? 8.719 9.511 21.722 1.00 98.62 843 ILE A N 1
ATOM 6160 C CA . ILE A 1 843 ? 9.815 10.392 21.316 1.00 98.62 843 ILE A CA 1
ATOM 6161 C C . ILE A 1 843 ? 9.306 11.832 21.375 1.00 98.62 843 ILE A C 1
ATOM 6163 O O . ILE A 1 843 ? 8.295 12.166 20.756 1.00 98.62 843 ILE A O 1
ATOM 6167 N N . LYS A 1 844 ? 10.026 12.704 22.083 1.00 98.38 844 LYS A N 1
ATOM 6168 C CA . LYS A 1 844 ? 9.773 14.152 22.112 1.00 98.38 844 LYS A CA 1
ATOM 6169 C C . LYS A 1 844 ? 11.033 14.920 21.747 1.00 98.38 844 LYS A C 1
ATOM 6171 O O . LYS A 1 844 ? 12.090 14.688 22.335 1.00 98.38 844 LYS A O 1
ATOM 6176 N N . ALA A 1 845 ? 10.908 15.861 20.819 1.00 98.31 845 ALA A N 1
ATOM 6177 C CA . ALA A 1 845 ? 11.978 16.756 20.399 1.00 98.31 845 ALA A CA 1
ATOM 6178 C C . ALA A 1 845 ? 11.588 18.236 20.558 1.00 98.31 845 ALA A C 1
ATOM 6180 O O . ALA A 1 845 ? 10.412 18.593 20.592 1.00 98.31 845 ALA A O 1
ATOM 6181 N N . ASN A 1 846 ? 12.580 19.125 20.654 1.00 97.56 846 ASN A N 1
ATOM 6182 C CA . ASN A 1 846 ? 12.362 20.583 20.618 1.00 97.56 846 ASN A CA 1
ATOM 6183 C C . ASN A 1 846 ? 12.243 21.150 19.189 1.00 97.56 846 ASN A C 1
ATOM 6185 O O . ASN A 1 846 ? 11.835 22.300 19.020 1.00 97.56 846 ASN A O 1
ATOM 6189 N N . HIS A 1 847 ? 12.626 20.368 18.181 1.00 97.00 847 HIS A N 1
ATOM 6190 C CA . HIS A 1 847 ? 12.623 20.715 16.762 1.00 97.00 847 HIS A CA 1
ATOM 6191 C C . HIS A 1 847 ? 12.116 19.525 15.933 1.00 97.00 847 HIS A C 1
ATOM 6193 O O . HIS A 1 847 ? 12.126 18.402 16.443 1.00 97.00 847 HIS A O 1
ATOM 6199 N N . PRO A 1 848 ? 11.671 19.748 14.683 1.00 97.44 848 PRO A N 1
ATOM 6200 C CA . PRO A 1 848 ? 11.154 18.681 13.838 1.00 97.44 848 PRO A CA 1
ATOM 6201 C C . PRO A 1 848 ? 12.190 17.589 13.560 1.00 97.44 848 PRO A C 1
ATOM 6203 O O . PRO A 1 848 ? 13.366 17.863 13.287 1.00 97.44 848 PRO A O 1
ATOM 6206 N N . ILE A 1 849 ? 11.721 16.347 13.608 1.00 98.44 849 ILE A N 1
ATOM 6207 C CA . ILE A 1 849 ? 12.487 15.131 13.324 1.00 98.44 849 ILE A CA 1
ATOM 6208 C C . ILE A 1 849 ? 11.702 14.258 12.346 1.00 98.44 849 ILE A C 1
ATOM 6210 O O . ILE A 1 849 ? 10.486 14.394 12.246 1.00 98.44 849 ILE A O 1
ATOM 6214 N N . SER A 1 850 ? 12.388 13.336 11.676 1.00 98.25 850 SER A N 1
ATOM 6215 C CA . SER A 1 850 ? 11.781 12.166 11.031 1.00 98.25 850 SER A CA 1
ATOM 6216 C C . SER A 1 850 ? 12.279 10.910 11.722 1.00 98.25 850 SER A C 1
ATOM 6218 O O . SER A 1 850 ? 13.416 10.871 12.199 1.00 98.25 850 SER A O 1
ATOM 6220 N N . VAL A 1 851 ? 11.439 9.882 11.778 1.00 98.56 851 VAL A N 1
ATOM 6221 C CA . VAL A 1 851 ? 11.731 8.649 12.508 1.00 98.56 851 VAL A CA 1
ATOM 6222 C C . VAL A 1 851 ? 11.418 7.455 11.615 1.00 98.56 851 VAL A C 1
ATOM 6224 O O . VAL A 1 851 ? 10.255 7.118 11.415 1.00 98.56 851 VAL A O 1
ATOM 6227 N N . GLY A 1 852 ? 12.464 6.835 11.071 1.00 97.81 852 GLY A N 1
ATOM 6228 C CA . GLY A 1 852 ? 12.358 5.586 10.316 1.00 97.81 852 GLY A CA 1
ATOM 6229 C C . GLY A 1 852 ? 12.375 4.375 11.239 1.00 97.81 852 GLY A C 1
ATOM 6230 O O . GLY A 1 852 ? 13.068 4.389 12.262 1.00 97.81 852 GLY A O 1
ATOM 6231 N N . GLN A 1 853 ? 11.635 3.343 10.856 1.00 96.81 853 GLN A N 1
ATOM 6232 C CA . GLN A 1 853 ? 11.584 2.037 11.495 1.00 96.81 853 GLN A CA 1
ATOM 6233 C C . GLN A 1 853 ? 12.001 0.984 10.468 1.00 96.81 853 GLN A C 1
ATOM 6235 O O . GLN A 1 853 ? 11.542 0.987 9.329 1.00 96.81 853 GLN A O 1
ATOM 6240 N N . PHE A 1 854 ? 12.907 0.108 10.880 1.00 94.31 854 PHE A N 1
ATOM 6241 C CA . PHE A 1 854 ? 13.471 -0.942 10.051 1.00 94.31 854 PHE A CA 1
ATOM 6242 C C . PHE A 1 854 ? 13.269 -2.279 10.755 1.00 94.31 854 PHE A C 1
ATOM 6244 O O . PHE A 1 854 ? 13.726 -2.461 11.892 1.00 94.31 854 PHE A O 1
ATOM 6251 N N . MET A 1 855 ? 12.603 -3.212 10.080 1.00 92.25 855 MET A N 1
ATOM 6252 C CA . MET A 1 855 ? 12.503 -4.586 10.567 1.00 92.25 855 MET A CA 1
ATOM 6253 C C . MET A 1 855 ? 13.900 -5.238 10.549 1.00 92.25 855 MET A C 1
ATOM 6255 O O . MET A 1 855 ? 14.735 -4.885 9.713 1.00 92.25 855 MET A O 1
ATOM 6259 N N . PRO A 1 856 ? 14.208 -6.158 11.476 1.00 89.62 856 PRO A N 1
ATOM 6260 C CA . PRO A 1 856 ? 15.439 -6.945 11.432 1.00 89.62 856 PRO A CA 1
ATOM 6261 C C . PRO A 1 856 ? 15.403 -8.000 10.312 1.00 89.62 856 PRO A C 1
ATOM 6263 O O . PRO A 1 856 ? 14.333 -8.400 9.867 1.00 89.62 856 PRO A O 1
ATOM 6266 N N . SER A 1 857 ? 16.569 -8.508 9.901 1.00 85.94 857 SER A N 1
ATOM 6267 C CA . SER A 1 857 ? 16.654 -9.718 9.067 1.00 85.94 857 SER A CA 1
ATOM 6268 C C . SER A 1 857 ? 16.210 -10.961 9.843 1.00 85.94 857 SER A C 1
ATOM 6270 O O . SER A 1 857 ? 16.415 -11.038 11.065 1.00 85.94 857 SER A O 1
ATOM 6272 N N . ASN A 1 858 ? 15.685 -11.977 9.146 1.00 82.81 858 ASN A N 1
ATOM 6273 C CA . ASN A 1 858 ? 15.219 -13.210 9.794 1.00 82.81 858 ASN A CA 1
ATOM 6274 C C . ASN A 1 858 ? 16.338 -13.893 10.607 1.00 82.81 858 ASN A C 1
ATOM 6276 O O . ASN A 1 858 ? 16.116 -14.408 11.705 1.00 82.81 858 ASN A O 1
ATOM 6280 N N . TYR A 1 859 ? 17.578 -13.790 10.124 1.00 82.06 859 TYR A N 1
ATOM 6281 C CA . TYR A 1 859 ? 18.779 -14.339 10.737 1.00 82.06 859 TYR A CA 1
ATOM 6282 C C . TYR A 1 859 ? 19.093 -13.675 12.081 1.00 82.06 859 TYR A C 1
ATOM 6284 O O . TYR A 1 859 ? 19.420 -14.361 13.054 1.00 82.06 859 TYR A O 1
ATOM 6292 N N . TYR A 1 860 ? 18.958 -12.346 12.167 1.00 85.38 860 TYR A N 1
ATOM 6293 C CA . TYR A 1 860 ? 19.131 -11.626 13.428 1.00 85.38 860 TYR A CA 1
ATOM 6294 C C . TYR A 1 860 ? 17.966 -11.876 14.390 1.00 85.38 860 TYR A C 1
ATOM 6296 O O . TYR A 1 860 ? 18.185 -12.142 15.577 1.00 85.38 860 TYR A O 1
ATOM 6304 N N . ALA A 1 861 ? 16.736 -11.843 13.869 1.00 84.31 861 ALA A N 1
ATOM 6305 C CA . ALA A 1 861 ? 15.517 -12.102 14.630 1.00 84.31 861 ALA A CA 1
ATOM 6306 C C . ALA A 1 861 ? 15.426 -13.544 15.162 1.00 84.31 861 ALA A C 1
ATOM 6308 O O . ALA A 1 861 ? 14.762 -13.792 16.179 1.00 84.31 861 ALA A O 1
ATOM 6309 N N . LYS A 1 862 ? 16.144 -14.466 14.504 1.00 84.44 862 LYS A N 1
ATOM 6310 C CA . LYS A 1 862 ? 16.084 -15.928 14.658 1.00 84.44 862 LYS A CA 1
ATOM 6311 C C . LYS A 1 862 ? 14.695 -16.478 14.328 1.00 84.44 862 LYS A C 1
ATOM 6313 O O . LYS A 1 862 ? 14.177 -17.340 15.035 1.00 84.44 862 LYS A O 1
ATOM 6318 N N . THR A 1 863 ? 14.106 -15.952 13.260 1.00 79.50 863 THR A N 1
ATOM 6319 C CA . THR A 1 863 ? 12.820 -16.370 12.692 1.00 79.50 863 THR A CA 1
ATOM 6320 C C . THR A 1 863 ? 13.041 -17.110 11.372 1.00 79.50 863 THR A C 1
ATOM 6322 O O . THR A 1 863 ? 14.097 -17.006 10.754 1.00 79.50 863 THR A O 1
ATOM 6325 N N . SER A 1 864 ? 12.042 -17.873 10.925 1.00 71.38 864 SER A N 1
ATOM 6326 C CA . SER A 1 864 ? 11.975 -18.387 9.547 1.00 71.38 864 SER A CA 1
ATOM 6327 C C . SER A 1 864 ? 11.358 -17.384 8.567 1.00 71.38 864 SER A C 1
ATOM 6329 O O . SER A 1 864 ? 11.446 -17.587 7.358 1.00 71.38 864 SER A O 1
ATOM 6331 N N . ASN A 1 865 ? 10.716 -16.335 9.094 1.00 74.56 865 ASN A N 1
ATOM 6332 C CA . ASN A 1 865 ? 9.887 -15.398 8.346 1.00 74.56 865 ASN A CA 1
ATOM 6333 C C . ASN A 1 865 ? 10.436 -13.963 8.448 1.00 74.56 865 ASN A C 1
ATOM 6335 O O . ASN A 1 865 ? 10.813 -13.542 9.548 1.00 74.56 865 ASN A O 1
ATOM 6339 N N . GLY A 1 866 ? 10.433 -13.249 7.315 1.00 71.75 866 GLY A N 1
ATOM 6340 C CA . GLY A 1 866 ? 10.707 -11.815 7.155 1.00 71.75 866 GLY A CA 1
ATOM 6341 C C . GLY A 1 866 ? 12.185 -11.401 7.156 1.00 71.75 866 GLY A C 1
ATOM 6342 O O . GLY A 1 866 ? 12.796 -11.302 8.218 1.00 71.75 866 GLY A O 1
ATOM 6343 N N . ASP A 1 867 ? 12.743 -11.098 5.981 1.00 77.94 867 ASP A N 1
ATOM 6344 C CA . ASP A 1 867 ? 13.925 -10.233 5.823 1.00 77.94 867 ASP A CA 1
ATOM 6345 C C . ASP A 1 867 ? 13.511 -8.741 5.851 1.00 77.94 867 ASP A C 1
ATOM 6347 O O . ASP A 1 867 ? 12.310 -8.454 5.892 1.00 77.94 867 ASP A O 1
ATOM 6351 N N . PRO A 1 868 ? 14.442 -7.772 5.993 1.00 87.81 868 PRO A N 1
ATOM 6352 C CA . PRO A 1 868 ? 14.089 -6.468 6.552 1.00 87.81 868 PRO A CA 1
ATOM 6353 C C . PRO A 1 868 ? 13.265 -5.601 5.591 1.00 87.81 868 PRO A C 1
ATOM 6355 O O . PRO A 1 868 ? 13.541 -5.572 4.406 1.00 87.81 868 PRO A O 1
ATOM 6358 N N . SER A 1 869 ? 12.343 -4.808 6.131 1.00 91.69 869 SER A N 1
ATOM 6359 C CA . SER A 1 869 ? 11.572 -3.772 5.426 1.00 91.69 869 SER A CA 1
ATOM 6360 C C . SER A 1 869 ? 11.779 -2.408 6.105 1.00 91.69 869 SER A C 1
ATOM 6362 O O . SER A 1 869 ? 12.136 -2.347 7.293 1.00 91.69 869 SER A O 1
ATOM 6364 N N . PHE A 1 870 ? 11.602 -1.317 5.354 1.00 94.12 870 PHE A N 1
ATOM 6365 C CA . PHE A 1 870 ? 11.736 0.068 5.801 1.00 94.12 870 PHE A CA 1
ATOM 6366 C C . PHE A 1 870 ? 10.393 0.802 5.732 1.00 94.12 870 PHE A C 1
ATOM 6368 O O . PHE A 1 870 ? 9.850 1.014 4.659 1.00 94.12 870 PHE A O 1
ATOM 6375 N N . LEU A 1 871 ? 9.921 1.298 6.879 1.00 94.62 871 LEU A N 1
ATOM 6376 C CA . LEU A 1 871 ? 8.729 2.143 6.965 1.00 94.62 871 LEU A CA 1
ATOM 6377 C C . LEU A 1 871 ? 9.008 3.440 7.734 1.00 94.62 871 LEU A C 1
ATOM 6379 O O . LEU A 1 871 ? 9.809 3.478 8.678 1.00 94.62 871 LEU A O 1
ATOM 6383 N N . LEU A 1 872 ? 8.330 4.528 7.367 1.00 97.00 872 LEU A N 1
ATOM 6384 C CA . LEU A 1 872 ? 8.374 5.774 8.142 1.00 97.00 872 LEU A CA 1
ATOM 6385 C C . LEU A 1 872 ? 7.324 5.786 9.257 1.00 97.00 872 LEU A C 1
ATOM 6387 O O . LEU A 1 872 ? 6.135 5.590 9.016 1.00 97.00 872 LEU A O 1
ATOM 6391 N N . THR A 1 873 ? 7.745 6.096 10.487 1.00 97.06 873 THR A N 1
ATOM 6392 C CA . THR A 1 873 ? 6.789 6.318 11.579 1.00 97.06 873 THR A CA 1
ATOM 6393 C C . THR A 1 873 ? 6.117 7.687 11.431 1.00 97.06 873 THR A C 1
ATOM 6395 O O . THR A 1 873 ? 6.720 8.658 10.964 1.00 97.06 873 THR A O 1
ATOM 6398 N N . VAL A 1 874 ? 4.841 7.765 11.800 1.00 97.62 874 VAL A N 1
ATOM 6399 C CA . VAL A 1 874 ? 3.988 8.942 11.605 1.00 97.62 874 VAL A CA 1
ATOM 6400 C C . VAL A 1 874 ? 4.056 9.846 12.850 1.00 97.62 874 VAL A C 1
ATOM 6402 O O . VAL A 1 874 ? 3.929 9.335 13.968 1.00 97.62 874 VAL A O 1
ATOM 6405 N N . PRO A 1 875 ? 4.236 11.176 12.703 1.00 97.19 875 PRO A N 1
ATOM 6406 C CA . PRO A 1 875 ? 4.154 12.100 13.832 1.00 97.19 875 PRO A CA 1
ATOM 6407 C C . PRO A 1 875 ? 2.732 12.152 14.398 1.00 97.19 875 PRO A C 1
ATOM 6409 O O . PRO A 1 875 ? 1.760 12.079 13.645 1.00 97.19 875 PRO A O 1
ATOM 6412 N N . VAL A 1 876 ? 2.595 12.346 15.711 1.00 97.12 876 VAL A N 1
ATOM 6413 C CA . VAL A 1 876 ? 1.284 12.410 16.394 1.00 97.12 876 VAL A CA 1
ATOM 6414 C C . VAL A 1 876 ? 0.419 13.539 15.825 1.00 97.12 876 VAL A C 1
ATOM 6416 O O . VAL A 1 876 ? -0.799 13.412 15.723 1.00 97.12 876 VAL A O 1
ATOM 6419 N N . GLU A 1 877 ? 1.048 14.623 15.375 1.00 94.44 877 GLU A N 1
ATOM 6420 C CA . GLU A 1 877 ? 0.399 15.761 14.720 1.00 94.44 877 GLU A CA 1
ATOM 6421 C C . GLU A 1 877 ? -0.221 15.426 13.341 1.00 94.44 877 GLU A C 1
ATOM 6423 O O . GLU A 1 877 ? -0.940 16.259 12.792 1.00 94.44 877 GLU A O 1
ATOM 6428 N N . GLN A 1 878 ? 0.052 14.238 12.781 1.00 94.69 878 GLN A N 1
ATOM 6429 C CA . GLN A 1 878 ? -0.464 13.747 11.492 1.00 94.69 878 GLN A CA 1
ATOM 6430 C C . GLN A 1 878 ? -1.380 12.510 11.623 1.00 94.69 878 GLN A C 1
ATOM 6432 O O . GLN A 1 878 ? -1.803 11.952 10.604 1.00 94.69 878 GLN A O 1
ATOM 6437 N N . TYR A 1 879 ? -1.659 12.055 12.852 1.00 95.81 879 TYR A N 1
ATOM 6438 C CA . TYR A 1 879 ? -2.563 10.932 13.137 1.00 95.81 879 TYR A CA 1
ATOM 6439 C C . TYR A 1 879 ? -3.995 11.222 12.673 1.00 95.81 879 TYR A C 1
ATOM 6441 O O . TYR A 1 879 ? -4.449 12.369 12.694 1.00 95.81 879 TYR A O 1
ATOM 6449 N N . ARG A 1 880 ? -4.736 10.175 12.288 1.00 92.06 880 ARG A N 1
ATOM 6450 C CA . ARG A 1 880 ? -6.099 10.298 11.739 1.00 92.06 880 ARG A CA 1
ATOM 6451 C C . ARG A 1 880 ? -7.117 9.465 12.503 1.00 92.06 880 ARG A C 1
ATOM 6453 O O . ARG A 1 880 ? -6.777 8.617 13.321 1.00 92.06 880 ARG A O 1
ATOM 6460 N N . LYS A 1 881 ? -8.389 9.742 12.218 1.00 89.56 881 LYS A N 1
ATOM 6461 C CA . LYS A 1 881 ? -9.554 9.017 12.745 1.00 89.56 881 LYS A CA 1
ATOM 6462 C C . LYS A 1 881 ? -10.187 8.048 11.752 1.00 89.56 881 LYS A C 1
ATOM 6464 O O . LYS A 1 881 ? -11.018 7.255 12.165 1.00 89.56 881 LYS A O 1
ATOM 6469 N N . ASP A 1 882 ? -9.849 8.154 10.470 1.00 86.19 882 ASP A N 1
ATOM 6470 C CA . ASP A 1 882 ? -10.403 7.325 9.399 1.00 86.19 882 ASP A CA 1
ATOM 6471 C C . ASP A 1 882 ? -9.282 6.959 8.422 1.00 86.19 882 ASP A C 1
ATOM 6473 O O . ASP A 1 882 ? -8.530 7.828 7.938 1.00 86.19 882 ASP A O 1
ATOM 6477 N N . TYR A 1 883 ? -9.168 5.657 8.195 1.00 88.25 883 TYR A N 1
ATOM 6478 C CA . TYR A 1 883 ? -8.118 4.989 7.453 1.00 88.25 883 TYR A CA 1
ATOM 6479 C C . TYR A 1 883 ? -8.722 3.959 6.510 1.00 88.25 883 TYR A C 1
ATOM 6481 O O . TYR A 1 883 ? -9.471 3.106 6.968 1.00 88.25 883 TYR A O 1
ATOM 6489 N N . ALA A 1 884 ? -8.348 3.996 5.233 1.00 82.38 884 ALA A N 1
ATOM 6490 C CA . ALA A 1 884 ? -8.730 3.012 4.226 1.00 82.38 884 ALA A CA 1
ATOM 6491 C C . ALA A 1 884 ? -7.466 2.540 3.499 1.00 82.38 884 ALA A C 1
ATOM 6493 O O . ALA A 1 884 ? -6.742 3.349 2.914 1.00 82.38 884 ALA A O 1
ATOM 6494 N N . PHE A 1 885 ? -7.169 1.249 3.582 1.00 86.94 885 PHE A N 1
ATOM 6495 C CA . PHE A 1 885 ? -5.905 0.667 3.127 1.00 86.94 885 PHE A CA 1
ATOM 6496 C C . PHE A 1 885 ? -6.098 -0.800 2.749 1.00 86.94 885 PHE A C 1
ATOM 6498 O O . PHE A 1 885 ? -7.159 -1.362 3.008 1.00 86.94 885 PHE A O 1
ATOM 6505 N N . SER A 1 886 ? -5.078 -1.418 2.151 1.00 82.25 886 SER A N 1
ATOM 6506 C CA . SER A 1 886 ? -5.211 -2.764 1.587 1.00 82.25 886 SER A CA 1
ATOM 6507 C C . SER A 1 886 ? -3.947 -3.591 1.761 1.00 82.25 886 SER A C 1
ATOM 6509 O O . SER A 1 886 ? -2.841 -3.078 1.578 1.00 82.25 886 SER A O 1
ATOM 6511 N N . VAL A 1 887 ? -4.100 -4.877 2.079 1.00 84.12 887 VAL A N 1
ATOM 6512 C CA . VAL A 1 887 ? -2.972 -5.802 2.284 1.00 84.12 887 VAL A CA 1
ATOM 6513 C C . VAL A 1 887 ? -3.013 -6.988 1.305 1.00 84.12 887 VAL A C 1
ATOM 6515 O O . VAL A 1 887 ? -4.100 -7.448 0.940 1.00 84.12 887 VAL A O 1
ATOM 6518 N N . PRO A 1 888 ? -1.846 -7.465 0.827 1.00 79.62 888 PRO A N 1
ATOM 6519 C CA . PRO A 1 888 ? -1.749 -8.473 -0.227 1.00 79.62 888 PRO A CA 1
ATOM 6520 C C . PRO A 1 888 ? -2.213 -9.877 0.164 1.00 79.62 888 PRO A C 1
ATOM 6522 O O . PRO A 1 888 ? -1.888 -10.401 1.225 1.00 79.62 888 PRO A O 1
ATOM 6525 N N . GLU A 1 889 ? -2.859 -10.543 -0.794 1.00 76.62 889 GLU A N 1
ATOM 6526 C CA . GLU A 1 889 ? -3.187 -11.978 -0.767 1.00 76.62 889 GLU A CA 1
ATOM 6527 C C . GLU A 1 889 ? -1.961 -12.882 -0.936 1.00 76.62 889 GLU A C 1
ATOM 6529 O O . GLU A 1 889 ? -1.936 -14.022 -0.479 1.00 76.62 889 GLU A O 1
ATOM 6534 N N . SER A 1 890 ? -0.895 -12.382 -1.566 1.00 72.75 890 SER A N 1
ATOM 6535 C CA . SER A 1 890 ? 0.287 -13.203 -1.835 1.00 72.75 890 SER A CA 1
ATOM 6536 C C . SER A 1 890 ? 1.086 -13.558 -0.570 1.00 72.75 890 SER A C 1
ATOM 6538 O O . SER A 1 890 ? 1.864 -14.518 -0.613 1.00 72.75 890 SER A O 1
ATOM 6540 N N . TYR A 1 891 ? 0.877 -12.826 0.533 1.00 79.12 891 TYR A N 1
ATOM 6541 C CA . TYR A 1 891 ? 1.563 -12.941 1.822 1.00 79.12 891 TYR A CA 1
ATOM 6542 C C . TYR A 1 891 ? 0.754 -13.781 2.819 1.00 79.12 891 TYR A C 1
ATOM 6544 O O . TYR A 1 891 ? -0.461 -13.660 2.907 1.00 79.12 891 TYR A O 1
ATOM 6552 N N . SER A 1 892 ? 1.436 -14.654 3.567 1.00 79.62 892 SER A N 1
ATOM 6553 C CA . SER A 1 892 ? 0.804 -15.599 4.501 1.00 79.62 892 SER A CA 1
ATOM 6554 C C . SER A 1 892 ? 0.551 -15.023 5.892 1.00 79.62 892 SER A C 1
ATOM 6556 O O . SER A 1 892 ? -0.254 -15.574 6.631 1.00 79.62 892 SER A O 1
ATOM 6558 N N . GLU A 1 893 ? 1.265 -13.963 6.264 1.00 87.25 893 GLU A N 1
ATOM 6559 C CA . GLU A 1 893 ? 1.101 -13.257 7.532 1.00 87.25 893 GLU A CA 1
ATOM 6560 C C . GLU A 1 893 ? 1.025 -11.758 7.220 1.00 87.25 893 GLU A C 1
ATOM 6562 O O . GLU A 1 893 ? 2.005 -11.196 6.733 1.00 87.25 893 GLU A O 1
ATOM 6567 N N . ASN A 1 894 ? -0.112 -11.114 7.490 1.00 91.44 894 ASN A N 1
ATOM 6568 C CA . ASN A 1 894 ? -0.304 -9.669 7.333 1.00 91.44 894 ASN A CA 1
ATOM 6569 C C . ASN A 1 894 ? -0.760 -9.081 8.672 1.00 91.44 894 ASN A C 1
ATOM 6571 O O . ASN 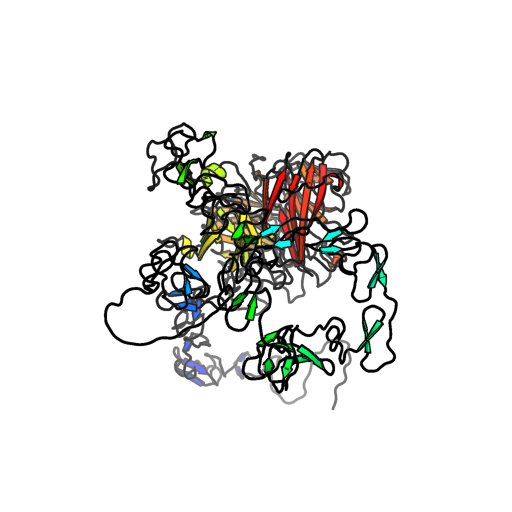A 1 894 ? -1.639 -9.636 9.328 1.00 91.44 894 ASN A O 1
ATOM 6575 N N . TYR A 1 895 ? -0.198 -7.948 9.077 1.00 94.00 895 TYR A N 1
ATOM 6576 C CA . TYR A 1 895 ? -0.449 -7.329 10.375 1.00 94.00 895 TYR A CA 1
ATOM 6577 C C . TYR A 1 895 ? -0.634 -5.817 10.256 1.00 94.00 895 TYR A C 1
ATOM 6579 O O . TYR A 1 895 ? -0.047 -5.151 9.400 1.00 94.00 895 TYR A O 1
ATOM 6587 N N . VAL A 1 896 ? -1.406 -5.266 11.191 1.00 96.06 896 VAL A N 1
ATOM 6588 C CA . VAL A 1 896 ? -1.429 -3.833 11.497 1.00 96.06 896 VAL A CA 1
ATOM 6589 C C . VAL A 1 896 ? -0.977 -3.596 12.935 1.00 96.06 896 VAL A C 1
ATOM 6591 O O . VAL A 1 896 ? -1.503 -4.196 13.876 1.00 96.06 896 VAL A O 1
ATOM 6594 N N . THR A 1 897 ? -0.017 -2.687 13.115 1.00 96.06 897 THR A N 1
ATOM 6595 C CA . THR A 1 897 ? 0.295 -2.088 14.419 1.00 96.06 897 THR A CA 1
ATOM 6596 C C . THR A 1 897 ? -0.594 -0.873 14.625 1.00 96.06 897 THR A C 1
ATOM 6598 O O . THR A 1 897 ? -0.549 0.074 13.841 1.00 96.06 897 THR A O 1
ATOM 6601 N N . PHE A 1 898 ? -1.349 -0.882 15.718 1.00 97.31 898 PHE A N 1
ATOM 6602 C CA . PHE A 1 898 ? -2.088 0.264 16.224 1.00 97.31 898 PHE A CA 1
ATOM 6603 C C . PHE A 1 898 ? -1.267 0.987 17.291 1.00 97.31 898 PHE A C 1
ATOM 6605 O O . PHE A 1 898 ? -0.710 0.345 18.185 1.00 97.31 898 PHE A O 1
ATOM 6612 N N . ILE A 1 899 ? -1.271 2.319 17.258 1.00 97.75 899 ILE A N 1
ATOM 6613 C CA . ILE A 1 899 ? -0.821 3.166 18.365 1.00 97.75 899 ILE A CA 1
ATOM 6614 C C . ILE A 1 899 ? -1.890 4.224 18.643 1.00 97.75 899 ILE A C 1
ATOM 6616 O O . ILE A 1 899 ? -2.161 5.078 17.799 1.00 97.75 899 ILE A O 1
ATOM 6620 N N . ALA A 1 900 ? -2.514 4.165 19.821 1.00 96.94 900 ALA A N 1
ATOM 6621 C CA . ALA A 1 900 ? -3.725 4.932 20.114 1.00 96.94 900 ALA A CA 1
ATOM 6622 C C . ALA A 1 900 ? -3.828 5.368 21.592 1.00 96.94 900 ALA A C 1
ATOM 6624 O O . ALA A 1 900 ? -3.281 4.691 22.471 1.00 96.94 900 ALA A O 1
ATOM 6625 N N . PRO A 1 901 ? -4.557 6.461 21.899 1.00 95.75 901 PRO A N 1
ATOM 6626 C CA . PRO A 1 901 ? -4.963 6.784 23.266 1.00 95.75 901 PRO A CA 1
ATOM 6627 C C . PRO A 1 901 ? -5.837 5.667 23.847 1.00 95.75 901 PRO A C 1
ATOM 6629 O O . PRO A 1 901 ? -6.754 5.196 23.175 1.00 95.75 901 PRO A O 1
ATOM 6632 N N . LYS A 1 902 ? -5.644 5.292 25.119 1.00 92.62 902 LYS A N 1
ATOM 6633 C CA . LYS A 1 902 ? -6.510 4.299 25.795 1.00 92.62 902 LYS A CA 1
ATOM 6634 C C . LYS A 1 902 ? -7.963 4.748 26.007 1.00 92.62 902 LYS A C 1
ATOM 6636 O O . LYS A 1 902 ? -8.790 3.939 26.412 1.00 92.62 902 LYS A O 1
ATOM 6641 N N . SER A 1 903 ? -8.272 6.018 25.758 1.00 91.12 903 SER A N 1
ATOM 6642 C CA . SER A 1 903 ? -9.632 6.571 25.731 1.00 91.12 903 SER A CA 1
ATOM 6643 C C . SER A 1 903 ? -10.324 6.459 24.367 1.00 91.12 903 SER A C 1
ATOM 6645 O O . SER A 1 903 ? -11.532 6.687 24.296 1.00 91.12 903 SER A O 1
ATOM 6647 N N . SER A 1 904 ? -9.592 6.107 23.304 1.00 93.44 904 SER A N 1
ATOM 6648 C CA . SER A 1 904 ? -10.153 5.961 21.962 1.00 93.44 904 SER A CA 1
ATOM 6649 C C . SER A 1 904 ? -10.930 4.649 21.838 1.00 93.44 904 SER A C 1
ATOM 6651 O O . SER A 1 904 ? -10.407 3.581 22.152 1.00 93.44 904 SER A O 1
ATOM 6653 N N . GLU A 1 905 ? -12.156 4.721 21.323 1.00 92.62 905 GLU A N 1
ATOM 6654 C CA . GLU A 1 905 ? -12.821 3.558 20.738 1.00 92.62 905 GLU A CA 1
ATOM 6655 C C . GLU A 1 905 ? -12.282 3.422 19.313 1.00 92.62 905 GLU A C 1
ATOM 6657 O O . GLU A 1 905 ? -12.320 4.385 18.542 1.00 92.62 905 GLU A O 1
ATOM 6662 N N . VAL A 1 906 ? -11.758 2.245 18.979 1.00 94.06 906 VAL A N 1
ATOM 6663 C CA . VAL A 1 906 ? -11.179 1.933 17.669 1.00 94.06 906 VAL A CA 1
ATOM 6664 C C . VAL A 1 906 ? -11.967 0.782 17.061 1.00 94.06 906 VAL A C 1
ATOM 6666 O O . VAL A 1 906 ? -12.280 -0.192 17.746 1.00 94.06 906 VAL A O 1
ATOM 6669 N N . ARG A 1 907 ? -12.288 0.888 15.772 1.00 90.88 907 ARG A N 1
ATOM 6670 C CA . ARG A 1 907 ? -12.976 -0.144 14.998 1.00 90.88 907 ARG A CA 1
ATOM 6671 C C . ARG A 1 907 ? -12.180 -0.496 13.754 1.00 90.88 907 ARG A C 1
ATOM 6673 O O . ARG A 1 907 ? -11.806 0.409 13.018 1.00 90.88 907 ARG A O 1
ATOM 6680 N N . LEU A 1 908 ? -11.970 -1.785 13.519 1.00 92.81 908 LEU A N 1
ATOM 6681 C CA . LEU A 1 908 ? -11.407 -2.360 12.297 1.00 92.81 908 LEU A CA 1
ATOM 6682 C C . LEU A 1 908 ? -12.537 -3.110 11.589 1.00 92.81 908 LEU A C 1
ATOM 6684 O O . LEU A 1 908 ? -13.137 -4.010 12.172 1.00 92.81 908 LEU A O 1
ATOM 6688 N N . ASP A 1 909 ? -12.873 -2.690 10.373 1.00 87.56 909 ASP A N 1
ATOM 6689 C CA . ASP A 1 909 ? -13.952 -3.261 9.555 1.00 87.56 909 ASP A CA 1
ATOM 6690 C C . ASP A 1 909 ? -15.303 -3.310 10.297 1.00 87.56 909 ASP A C 1
ATOM 6692 O O . ASP A 1 909 ? -16.072 -4.260 10.216 1.00 87.56 909 ASP A O 1
ATOM 6696 N N . GLY A 1 910 ? -15.570 -2.261 11.085 1.00 88.44 910 GLY A N 1
ATOM 6697 C CA . GLY A 1 910 ? -16.751 -2.127 11.948 1.00 88.44 910 GLY A CA 1
ATOM 6698 C C . GLY A 1 910 ? -16.626 -2.795 13.325 1.00 88.44 910 GLY A C 1
ATOM 6699 O O . GLY A 1 910 ? -17.271 -2.337 14.277 1.00 88.44 910 GLY A O 1
ATOM 6700 N N . ASN A 1 911 ? -15.757 -3.799 13.464 1.00 88.56 911 ASN A N 1
ATOM 6701 C CA . ASN A 1 911 ? -15.540 -4.566 14.692 1.00 88.56 911 ASN A CA 1
ATOM 6702 C C . ASN A 1 911 ? -14.685 -3.798 15.702 1.00 88.56 911 ASN A C 1
ATOM 6704 O O . ASN A 1 911 ? -13.695 -3.172 15.332 1.00 88.56 911 ASN A O 1
ATOM 6708 N N . VAL A 1 912 ? -15.047 -3.849 16.986 1.00 90.94 912 VAL A N 1
ATOM 6709 C CA . VAL A 1 912 ? -14.308 -3.155 18.055 1.00 90.94 912 VAL A CA 1
ATOM 6710 C C . VAL A 1 912 ? -12.931 -3.791 18.253 1.00 90.94 912 VAL A C 1
ATOM 6712 O O . VAL A 1 912 ? -12.795 -5.007 18.369 1.00 90.94 912 VAL A O 1
ATOM 6715 N N . VAL A 1 913 ? -11.898 -2.953 18.316 1.00 92.56 913 VAL A N 1
ATOM 6716 C CA . VAL A 1 913 ? -10.532 -3.353 18.655 1.00 92.56 913 VAL A CA 1
ATOM 6717 C C . VAL A 1 913 ? -10.340 -3.157 20.157 1.00 92.56 913 VAL A C 1
ATOM 6719 O O . VAL A 1 913 ? -10.199 -2.030 20.629 1.00 92.56 913 VAL A O 1
ATOM 6722 N N . GLU A 1 914 ? -10.348 -4.257 20.911 1.00 88.50 914 GLU A N 1
ATOM 6723 C CA . GLU A 1 914 ? -10.226 -4.227 22.375 1.00 88.50 914 GLU A CA 1
ATOM 6724 C C . GLU A 1 914 ? -8.879 -3.656 22.856 1.00 88.50 914 GLU A C 1
ATOM 6726 O O . GLU A 1 914 ? -7.843 -4.324 22.907 1.00 88.50 914 GLU A O 1
ATOM 6731 N N . MET A 1 915 ? -8.914 -2.386 23.266 1.00 84.25 915 MET A N 1
ATOM 6732 C CA . MET A 1 915 ? -7.770 -1.617 23.775 1.00 84.25 915 MET A CA 1
ATOM 6733 C C . MET A 1 915 ? -7.213 -2.145 25.113 1.00 84.25 915 MET A C 1
ATOM 6735 O O . MET A 1 915 ? -6.175 -1.672 25.586 1.00 84.25 915 MET A O 1
ATOM 6739 N N . THR A 1 916 ? -7.883 -3.113 25.746 1.00 81.81 916 THR A N 1
ATOM 6740 C CA . THR A 1 916 ? -7.396 -3.822 26.941 1.00 81.81 916 THR A CA 1
ATOM 6741 C C . THR A 1 916 ? -6.211 -4.733 26.651 1.00 81.81 916 THR A C 1
ATOM 6743 O O . THR A 1 916 ? -5.369 -4.908 27.531 1.00 81.81 916 THR A O 1
ATOM 6746 N N . ASP A 1 917 ? -6.113 -5.259 25.429 1.00 86.19 917 ASP A N 1
ATOM 6747 C CA . ASP A 1 917 ? -5.035 -6.171 25.018 1.00 86.19 917 ASP A CA 1
ATOM 6748 C C . ASP A 1 917 ? -3.737 -5.416 24.693 1.00 86.19 917 ASP A C 1
ATOM 6750 O O . ASP A 1 917 ? -2.686 -6.013 24.455 1.00 86.19 917 ASP A O 1
ATOM 6754 N N . PHE A 1 918 ? -3.816 -4.085 24.623 1.00 93.44 918 PHE A N 1
ATOM 6755 C CA . PHE A 1 918 ? -2.727 -3.234 24.177 1.00 93.44 918 PHE A CA 1
ATOM 6756 C C . PHE A 1 918 ? -1.777 -2.909 25.332 1.00 93.44 918 PHE A C 1
ATOM 6758 O O . PHE A 1 918 ? -2.176 -2.560 26.451 1.00 93.44 918 PHE A O 1
ATOM 6765 N N . THR A 1 919 ? -0.484 -2.960 25.024 1.00 95.69 919 THR A N 1
ATOM 6766 C CA . THR A 1 919 ? 0.590 -2.683 25.976 1.00 95.69 919 THR A CA 1
ATOM 6767 C C . THR A 1 919 ? 0.761 -1.177 26.154 1.00 95.69 919 THR A C 1
ATOM 6769 O O . THR A 1 919 ? 0.885 -0.431 25.182 1.00 95.69 919 THR A O 1
ATOM 6772 N N . ASP A 1 920 ? 0.780 -0.714 27.405 1.00 96.00 920 ASP A N 1
ATOM 6773 C CA . ASP A 1 920 ? 0.944 0.706 27.730 1.00 96.00 920 ASP A CA 1
ATOM 6774 C C . ASP A 1 920 ? 2.320 1.244 27.316 1.00 96.00 920 ASP A C 1
ATOM 6776 O O . ASP A 1 920 ? 3.362 0.697 27.691 1.00 96.00 920 ASP A O 1
ATOM 6780 N N . ILE A 1 921 ? 2.338 2.393 26.633 1.00 96.56 921 ILE A N 1
ATOM 6781 C CA . ILE A 1 921 ? 3.567 3.147 26.363 1.00 96.56 921 ILE A CA 1
ATOM 6782 C C . ILE A 1 921 ? 3.937 3.927 27.632 1.00 96.56 921 ILE A C 1
ATOM 6784 O O . ILE A 1 921 ? 3.661 5.122 27.798 1.00 96.56 921 ILE A O 1
ATOM 6788 N N . GLY A 1 922 ? 4.532 3.215 28.589 1.00 92.69 922 GLY A N 1
ATOM 6789 C CA . GLY A 1 922 ? 4.973 3.758 29.872 1.00 92.69 922 GLY A CA 1
ATOM 6790 C C . GLY A 1 922 ? 3.824 4.313 30.720 1.00 92.69 922 GLY A C 1
ATOM 6791 O O . GLY A 1 922 ? 3.074 3.567 31.338 1.00 92.69 922 GLY A O 1
ATOM 6792 N N . LYS A 1 923 ? 3.734 5.646 30.821 1.00 93.19 923 LYS A N 1
ATOM 6793 C CA . LYS A 1 923 ? 2.678 6.368 31.567 1.00 93.19 923 LYS A CA 1
ATOM 6794 C C . LYS A 1 923 ? 2.067 7.510 30.747 1.00 93.19 923 LYS A C 1
ATOM 6796 O O . LYS A 1 923 ? 1.643 8.517 31.306 1.00 93.19 923 LYS A O 1
ATOM 6801 N N . THR A 1 924 ? 2.098 7.384 29.424 1.00 94.94 924 THR A N 1
ATOM 6802 C CA . THR A 1 924 ? 1.711 8.453 28.486 1.00 94.94 924 THR A CA 1
ATOM 6803 C C . THR A 1 924 ? 0.200 8.553 28.270 1.00 94.94 924 THR A C 1
ATOM 6805 O O . THR A 1 924 ? -0.279 9.602 27.855 1.00 94.94 924 THR A O 1
ATOM 6808 N N . GLY A 1 925 ? -0.548 7.484 28.566 1.00 94.44 925 GLY A N 1
ATOM 6809 C CA . GLY A 1 925 ? -1.964 7.341 28.207 1.00 94.44 925 GLY A CA 1
ATOM 6810 C C . GLY A 1 925 ? -2.187 6.730 26.818 1.00 94.44 925 GLY A C 1
ATOM 6811 O O . GLY A 1 925 ? -3.320 6.387 26.490 1.00 94.44 925 GLY A O 1
ATOM 6812 N N . TYR A 1 926 ? -1.117 6.547 26.038 1.00 96.88 926 TYR A N 1
ATOM 6813 C CA . TYR A 1 926 ? -1.124 5.776 24.799 1.00 96.88 926 TYR A CA 1
ATOM 6814 C C . TYR A 1 926 ? -0.753 4.317 25.059 1.00 96.88 926 TYR A C 1
ATOM 6816 O O . TYR A 1 926 ? 0.044 4.008 25.951 1.00 96.88 926 TYR A O 1
ATOM 6824 N N . ALA A 1 927 ? -1.298 3.436 24.231 1.00 96.81 927 ALA A N 1
ATOM 6825 C CA . ALA A 1 927 ? -0.952 2.026 24.182 1.00 96.81 927 ALA A CA 1
ATOM 6826 C C . ALA A 1 927 ? -0.764 1.576 22.728 1.00 96.81 927 ALA A C 1
ATOM 6828 O O . ALA A 1 927 ? -1.255 2.223 21.798 1.00 96.81 927 ALA A O 1
ATOM 6829 N N . TYR A 1 928 ? -0.043 0.473 22.547 1.00 96.69 928 TYR A N 1
ATOM 6830 C CA . TYR A 1 928 ? 0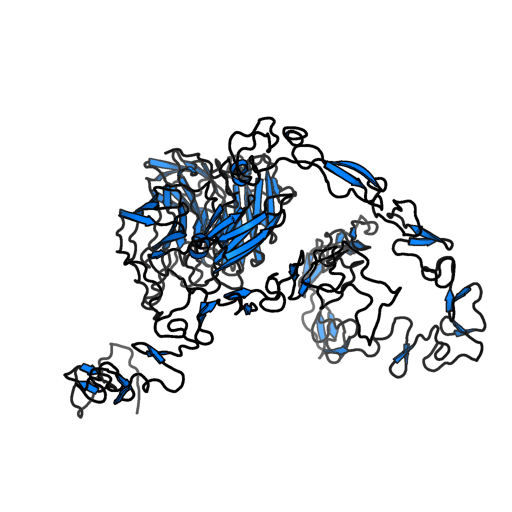.176 -0.150 21.245 1.00 96.69 928 TYR A CA 1
ATOM 6831 C C . TYR A 1 928 ? -0.262 -1.612 21.250 1.00 96.69 928 TYR A C 1
ATOM 6833 O O . TYR A 1 928 ? -0.207 -2.296 22.277 1.00 96.69 928 TYR A O 1
ATOM 6841 N N . GLY A 1 929 ? -0.674 -2.097 20.088 1.00 94.94 929 GLY A N 1
ATOM 6842 C CA . GLY A 1 929 ? -1.096 -3.476 19.903 1.00 94.94 929 GLY A CA 1
ATOM 6843 C C . GLY A 1 929 ? -1.182 -3.845 18.433 1.00 94.94 929 GLY A C 1
ATOM 6844 O O . GLY A 1 929 ? -0.962 -3.014 17.553 1.00 94.94 929 GLY A O 1
ATOM 6845 N N . TYR A 1 930 ? -1.492 -5.111 18.179 1.00 94.00 930 TYR A N 1
ATOM 6846 C CA . TYR A 1 930 ? -1.456 -5.699 16.845 1.00 94.00 930 TYR A CA 1
ATOM 6847 C C . TYR A 1 930 ? -2.776 -6.398 16.537 1.00 94.00 930 TYR A C 1
ATOM 6849 O O . TYR A 1 930 ? -3.409 -6.961 17.440 1.00 94.00 930 TYR A O 1
ATOM 6857 N N . ARG A 1 931 ? -3.165 -6.403 15.263 1.00 94.19 931 ARG A N 1
ATOM 6858 C CA . ARG A 1 931 ? -4.162 -7.336 14.725 1.00 94.19 931 ARG A CA 1
ATOM 6859 C C . ARG A 1 931 ? -3.619 -7.958 13.447 1.00 94.19 931 ARG A C 1
ATOM 6861 O O . ARG A 1 931 ? -2.962 -7.277 12.661 1.00 94.19 931 ARG A O 1
ATOM 6868 N N . GLU A 1 932 ? -3.868 -9.251 13.288 1.00 93.31 932 GLU A N 1
ATOM 6869 C CA . GLU A 1 932 ? -3.663 -9.954 12.025 1.00 93.31 932 GLU A CA 1
ATOM 6870 C C . GLU A 1 932 ? -4.766 -9.544 11.048 1.00 93.31 932 GLU A C 1
ATOM 6872 O O . GLU A 1 932 ? -5.903 -9.292 11.460 1.00 93.31 932 GLU A O 1
ATOM 6877 N N . LEU A 1 933 ? -4.420 -9.438 9.772 1.00 91.44 933 LEU A N 1
ATOM 6878 C CA . LEU A 1 933 ? -5.315 -9.021 8.704 1.00 91.44 933 LEU A CA 1
ATOM 6879 C C . LEU A 1 933 ? -5.469 -10.148 7.688 1.00 91.44 933 LEU A C 1
ATOM 6881 O O . LEU A 1 933 ? -4.493 -10.777 7.276 1.00 91.44 933 LEU A O 1
ATOM 6885 N N . LYS A 1 934 ? -6.708 -10.362 7.241 1.00 86.88 934 LYS A N 1
ATOM 6886 C CA . LYS A 1 934 ? -6.964 -11.088 5.993 1.00 86.88 934 LYS A CA 1
ATOM 6887 C C . LYS A 1 934 ? -6.468 -10.237 4.819 1.00 86.88 934 LYS A C 1
ATOM 6889 O O . LYS A 1 934 ? -6.203 -9.056 4.981 1.00 86.88 934 LYS A O 1
ATOM 6894 N N . SER A 1 935 ? -6.328 -10.817 3.638 1.00 81.19 935 SER A N 1
ATOM 6895 C CA . SER A 1 935 ? -6.039 -10.043 2.430 1.00 81.19 935 SER A CA 1
ATOM 6896 C C . SER A 1 935 ? -7.257 -9.269 1.930 1.00 81.19 935 SER A C 1
ATOM 6898 O O . SER A 1 935 ? -8.385 -9.747 2.056 1.00 81.19 935 SER A O 1
ATOM 6900 N N . GLY A 1 936 ? -7.022 -8.113 1.305 1.00 76.44 936 GLY A N 1
ATOM 6901 C CA . GLY A 1 936 ? -8.070 -7.248 0.757 1.00 76.44 936 GLY A CA 1
ATOM 6902 C C . GLY A 1 936 ? -8.069 -5.841 1.356 1.00 76.44 936 GLY A C 1
ATOM 6903 O O . GLY A 1 936 ? -7.051 -5.379 1.875 1.00 76.44 936 GLY A O 1
ATOM 6904 N N . THR A 1 937 ? -9.205 -5.153 1.229 1.00 81.12 937 THR A N 1
ATOM 6905 C CA . THR A 1 937 ? -9.433 -3.794 1.744 1.00 81.12 937 THR A CA 1
ATOM 6906 C C . THR A 1 937 ? -9.832 -3.817 3.214 1.00 81.12 937 THR A C 1
ATOM 6908 O O . THR A 1 937 ? -10.712 -4.581 3.605 1.00 81.12 937 THR A O 1
ATOM 6911 N N . HIS A 1 938 ? -9.285 -2.888 3.993 1.00 86.06 938 HIS A N 1
ATOM 6912 C CA . HIS A 1 938 ? -9.648 -2.646 5.385 1.00 86.06 938 HIS A CA 1
ATOM 6913 C C . HIS A 1 938 ? -9.989 -1.180 5.628 1.00 86.06 938 HIS A C 1
ATOM 6915 O O . HIS A 1 938 ? -9.411 -0.273 5.013 1.00 86.06 938 HIS A O 1
ATOM 6921 N N . ARG A 1 939 ? -10.887 -0.938 6.587 1.00 88.12 939 ARG A N 1
ATOM 6922 C CA . ARG A 1 939 ? -11.174 0.401 7.111 1.00 88.12 939 ARG A CA 1
ATOM 6923 C C . ARG A 1 939 ? -11.032 0.439 8.626 1.00 88.12 939 ARG A C 1
ATOM 6925 O O . ARG A 1 939 ? -11.674 -0.331 9.336 1.00 88.12 939 ARG A O 1
ATOM 6932 N N . VAL A 1 940 ? -10.242 1.385 9.131 1.00 90.56 940 VAL A N 1
ATOM 6933 C CA . VAL A 1 940 ? -10.139 1.666 10.568 1.00 90.56 940 VAL A CA 1
ATOM 6934 C C . VAL A 1 940 ? -10.739 3.028 10.884 1.00 90.56 940 VAL A C 1
ATOM 6936 O O . VAL A 1 940 ? -10.318 4.040 10.327 1.00 90.56 940 VAL A O 1
ATOM 6939 N N . VAL A 1 941 ? -11.689 3.050 11.820 1.00 89.69 941 VAL A N 1
ATOM 6940 C CA . VAL A 1 941 ? -12.344 4.265 12.325 1.00 89.69 941 VAL A CA 1
ATOM 6941 C C . VAL A 1 941 ? -12.109 4.385 13.831 1.00 89.69 941 VAL A C 1
ATOM 6943 O O . VAL A 1 941 ? -12.226 3.399 14.555 1.00 89.69 941 VAL A O 1
ATOM 6946 N N . ALA A 1 942 ? -11.789 5.583 14.319 1.00 92.12 942 ALA A N 1
ATOM 6947 C CA . ALA A 1 942 ? -11.479 5.836 15.725 1.00 92.12 942 ALA A CA 1
ATOM 6948 C C . ALA A 1 942 ? -12.103 7.137 16.258 1.00 92.12 942 ALA A C 1
ATOM 6950 O O . ALA A 1 942 ? -12.262 8.120 15.528 1.00 92.12 942 ALA A O 1
ATOM 6951 N N . THR A 1 943 ? -12.441 7.179 17.551 1.00 91.56 943 THR A N 1
ATOM 6952 C CA . THR A 1 943 ? -13.008 8.393 18.175 1.00 91.56 943 THR A CA 1
ATOM 6953 C C . THR A 1 943 ? -11.958 9.479 18.421 1.00 91.56 943 THR A C 1
ATOM 6955 O O . THR A 1 943 ? -12.280 10.671 18.342 1.00 91.56 943 THR A O 1
ATOM 6958 N N . GLU A 1 944 ? -10.696 9.102 18.628 1.00 93.75 944 GLU A N 1
ATOM 6959 C CA . GLU A 1 944 ? -9.525 9.987 18.697 1.00 93.75 944 GLU A CA 1
ATOM 6960 C C . GLU A 1 944 ? -8.521 9.682 17.567 1.00 93.75 944 GLU A C 1
ATOM 6962 O O . GLU A 1 944 ? -8.591 8.605 16.979 1.00 93.75 944 GLU A O 1
ATOM 6967 N N . PRO A 1 945 ? -7.602 10.605 17.214 1.00 95.00 945 PRO A N 1
ATOM 6968 C CA . PRO A 1 945 ? -6.575 10.332 16.212 1.00 95.00 945 PRO A CA 1
ATOM 6969 C C . PRO A 1 945 ? -5.593 9.246 16.675 1.00 95.00 945 PRO A C 1
ATOM 6971 O O . PRO A 1 945 ? -5.099 9.293 17.803 1.00 95.00 945 PRO A O 1
ATOM 6974 N N . ILE A 1 946 ? -5.286 8.296 15.793 1.00 97.06 946 ILE A N 1
ATOM 6975 C CA . ILE A 1 946 ? -4.385 7.161 16.045 1.00 97.06 946 ILE A CA 1
ATOM 6976 C C . ILE A 1 946 ? -3.328 7.043 14.937 1.00 97.06 946 ILE A C 1
ATOM 6978 O O . ILE A 1 946 ? -3.500 7.617 13.863 1.00 97.06 946 ILE A O 1
ATOM 6982 N N . GLY A 1 947 ? -2.250 6.301 15.189 1.00 96.81 947 GLY A N 1
ATOM 6983 C CA . GLY A 1 947 ? -1.232 5.946 14.195 1.00 96.81 947 GLY A CA 1
ATOM 6984 C C . GLY A 1 947 ? -1.319 4.468 13.817 1.00 96.81 947 GLY A C 1
ATOM 6985 O O . GLY A 1 947 ? -1.486 3.625 14.700 1.00 96.81 947 GLY A O 1
ATOM 6986 N N . LEU A 1 948 ? -1.197 4.161 12.521 1.00 96.69 948 LEU A N 1
ATOM 6987 C CA . LEU A 1 948 ? -1.307 2.807 11.968 1.00 96.69 948 LEU A CA 1
ATOM 6988 C C . LEU A 1 948 ? -0.141 2.478 11.022 1.00 96.69 948 LEU A C 1
ATOM 6990 O O . LEU A 1 948 ? 0.208 3.288 10.159 1.00 96.69 948 LEU A O 1
ATOM 6994 N N . TYR A 1 949 ? 0.392 1.260 11.131 1.00 95.69 949 TYR A N 1
ATOM 6995 C CA . TYR A 1 949 ? 1.446 0.726 10.256 1.00 95.69 949 TYR A CA 1
ATOM 6996 C C . TYR A 1 949 ? 1.055 -0.664 9.768 1.00 95.69 949 TYR A C 1
ATOM 6998 O O . TYR A 1 949 ? 0.713 -1.509 10.596 1.00 95.69 949 TYR A O 1
ATOM 7006 N N . GLY A 1 950 ? 1.095 -0.889 8.456 1.00 93.94 950 GLY A N 1
ATOM 7007 C CA . GLY A 1 950 ? 0.763 -2.163 7.819 1.00 93.94 950 GLY A CA 1
ATOM 7008 C C . GLY A 1 950 ? 2.032 -2.852 7.336 1.00 93.94 950 GLY A C 1
ATOM 7009 O O . GLY A 1 950 ? 2.901 -2.201 6.766 1.00 93.94 950 GLY A O 1
ATOM 7010 N N . TYR A 1 951 ? 2.165 -4.148 7.589 1.00 93.06 951 TYR A N 1
ATOM 7011 C CA . TYR A 1 951 ? 3.335 -4.945 7.207 1.00 93.06 951 TYR A CA 1
ATOM 7012 C C . TYR A 1 951 ? 2.951 -6.417 7.107 1.00 93.06 951 TYR A C 1
ATOM 7014 O O . TYR A 1 951 ? 1.924 -6.836 7.642 1.00 93.06 951 TYR A O 1
ATOM 7022 N N . GLY A 1 952 ? 3.772 -7.214 6.439 1.00 90.56 952 GLY A N 1
ATOM 7023 C CA . GLY A 1 952 ? 3.529 -8.644 6.301 1.00 90.56 952 GLY A CA 1
ATOM 7024 C C . GLY A 1 952 ? 4.778 -9.415 5.911 1.00 90.56 952 GLY A C 1
ATOM 7025 O O . GLY A 1 952 ? 5.807 -8.833 5.568 1.00 90.56 952 GLY A O 1
ATOM 7026 N N . SER A 1 953 ? 4.708 -10.742 5.995 1.00 87.06 953 SER A N 1
ATOM 7027 C CA . SER A 1 953 ? 5.810 -11.620 5.598 1.00 87.06 953 SER A CA 1
ATOM 7028 C C . SER A 1 953 ? 5.343 -12.979 5.075 1.00 87.06 953 SER A C 1
ATOM 7030 O O . SER A 1 953 ? 4.241 -13.453 5.372 1.00 87.06 953 SER A O 1
ATOM 7032 N N . LYS A 1 954 ? 6.188 -13.602 4.249 1.00 83.00 954 LYS A N 1
ATOM 7033 C CA . LYS A 1 954 ? 6.009 -14.974 3.763 1.00 83.00 954 LYS A CA 1
ATOM 7034 C C . LYS A 1 954 ? 7.358 -15.568 3.402 1.00 83.00 954 LYS A C 1
ATOM 7036 O O . LYS A 1 954 ? 7.997 -15.142 2.442 1.00 83.00 954 LYS A O 1
ATOM 7041 N N . GLY A 1 955 ? 7.788 -16.568 4.172 1.00 79.62 955 GLY A N 1
ATOM 7042 C CA . GLY A 1 955 ? 9.166 -17.042 4.091 1.00 79.62 955 GLY A CA 1
ATOM 7043 C C . GLY A 1 955 ? 10.121 -15.863 4.271 1.00 79.62 955 GLY A C 1
ATOM 7044 O O . GLY A 1 955 ? 9.923 -15.037 5.158 1.00 79.62 955 GLY A O 1
ATOM 7045 N N . ILE A 1 956 ? 11.126 -15.744 3.410 1.00 76.81 956 ILE A N 1
ATOM 7046 C CA . ILE A 1 956 ? 12.134 -14.691 3.557 1.00 76.81 956 ILE A CA 1
ATOM 7047 C C . ILE A 1 956 ? 11.680 -13.301 3.084 1.00 76.81 956 ILE A C 1
ATOM 7049 O O . ILE A 1 956 ? 12.308 -12.333 3.470 1.00 76.81 956 ILE A O 1
ATOM 7053 N N . SER A 1 957 ? 10.570 -13.155 2.360 1.00 81.44 957 SER A N 1
ATOM 7054 C CA . SER A 1 957 ? 10.126 -11.846 1.848 1.00 81.44 957 SER A CA 1
ATOM 7055 C C . SER A 1 957 ? 9.226 -11.111 2.849 1.00 81.44 957 SER A C 1
ATOM 7057 O O . SER A 1 957 ? 8.360 -11.736 3.477 1.00 81.44 957 SER A O 1
ATOM 7059 N N . SER A 1 958 ? 9.370 -9.786 2.969 1.00 87.19 958 SER A N 1
ATOM 7060 C CA . SER A 1 958 ? 8.470 -8.935 3.768 1.00 87.19 958 SER A CA 1
ATOM 7061 C C . SER A 1 958 ? 7.894 -7.752 2.972 1.00 87.19 958 SER A C 1
ATOM 7063 O O . SER A 1 958 ? 8.026 -7.684 1.747 1.00 87.19 958 SER A O 1
ATOM 7065 N N . TYR A 1 959 ? 7.131 -6.895 3.648 1.00 90.19 959 TYR A N 1
ATOM 7066 C CA . TYR A 1 959 ? 6.788 -5.532 3.238 1.00 90.19 959 TYR A CA 1
ATOM 7067 C C . TYR A 1 959 ? 6.382 -4.735 4.482 1.00 90.19 959 TYR A C 1
ATOM 7069 O O . TYR A 1 959 ? 5.912 -5.326 5.459 1.00 90.19 959 TYR A O 1
ATOM 7077 N N . GLY A 1 960 ? 6.459 -3.407 4.424 1.00 92.19 960 GLY A N 1
ATOM 7078 C CA . GLY A 1 960 ? 6.000 -2.535 5.501 1.00 92.19 960 GLY A CA 1
ATOM 7079 C C . GLY A 1 960 ? 5.787 -1.106 5.022 1.00 92.19 960 GLY A C 1
ATOM 7080 O O . GLY A 1 960 ? 6.541 -0.621 4.197 1.00 92.19 960 GLY A O 1
ATOM 7081 N N . TYR A 1 961 ? 4.744 -0.436 5.510 1.00 94.06 961 TYR A N 1
ATOM 7082 C CA . TYR A 1 961 ? 4.446 0.958 5.175 1.00 94.06 961 TYR A CA 1
ATOM 7083 C C . TYR A 1 961 ? 3.562 1.628 6.255 1.00 94.06 961 TYR A C 1
ATOM 7085 O O . TYR A 1 961 ? 2.788 0.959 6.954 1.00 94.06 961 TYR A O 1
ATOM 7093 N N . PRO A 1 962 ? 3.611 2.963 6.415 1.00 95.75 962 PRO A N 1
ATOM 7094 C CA . PRO A 1 962 ? 2.616 3.714 7.173 1.00 95.75 962 PRO A CA 1
ATOM 7095 C C . PRO A 1 962 ? 1.279 3.680 6.436 1.00 95.75 962 PRO A C 1
ATOM 7097 O O . PRO A 1 962 ? 1.181 4.104 5.288 1.00 95.75 962 PRO A O 1
ATOM 7100 N N . ILE A 1 963 ? 0.223 3.202 7.097 1.00 94.44 963 ILE A N 1
ATOM 7101 C CA . ILE A 1 963 ? -1.085 2.972 6.455 1.00 94.44 963 ILE A CA 1
ATOM 7102 C C . ILE A 1 963 ? -1.680 4.260 5.863 1.00 94.44 963 ILE A C 1
ATOM 7104 O O . ILE A 1 963 ? -2.314 4.225 4.808 1.00 94.44 963 ILE A O 1
ATOM 7108 N N . GLY A 1 964 ? -1.431 5.397 6.514 1.00 92.19 964 GLY A N 1
ATOM 7109 C CA . GLY A 1 964 ? -1.776 6.726 6.026 1.00 92.19 964 GLY A CA 1
ATOM 7110 C C . GLY A 1 964 ? -1.464 7.815 7.051 1.00 92.19 964 GLY A C 1
ATOM 7111 O O . GLY A 1 964 ? -1.138 7.528 8.205 1.00 92.19 964 GLY A O 1
ATOM 7112 N N . LEU A 1 965 ? -1.599 9.078 6.648 1.00 93.25 965 LEU A N 1
ATOM 7113 C CA . LEU A 1 965 ? -1.437 10.247 7.520 1.00 93.25 965 LEU A CA 1
ATOM 7114 C C . LEU A 1 965 ? -2.006 11.525 6.883 1.00 93.25 965 LEU A C 1
ATOM 7116 O O . LEU A 1 965 ? -2.306 11.560 5.688 1.00 93.25 965 LEU A O 1
ATOM 7120 N N . ASP A 1 966 ? -2.167 12.577 7.682 1.00 85.31 966 ASP A N 1
ATOM 7121 C CA . ASP A 1 966 ? -2.736 13.854 7.228 1.00 85.31 966 ASP A CA 1
ATOM 7122 C C . ASP A 1 966 ? -1.816 14.662 6.293 1.00 85.31 966 ASP A C 1
ATOM 7124 O O . ASP A 1 966 ? -2.307 15.457 5.506 1.00 85.31 966 ASP A O 1
ATOM 7128 N N . LEU A 1 967 ? -0.489 14.493 6.335 1.00 88.94 967 LEU A N 1
ATOM 7129 C CA . LEU A 1 967 ? 0.469 15.280 5.528 1.00 88.94 967 LEU A CA 1
ATOM 7130 C C . LEU A 1 967 ? 0.263 16.814 5.596 1.00 88.94 967 LEU A C 1
ATOM 7132 O O . LEU A 1 967 ? 0.682 17.561 4.706 1.00 88.94 967 LEU A O 1
ATOM 7136 N N . LYS A 1 968 ? -0.357 17.311 6.671 1.00 86.19 968 LYS A N 1
ATOM 7137 C CA . LYS A 1 968 ? -0.624 18.733 6.902 1.00 86.19 968 LYS A CA 1
ATOM 7138 C C . LYS A 1 968 ? 0.678 19.509 7.058 1.00 86.19 968 LYS A C 1
ATOM 7140 O O . LYS A 1 968 ? 1.692 18.987 7.521 1.00 86.19 968 LYS A O 1
ATOM 7145 N N . VAL A 1 969 ? 0.641 20.790 6.695 1.00 87.00 969 VAL A N 1
ATOM 7146 C CA . VAL A 1 969 ? 1.750 21.723 6.933 1.00 87.00 969 VAL A CA 1
ATOM 7147 C C . VAL A 1 969 ? 1.778 22.073 8.421 1.00 87.00 969 VAL A C 1
ATOM 7149 O O . VAL A 1 969 ? 1.119 23.014 8.857 1.00 87.00 969 VAL A O 1
ATOM 7152 N N . ILE A 1 970 ? 2.527 21.290 9.196 1.00 87.31 970 ILE A N 1
ATOM 7153 C CA . ILE A 1 970 ? 2.731 21.488 10.642 1.00 87.31 970 ILE A CA 1
ATOM 7154 C C . ILE A 1 970 ? 4.075 22.162 10.948 1.00 87.31 970 ILE A C 1
ATOM 7156 O O . ILE A 1 970 ? 4.237 22.794 11.990 1.00 87.31 970 ILE A O 1
ATOM 7160 N N . ASN A 1 971 ? 5.020 22.086 10.008 1.00 81.50 971 ASN A N 1
ATOM 7161 C CA . ASN A 1 971 ? 6.332 22.710 10.081 1.00 81.50 971 ASN A CA 1
ATOM 7162 C C . ASN A 1 971 ? 6.465 23.762 8.971 1.00 81.50 971 ASN A C 1
ATOM 7164 O O . ASN A 1 971 ? 6.706 23.445 7.806 1.00 81.50 971 ASN A O 1
ATOM 7168 N N . LEU A 1 972 ? 6.286 25.030 9.334 1.00 60.44 972 LEU A N 1
ATOM 7169 C CA . LEU A 1 972 ? 6.634 26.163 8.478 1.00 60.44 972 LEU A CA 1
ATOM 7170 C C . LEU A 1 972 ? 8.109 26.507 8.726 1.00 60.44 972 LEU A C 1
ATOM 7172 O O . LEU A 1 972 ? 8.496 26.739 9.873 1.00 60.44 972 LEU A O 1
ATOM 7176 N N . ASN A 1 973 ? 8.914 26.499 7.658 1.00 48.00 973 ASN A N 1
ATOM 7177 C CA . ASN A 1 973 ? 10.352 26.797 7.707 1.00 48.00 973 ASN A CA 1
ATOM 7178 C C . ASN A 1 973 ? 10.644 28.237 8.160 1.00 48.00 973 ASN A C 1
ATOM 7180 O O . ASN A 1 973 ? 10.005 29.166 7.614 1.00 48.00 973 ASN A O 1
#

Secondary structure (DSSP, 8-state):
-------SS-------S-----SSS--SSEEETTEEE-TTT-TTSSSSTT-PPPTTEEEETTEEEETTTSS-TT-EEETTEEE-TTT-TTSSSSTT-PPPTTEEESSSSEEE-PPTT-EEETTTTEEE-TTT-TTSSSSTT-PPPTT-EEETTEEEPPTTEE--SS-TTT---EESS-S--S----S----------SSEEETTTEEE--SS-TTSSSSTT-PPPTT-EEETTEEE---SSS-TTT-EEETTEEE-TTT-TTSSSSTT-PPPTTEEEETTEEEE-------STTEEEETTEEEETTT-TTSSSSTT-PPPTTEEEETTEEEE-TTTTS-TTEEEETTEEEETTT-TTSTTSTT-PPPTT-EEETTEEES--TTSEEETTEEE-TTT-TTSSSSTT-PPPTTEEEETTEEEEPTT-B-SSS-TTS---BSSS--S-TT-EEEE--S-GGGTTSTT-B-EEEEB-SSSS-B---BS-B---SSSS-TTSS--SS-SS-SSS---S---HHHHGGGS--S-EEEEEEE----SS---EEEEEE---SS--EEEEEE-HHHHHSTT---SEEEEE-TT-EEEEEEESS--S---SSEEES-EEEEEEEEEEEEEEES-S-TTT-S---EEEPPBTTT-EEEEE----PPPP--TT-TT--EEEEEEE-SSS-EEEEEE-SS-BPPTTTTGGG--------S----B-TT-EEEEEE-TT-EEEEE--TTT---TT-EEEEEEEEEEEEEEEEE-SS--S-SS--EEEEEEPPPGGG--SEEEE-----SSS--EEEEEEESSTTEEEEEES--SSSSEEEE-TT-EEEEEE-S-EEEEESS-EEEEEEPPPHHHHT-SS----EEEPPBGGG-EEEEEEEE-TT-SEEEEEEEEETT--EEETTEE--GGGSEE-TTSSEEEEEEE--SEEEEEEEEEEEEEEEEEEETTEEEEEE-----------

Foldseek 3Di:
DDDDDDPDDDDDDDDDDDDDDLPDDDAPADQAPSDGDHLQWDQCAQLHHRDHADPQWTRHRSDTDGQVVNDPPQWGRQPRDTDRLQWQQCAALHHRPHEPLQFTRHGRDTAGNEDVQWDTQPVVRDIDNLAWQQCAPLHRRNHQADQWTGHHRDTHADPQFADQVPPRHHHTDDRDDDNDDDDDDDDDDDDDDDDDDDFDDDPPPDGDDQAFDQCAQLHHGHHEDFQWGRHGSDTDRDDPDADPPAWDGTHHDTHRLQWDQCAQLHHRDHEDFQWTRHGRDTDGLPDDDDPDDQWDDGRVDTDRLQWDQCAQLHHRNHAPQQWTRHGRDTDGDQQSPEDPQWDDAPRDTDRLQWDQCAQLHSHDHEDDQWTRHGSDTHNDQPPFDDQDRDGHNLQFPQCAQLHRRDHADPQWGRHGRDTDHDPQFAQQQPDCVVPGDDSDDQPAHAQDKDWDADEPPLLEPAKQWYTFMWTQHRRSRDTDDGDPTQHQAQWLADPVNHQPQIRRNSNRDRDDHTDHLQCVVPVFFWLWGFKFKDFDDDAPFFQWKKKKKFAQAQADKKKKFKDFPVCCVDPVNHGPDIDIAPHRGMDMDGPGDDNLQDQLFFAKDLGMMMMGMRHIIWMKIKRHLFQVRGLAMAMEGTGGQSLFDFKDFADEFFWDDDPVLPFRWWWKKKKAAADADKKKKKKFWQAKWDWFPPNCPPPDPPRDDHDTRDIDHGGDIDIDIDGHSMMGMTTHGNPRDATFLIMIGMPGGIWMKTWINWDAPPDDPDPDQTYTEIYTGFGPLQFDFKFKDAAPDDPFDWAKKKKKAFQAAQKWKAKPPQQDVVNIDTDHRRDIDMDGGHGMMMMGIPHGIWMKIKGHGCVVRVHQKERIYIETGHGLVWFDFKFKAFGHPSFPWKKKKKKDQLPKFKDKQNHTDPSVVFDDRHPPSITMDMDTDDGGMMMMGMPDGIWMKIKGIDGSYIYIYGRITSSGRPDDD

pLDDT: mean 75.96, std 16.55, range [29.19, 98.69]